Protein AF-A0A6J4X7X4-F1 (afdb_monomer)

Structure (mmCIF, N/CA/C/O backbone):
data_AF-A0A6J4X7X4-F1
#
_entry.id   AF-A0A6J4X7X4-F1
#
loop_
_atom_site.group_PDB
_atom_site.id
_atom_site.type_symbol
_atom_site.label_atom_id
_atom_site.label_alt_id
_atom_site.label_comp_id
_atom_site.label_asym_id
_atom_site.label_entity_id
_atom_site.label_seq_id
_atom_site.pdbx_PDB_ins_code
_atom_site.Cartn_x
_atom_site.Cartn_y
_atom_site.Cartn_z
_atom_site.occupancy
_atom_site.B_iso_or_equiv
_atom_site.auth_seq_id
_atom_site.auth_comp_id
_atom_site.auth_asym_id
_atom_site.auth_atom_id
_atom_site.pdbx_PDB_model_num
ATOM 1 N N . MET A 1 1 ? 47.423 2.226 48.218 1.00 84.88 1 MET A N 1
ATOM 2 C CA . MET A 1 1 ? 46.343 2.597 49.160 1.00 84.88 1 MET A CA 1
ATOM 3 C C . MET A 1 1 ? 45.635 1.370 49.747 1.00 84.88 1 MET A C 1
ATOM 5 O O . MET A 1 1 ? 45.469 0.377 49.042 1.00 84.88 1 MET A O 1
ATOM 9 N N . LYS A 1 2 ? 45.209 1.424 51.018 1.00 88.62 2 LYS A N 1
ATOM 10 C CA . LYS A 1 2 ? 44.280 0.444 51.616 1.00 88.62 2 LYS A CA 1
ATOM 11 C C . LYS A 1 2 ? 42.876 1.058 51.609 1.00 88.62 2 LYS A C 1
ATOM 13 O O . LYS A 1 2 ? 42.724 2.160 52.120 1.00 88.62 2 LYS A O 1
ATOM 18 N N . ILE A 1 3 ? 41.886 0.381 51.034 1.00 89.88 3 ILE A N 1
ATOM 19 C CA . ILE A 1 3 ? 40.489 0.843 50.996 1.00 89.88 3 ILE A CA 1
ATOM 20 C C . ILE A 1 3 ? 39.566 -0.200 51.608 1.00 89.88 3 ILE A C 1
ATOM 22 O O . ILE A 1 3 ? 39.780 -1.399 51.439 1.00 89.88 3 ILE A O 1
ATOM 26 N N . THR A 1 4 ? 38.517 0.249 52.281 1.00 88.94 4 THR A N 1
ATOM 27 C CA . THR A 1 4 ? 37.476 -0.624 52.828 1.00 88.94 4 THR A CA 1
ATOM 28 C C . THR A 1 4 ? 36.183 -0.334 52.085 1.00 88.94 4 THR A C 1
ATOM 30 O O . THR A 1 4 ? 35.815 0.826 51.924 1.00 88.94 4 THR A O 1
ATOM 33 N N . CYS A 1 5 ? 35.494 -1.368 51.599 1.00 89.50 5 CYS A N 1
ATOM 34 C CA . CYS A 1 5 ? 34.181 -1.170 50.994 1.00 89.50 5 CYS A CA 1
ATOM 35 C C . CYS A 1 5 ? 33.188 -0.704 52.071 1.00 89.50 5 CYS A C 1
ATOM 37 O O . CYS A 1 5 ? 33.003 -1.443 53.037 1.00 89.50 5 CYS A O 1
ATOM 39 N N . PRO A 1 6 ? 32.509 0.446 51.910 1.00 85.38 6 PRO A N 1
ATOM 40 C CA . PRO A 1 6 ? 31.590 0.948 52.931 1.00 85.38 6 PRO A CA 1
ATOM 41 C C . PRO A 1 6 ? 30.368 0.040 53.118 1.00 85.38 6 PRO A C 1
ATOM 43 O O . PRO A 1 6 ? 29.809 -0.014 54.206 1.00 85.38 6 PRO A O 1
ATOM 46 N N . ASN A 1 7 ? 29.987 -0.717 52.083 1.00 91.81 7 ASN A N 1
ATOM 47 C CA . ASN A 1 7 ? 28.819 -1.591 52.132 1.00 91.81 7 ASN A CA 1
ATOM 48 C C . ASN A 1 7 ? 29.113 -2.936 52.821 1.00 91.81 7 ASN A C 1
ATOM 50 O O . ASN A 1 7 ? 28.420 -3.328 53.748 1.00 91.81 7 ASN A O 1
ATOM 54 N N . CYS A 1 8 ? 30.159 -3.656 52.397 1.00 91.25 8 CYS A N 1
ATOM 55 C CA . CYS A 1 8 ? 30.435 -5.009 52.908 1.00 91.25 8 CYS A CA 1
ATOM 56 C C . CYS A 1 8 ? 31.666 -5.101 53.825 1.00 91.25 8 CYS A C 1
ATOM 58 O O . CYS A 1 8 ? 32.117 -6.201 54.132 1.00 91.25 8 CYS A O 1
ATOM 60 N N . GLN A 1 9 ? 32.276 -3.965 54.179 1.00 93.12 9 GLN A N 1
ATOM 61 C CA . GLN A 1 9 ? 33.431 -3.838 55.083 1.00 93.12 9 GLN A CA 1
ATOM 62 C C . GLN A 1 9 ? 34.698 -4.620 54.673 1.00 93.12 9 GLN A C 1
ATOM 64 O O . GLN A 1 9 ? 35.666 -4.717 55.430 1.00 93.12 9 GLN A O 1
ATOM 69 N N . LYS A 1 10 ? 34.750 -5.153 53.444 1.00 90.81 10 LYS A N 1
ATOM 70 C CA . LYS A 1 10 ? 35.908 -5.904 52.940 1.00 90.81 10 LYS A CA 1
ATOM 71 C C . LYS A 1 10 ? 37.048 -4.947 52.587 1.00 90.81 10 LYS A C 1
ATOM 73 O O . LYS A 1 10 ? 36.835 -3.962 51.877 1.00 90.81 10 LYS A O 1
ATOM 78 N N . LYS A 1 11 ? 38.250 -5.248 53.085 1.00 92.06 11 LYS A N 1
ATOM 79 C CA . LYS A 1 11 ? 39.464 -4.440 52.902 1.00 92.06 11 LYS A CA 1
ATOM 80 C C . LYS A 1 11 ? 40.230 -4.890 51.656 1.00 92.06 11 LYS A C 1
ATOM 82 O O . LYS A 1 11 ? 40.435 -6.083 51.452 1.00 92.06 11 LYS A O 1
ATOM 87 N N . TYR A 1 12 ? 40.687 -3.938 50.853 1.00 89.94 12 TYR A N 1
ATOM 88 C CA . TYR A 1 12 ? 41.487 -4.151 49.650 1.00 89.94 12 TYR A CA 1
ATOM 89 C C . TYR A 1 12 ? 42.774 -3.330 49.723 1.00 89.94 12 TYR A C 1
ATOM 91 O O . TYR A 1 12 ? 42.782 -2.209 50.231 1.00 89.94 12 TYR A O 1
ATOM 99 N N . VAL A 1 13 ? 43.861 -3.872 49.176 1.00 91.06 13 VAL A N 1
ATOM 100 C CA . VAL A 1 13 ? 45.126 -3.153 48.993 1.00 91.06 13 VAL A CA 1
ATOM 101 C C . VAL A 1 13 ? 45.317 -2.930 47.499 1.0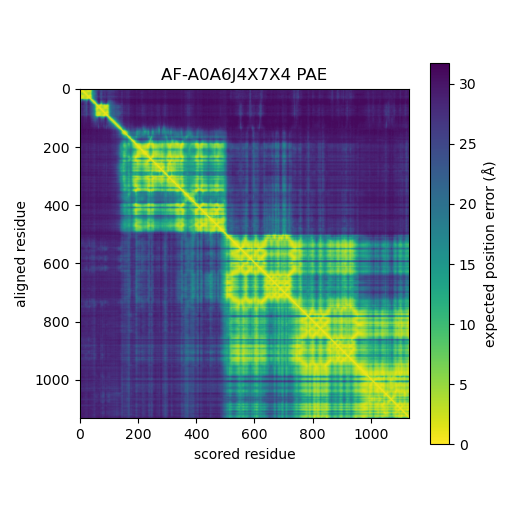0 91.06 13 VAL A C 1
ATOM 103 O O . VAL A 1 13 ? 45.441 -3.888 46.742 1.00 91.06 13 VAL A O 1
ATOM 106 N N . ILE A 1 14 ? 45.309 -1.672 47.066 1.00 85.81 14 ILE A N 1
ATOM 107 C CA . ILE A 1 14 ? 45.478 -1.292 45.660 1.00 85.81 14 ILE A CA 1
ATOM 108 C C . ILE A 1 14 ? 46.841 -0.626 45.484 1.00 85.81 14 ILE A C 1
ATOM 110 O O . ILE A 1 14 ? 47.207 0.277 46.245 1.00 85.81 14 ILE A O 1
ATOM 114 N N . ASN A 1 15 ? 47.586 -1.060 44.466 1.00 84.12 15 ASN A N 1
ATOM 115 C CA . ASN A 1 15 ? 48.818 -0.403 44.047 1.00 84.12 15 ASN A CA 1
ATOM 116 C C . ASN A 1 15 ? 48.474 0.853 43.236 1.00 84.12 15 ASN A C 1
ATOM 118 O O . ASN A 1 15 ? 47.986 0.770 42.111 1.00 84.12 15 ASN A O 1
ATOM 122 N N . GLU A 1 16 ? 48.727 2.012 43.831 1.00 78.94 16 GLU A N 1
ATOM 123 C CA . GLU A 1 16 ? 48.300 3.308 43.307 1.00 78.94 16 GLU A CA 1
ATOM 124 C C . GLU A 1 16 ? 49.036 3.693 42.017 1.00 78.94 16 GLU A C 1
ATOM 126 O O . GLU A 1 16 ? 48.449 4.317 41.139 1.00 78.94 16 GLU A O 1
ATOM 131 N N . ALA A 1 17 ? 50.275 3.220 41.839 1.00 75.38 17 ALA A N 1
ATOM 132 C CA . ALA A 1 17 ? 51.075 3.468 40.639 1.00 75.38 17 ALA A CA 1
ATOM 133 C C . ALA A 1 17 ? 50.533 2.759 39.383 1.00 75.38 17 ALA A C 1
ATOM 135 O O . ALA A 1 17 ? 50.908 3.110 38.268 1.00 75.38 17 ALA A O 1
ATOM 136 N N . LYS A 1 18 ? 49.652 1.761 39.547 1.00 81.31 18 LYS A N 1
ATOM 137 C CA . LYS A 1 18 ? 49.035 1.019 38.434 1.00 81.31 18 LYS A CA 1
ATOM 138 C C . LYS A 1 18 ? 47.647 1.542 38.047 1.00 81.31 18 LYS A C 1
ATOM 140 O O . LYS A 1 18 ? 47.036 0.996 37.131 1.00 81.31 18 LYS A O 1
ATOM 145 N N . LEU A 1 19 ? 47.127 2.564 38.731 1.00 77.94 19 LEU A N 1
ATOM 146 C CA . LEU A 1 19 ? 45.815 3.128 38.418 1.00 77.94 19 LEU A CA 1
ATOM 147 C C . LEU A 1 19 ? 45.911 4.113 37.237 1.00 77.94 19 LEU A C 1
ATOM 149 O O . LEU A 1 19 ? 46.693 5.063 37.301 1.00 77.94 19 LEU A O 1
ATOM 153 N N . PRO A 1 20 ? 45.102 3.950 36.170 1.00 77.81 20 PRO A N 1
ATOM 154 C CA . PRO A 1 20 ? 45.038 4.927 35.088 1.00 77.81 20 PRO A CA 1
ATOM 155 C C . PRO A 1 20 ? 44.542 6.283 35.600 1.00 77.81 20 PRO A C 1
ATOM 157 O O . PRO A 1 20 ? 43.594 6.357 36.384 1.00 77.81 20 PRO A O 1
ATOM 160 N N . SER A 1 21 ? 45.120 7.372 35.093 1.00 70.00 21 SER A N 1
ATOM 161 C CA . SER A 1 21 ? 44.943 8.747 35.597 1.00 70.00 21 SER A CA 1
ATOM 162 C C . SER A 1 21 ? 43.509 9.306 35.573 1.00 70.00 21 SER A C 1
ATOM 164 O O . SER A 1 21 ? 43.267 10.390 36.102 1.00 70.00 21 SER A O 1
ATOM 166 N N . ARG A 1 22 ? 42.538 8.588 34.991 1.00 72.31 22 ARG A N 1
ATOM 167 C CA . ARG A 1 22 ? 41.121 8.992 34.899 1.00 72.31 22 ARG A CA 1
ATOM 168 C C . ARG A 1 22 ? 40.160 8.156 35.755 1.00 72.31 22 ARG A C 1
ATOM 170 O O . ARG A 1 22 ? 38.971 8.470 35.783 1.00 72.31 22 ARG A O 1
ATOM 177 N N . VAL A 1 23 ? 40.631 7.121 36.453 1.00 79.31 23 VAL A N 1
ATOM 178 C CA . VAL A 1 23 ? 39.759 6.239 37.250 1.00 79.31 23 VAL A CA 1
ATOM 179 C C . VAL A 1 23 ? 39.497 6.864 38.621 1.00 79.31 23 VAL A C 1
ATOM 181 O O . VAL A 1 23 ? 40.396 6.951 39.452 1.00 79.31 23 VAL A O 1
ATOM 184 N N . LYS A 1 24 ? 38.257 7.315 38.851 1.00 83.06 24 LYS A N 1
ATOM 185 C CA . LYS A 1 24 ? 37.837 7.958 40.112 1.00 83.06 24 LYS A CA 1
ATOM 186 C C . LYS A 1 24 ? 37.150 7.004 41.094 1.00 83.06 24 LYS A C 1
ATOM 188 O O . LYS A 1 24 ? 37.163 7.270 42.289 1.00 83.06 24 LYS A O 1
ATOM 193 N N . ASN A 1 25 ? 36.609 5.887 40.603 1.00 88.81 25 ASN A N 1
ATOM 194 C CA . ASN A 1 25 ? 35.890 4.890 41.396 1.00 88.81 25 ASN A CA 1
ATOM 195 C C . ASN A 1 25 ? 36.327 3.468 41.003 1.00 88.81 25 ASN A C 1
ATOM 197 O O . ASN A 1 25 ? 36.694 3.238 39.851 1.00 88.81 25 ASN A O 1
ATOM 201 N N . ALA A 1 26 ? 36.236 2.514 41.929 1.00 87.69 26 ALA A N 1
ATOM 202 C CA . ALA A 1 26 ? 36.417 1.082 41.680 1.00 87.69 26 ALA A CA 1
ATOM 203 C C . ALA A 1 26 ? 35.235 0.276 42.228 1.00 87.69 26 ALA A C 1
ATOM 205 O O . ALA A 1 26 ? 34.721 0.593 43.292 1.00 87.69 26 ALA A O 1
ATOM 206 N N . ASN A 1 27 ? 34.837 -0.805 41.557 1.00 91.62 27 ASN A N 1
ATOM 207 C CA . ASN A 1 27 ? 33.786 -1.689 42.069 1.00 91.62 27 ASN A CA 1
ATOM 208 C C . ASN A 1 27 ? 34.353 -2.687 43.085 1.00 91.62 27 ASN A C 1
ATOM 210 O O . ASN A 1 27 ? 35.356 -3.357 42.834 1.00 91.62 27 ASN A O 1
ATOM 214 N N . CYS A 1 28 ? 33.680 -2.827 44.225 1.00 90.25 28 CYS A N 1
ATOM 215 C CA . CYS A 1 28 ? 33.975 -3.847 45.220 1.00 90.25 28 CYS A CA 1
ATOM 216 C C . CYS A 1 28 ? 33.764 -5.239 44.616 1.00 90.25 28 CYS A C 1
ATOM 218 O O . CYS A 1 28 ? 32.645 -5.591 44.253 1.00 90.25 28 CYS A O 1
ATOM 220 N N . ARG A 1 29 ? 34.805 -6.077 44.565 1.00 88.44 29 ARG A N 1
ATOM 221 C CA . ARG A 1 29 ? 34.688 -7.428 43.986 1.00 88.44 29 ARG A CA 1
ATOM 222 C C . ARG A 1 29 ? 33.690 -8.323 44.732 1.00 88.44 29 ARG A C 1
ATOM 224 O O . ARG A 1 29 ? 33.143 -9.237 44.133 1.00 88.44 29 ARG A O 1
ATOM 231 N N . ALA A 1 30 ? 33.469 -8.083 46.024 1.00 85.56 30 ALA A N 1
ATOM 232 C CA . ALA A 1 30 ? 32.577 -8.908 46.837 1.00 85.56 30 ALA A CA 1
ATOM 233 C C . ALA A 1 30 ? 31.087 -8.558 46.693 1.00 85.56 30 ALA A C 1
ATOM 235 O O . ALA A 1 30 ? 30.264 -9.454 46.810 1.00 85.56 30 ALA A O 1
ATOM 236 N N . CYS A 1 31 ? 30.731 -7.290 46.463 1.00 87.00 31 CYS A N 1
ATOM 237 C CA . CYS A 1 31 ? 29.323 -6.863 46.456 1.00 87.00 31 CYS A CA 1
ATOM 238 C C . CYS A 1 31 ? 28.948 -5.904 45.315 1.00 87.00 31 CYS A C 1
ATOM 240 O O . CYS A 1 31 ? 27.839 -5.385 45.293 1.00 87.00 31 CYS A O 1
ATOM 242 N N . GLY A 1 32 ? 29.869 -5.604 44.397 1.00 85.50 32 GLY A N 1
ATOM 243 C CA . GLY A 1 32 ? 29.643 -4.711 43.257 1.00 85.50 32 GLY A CA 1
ATOM 244 C C . GLY A 1 32 ? 29.583 -3.215 43.589 1.00 85.50 32 GLY A C 1
ATOM 245 O O . GLY A 1 32 ? 29.584 -2.402 42.672 1.00 85.50 32 GLY A O 1
ATOM 246 N N . HIS A 1 33 ? 29.575 -2.830 44.869 1.00 91.50 33 HIS A N 1
ATOM 247 C CA . HIS A 1 33 ? 29.433 -1.432 45.284 1.00 91.50 33 HIS A CA 1
ATOM 248 C C . HIS A 1 33 ? 30.616 -0.555 44.833 1.00 91.50 33 HIS A C 1
ATOM 250 O O . HIS A 1 33 ? 31.774 -0.938 45.015 1.00 91.50 33 HIS A O 1
ATOM 256 N N . LEU A 1 34 ? 30.327 0.628 44.283 1.00 90.44 34 LEU A N 1
ATOM 257 C CA . LEU A 1 34 ? 31.320 1.619 43.849 1.00 90.44 34 LEU A CA 1
ATOM 258 C C . LEU A 1 34 ? 32.039 2.237 45.059 1.00 90.44 34 LEU A C 1
ATOM 260 O O . LEU A 1 34 ? 31.414 2.835 45.926 1.00 90.44 34 LEU A O 1
ATOM 264 N N . ILE A 1 35 ? 33.363 2.113 45.100 1.00 90.50 35 ILE A N 1
ATOM 265 C CA . ILE A 1 35 ? 34.248 2.701 46.105 1.00 90.50 35 ILE A CA 1
ATOM 266 C C . ILE A 1 35 ? 35.016 3.856 45.443 1.00 90.50 35 ILE A C 1
ATOM 268 O O . ILE A 1 35 ? 35.795 3.605 44.515 1.00 90.50 35 ILE A O 1
ATOM 272 N N . PRO A 1 36 ? 34.828 5.112 45.872 1.00 85.75 36 PRO A N 1
ATOM 273 C CA . PRO A 1 36 ? 35.630 6.227 45.381 1.00 85.75 36 PRO A CA 1
ATOM 274 C C . PRO A 1 36 ? 37.098 6.058 45.800 1.00 85.75 36 PRO A C 1
ATOM 276 O O . PRO A 1 36 ? 37.395 5.716 46.942 1.00 85.75 36 PRO A O 1
ATOM 279 N N . LEU A 1 37 ? 38.031 6.265 44.864 1.00 83.50 37 LEU A N 1
ATOM 280 C CA . LEU A 1 37 ? 39.466 6.017 45.074 1.00 83.50 37 LEU A CA 1
ATOM 281 C C . LEU A 1 37 ? 40.246 7.251 45.572 1.00 83.50 37 LEU A C 1
ATOM 283 O O . LEU A 1 37 ? 41.416 7.111 45.915 1.00 83.50 37 LEU A O 1
ATOM 287 N N . LYS A 1 38 ? 39.633 8.445 45.632 1.00 72.12 38 LYS A N 1
ATOM 288 C CA . LYS A 1 38 ? 40.216 9.664 46.233 1.00 72.12 38 LYS A CA 1
ATOM 289 C C . LYS A 1 38 ? 39.138 10.543 46.878 1.00 72.12 38 LYS A C 1
ATOM 291 O O . LYS A 1 38 ? 38.123 10.817 46.242 1.00 72.12 38 LYS A O 1
ATOM 296 N N . GLU A 1 39 ? 39.385 11.016 48.099 1.00 44.59 39 GLU A N 1
ATOM 297 C CA . GLU A 1 39 ? 38.576 12.049 48.764 1.00 44.59 39 GLU A CA 1
ATOM 298 C C . GLU A 1 39 ? 38.834 13.431 48.139 1.00 44.59 39 GLU A C 1
ATOM 300 O O . GLU A 1 39 ? 39.959 13.758 47.757 1.00 44.59 39 GLU A O 1
ATOM 305 N N . ALA A 1 40 ? 37.783 14.243 48.002 1.00 31.83 40 ALA A N 1
ATOM 306 C CA . ALA A 1 40 ? 37.866 15.600 47.466 1.00 31.83 40 ALA A CA 1
ATOM 307 C C . ALA A 1 40 ? 38.075 16.623 48.601 1.00 31.83 40 ALA A C 1
ATOM 309 O O . ALA A 1 40 ? 37.251 16.653 49.515 1.00 31.83 40 ALA A O 1
ATOM 310 N N . PRO A 1 41 ? 39.095 17.502 48.550 1.00 37.72 41 PRO A N 1
ATOM 311 C CA . PRO A 1 41 ? 39.176 18.646 49.448 1.00 37.72 41 PRO A CA 1
ATOM 312 C C . PRO A 1 41 ? 38.401 19.865 48.909 1.00 37.72 41 PRO A C 1
ATOM 314 O O . PRO A 1 41 ? 38.145 20.000 47.710 1.00 37.72 41 PRO A O 1
ATOM 317 N N . ALA A 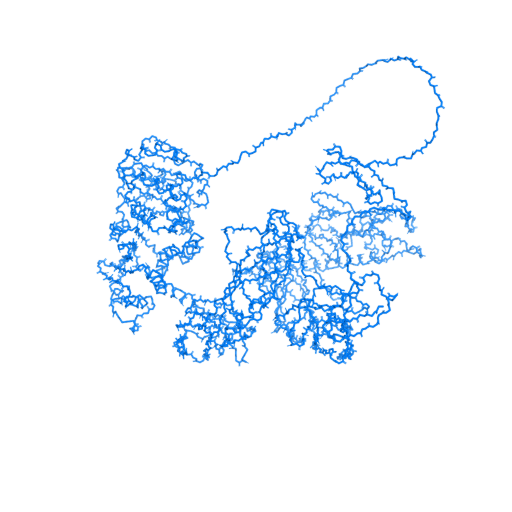1 42 ? 38.015 20.738 49.844 1.00 35.91 42 ALA A N 1
ATOM 318 C CA . ALA A 1 42 ? 37.155 21.909 49.673 1.00 35.91 42 ALA A CA 1
ATOM 319 C C . ALA A 1 42 ? 37.812 23.115 48.950 1.00 35.91 42 ALA A C 1
ATOM 321 O O . ALA A 1 42 ? 39.013 23.163 48.711 1.00 35.91 42 ALA A O 1
ATOM 322 N N . LYS A 1 43 ? 36.948 24.077 48.588 1.00 38.47 43 LYS A N 1
ATOM 323 C CA . LYS A 1 43 ? 37.093 25.221 47.657 1.00 38.47 43 LYS A CA 1
ATOM 324 C C . LYS A 1 43 ? 38.301 26.174 47.852 1.00 38.47 43 LYS A C 1
ATOM 326 O O . LYS A 1 43 ? 38.596 26.557 48.973 1.00 38.47 43 LYS A O 1
ATOM 331 N N . ALA A 1 44 ? 38.756 26.729 46.710 1.00 29.20 44 ALA A N 1
ATOM 332 C CA . ALA A 1 44 ? 39.008 28.160 46.386 1.00 29.20 44 ALA A CA 1
ATOM 333 C C . ALA A 1 44 ? 40.414 28.567 45.854 1.00 29.20 44 ALA A C 1
ATOM 335 O O . ALA A 1 44 ? 41.442 28.300 46.456 1.00 29.20 44 ALA A O 1
ATOM 336 N N . SER A 1 45 ? 40.366 29.330 44.745 1.00 30.19 45 SER A N 1
ATOM 337 C CA . SER A 1 45 ? 41.266 30.395 44.228 1.00 30.19 45 SER A CA 1
ATOM 338 C C . SER A 1 45 ? 42.750 30.176 43.833 1.00 30.19 45 SER A C 1
ATOM 340 O O . SER A 1 45 ? 43.602 29.893 44.660 1.00 30.19 45 SER A O 1
ATOM 342 N N . ALA A 1 46 ? 43.014 30.604 42.580 1.00 27.59 46 ALA A N 1
ATOM 343 C CA . ALA A 1 46 ? 44.155 31.378 42.035 1.00 27.59 46 ALA A CA 1
ATOM 344 C C . ALA A 1 46 ? 45.259 30.700 41.165 1.00 27.59 46 ALA A C 1
ATOM 346 O O . ALA A 1 46 ? 45.863 29.705 41.533 1.00 27.59 46 ALA A O 1
ATOM 347 N N . LYS A 1 47 ? 45.460 31.343 39.987 1.00 28.30 47 LYS A N 1
ATOM 348 C CA . LYS A 1 47 ? 46.604 31.491 39.028 1.00 28.30 47 LYS A CA 1
ATOM 349 C C . LYS A 1 47 ? 47.986 30.940 39.471 1.00 28.30 47 LYS A C 1
ATOM 351 O O . LYS A 1 47 ? 48.278 31.004 40.648 1.00 28.30 47 LYS A O 1
ATOM 356 N N . LEU A 1 48 ? 48.968 30.540 38.640 1.00 29.77 48 LEU A N 1
ATOM 357 C CA . LEU A 1 48 ? 49.417 30.818 37.249 1.00 29.77 48 LEU A CA 1
ATOM 358 C C . LEU A 1 48 ? 50.575 29.818 36.903 1.00 29.77 48 LEU A C 1
ATOM 360 O O . LEU A 1 48 ? 51.206 29.350 37.843 1.00 29.77 48 LEU A O 1
ATOM 364 N N . ALA A 1 49 ? 50.896 29.601 35.604 1.00 26.83 49 ALA A N 1
ATOM 365 C CA . ALA A 1 49 ? 52.227 29.276 34.986 1.00 26.83 49 ALA A CA 1
ATOM 366 C C . ALA A 1 49 ? 52.310 28.058 33.999 1.00 26.83 49 ALA A C 1
ATOM 368 O O . ALA A 1 49 ? 52.360 26.908 34.410 1.00 26.83 49 ALA A O 1
ATOM 369 N N . VAL A 1 50 ? 52.249 28.349 32.680 1.00 31.23 50 VAL A N 1
ATOM 370 C CA . VAL A 1 50 ? 53.238 28.160 31.557 1.00 31.23 50 VAL A CA 1
ATOM 371 C C . VAL A 1 50 ? 54.375 27.097 31.696 1.00 31.23 50 VAL A C 1
ATOM 373 O O . VAL A 1 50 ? 54.922 27.046 32.793 1.00 31.23 50 VAL A O 1
ATOM 376 N N . PRO A 1 51 ? 54.938 26.426 30.630 1.00 47.16 51 PRO A N 1
ATOM 377 C CA . PRO A 1 51 ? 54.537 26.049 29.233 1.00 47.16 51 PRO A CA 1
ATOM 378 C C . PRO A 1 51 ? 54.812 24.514 28.932 1.00 47.16 51 PRO A C 1
ATOM 380 O O . PRO A 1 51 ? 54.816 23.793 29.926 1.00 47.16 51 PRO A O 1
ATOM 383 N N . PRO A 1 52 ? 54.995 23.922 27.695 1.00 41.72 52 PRO A N 1
ATOM 384 C CA . PRO A 1 52 ? 55.751 24.346 26.485 1.00 41.72 52 PRO A CA 1
ATOM 385 C C . PRO A 1 52 ? 54.984 24.367 25.130 1.00 41.72 52 PRO A C 1
ATOM 387 O O . PRO A 1 52 ? 54.196 23.492 24.787 1.00 41.72 52 PRO A O 1
ATOM 390 N N . THR A 1 53 ? 55.289 25.414 24.358 1.00 36.97 53 THR A N 1
ATOM 391 C CA . THR A 1 53 ? 55.552 25.496 22.901 1.00 36.97 53 THR A CA 1
ATOM 392 C C . THR A 1 53 ? 54.926 24.505 21.903 1.00 36.97 53 THR A C 1
ATOM 394 O O . THR A 1 53 ? 55.448 23.423 21.653 1.00 36.97 53 THR A O 1
ATOM 397 N N . GLY A 1 54 ? 53.957 25.024 21.142 1.00 34.25 54 GLY A N 1
ATOM 398 C CA . GLY A 1 54 ? 53.759 24.740 19.717 1.00 34.25 54 GLY A CA 1
ATOM 399 C C . GLY A 1 54 ? 53.263 26.026 19.047 1.00 34.25 54 GLY A C 1
ATOM 400 O O . GLY A 1 54 ? 52.251 26.577 19.482 1.00 34.25 54 GLY A O 1
ATOM 401 N N . LYS A 1 55 ? 54.012 26.574 18.079 1.00 45.78 55 LYS A N 1
ATOM 402 C CA . LYS A 1 55 ? 53.674 27.831 17.384 1.00 45.78 55 LYS A CA 1
ATOM 403 C C . LYS A 1 55 ? 52.295 27.699 16.723 1.00 45.78 55 LYS A C 1
ATOM 405 O O . LYS A 1 55 ? 52.138 26.952 15.766 1.00 45.78 55 LYS A O 1
ATOM 410 N N . ASN A 1 56 ? 51.308 28.411 17.260 1.00 43.91 56 ASN A N 1
ATOM 411 C CA . ASN A 1 56 ? 49.989 28.583 16.661 1.00 43.91 56 ASN A CA 1
ATOM 412 C C . ASN A 1 56 ? 49.866 30.041 16.219 1.00 43.91 56 ASN A C 1
ATOM 414 O O . ASN A 1 56 ? 49.766 30.928 17.072 1.00 43.91 56 ASN A O 1
ATOM 418 N N . ASP A 1 57 ? 49.826 30.271 14.910 1.00 58.91 57 ASP A N 1
ATOM 419 C CA . ASP A 1 57 ? 49.529 31.578 14.332 1.00 58.91 57 ASP A CA 1
ATOM 420 C C . ASP A 1 57 ? 48.047 31.906 14.581 1.00 58.91 57 ASP A C 1
ATOM 422 O O . ASP A 1 57 ? 47.111 31.384 13.961 1.00 58.91 57 ASP A O 1
ATOM 426 N N . LEU A 1 58 ? 47.829 32.702 15.630 1.00 69.31 58 LEU A N 1
ATOM 427 C CA . LEU A 1 58 ? 46.526 33.181 16.078 1.00 69.31 58 LEU A CA 1
ATOM 428 C C . LEU A 1 58 ? 46.342 34.626 15.617 1.00 69.31 58 LEU A C 1
ATOM 430 O O . LEU A 1 58 ? 46.948 35.543 16.175 1.00 69.31 58 LEU A O 1
ATOM 434 N N . ILE A 1 59 ? 45.434 34.846 14.670 1.00 81.19 59 ILE A N 1
ATOM 435 C CA . ILE A 1 59 ? 45.065 36.184 14.206 1.00 81.19 59 ILE A CA 1
ATOM 436 C C . ILE A 1 59 ? 44.072 36.792 15.206 1.00 81.19 59 ILE A C 1
ATOM 438 O O . ILE A 1 59 ? 43.092 36.156 15.615 1.00 81.19 59 ILE A O 1
ATOM 442 N N . ARG A 1 60 ? 44.321 38.038 15.627 1.00 85.44 60 ARG A N 1
ATOM 443 C CA . ARG A 1 60 ? 43.397 38.826 16.459 1.00 85.44 60 ARG A CA 1
ATOM 444 C C . ARG A 1 60 ? 42.559 39.729 15.568 1.00 85.44 60 ARG A C 1
ATOM 446 O O . ARG A 1 60 ? 43.116 40.562 14.866 1.00 85.44 60 ARG A O 1
ATOM 453 N N . ILE A 1 61 ? 41.235 39.606 15.636 1.00 86.44 61 ILE A N 1
ATOM 454 C CA . ILE A 1 61 ? 40.328 40.373 14.773 1.00 86.44 61 ILE A CA 1
ATOM 455 C C . ILE A 1 61 ? 39.223 41.007 15.611 1.00 86.44 61 ILE A C 1
ATOM 457 O O . ILE A 1 61 ? 38.562 40.333 16.401 1.00 86.44 61 ILE A O 1
ATOM 461 N N . GLY A 1 62 ? 39.047 42.319 15.474 1.00 81.06 62 GLY A N 1
ATOM 462 C CA . GLY A 1 62 ? 37.968 43.068 16.114 1.00 81.06 62 GLY A CA 1
ATOM 463 C C . GLY A 1 62 ? 36.721 43.104 15.237 1.00 81.06 62 GLY A C 1
ATOM 464 O O . GLY A 1 62 ? 36.808 43.342 14.036 1.00 81.06 62 GLY A O 1
ATOM 465 N N . CYS A 1 63 ? 35.547 42.898 15.829 1.00 86.50 63 CYS A N 1
ATOM 466 C CA . CYS A 1 63 ? 34.284 43.138 15.147 1.00 86.50 63 CYS A CA 1
ATOM 467 C C . CYS A 1 63 ? 33.975 44.639 15.117 1.00 86.50 63 CYS A C 1
ATOM 469 O O . CYS A 1 63 ? 33.638 45.200 16.158 1.00 86.50 63 CYS A O 1
ATOM 471 N N . ALA A 1 64 ? 33.973 45.262 13.937 1.00 81.44 64 ALA A N 1
ATOM 472 C CA . ALA A 1 64 ? 33.599 46.674 13.790 1.00 81.44 64 ALA A CA 1
ATOM 473 C C . ALA A 1 64 ? 32.179 46.983 14.312 1.00 81.44 64 ALA A C 1
ATOM 475 O O . ALA A 1 64 ? 31.953 48.049 14.865 1.00 81.44 64 ALA A O 1
ATOM 476 N N . GLY A 1 65 ? 31.240 46.029 14.219 1.00 82.44 65 GLY A N 1
ATOM 477 C CA . GLY A 1 65 ? 29.860 46.234 14.677 1.00 82.44 65 GLY A CA 1
ATOM 478 C C . GLY A 1 65 ? 29.624 46.223 16.197 1.00 82.44 65 GLY A C 1
ATOM 479 O O . GLY A 1 65 ? 28.625 46.768 16.640 1.00 82.44 65 GLY A O 1
ATOM 480 N N . CYS A 1 66 ? 30.477 45.593 17.019 1.00 86.50 66 CYS A N 1
ATOM 481 C CA . CYS A 1 66 ? 30.258 45.540 18.483 1.00 86.50 66 CYS A CA 1
ATOM 482 C C . CYS A 1 66 ? 31.534 45.666 19.329 1.00 86.50 66 CYS A C 1
ATOM 484 O O . CYS A 1 66 ? 31.498 45.460 20.539 1.00 86.50 66 CYS A O 1
ATOM 486 N N . GLY A 1 67 ? 32.688 45.918 18.707 1.00 83.12 67 GLY A N 1
ATOM 487 C CA . GLY A 1 67 ? 33.979 46.086 19.380 1.00 83.12 67 GLY A CA 1
ATOM 488 C C . GLY A 1 67 ? 34.598 44.810 19.967 1.00 83.12 67 GLY A C 1
ATOM 489 O O . GLY A 1 67 ? 35.769 44.829 20.354 1.00 83.12 67 GLY A O 1
ATOM 490 N N . LYS A 1 68 ? 33.874 43.679 20.021 1.00 86.25 68 LYS A N 1
ATOM 491 C CA . LYS A 1 68 ? 34.415 42.417 20.556 1.00 86.25 68 LYS A CA 1
ATOM 492 C C . LYS A 1 68 ? 35.583 41.910 19.709 1.00 86.25 68 LYS A C 1
ATOM 494 O O . LYS A 1 68 ? 35.495 41.827 18.485 1.00 86.25 68 LYS A O 1
ATOM 499 N N . LYS A 1 69 ? 36.674 41.548 20.388 1.00 87.00 69 LYS A N 1
ATOM 500 C CA . LYS A 1 69 ? 37.903 41.014 19.787 1.00 87.00 69 LYS A CA 1
ATOM 501 C C . LYS A 1 69 ? 37.902 39.488 19.860 1.00 87.00 69 LYS A C 1
ATOM 503 O O . LYS A 1 69 ? 37.667 38.916 20.922 1.00 87.00 69 LYS A O 1
ATOM 508 N N . TYR A 1 70 ? 38.205 38.841 18.743 1.00 83.88 70 TYR A N 1
ATOM 509 C CA . TYR A 1 70 ? 38.291 37.392 18.592 1.00 83.88 70 TYR A CA 1
ATOM 510 C C . TYR A 1 70 ? 39.746 36.970 18.355 1.00 83.88 70 TYR A C 1
ATOM 512 O O . TYR A 1 70 ? 40.507 37.696 17.719 1.00 83.88 70 TYR A O 1
ATOM 520 N N . LYS A 1 71 ? 40.134 35.797 18.869 1.00 87.44 71 LYS A N 1
ATOM 521 C CA . LYS A 1 71 ? 41.393 35.110 18.534 1.00 87.44 71 LYS A CA 1
ATOM 522 C C . LYS A 1 71 ? 41.038 33.878 17.712 1.00 87.44 71 LYS A C 1
ATOM 524 O O . LYS A 1 71 ? 40.346 33.003 18.229 1.00 87.44 71 LYS A O 1
ATOM 529 N N . ILE A 1 72 ? 41.472 33.820 16.458 1.00 81.38 72 ILE A N 1
ATOM 530 C CA . ILE A 1 72 ? 41.154 32.719 15.541 1.00 81.38 72 ILE A CA 1
ATOM 531 C C . ILE A 1 72 ? 42.464 32.079 15.084 1.00 81.38 72 ILE A C 1
ATOM 533 O O . ILE A 1 72 ? 43.412 32.782 14.749 1.00 81.38 72 ILE A O 1
ATOM 537 N N . SER A 1 73 ? 42.526 30.747 15.105 1.00 80.25 73 SER A N 1
ATOM 538 C CA . SER A 1 73 ? 43.670 30.000 14.573 1.00 80.25 73 SER A CA 1
ATOM 539 C C . SER A 1 73 ? 43.552 29.936 13.055 1.00 80.25 73 SER A C 1
ATOM 541 O O . SER A 1 73 ? 42.542 29.442 12.550 1.00 80.25 73 SER A O 1
ATOM 543 N N . GLN A 1 74 ? 44.563 30.438 12.345 1.00 74.38 74 GLN A N 1
ATOM 544 C CA . GLN A 1 74 ? 44.564 30.541 10.881 1.00 74.38 74 GLN A CA 1
ATOM 545 C C . GLN A 1 74 ? 44.374 29.167 10.214 1.00 74.38 74 GLN A C 1
ATOM 547 O O . GLN A 1 74 ? 43.623 29.031 9.255 1.00 74.38 74 GLN A O 1
ATOM 552 N N . ASN A 1 75 ? 44.923 28.119 10.829 1.00 74.56 75 ASN A N 1
ATOM 553 C CA . ASN A 1 75 ? 44.906 26.732 10.353 1.00 74.56 75 ASN A CA 1
ATOM 554 C C . ASN A 1 75 ? 43.512 26.077 10.418 1.00 74.56 75 ASN A C 1
ATOM 556 O O . ASN A 1 75 ? 43.309 25.000 9.866 1.00 74.56 75 ASN A O 1
ATOM 560 N N . LYS A 1 76 ? 42.559 26.689 11.137 1.00 73.75 76 LYS A N 1
ATOM 561 C CA . LYS A 1 76 ? 41.175 26.202 11.264 1.00 73.75 76 LYS A CA 1
ATOM 562 C C . LYS A 1 76 ? 40.199 26.918 10.332 1.00 73.75 76 LYS A C 1
ATOM 564 O O . LYS A 1 76 ? 39.003 26.647 10.401 1.00 73.75 76 LYS A O 1
ATOM 569 N N . ILE A 1 77 ? 40.683 27.837 9.500 1.00 75.06 77 ILE A N 1
ATOM 570 C CA . ILE A 1 77 ? 39.873 28.540 8.509 1.00 75.06 77 ILE A CA 1
ATOM 571 C C . ILE A 1 77 ? 40.045 27.805 7.171 1.00 75.06 77 ILE A C 1
ATOM 573 O O . ILE A 1 77 ? 41.157 27.787 6.641 1.00 75.06 77 ILE A O 1
ATOM 577 N N . PRO A 1 78 ? 38.985 27.187 6.619 1.00 74.31 78 PRO A N 1
ATOM 578 C CA . PRO A 1 78 ? 39.030 26.616 5.278 1.00 74.31 78 PRO A CA 1
ATOM 579 C C . PRO A 1 78 ? 39.440 27.678 4.239 1.00 74.31 78 PRO A C 1
ATOM 581 O O . PRO A 1 78 ? 39.007 28.829 4.349 1.00 74.31 78 PRO A O 1
ATOM 584 N N . PRO A 1 79 ? 40.267 27.330 3.237 1.00 70.62 79 PRO A N 1
ATOM 585 C CA . PRO A 1 79 ? 40.892 28.296 2.323 1.00 70.62 79 PRO A CA 1
ATOM 586 C C . PRO A 1 79 ? 39.903 29.093 1.449 1.00 70.62 79 PRO A C 1
ATOM 588 O O . PRO A 1 79 ? 40.279 30.097 0.844 1.00 70.62 79 PRO A O 1
ATOM 591 N N . ASP A 1 80 ? 38.642 28.673 1.378 1.00 78.25 80 ASP A N 1
ATOM 592 C CA . ASP A 1 80 ? 37.542 29.306 0.650 1.00 78.25 80 ASP A CA 1
ATOM 593 C C . ASP A 1 80 ? 36.733 30.321 1.487 1.00 78.25 80 ASP A C 1
ATOM 595 O O . ASP A 1 80 ? 35.977 31.123 0.927 1.00 78.25 80 ASP A O 1
ATOM 599 N N . ILE A 1 81 ? 36.922 30.371 2.813 1.00 78.75 81 ILE A N 1
ATOM 600 C CA . ILE A 1 81 ? 36.198 31.303 3.689 1.00 78.75 81 ILE A CA 1
ATOM 601 C C . ILE A 1 81 ? 36.895 32.668 3.737 1.00 78.75 81 ILE A C 1
ATOM 603 O O . ILE A 1 81 ? 37.931 32.849 4.370 1.00 78.75 81 ILE A O 1
ATOM 607 N N . ARG A 1 82 ? 36.271 33.674 3.107 1.00 79.69 82 ARG A N 1
ATOM 608 C CA . ARG A 1 82 ? 36.791 35.059 3.036 1.00 79.69 82 ARG A CA 1
ATOM 609 C C . ARG A 1 82 ? 36.328 35.975 4.174 1.00 79.69 82 ARG A C 1
ATOM 611 O O . ARG A 1 82 ? 36.916 37.026 4.405 1.00 79.69 82 ARG A O 1
ATOM 618 N N . ALA A 1 83 ? 35.268 35.598 4.883 1.00 87.62 83 ALA A N 1
ATOM 619 C CA . ALA A 1 83 ? 34.713 36.392 5.972 1.00 87.62 83 ALA A CA 1
ATOM 620 C C . ALA A 1 83 ? 33.950 35.519 6.971 1.00 87.62 83 ALA A C 1
ATOM 622 O O . ALA A 1 83 ? 33.316 34.538 6.588 1.00 87.62 83 ALA A O 1
ATOM 623 N N . VAL A 1 84 ? 33.945 35.924 8.239 1.00 86.81 84 VAL A N 1
ATOM 624 C CA . VAL A 1 84 ? 33.247 35.234 9.337 1.00 86.81 84 VAL A CA 1
ATOM 625 C C . VAL A 1 84 ? 32.212 36.154 9.982 1.00 86.81 84 VAL A C 1
ATOM 627 O O . VAL A 1 84 ? 32.400 37.368 10.025 1.00 86.81 84 VAL A O 1
ATOM 630 N N . ARG A 1 85 ? 31.093 35.614 10.481 1.00 89.56 85 ARG A N 1
ATOM 631 C CA . ARG A 1 85 ? 30.099 36.412 11.222 1.00 89.56 85 ARG A CA 1
ATOM 632 C C . ARG A 1 85 ? 30.465 36.484 12.703 1.00 89.56 85 ARG A C 1
ATOM 634 O O . ARG A 1 85 ? 30.782 35.477 13.330 1.00 89.56 85 ARG A O 1
ATOM 641 N N . CYS A 1 86 ? 30.388 37.682 13.269 1.00 86.81 86 CYS A N 1
ATOM 642 C CA . CYS A 1 86 ? 30.567 37.935 14.689 1.00 86.81 86 CYS A CA 1
ATOM 643 C C . CYS A 1 86 ? 29.520 37.162 15.498 1.00 86.81 86 CYS A C 1
ATOM 645 O O . CYS A 1 86 ? 28.325 37.416 15.366 1.00 86.81 86 CYS A O 1
ATOM 647 N N . LYS A 1 87 ? 29.950 36.259 16.385 1.00 81.69 87 LYS A N 1
ATOM 648 C CA . LYS A 1 87 ? 29.025 35.442 17.192 1.00 81.69 87 LYS A CA 1
ATOM 649 C C . LYS A 1 87 ? 28.154 36.274 18.146 1.00 81.69 87 LYS A C 1
ATOM 651 O O . LYS A 1 87 ? 27.123 35.797 18.593 1.00 81.69 87 LYS A O 1
ATOM 656 N N . ALA A 1 88 ? 28.569 37.500 18.472 1.00 80.12 88 ALA A N 1
ATOM 657 C CA . ALA A 1 88 ? 27.835 38.361 19.396 1.00 80.12 88 ALA A CA 1
ATOM 658 C C . ALA A 1 88 ? 26.771 39.245 18.726 1.00 80.12 88 ALA A C 1
ATOM 660 O O . ALA A 1 88 ? 25.780 39.552 19.373 1.00 80.12 88 ALA A O 1
ATOM 661 N N . CYS A 1 89 ? 26.969 39.676 17.476 1.00 83.25 89 CYS A N 1
ATOM 662 C CA . CYS A 1 89 ? 26.045 40.613 16.815 1.00 83.25 89 CYS A CA 1
ATOM 663 C C . CYS A 1 89 ? 25.736 40.291 15.344 1.00 83.25 89 CYS A C 1
ATOM 665 O O . CYS A 1 89 ? 25.039 41.049 14.683 1.00 83.25 89 CYS A O 1
ATOM 667 N N . GLY A 1 90 ? 26.284 39.207 14.791 1.00 82.94 90 GLY A N 1
ATOM 668 C CA . GLY A 1 90 ? 26.069 38.791 13.402 1.00 82.94 90 GLY A CA 1
ATOM 669 C C . GLY A 1 90 ? 26.852 39.578 12.342 1.00 82.94 90 GLY A C 1
ATOM 670 O O . GLY A 1 90 ? 26.870 39.160 11.184 1.00 82.94 90 GLY A O 1
ATOM 671 N N . TYR A 1 91 ? 27.540 40.667 12.712 1.00 86.94 91 TYR A N 1
ATOM 672 C CA . TYR A 1 91 ? 28.295 41.512 11.777 1.00 86.94 91 TYR A CA 1
ATOM 673 C C . TYR A 1 91 ? 29.406 40.736 11.051 1.00 86.94 91 TYR A C 1
ATOM 675 O O . TYR A 1 91 ? 30.141 39.963 11.669 1.00 86.94 91 TYR A O 1
ATOM 683 N N . LYS A 1 92 ? 29.542 40.935 9.735 1.00 89.50 92 LYS A N 1
ATOM 684 C CA . LYS A 1 92 ? 30.492 40.205 8.881 1.00 89.50 92 LYS A CA 1
ATOM 685 C C . LYS A 1 92 ? 31.896 40.821 8.982 1.00 89.50 92 LYS A C 1
ATOM 687 O O . LYS A 1 92 ? 32.077 41.999 8.702 1.00 89.50 92 LYS A O 1
ATOM 692 N N . ILE A 1 93 ? 32.883 40.020 9.377 1.00 89.44 93 ILE A N 1
ATOM 693 C CA . ILE A 1 93 ? 34.286 40.400 9.588 1.00 89.44 93 ILE A CA 1
ATOM 694 C C . ILE A 1 93 ? 35.128 39.804 8.452 1.00 89.44 93 ILE A C 1
ATOM 696 O O . ILE A 1 93 ? 35.122 38.587 8.264 1.00 89.44 93 ILE A O 1
ATOM 700 N N . GLN A 1 94 ? 35.834 40.646 7.695 1.00 86.00 94 GLN A N 1
ATOM 701 C CA . GLN A 1 94 ? 36.768 40.208 6.647 1.00 86.00 94 GLN A CA 1
ATOM 702 C C . GLN A 1 94 ? 38.075 39.704 7.285 1.00 86.00 94 GLN A C 1
ATOM 704 O O . GLN A 1 94 ? 38.550 40.287 8.261 1.00 86.00 94 GLN A O 1
ATOM 709 N N . LEU A 1 95 ? 38.644 38.621 6.754 1.00 84.62 95 LEU A N 1
ATOM 710 C CA . LEU A 1 95 ? 39.902 38.040 7.238 1.00 84.62 95 LEU A CA 1
ATOM 711 C C . LEU A 1 95 ? 41.095 38.603 6.431 1.00 84.62 95 LEU A C 1
ATOM 713 O O . LEU A 1 95 ? 41.008 38.625 5.202 1.00 84.62 95 LEU A O 1
ATOM 717 N N . PRO A 1 96 ? 42.193 39.058 7.067 1.00 64.31 96 PRO A N 1
ATOM 718 C CA . PRO A 1 96 ? 43.367 39.571 6.354 1.00 64.31 96 PRO A CA 1
ATOM 719 C C . PRO A 1 96 ? 44.162 38.440 5.677 1.00 64.31 96 PRO A C 1
ATOM 721 O O . PRO A 1 96 ? 44.254 37.336 6.215 1.00 64.31 96 PRO A O 1
ATOM 724 N N . ARG A 1 97 ? 44.739 38.717 4.500 1.00 62.16 97 ARG A N 1
ATOM 725 C CA . ARG A 1 97 ? 45.595 37.788 3.745 1.00 62.16 97 ARG A CA 1
ATOM 726 C C . ARG A 1 97 ? 47.064 38.139 3.973 1.00 62.16 97 ARG A C 1
ATOM 728 O O . ARG A 1 97 ? 47.412 39.313 4.019 1.00 62.16 97 ARG A O 1
ATOM 735 N N . GLU A 1 98 ? 47.910 37.125 4.085 1.00 43.19 98 GLU A N 1
ATOM 736 C CA . GLU A 1 98 ? 49.363 37.281 4.091 1.00 43.19 98 GLU A CA 1
ATOM 737 C C . GLU A 1 98 ? 49.833 37.354 2.628 1.00 43.19 98 GLU A C 1
ATOM 739 O O . GLU A 1 98 ? 49.870 36.347 1.920 1.00 43.19 98 GLU A O 1
ATOM 744 N N . GLU A 1 99 ? 50.073 38.567 2.131 1.00 40.91 99 GLU A N 1
ATOM 745 C CA . GLU A 1 99 ? 50.797 38.795 0.878 1.00 40.91 99 GLU A CA 1
ATOM 746 C C . GLU A 1 99 ? 52.295 38.886 1.185 1.00 40.91 99 GLU A C 1
ATOM 748 O O . GLU A 1 99 ? 52.712 39.494 2.171 1.00 40.91 99 GLU A O 1
ATOM 753 N N . ALA A 1 100 ? 53.104 38.226 0.357 1.00 33.44 100 ALA A N 1
ATOM 754 C CA . ALA A 1 100 ? 54.542 38.114 0.534 1.00 33.44 100 ALA A CA 1
ATOM 755 C C . ALA A 1 100 ? 55.232 39.488 0.502 1.00 33.44 100 ALA A C 1
ATOM 757 O O . ALA A 1 100 ? 55.237 40.174 -0.519 1.00 33.44 100 ALA A O 1
ATOM 758 N N . ILE A 1 101 ? 55.882 39.836 1.611 1.00 33.34 101 ILE A N 1
ATOM 759 C CA . ILE A 1 101 ? 56.884 40.899 1.690 1.00 33.34 101 ILE A CA 1
ATOM 760 C C . ILE A 1 101 ? 58.098 40.463 0.855 1.00 33.34 101 ILE A C 1
ATOM 762 O O . ILE A 1 101 ? 58.752 39.470 1.176 1.00 33.34 101 ILE A O 1
ATOM 766 N N . LYS A 1 102 ? 58.428 41.223 -0.194 1.00 30.67 102 LYS A N 1
ATOM 767 C CA . LYS A 1 102 ? 59.804 41.350 -0.688 1.00 30.67 102 LYS A CA 1
ATOM 768 C C . LYS A 1 102 ? 60.286 42.772 -0.410 1.00 30.67 102 LYS A C 1
ATOM 770 O O . LYS A 1 102 ? 59.629 43.750 -0.745 1.00 30.67 102 LYS A O 1
ATOM 775 N N . THR A 1 103 ? 61.416 42.802 0.275 1.00 32.38 103 THR A N 1
ATOM 776 C CA . THR A 1 103 ? 62.257 43.900 0.755 1.00 32.38 103 THR A CA 1
ATOM 777 C C . THR A 1 103 ? 62.779 44.831 -0.341 1.00 32.38 103 THR A C 1
ATOM 779 O O . THR A 1 103 ? 63.205 44.338 -1.382 1.00 32.38 103 THR A O 1
ATOM 782 N N . ALA A 1 104 ? 62.859 46.131 -0.036 1.00 30.84 104 ALA A N 1
ATOM 783 C CA . ALA A 1 104 ? 64.106 46.888 0.203 1.00 30.84 104 ALA A CA 1
ATOM 784 C C . ALA A 1 104 ? 64.011 48.343 -0.303 1.00 30.84 104 ALA A C 1
ATOM 786 O O . ALA A 1 104 ? 63.756 48.573 -1.479 1.00 30.84 104 ALA A O 1
ATOM 787 N N . ASP A 1 105 ? 64.197 49.262 0.649 1.00 31.19 105 ASP A N 1
ATOM 788 C CA . ASP A 1 105 ? 64.860 50.577 0.636 1.00 31.19 105 ASP A CA 1
ATOM 789 C C . ASP A 1 105 ? 64.825 51.496 -0.603 1.00 31.19 105 ASP A C 1
ATOM 791 O O . ASP A 1 105 ? 65.131 51.116 -1.730 1.00 31.19 105 ASP A O 1
ATOM 795 N N . GLY A 1 106 ? 64.497 52.769 -0.327 1.00 25.33 106 GLY A N 1
ATOM 796 C CA . GLY A 1 106 ? 64.539 53.912 -1.254 1.00 25.33 106 GLY A CA 1
ATOM 797 C C . GLY A 1 106 ? 65.963 54.329 -1.673 1.00 25.33 106 GLY A C 1
ATOM 798 O O . GLY A 1 106 ? 66.892 53.555 -1.447 1.00 25.33 106 GLY A O 1
ATOM 799 N N . PRO A 1 107 ? 66.195 55.539 -2.244 1.00 47.22 107 PRO A N 1
ATOM 800 C CA . PRO A 1 107 ? 65.603 56.817 -1.821 1.00 47.22 107 PRO A CA 1
ATOM 801 C C . PRO A 1 107 ? 65.115 57.777 -2.943 1.00 47.22 107 PRO A C 1
ATOM 803 O O . PRO A 1 107 ? 65.547 57.724 -4.087 1.00 47.22 107 PRO A O 1
ATOM 806 N N . THR A 1 108 ? 64.234 58.688 -2.511 1.00 29.02 108 THR A N 1
ATOM 807 C CA . THR A 1 108 ? 64.127 60.140 -2.799 1.00 29.02 108 THR A CA 1
ATOM 808 C C . THR A 1 108 ? 64.004 60.683 -4.243 1.00 29.02 108 THR A C 1
ATOM 810 O O . THR A 1 108 ? 64.966 60.718 -4.998 1.00 29.02 108 THR A O 1
ATOM 813 N N . GLN A 1 109 ? 62.781 61.179 -4.526 1.00 30.86 109 GLN A N 1
ATOM 814 C CA . GLN A 1 109 ? 62.324 62.436 -5.189 1.00 30.86 109 GLN A CA 1
ATOM 815 C C . GLN A 1 109 ? 63.360 63.398 -5.836 1.00 30.86 109 GLN A C 1
ATOM 817 O O . GLN A 1 109 ? 64.473 63.470 -5.321 1.00 30.86 109 GLN A O 1
ATOM 822 N N . PRO A 1 110 ? 62.991 64.259 -6.830 1.00 44.53 110 PRO A N 1
ATOM 823 C CA . PRO A 1 110 ? 61.693 64.963 -6.925 1.00 44.53 110 PRO A CA 1
ATOM 824 C C . PRO A 1 110 ? 61.125 65.261 -8.348 1.00 44.53 110 PRO A C 1
ATOM 826 O O . PRO A 1 110 ? 61.713 64.942 -9.372 1.00 44.53 110 PRO A O 1
ATOM 829 N N . ASP A 1 111 ? 59.954 65.910 -8.328 1.00 27.38 111 ASP A N 1
ATOM 830 C CA . ASP A 1 111 ? 59.395 66.923 -9.246 1.00 27.38 111 ASP A CA 1
ATOM 831 C C . ASP A 1 111 ? 58.913 66.652 -10.694 1.00 27.38 111 ASP A C 1
ATOM 833 O O . ASP A 1 111 ? 59.667 66.445 -11.634 1.00 27.38 111 ASP A O 1
ATOM 837 N N . VAL A 1 112 ? 57.574 66.724 -10.816 1.00 29.88 112 VAL A N 1
ATOM 838 C CA . VAL A 1 112 ? 56.707 67.680 -11.557 1.00 29.88 112 VAL A CA 1
ATOM 839 C C . VAL A 1 112 ? 57.102 68.216 -12.960 1.00 29.88 112 VAL A C 1
ATOM 841 O O . VAL A 1 112 ? 58.195 68.715 -13.182 1.00 29.88 112 VAL A O 1
ATOM 844 N N . HIS A 1 113 ? 56.049 68.298 -13.801 1.00 30.09 113 HIS A N 1
ATOM 845 C CA . HIS A 1 113 ? 55.805 69.105 -15.022 1.00 30.09 113 HIS A CA 1
ATOM 846 C C . HIS A 1 113 ? 56.095 68.390 -16.362 1.00 30.09 113 HIS A C 1
ATOM 848 O O . HIS A 1 113 ? 57.112 67.741 -16.518 1.00 30.09 113 HIS A O 1
ATOM 854 N N . GLN A 1 114 ? 55.235 68.432 -17.390 1.00 27.58 114 GLN A N 1
ATOM 855 C CA . GLN A 1 114 ? 54.093 69.310 -17.673 1.00 27.58 114 GLN A CA 1
ATOM 856 C C . GLN A 1 114 ? 53.231 68.743 -18.828 1.00 27.58 114 GLN A C 1
ATOM 858 O O . GLN A 1 114 ? 53.755 68.088 -19.718 1.00 27.58 114 GLN A O 1
ATOM 863 N N . GLU A 1 115 ? 51.937 69.098 -18.799 1.00 26.42 115 GLU A N 1
ATOM 864 C CA . GLU A 1 115 ? 51.087 69.515 -19.942 1.00 26.42 115 GLU A CA 1
ATOM 865 C C . GLU A 1 115 ? 50.729 68.523 -21.069 1.00 26.42 115 GLU A C 1
ATOM 867 O O . GLU A 1 115 ? 51.581 67.969 -21.743 1.00 26.42 115 GLU A O 1
ATOM 872 N N . LYS A 1 116 ? 49.447 68.148 -21.245 1.00 26.80 116 LYS A N 1
ATOM 873 C CA . LYS A 1 116 ? 48.219 68.862 -21.731 1.00 26.80 116 LYS A CA 1
ATOM 874 C C . LYS A 1 116 ? 47.929 68.428 -23.180 1.00 26.80 116 LYS A C 1
ATOM 876 O O . LYS A 1 116 ? 48.705 68.735 -24.067 1.00 26.80 116 LYS A O 1
ATOM 881 N N . GLN A 1 117 ? 46.879 67.613 -23.385 1.00 31.06 117 GLN A N 1
ATOM 882 C CA . GLN A 1 117 ? 45.568 67.977 -23.997 1.00 31.06 117 GLN A CA 1
ATOM 883 C C . GLN A 1 117 ? 45.599 68.061 -25.549 1.00 31.06 117 GLN A C 1
ATOM 885 O O . GLN A 1 117 ? 46.693 68.200 -26.076 1.00 31.06 117 GLN A O 1
ATOM 890 N N . PRO A 1 118 ? 44.468 68.028 -26.315 1.00 45.75 118 PRO A N 1
ATOM 891 C CA . PRO A 1 118 ? 43.037 68.030 -25.926 1.00 45.75 118 PRO A CA 1
ATOM 892 C C . PRO A 1 118 ? 42.042 67.106 -26.728 1.00 45.75 118 PRO A C 1
ATOM 894 O O . PRO A 1 118 ? 42.273 66.748 -27.873 1.00 45.75 118 PRO A O 1
ATOM 897 N N . VAL A 1 119 ? 40.885 66.811 -26.090 1.00 32.19 119 VAL A N 1
ATOM 898 C CA . VAL A 1 119 ? 39.444 67.040 -26.469 1.00 32.19 119 VAL A CA 1
ATOM 899 C C . VAL A 1 119 ? 38.710 66.345 -27.667 1.00 32.19 119 VAL A C 1
ATOM 901 O O . VAL A 1 119 ? 39.070 66.526 -28.821 1.00 32.19 119 VAL A O 1
ATOM 904 N N . SER A 1 120 ? 37.501 65.796 -27.339 1.00 33.53 120 SER A N 1
ATOM 905 C CA . SER A 1 120 ? 36.199 65.687 -28.102 1.00 33.53 120 SER A CA 1
ATOM 906 C C . SER A 1 120 ? 36.032 64.578 -29.182 1.00 33.53 120 SER A C 1
ATOM 908 O O . SER A 1 120 ? 36.912 64.446 -30.011 1.00 33.53 120 SER A O 1
ATOM 910 N N . LYS A 1 121 ? 34.931 63.798 -29.365 1.00 33.31 121 LYS A N 1
ATOM 911 C CA . LYS A 1 121 ? 33.486 63.849 -28.977 1.00 33.31 121 LYS A CA 1
ATOM 912 C C . LYS A 1 121 ? 32.720 62.519 -29.304 1.00 33.31 121 LYS A C 1
ATOM 914 O O . LYS A 1 121 ? 33.053 61.876 -30.290 1.00 33.31 121 LYS A O 1
ATOM 919 N N . ARG A 1 122 ? 31.581 62.317 -28.596 1.00 33.31 122 ARG A N 1
ATOM 920 C CA . ARG A 1 122 ? 30.203 61.849 -28.997 1.00 33.31 122 ARG A CA 1
ATOM 921 C C . ARG A 1 122 ? 29.673 60.379 -28.935 1.00 33.31 122 ARG A C 1
ATOM 923 O O . ARG A 1 122 ? 30.084 59.528 -29.706 1.00 33.31 122 ARG A O 1
ATOM 930 N N . ASP A 1 123 ? 28.601 60.262 -28.112 1.00 32.56 123 ASP A N 1
ATOM 931 C CA . ASP A 1 123 ? 27.234 59.648 -28.232 1.00 32.56 123 ASP A CA 1
ATOM 932 C C . ASP A 1 123 ? 26.979 58.106 -28.261 1.00 32.56 123 ASP A C 1
ATOM 934 O O . ASP A 1 123 ? 27.417 57.427 -29.176 1.00 32.56 123 ASP A O 1
ATOM 938 N N . LYS A 1 124 ? 26.342 57.526 -27.201 1.00 35.16 124 LYS A N 1
ATOM 939 C CA . LYS A 1 124 ? 24.916 57.044 -26.977 1.00 35.16 124 LYS A CA 1
ATOM 940 C C . LYS A 1 124 ? 24.654 55.566 -27.415 1.00 35.16 124 LYS A C 1
ATOM 942 O O . LYS A 1 124 ? 25.239 55.150 -28.396 1.00 35.16 124 LYS A O 1
ATOM 947 N N . MET A 1 125 ? 23.848 54.681 -26.774 1.00 27.70 125 MET A N 1
ATOM 948 C CA . MET A 1 125 ? 22.468 54.795 -26.227 1.00 27.70 125 MET A CA 1
ATOM 949 C C . MET A 1 125 ? 21.990 53.555 -25.373 1.00 27.70 125 MET A C 1
ATOM 951 O O . MET A 1 125 ? 22.230 52.429 -25.791 1.00 27.70 125 MET A O 1
ATOM 955 N N . SER A 1 126 ? 21.290 53.824 -24.242 1.00 33.81 126 SER A N 1
ATOM 956 C CA . SER A 1 126 ? 20.132 53.201 -23.495 1.00 33.81 126 SER A CA 1
ATOM 957 C C . SER A 1 126 ? 19.969 51.672 -23.221 1.00 33.81 126 SER A C 1
ATOM 959 O O . SER A 1 126 ? 20.333 50.860 -24.054 1.00 33.81 126 SER A O 1
ATOM 961 N N . GLN A 1 127 ? 19.378 51.173 -22.105 1.00 30.33 127 GLN A N 1
ATOM 962 C CA . GLN A 1 127 ? 18.160 51.594 -21.357 1.00 30.33 127 GLN A CA 1
ATOM 963 C C . GLN A 1 127 ? 18.089 51.053 -19.884 1.00 30.33 127 GLN A C 1
ATOM 965 O O . GLN A 1 127 ? 18.768 50.091 -19.538 1.00 30.33 127 GLN A O 1
ATOM 970 N N . GLU A 1 128 ? 17.260 51.689 -19.036 1.00 32.66 128 GLU A N 1
ATOM 971 C CA . GLU A 1 128 ? 17.194 51.673 -17.548 1.00 32.66 128 GLU A CA 1
ATOM 972 C C . GLU A 1 128 ? 16.419 50.519 -16.855 1.00 32.66 128 GLU A C 1
ATOM 974 O O . GLU A 1 128 ? 15.521 49.903 -17.423 1.00 32.66 128 GLU A O 1
ATOM 979 N N . THR A 1 129 ? 16.677 50.310 -15.549 1.00 26.09 129 THR A N 1
ATOM 980 C CA . THR A 1 129 ? 15.783 49.625 -14.580 1.00 26.09 129 THR A CA 1
ATOM 981 C C . THR A 1 129 ? 15.783 50.387 -13.230 1.00 26.09 129 THR A C 1
ATOM 983 O O . THR A 1 129 ? 16.865 50.775 -12.787 1.00 26.09 129 THR A O 1
ATOM 986 N N . PRO A 1 130 ? 14.627 50.618 -12.561 1.00 37.25 130 PRO A N 1
ATOM 987 C CA . PRO A 1 130 ? 14.527 51.401 -11.314 1.00 37.25 130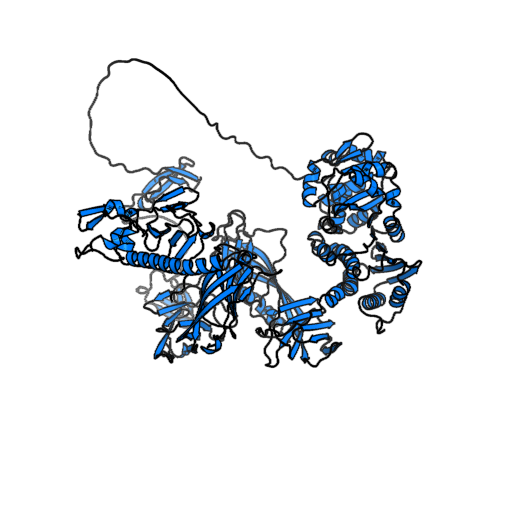 PRO A CA 1
ATOM 988 C C . PRO A 1 130 ? 14.653 50.566 -10.005 1.00 37.25 130 PRO A C 1
ATOM 990 O O . PRO A 1 130 ? 14.576 49.337 -10.054 1.00 37.25 130 PRO A O 1
ATOM 993 N N . PRO A 1 131 ? 14.851 51.215 -8.827 1.00 36.19 131 PRO A N 1
ATOM 994 C CA . PRO A 1 131 ? 15.187 50.576 -7.538 1.00 36.19 131 PRO A CA 1
ATOM 995 C C . PRO A 1 131 ? 13.979 50.021 -6.735 1.00 36.19 131 PRO A C 1
ATOM 997 O O . PRO A 1 131 ? 12.833 50.344 -7.047 1.00 36.19 131 PRO A O 1
ATOM 1000 N N . PRO A 1 132 ? 14.212 49.195 -5.683 1.00 35.34 132 PRO A N 1
ATOM 1001 C CA . PRO A 1 132 ? 13.159 48.482 -4.952 1.00 35.34 132 PRO A CA 1
ATOM 1002 C C . PRO A 1 132 ? 12.455 49.341 -3.884 1.00 35.34 132 PRO A C 1
ATOM 1004 O O . PRO A 1 132 ? 13.097 49.959 -3.036 1.00 35.34 132 PRO A O 1
ATOM 1007 N N . ASP A 1 133 ? 11.119 49.310 -3.907 1.00 31.38 133 ASP A N 1
ATOM 1008 C CA . ASP A 1 133 ? 10.198 49.991 -2.987 1.00 31.38 133 ASP A CA 1
ATOM 1009 C C . ASP A 1 133 ? 9.960 49.149 -1.713 1.00 31.38 133 ASP A C 1
ATOM 1011 O O . ASP A 1 133 ? 9.546 47.986 -1.772 1.00 31.38 133 ASP A O 1
ATOM 1015 N N . THR A 1 134 ? 10.209 49.735 -0.541 1.00 37.91 134 THR A N 1
ATOM 1016 C CA . THR A 1 134 ? 9.858 49.191 0.775 1.00 37.91 134 THR A CA 1
ATOM 1017 C C . THR A 1 134 ? 8.539 49.804 1.246 1.00 37.91 134 THR A C 1
ATOM 1019 O O . THR A 1 134 ? 8.487 50.947 1.692 1.00 37.91 134 THR A O 1
ATOM 1022 N N . ARG A 1 135 ? 7.450 49.020 1.241 1.00 28.88 135 ARG A N 1
ATOM 1023 C CA . ARG A 1 135 ? 6.219 49.362 1.979 1.00 28.88 135 ARG A CA 1
ATOM 1024 C C . ARG A 1 135 ? 5.740 48.215 2.875 1.00 28.88 135 ARG A C 1
ATOM 1026 O O . ARG A 1 135 ? 5.671 47.071 2.422 1.00 28.88 135 ARG A O 1
ATOM 1033 N N . PRO A 1 136 ? 5.345 48.499 4.131 1.00 30.19 136 PRO A N 1
ATOM 1034 C CA . PRO A 1 136 ? 4.825 47.499 5.053 1.00 30.19 136 PRO A CA 1
ATOM 1035 C C . PRO A 1 136 ? 3.396 47.093 4.659 1.00 30.19 136 PRO A C 1
ATOM 1037 O O . PRO A 1 136 ? 2.485 47.921 4.584 1.00 30.19 136 PRO A O 1
ATOM 1040 N N . ARG A 1 137 ? 3.176 45.794 4.422 1.00 27.92 137 ARG A N 1
ATOM 1041 C CA . ARG A 1 137 ? 1.840 45.222 4.195 1.00 27.92 137 ARG A CA 1
ATOM 1042 C C . ARG A 1 137 ? 1.012 45.301 5.483 1.00 27.92 137 ARG A C 1
ATOM 1044 O O . ARG A 1 137 ? 1.219 44.526 6.414 1.00 27.92 137 ARG A O 1
ATOM 1051 N N . LYS A 1 138 ? 0.033 46.213 5.513 1.00 26.94 138 LYS A N 1
ATOM 1052 C CA . LYS A 1 138 ? -1.061 46.220 6.498 1.00 26.94 138 LYS A CA 1
ATOM 1053 C C . LYS A 1 138 ? -1.807 44.879 6.445 1.00 26.94 138 LYS A C 1
ATOM 1055 O O . LYS A 1 138 ? -2.348 44.506 5.403 1.00 26.94 138 LYS A O 1
ATOM 1060 N N . LYS A 1 139 ? -1.828 44.168 7.578 1.00 28.16 139 LYS A N 1
ATOM 1061 C CA . LYS A 1 139 ? -2.640 42.966 7.819 1.00 28.16 139 LYS A CA 1
ATOM 1062 C C . LYS A 1 139 ? -4.115 43.297 7.576 1.00 28.16 139 LYS A C 1
ATOM 1064 O O . LYS A 1 139 ? -4.684 44.124 8.283 1.00 28.16 139 LYS A O 1
ATOM 1069 N N . LYS A 1 140 ? -4.729 42.655 6.580 1.00 29.19 140 LYS A N 1
ATOM 1070 C CA . LYS A 1 140 ? -6.177 42.708 6.355 1.00 29.19 140 LYS A CA 1
ATOM 1071 C C . LYS A 1 140 ? -6.863 41.807 7.386 1.00 29.19 140 LYS A C 1
ATOM 1073 O O . LYS A 1 140 ? -6.602 40.609 7.430 1.00 29.19 140 LYS A O 1
ATOM 1078 N N . TRP A 1 141 ? -7.689 42.413 8.233 1.00 29.06 141 TRP A N 1
ATOM 1079 C CA . TRP A 1 141 ? -8.615 41.744 9.148 1.00 29.06 141 TRP A CA 1
ATOM 1080 C C . TRP A 1 141 ? -9.771 41.096 8.360 1.00 29.06 141 TRP A C 1
ATOM 1082 O O . TRP A 1 141 ? -10.289 41.745 7.449 1.00 29.06 141 TRP A O 1
ATOM 1092 N N . PRO A 1 142 ? -10.224 39.872 8.689 1.00 36.75 142 PRO A N 1
ATOM 1093 C CA . PRO A 1 142 ? -11.376 39.266 8.036 1.00 36.75 142 PRO A CA 1
ATOM 1094 C C . PRO A 1 142 ? -12.661 39.580 8.822 1.00 36.75 142 PRO A C 1
ATOM 1096 O O . PRO A 1 142 ? -13.040 38.854 9.734 1.00 36.75 142 PRO A O 1
ATOM 1099 N N . PHE A 1 143 ? -13.352 40.659 8.451 1.00 36.62 143 PHE A N 1
ATOM 1100 C CA . PHE A 1 143 ? -14.749 40.917 8.832 1.00 36.62 143 PHE A CA 1
ATOM 1101 C C . PHE A 1 143 ? -15.618 40.934 7.566 1.00 36.62 143 PHE A C 1
ATOM 1103 O O . PHE A 1 143 ? -16.128 41.967 7.145 1.00 36.62 143 PHE A O 1
ATOM 1110 N N . ALA A 1 144 ? -15.753 39.763 6.940 1.00 33.38 144 ALA A N 1
ATOM 1111 C CA . ALA A 1 144 ? -16.717 39.484 5.880 1.00 33.38 144 ALA A CA 1
ATOM 1112 C C . ALA A 1 144 ? -17.793 38.565 6.468 1.00 33.38 144 ALA A C 1
ATOM 1114 O O . ALA A 1 144 ? -17.622 37.352 6.540 1.00 33.38 144 ALA A O 1
ATOM 1115 N N . ALA A 1 145 ? -18.861 39.138 7.014 1.00 36.56 145 ALA A N 1
ATOM 1116 C CA . ALA A 1 145 ? -19.965 38.347 7.521 1.00 36.56 145 ALA A CA 1
ATOM 1117 C C . ALA A 1 145 ? -21.335 39.040 7.444 1.00 36.56 145 ALA A C 1
ATOM 1119 O O . ALA A 1 145 ? -22.268 38.345 7.131 1.00 36.56 145 ALA A O 1
ATOM 1120 N N . ALA A 1 146 ? -21.554 40.338 7.659 1.00 35.06 146 ALA A N 1
ATOM 1121 C CA . ALA A 1 146 ? -22.869 40.819 8.142 1.00 35.06 146 ALA A CA 1
ATOM 1122 C C . ALA A 1 146 ? -24.131 40.831 7.233 1.00 35.06 146 ALA A C 1
ATOM 1124 O O . ALA A 1 146 ? -25.228 40.830 7.780 1.00 35.06 146 ALA A O 1
ATOM 1125 N N . ALA A 1 147 ? -24.061 40.681 5.908 1.00 34.72 147 ALA A N 1
ATOM 1126 C CA . ALA A 1 147 ? -25.268 40.351 5.118 1.00 34.72 147 ALA A CA 1
ATOM 1127 C C . ALA A 1 147 ? -25.228 39.000 4.424 1.00 34.72 147 ALA A C 1
ATOM 1129 O O . ALA A 1 147 ? -26.280 38.383 4.245 1.00 34.72 147 ALA A O 1
ATOM 1130 N N . CYS A 1 148 ? -24.023 38.487 4.156 1.00 37.09 148 CYS A N 1
ATOM 1131 C CA . CYS A 1 148 ? -23.851 37.046 4.098 1.00 37.09 148 CYS A CA 1
ATOM 1132 C C . CYS A 1 148 ? -24.436 36.415 5.354 1.00 37.09 148 CYS A C 1
ATOM 1134 O O . CYS A 1 148 ? -24.922 35.326 5.219 1.00 37.09 148 CYS A O 1
ATOM 1136 N N . LEU A 1 149 ? -24.484 37.108 6.501 1.00 39.34 149 LEU A N 1
ATOM 1137 C CA . LEU A 1 149 ? -25.066 36.756 7.793 1.00 39.34 149 LEU A CA 1
ATOM 1138 C C . LEU A 1 149 ? -26.587 36.831 7.819 1.00 39.34 149 LEU A C 1
ATOM 1140 O O . LEU A 1 149 ? -27.123 36.271 8.732 1.00 39.34 149 LEU A O 1
ATOM 1144 N N . LEU A 1 150 ? -27.358 37.409 6.901 1.00 37.59 150 LEU A N 1
ATOM 1145 C CA . LEU A 1 150 ? -28.807 37.110 6.945 1.00 37.59 150 LEU A CA 1
ATOM 1146 C C . LEU A 1 150 ? -29.020 35.708 6.357 1.00 37.59 150 LEU A C 1
ATOM 1148 O O . LEU A 1 150 ? -29.540 34.821 7.023 1.00 37.59 150 LEU A O 1
ATOM 1152 N N . LEU A 1 151 ? -28.398 35.450 5.203 1.00 39.44 151 LEU A N 1
ATOM 1153 C CA . LEU A 1 151 ? -28.256 34.119 4.606 1.00 39.44 151 LEU A CA 1
ATOM 1154 C C . LEU A 1 151 ? -27.447 33.141 5.474 1.00 39.44 151 LEU A C 1
ATOM 1156 O O . LEU A 1 151 ? -27.774 31.977 5.471 1.00 39.44 151 LEU A O 1
ATOM 1160 N N . ALA A 1 152 ? -26.457 33.575 6.252 1.00 38.06 152 ALA A N 1
ATOM 1161 C CA . ALA A 1 152 ? -25.516 32.792 7.070 1.00 38.06 152 ALA A CA 1
ATOM 1162 C C . ALA A 1 152 ? -25.761 32.966 8.564 1.00 38.06 152 ALA A C 1
ATOM 1164 O O . ALA A 1 152 ? -25.001 32.456 9.368 1.00 38.06 152 ALA A O 1
ATOM 1165 N N . VAL A 1 153 ? -26.827 33.649 8.955 1.00 40.66 153 VAL A N 1
ATOM 1166 C CA . VAL A 1 153 ? -27.530 33.426 10.213 1.00 40.66 153 VAL A CA 1
ATOM 1167 C C . VAL A 1 153 ? -28.665 32.481 9.928 1.00 40.66 153 VAL A C 1
ATOM 1169 O O . VAL A 1 153 ? -28.857 31.582 10.708 1.00 40.66 153 VAL A O 1
ATOM 1172 N N . ILE A 1 154 ? -29.337 32.517 8.786 1.00 46.28 154 ILE A N 1
ATOM 1173 C CA . ILE A 1 154 ? -30.261 31.432 8.439 1.00 46.28 154 ILE A CA 1
ATOM 1174 C C . ILE A 1 154 ? -29.468 30.144 8.221 1.00 46.28 154 ILE A C 1
ATOM 1176 O O . ILE A 1 154 ? -29.626 29.204 8.981 1.00 46.28 154 ILE A O 1
ATOM 1180 N N . LEU A 1 155 ? -28.501 30.138 7.303 1.00 40.16 155 LEU A N 1
ATOM 1181 C CA . LEU A 1 155 ? -27.586 29.021 7.052 1.00 40.16 155 LEU A CA 1
ATOM 1182 C C . LEU A 1 155 ? -26.576 28.816 8.176 1.00 40.16 155 LEU A C 1
ATOM 1184 O O . LEU A 1 155 ? -26.024 27.737 8.247 1.00 40.16 155 LEU A O 1
ATOM 1188 N N . GLY A 1 156 ? -26.301 29.797 9.041 1.00 35.41 156 GLY A N 1
ATOM 1189 C CA . GLY A 1 156 ? -25.376 29.634 10.173 1.00 35.41 156 GLY A CA 1
ATOM 1190 C C . GLY A 1 156 ? -26.051 29.306 11.491 1.00 35.41 156 GLY A C 1
ATOM 1191 O O . GLY A 1 156 ? -25.401 28.718 12.332 1.00 35.41 156 GLY A O 1
ATOM 1192 N N . THR A 1 157 ? -27.340 29.590 11.659 1.00 37.41 157 THR A N 1
ATOM 1193 C CA . THR A 1 157 ? -28.188 29.017 12.715 1.00 37.41 157 THR A CA 1
ATOM 1194 C C . THR A 1 157 ? -28.618 27.624 12.282 1.00 37.41 157 THR A C 1
ATOM 1196 O O . THR A 1 157 ? -28.568 26.718 13.097 1.00 37.41 157 THR A O 1
ATOM 1199 N N . LEU A 1 158 ? -28.879 27.408 10.986 1.00 37.59 158 LEU A N 1
ATOM 1200 C CA . LEU A 1 158 ? -28.956 26.081 10.376 1.00 37.59 158 LEU A CA 1
ATOM 1201 C C . LEU A 1 158 ? -27.593 25.403 10.248 1.00 37.59 158 LEU A C 1
ATOM 1203 O O . LEU A 1 158 ? -27.610 24.206 10.096 1.00 37.59 158 LEU A O 1
ATOM 1207 N N . ALA A 1 159 ? -26.433 26.067 10.329 1.00 33.69 159 ALA A N 1
ATOM 1208 C CA . ALA A 1 159 ? -25.123 25.398 10.435 1.00 33.69 159 ALA A CA 1
ATOM 1209 C C . ALA A 1 159 ? -24.725 25.182 11.899 1.00 33.69 159 ALA A C 1
ATOM 1211 O O . ALA A 1 159 ? -24.178 24.149 12.235 1.00 33.69 159 ALA A O 1
ATOM 1212 N N . HIS A 1 160 ? -25.060 26.074 12.831 1.00 33.31 160 HIS A N 1
ATOM 1213 C CA . HIS A 1 160 ? -24.863 25.797 14.257 1.00 33.31 160 HIS A CA 1
ATOM 1214 C C . HIS A 1 160 ? -25.809 24.697 14.745 1.00 33.31 160 HIS A C 1
ATOM 1216 O O . HIS A 1 160 ? -25.404 23.869 15.556 1.00 33.31 160 HIS A O 1
ATOM 1222 N N . LEU A 1 161 ? -27.019 24.652 14.182 1.00 33.12 161 LEU A N 1
ATOM 1223 C CA . LEU A 1 161 ? -27.945 23.528 14.208 1.00 33.12 161 LEU A CA 1
ATOM 1224 C C . LEU A 1 161 ? -27.783 22.633 12.958 1.00 33.12 161 LEU A C 1
ATOM 1226 O O . LEU A 1 161 ? -28.793 22.031 12.654 1.00 33.12 161 LEU A O 1
ATOM 1230 N N . ASN A 1 162 ? -26.614 22.555 12.245 1.00 42.66 162 ASN A N 1
ATOM 1231 C CA . ASN A 1 162 ? -26.248 21.872 10.927 1.00 42.66 162 ASN A CA 1
ATOM 1232 C C . ASN A 1 162 ? -27.355 21.278 9.965 1.00 42.66 162 ASN A C 1
ATOM 1234 O O . ASN A 1 162 ? -27.096 20.277 9.300 1.00 42.66 162 ASN A O 1
ATOM 1238 N N . VAL A 1 163 ? -28.597 21.765 9.933 1.00 35.78 163 VAL A N 1
ATOM 1239 C CA . VAL A 1 163 ? -29.713 21.163 9.189 1.00 35.78 163 VAL A CA 1
ATOM 1240 C C . VAL A 1 163 ? -29.527 21.238 7.662 1.00 35.78 163 VAL A C 1
ATOM 1242 O O . VAL A 1 163 ? -30.016 20.343 6.986 1.00 35.78 163 VAL A O 1
ATOM 1245 N N . VAL A 1 164 ? -28.807 22.207 7.065 1.00 33.94 164 VAL A N 1
ATOM 1246 C CA . VAL A 1 164 ? -28.600 22.239 5.590 1.00 33.94 164 VAL A CA 1
ATOM 1247 C C . VAL A 1 164 ? -27.291 22.946 5.179 1.00 33.94 164 VAL A C 1
ATOM 1249 O O . VAL A 1 164 ? -27.115 24.132 5.447 1.00 33.94 164 VAL A O 1
ATOM 1252 N N . LYS A 1 165 ? -26.396 22.260 4.445 1.00 38.53 165 LYS A N 1
ATOM 1253 C CA . LYS A 1 165 ? -25.473 22.895 3.468 1.00 38.53 165 LYS A CA 1
ATOM 1254 C C . LYS A 1 165 ? -26.077 22.752 2.068 1.00 38.53 165 LYS A C 1
ATOM 1256 O O . LYS A 1 165 ? -26.757 21.772 1.842 1.00 38.53 165 LYS A O 1
ATOM 1261 N N . MET A 1 166 ? -25.852 23.681 1.137 1.00 38.09 166 MET A N 1
ATOM 1262 C CA . MET A 1 166 ? -26.537 23.690 -0.177 1.00 38.09 166 MET A CA 1
ATOM 1263 C C . MET A 1 166 ? -25.832 22.888 -1.294 1.00 38.09 166 MET A C 1
ATOM 1265 O O . MET A 1 166 ? -26.450 22.641 -2.325 1.00 38.09 166 MET A O 1
ATOM 1269 N N . ASP A 1 167 ? -24.594 22.411 -1.091 1.00 38.19 167 ASP A N 1
ATOM 1270 C CA . ASP A 1 167 ? -23.815 21.694 -2.127 1.00 38.19 167 ASP A CA 1
ATOM 1271 C C . ASP A 1 167 ? -24.467 20.385 -2.625 1.00 38.19 167 ASP A C 1
ATOM 1273 O O . ASP A 1 167 ? -24.186 19.937 -3.735 1.00 38.19 167 ASP A O 1
ATOM 1277 N N . TRP A 1 168 ? -25.339 19.748 -1.835 1.00 41.00 168 TRP A N 1
ATOM 1278 C CA . TRP A 1 168 ? -25.958 18.466 -2.209 1.00 41.00 168 TRP A CA 1
ATOM 1279 C C . TRP A 1 168 ? -27.150 18.608 -3.165 1.00 41.00 168 TRP A C 1
ATOM 1281 O O . TRP A 1 168 ? -27.489 17.638 -3.837 1.00 41.00 168 TRP A O 1
ATOM 1291 N N . LEU A 1 169 ? -27.771 19.788 -3.260 1.00 39.34 169 LEU A N 1
ATOM 1292 C CA . LEU A 1 169 ? -28.996 19.996 -4.043 1.00 39.34 169 LEU A CA 1
ATOM 1293 C C . LEU A 1 169 ? -28.739 20.194 -5.547 1.00 39.34 169 LEU A C 1
ATOM 1295 O O . LEU A 1 169 ? -29.604 19.881 -6.357 1.00 39.34 169 LEU A O 1
ATOM 1299 N N . ASN A 1 170 ? -27.533 20.624 -5.931 1.00 38.97 170 ASN A N 1
ATOM 1300 C CA . ASN A 1 170 ? -27.142 20.856 -7.329 1.00 38.97 170 ASN A CA 1
ATOM 1301 C C . ASN A 1 170 ? -26.862 19.570 -8.141 1.00 38.97 170 ASN A C 1
ATOM 1303 O O . ASN A 1 170 ? -26.540 19.655 -9.322 1.00 38.97 170 ASN A O 1
ATOM 1307 N N . GLN A 1 171 ? -26.921 18.378 -7.529 1.00 38.69 171 GLN A N 1
ATOM 1308 C CA . GLN A 1 171 ? -26.498 17.114 -8.160 1.00 38.69 171 GLN A CA 1
ATOM 1309 C C . GLN A 1 171 ? -27.651 16.210 -8.649 1.00 38.69 171 GLN A C 1
ATOM 1311 O O . GLN A 1 171 ? -27.373 15.088 -9.067 1.00 38.69 171 GLN A O 1
ATOM 1316 N N . TYR A 1 172 ? -28.920 16.643 -8.583 1.00 43.03 172 TYR A N 1
ATOM 1317 C CA . TYR A 1 172 ? -30.079 15.725 -8.642 1.00 43.03 172 TYR A CA 1
ATOM 1318 C C . TYR A 1 172 ? -31.074 15.887 -9.791 1.00 43.03 172 TYR A C 1
ATOM 1320 O O . TYR A 1 172 ? -32.123 15.249 -9.765 1.00 43.03 172 TYR A O 1
ATOM 1328 N N . LEU A 1 173 ? -30.780 16.665 -10.826 1.00 34.34 173 LEU A N 1
ATOM 1329 C CA . LEU A 1 173 ? -31.657 16.735 -11.998 1.00 34.34 173 LEU A CA 1
ATOM 1330 C C . LEU A 1 173 ? -30.793 16.729 -13.284 1.00 34.34 173 LEU A C 1
ATOM 1332 O O . LEU A 1 173 ? -29.598 17.032 -13.213 1.00 34.34 173 LEU A O 1
ATOM 1336 N N . PRO A 1 174 ? -31.330 16.299 -14.441 1.00 28.62 174 PRO A N 1
ATOM 1337 C CA . PRO A 1 174 ? -30.622 16.327 -15.718 1.00 28.62 174 PRO A CA 1
ATOM 1338 C C . PRO A 1 174 ? -30.834 17.672 -16.433 1.00 28.62 174 PRO A C 1
ATOM 1340 O O . PRO A 1 174 ? -31.933 18.223 -16.436 1.00 28.62 174 PRO A O 1
ATOM 1343 N N . GLY A 1 175 ? -29.772 18.208 -17.038 1.00 30.42 175 GLY A N 1
ATOM 1344 C CA . GLY A 1 175 ? -29.766 19.558 -17.604 1.00 30.42 175 GLY A CA 1
ATOM 1345 C C . GLY A 1 175 ? -30.168 19.667 -19.078 1.00 30.42 175 GLY A C 1
ATOM 1346 O O . GLY A 1 175 ? -29.987 18.743 -19.862 1.00 30.42 175 GLY A O 1
ATOM 1347 N N . SER A 1 176 ? -30.589 20.870 -19.469 1.00 32.72 176 SER A N 1
ATOM 1348 C CA . SER A 1 176 ? -30.025 21.610 -20.609 1.00 32.72 176 SER A CA 1
ATOM 1349 C C . SER A 1 176 ? -30.295 23.109 -20.409 1.00 32.72 176 SER A C 1
ATOM 1351 O O . SER A 1 176 ? -31.186 23.491 -19.651 1.00 32.72 176 SER A O 1
ATOM 1353 N N . ALA A 1 177 ? -29.443 23.962 -20.976 1.00 38.56 177 ALA A N 1
ATOM 1354 C CA . ALA A 1 177 ? -29.441 25.396 -20.722 1.00 38.56 177 ALA A CA 1
ATOM 1355 C C . ALA A 1 177 ? -30.180 26.151 -21.830 1.00 38.56 177 ALA A C 1
ATOM 1357 O O . ALA A 1 177 ? -29.631 26.278 -22.919 1.00 38.56 177 ALA A O 1
ATOM 1358 N N . GLU A 1 178 ? -31.339 26.742 -21.526 1.00 36.56 178 GLU A N 1
ATOM 1359 C CA . GLU A 1 178 ? -31.857 27.886 -22.280 1.00 36.56 178 GLU A CA 1
ATOM 1360 C C . GLU A 1 178 ? -32.680 28.866 -21.413 1.00 36.56 178 GLU A C 1
ATOM 1362 O O . GLU A 1 178 ? -33.528 28.486 -20.622 1.00 36.56 178 GLU A O 1
ATOM 1367 N N . LYS A 1 179 ? -32.353 30.154 -21.602 1.00 44.62 179 LYS A N 1
ATOM 1368 C CA . LYS A 1 179 ? -33.090 31.420 -21.378 1.00 44.62 179 LYS A CA 1
ATOM 1369 C C . LYS A 1 179 ? -33.757 31.725 -20.017 1.00 44.62 179 LYS A C 1
ATOM 1371 O O . LYS A 1 179 ? -34.779 31.184 -19.624 1.00 44.62 179 LYS A O 1
ATOM 1376 N N . ALA A 1 180 ? -33.289 32.831 -19.424 1.00 44.66 180 ALA A N 1
ATOM 1377 C CA . ALA A 1 180 ? -33.810 33.522 -18.234 1.00 44.66 180 ALA A CA 1
ATOM 1378 C C . ALA A 1 180 ? -35.290 33.986 -18.291 1.00 44.66 180 ALA A C 1
ATOM 1380 O O . ALA A 1 180 ? -35.792 34.521 -17.305 1.00 44.66 180 ALA A O 1
ATOM 1381 N N . ALA A 1 181 ? -35.990 33.796 -19.415 1.00 46.69 181 ALA A N 1
ATOM 1382 C CA . ALA A 1 181 ? -37.408 34.129 -19.566 1.00 46.69 181 ALA A CA 1
ATOM 1383 C C . ALA A 1 181 ? -38.349 33.048 -18.989 1.00 46.69 181 ALA A C 1
ATOM 1385 O O . ALA A 1 181 ? -39.481 33.368 -18.645 1.00 46.69 181 ALA A O 1
ATOM 1386 N N . GLU A 1 182 ? -37.887 31.801 -18.816 1.00 51.47 182 GLU A N 1
ATOM 1387 C CA . GLU A 1 182 ? -38.676 30.720 -18.192 1.00 51.47 182 GLU A CA 1
ATOM 1388 C C . GLU A 1 182 ? -38.709 30.793 -16.652 1.00 51.47 182 GLU A C 1
ATOM 1390 O O . GLU A 1 182 ? -39.544 30.156 -16.012 1.00 51.47 182 GLU A O 1
ATOM 1395 N N . LEU A 1 183 ? -37.830 31.585 -16.020 1.00 52.03 183 LEU A N 1
ATOM 1396 C CA . LEU A 1 183 ? -37.730 31.640 -14.555 1.00 52.03 183 LEU A CA 1
ATOM 1397 C C . LEU A 1 183 ? -38.917 32.339 -13.872 1.00 52.03 183 LEU A C 1
ATOM 1399 O O . LEU A 1 183 ? -39.194 32.039 -12.714 1.00 52.03 183 LEU A O 1
ATOM 1403 N N . SER A 1 184 ? -39.645 33.226 -14.555 1.00 52.16 184 SER A N 1
ATOM 1404 C CA . SER A 1 184 ? -40.873 33.831 -14.013 1.00 52.16 184 SER A CA 1
ATOM 1405 C C . SER A 1 184 ? -42.049 32.844 -13.967 1.00 52.16 184 SER A C 1
ATOM 1407 O O . SER A 1 184 ? -42.874 32.945 -13.063 1.00 52.16 184 SER A O 1
ATOM 1409 N N . GLN A 1 185 ? -42.081 31.837 -14.854 1.00 57.19 185 GLN A N 1
ATOM 1410 C CA . GLN A 1 185 ? -43.074 30.745 -14.848 1.00 57.19 185 GLN A CA 1
ATOM 1411 C C . GLN A 1 185 ? -42.839 29.719 -13.719 1.00 57.19 185 GLN A C 1
ATOM 1413 O O . GLN A 1 185 ? -43.653 28.825 -13.500 1.00 57.19 185 GLN A O 1
ATOM 1418 N N . LEU A 1 186 ? -41.729 29.814 -12.974 1.00 59.25 186 LEU A N 1
ATOM 1419 C CA . LEU A 1 186 ? -41.442 28.912 -11.851 1.00 59.25 186 LEU A CA 1
ATOM 1420 C C . LEU A 1 186 ? -42.277 29.203 -10.598 1.00 59.25 186 LEU A C 1
ATOM 1422 O O . LEU A 1 186 ? -42.374 28.320 -9.754 1.00 59.25 186 LEU A O 1
ATOM 1426 N N . LEU A 1 187 ? -42.888 30.385 -10.464 1.00 56.41 187 LEU A N 1
ATOM 1427 C CA . LEU A 1 187 ? -43.802 30.676 -9.348 1.00 56.41 187 LEU A CA 1
ATOM 1428 C C . LEU A 1 187 ? -45.168 29.998 -9.488 1.00 56.41 187 LEU A C 1
ATOM 1430 O O . LEU A 1 187 ? -45.858 29.833 -8.484 1.00 56.41 187 LEU A O 1
ATOM 1434 N N . ASP A 1 188 ? -45.506 29.533 -10.692 1.00 58.50 188 ASP A N 1
ATOM 1435 C CA . ASP A 1 188 ? -46.642 28.634 -10.913 1.00 58.50 188 ASP A CA 1
ATOM 1436 C C . ASP A 1 188 ? -46.317 27.189 -10.482 1.00 58.50 188 ASP A C 1
ATOM 1438 O O . ASP A 1 188 ? -47.215 26.354 -10.361 1.00 58.50 188 ASP A O 1
ATOM 1442 N N . LYS A 1 189 ? -45.037 26.870 -10.217 1.00 69.12 189 LYS A N 1
ATOM 1443 C CA . LYS A 1 189 ? -44.605 25.576 -9.671 1.00 69.12 189 LYS A CA 1
ATOM 1444 C C . LYS A 1 189 ? -44.492 25.656 -8.151 1.00 69.12 189 LYS A C 1
ATOM 1446 O O . LYS A 1 189 ? -43.954 26.609 -7.597 1.00 69.12 189 LYS A O 1
ATOM 1451 N N . GLU A 1 190 ? -44.963 24.626 -7.456 1.00 76.88 190 GLU A N 1
ATOM 1452 C CA . GLU A 1 190 ? -44.876 24.577 -5.995 1.00 76.88 190 GLU A CA 1
ATOM 1453 C C . GLU A 1 190 ? -43.434 24.345 -5.496 1.00 76.88 190 GLU A C 1
ATOM 1455 O O . GLU A 1 190 ? -42.672 23.601 -6.124 1.00 76.88 190 GLU A O 1
ATOM 1460 N N . PRO A 1 191 ? -43.051 24.918 -4.336 1.00 83.31 191 PRO A N 1
ATOM 1461 C CA . PRO A 1 191 ? -41.807 24.560 -3.664 1.00 83.31 191 PRO A CA 1
ATOM 1462 C C . PRO A 1 191 ? -41.847 23.087 -3.246 1.00 83.31 191 PRO A C 1
ATOM 1464 O O . PRO A 1 191 ? -42.868 22.604 -2.757 1.00 83.31 191 PRO A O 1
ATOM 1467 N N . PHE A 1 192 ? -40.726 22.377 -3.381 1.00 78.38 192 PHE A N 1
ATOM 1468 C CA . PHE A 1 192 ? -40.639 20.975 -2.954 1.00 78.38 192 PHE A CA 1
ATOM 1469 C C . PHE A 1 192 ? -40.217 20.837 -1.485 1.00 78.38 192 PHE A C 1
ATOM 1471 O O . PHE A 1 192 ? -40.415 19.781 -0.893 1.00 78.38 192 PHE A O 1
ATOM 1478 N N . LEU A 1 193 ? -39.652 21.885 -0.877 1.00 83.69 193 LEU A N 1
ATOM 1479 C CA . LEU A 1 193 ? -39.298 21.905 0.542 1.00 83.69 193 LEU A CA 1
ATOM 1480 C C . LEU A 1 193 ? -39.649 23.251 1.166 1.00 83.69 193 LEU A C 1
ATOM 1482 O O . LEU A 1 193 ? -39.374 24.307 0.590 1.00 83.69 193 LEU A O 1
ATOM 1486 N N . VAL A 1 194 ? -40.209 23.189 2.372 1.00 83.56 194 VAL A N 1
ATOM 1487 C CA . VAL A 1 194 ? -40.450 24.341 3.240 1.00 83.56 194 VAL A CA 1
ATOM 1488 C C . VAL A 1 194 ? -39.851 24.062 4.608 1.00 83.56 194 VAL A C 1
ATOM 1490 O O . VAL A 1 194 ? -40.165 23.053 5.233 1.00 83.56 194 VAL A O 1
ATOM 1493 N N . LEU A 1 195 ? -39.014 24.972 5.090 1.00 78.38 195 LEU A N 1
ATOM 1494 C CA . LEU A 1 195 ? -38.501 24.976 6.452 1.00 78.38 195 LEU A CA 1
ATOM 1495 C C . LEU A 1 195 ? -38.999 26.229 7.162 1.00 78.38 195 LEU A C 1
ATOM 1497 O O . LEU A 1 195 ? -38.700 27.342 6.752 1.00 78.38 195 LEU A O 1
ATOM 1501 N N . ASN A 1 196 ? -39.731 26.033 8.245 1.00 81.81 196 ASN A N 1
ATOM 1502 C CA . ASN A 1 196 ? -40.325 27.069 9.064 1.00 81.81 196 ASN A CA 1
ATOM 1503 C C . ASN A 1 196 ? -39.634 27.113 10.432 1.00 81.81 196 ASN A C 1
ATOM 1505 O O . ASN A 1 196 ? -39.558 26.093 11.110 1.00 81.81 196 ASN A O 1
ATOM 1509 N N . LEU A 1 197 ? -39.139 28.280 10.834 1.00 79.25 197 LEU A N 1
ATOM 1510 C CA . LEU A 1 197 ? -38.382 28.507 12.059 1.00 79.25 197 LEU A CA 1
ATOM 1511 C C . LEU A 1 197 ? -39.077 29.555 12.937 1.00 79.25 197 LEU A C 1
ATOM 1513 O O . LEU A 1 197 ? -39.330 30.680 12.498 1.00 79.25 197 LEU A O 1
ATOM 1517 N N . ASN A 1 198 ? -39.317 29.216 14.204 1.00 82.50 198 ASN A N 1
ATOM 1518 C CA . ASN A 1 198 ? -39.847 30.145 15.200 1.00 82.50 198 ASN A CA 1
ATOM 1519 C C . ASN A 1 198 ? -38.692 30.912 15.858 1.00 82.50 198 ASN A C 1
ATOM 1521 O O . ASN A 1 198 ? -38.020 30.415 16.768 1.00 82.50 198 ASN A O 1
ATOM 1525 N N . VAL A 1 199 ? -38.436 32.125 15.367 1.00 81.56 199 VAL A N 1
ATOM 1526 C CA . VAL A 1 199 ? -37.249 32.906 15.741 1.00 81.56 199 VAL A CA 1
ATOM 1527 C C . VAL A 1 199 ? -37.202 33.229 17.244 1.00 81.56 199 VAL A C 1
ATOM 1529 O O . VAL A 1 199 ? -36.150 32.990 17.844 1.00 81.56 199 VAL A O 1
ATOM 1532 N N . PRO A 1 200 ? -38.290 33.683 17.902 1.00 83.25 200 PRO A N 1
ATOM 1533 C CA . PRO A 1 200 ? -38.285 33.915 19.347 1.00 83.25 200 PRO A CA 1
ATOM 1534 C C . PRO A 1 200 ? -37.897 32.681 20.169 1.00 83.25 200 PRO A C 1
ATOM 1536 O O . PRO A 1 200 ? -37.050 32.780 21.059 1.00 83.25 200 PRO A O 1
ATOM 1539 N N . LEU A 1 201 ? -38.464 31.511 19.854 1.00 78.31 201 LEU A N 1
ATOM 1540 C CA . LEU A 1 201 ? -38.169 30.276 20.588 1.00 78.31 201 LEU A CA 1
ATOM 1541 C C . LEU A 1 201 ? -36.736 29.790 20.352 1.00 78.31 201 LEU A C 1
ATOM 1543 O O . LEU A 1 201 ? -36.088 29.295 21.275 1.00 78.31 201 LEU A O 1
ATOM 1547 N N . ILE A 1 202 ? -36.216 29.963 19.136 1.00 72.00 202 ILE A N 1
ATOM 1548 C CA . ILE A 1 202 ? -34.826 29.641 18.806 1.00 72.00 202 ILE A CA 1
ATOM 1549 C C . ILE A 1 202 ? -33.864 30.553 19.579 1.00 72.00 202 ILE A C 1
ATOM 1551 O O . ILE A 1 202 ? -32.908 30.066 20.188 1.00 72.00 202 ILE A O 1
ATOM 1555 N N . LEU A 1 203 ? -34.117 31.866 19.604 1.00 75.44 203 LEU A N 1
ATOM 1556 C CA . LEU A 1 203 ? -33.295 32.818 20.357 1.00 75.44 203 LEU A CA 1
ATOM 1557 C C . LEU A 1 203 ? -33.320 32.525 21.863 1.00 75.44 203 LEU A C 1
ATOM 1559 O O . LEU A 1 203 ? -32.274 32.607 22.513 1.00 75.44 203 LEU A O 1
ATOM 1563 N N . ASP A 1 204 ? -34.476 32.141 22.409 1.00 77.56 204 ASP A N 1
ATOM 1564 C CA . ASP A 1 204 ? -34.601 31.709 23.803 1.00 77.56 204 ASP A CA 1
ATOM 1565 C C . ASP A 1 204 ? -33.789 30.435 24.082 1.00 77.56 204 ASP A C 1
ATOM 1567 O O . ASP A 1 204 ? -33.015 30.379 25.042 1.00 77.56 204 ASP A O 1
ATOM 1571 N N . ALA A 1 205 ? -33.880 29.442 23.190 1.00 68.06 205 ALA A N 1
ATOM 1572 C CA . ALA A 1 205 ? -33.106 28.211 23.284 1.00 68.06 205 ALA A CA 1
ATOM 1573 C C . ALA A 1 205 ? -31.594 28.487 23.295 1.00 68.06 205 ALA A C 1
ATOM 1575 O O . ALA A 1 205 ? -30.887 27.970 24.161 1.00 68.06 205 ALA A O 1
ATOM 1576 N N . PHE A 1 206 ? -31.089 29.351 22.410 1.00 66.81 206 PHE A N 1
ATOM 1577 C CA . PHE A 1 206 ? -29.670 29.719 22.404 1.00 66.81 206 PHE A CA 1
ATOM 1578 C C . PHE A 1 206 ? -29.248 30.483 23.657 1.00 66.81 206 PHE A C 1
ATOM 1580 O O . PHE A 1 206 ? -28.186 30.216 24.225 1.00 66.81 206 PHE A O 1
ATOM 1587 N N . LYS A 1 207 ? -30.074 31.430 24.112 1.00 72.88 207 LYS A N 1
ATOM 1588 C CA . LYS A 1 207 ? -29.757 32.248 25.284 1.00 72.88 207 LYS A CA 1
ATOM 1589 C C . LYS A 1 207 ? -29.682 31.392 26.547 1.00 72.88 207 LYS A C 1
ATOM 1591 O O . LYS A 1 207 ? -28.717 31.511 27.305 1.00 72.88 207 LYS A O 1
ATOM 1596 N N . ASN A 1 208 ? -30.661 30.514 26.743 1.00 70.56 208 ASN A N 1
ATOM 1597 C CA . ASN A 1 208 ? -30.869 29.838 28.020 1.00 70.56 208 ASN A CA 1
ATOM 1598 C C . ASN A 1 208 ? -30.309 28.412 28.069 1.00 70.56 208 ASN A C 1
ATOM 1600 O O . ASN A 1 208 ? -30.147 27.877 29.161 1.00 70.56 208 ASN A O 1
ATOM 1604 N N . ARG A 1 209 ? -30.039 27.772 26.921 1.00 64.50 209 ARG A N 1
ATOM 1605 C CA . ARG A 1 209 ? -29.716 26.331 26.873 1.00 64.50 209 ARG A CA 1
ATOM 1606 C C . ARG A 1 209 ? -28.363 25.998 26.244 1.00 64.50 209 ARG A C 1
ATOM 1608 O O . ARG A 1 209 ? -27.935 24.856 26.373 1.00 64.50 209 ARG A O 1
ATOM 1615 N N . LEU A 1 210 ? -27.694 26.953 25.593 1.00 59.06 210 LEU A N 1
ATOM 1616 C CA . LEU A 1 210 ? -26.343 26.749 25.065 1.00 59.06 210 LEU A CA 1
ATOM 1617 C C . LEU A 1 210 ? -25.295 26.927 26.177 1.00 59.06 210 LEU A C 1
ATOM 1619 O O . LEU A 1 210 ? -25.368 27.894 26.944 1.00 59.06 210 LEU A O 1
ATOM 1623 N N . GLU A 1 211 ? -24.324 26.016 26.249 1.00 64.25 211 GLU A N 1
ATOM 1624 C CA . GLU A 1 211 ? -23.216 26.092 27.210 1.00 64.25 211 GLU A CA 1
ATOM 1625 C C . GLU A 1 211 ? -22.362 27.359 26.978 1.00 64.25 211 GLU A C 1
ATOM 1627 O O . GLU A 1 211 ? -22.267 27.832 25.838 1.00 64.25 211 GLU A O 1
ATOM 1632 N N . PRO A 1 212 ? -21.785 27.969 28.033 1.00 66.31 212 PRO A N 1
ATOM 1633 C CA . PRO A 1 212 ? -21.092 29.256 27.927 1.00 66.31 212 PRO A CA 1
ATOM 1634 C C . PRO A 1 212 ? -19.924 29.275 26.932 1.00 66.31 212 PRO A C 1
ATOM 1636 O O . PRO A 1 212 ? -19.769 30.245 26.194 1.00 66.31 212 PRO A O 1
ATOM 1639 N N . ASP A 1 213 ? -19.145 28.199 26.871 1.00 56.41 213 ASP A N 1
ATOM 1640 C CA . ASP A 1 213 ? -18.010 27.994 25.962 1.00 56.41 213 ASP A CA 1
ATOM 1641 C C . ASP A 1 213 ? -18.435 27.908 24.485 1.00 56.41 213 ASP A C 1
ATOM 1643 O O . ASP A 1 213 ? -17.687 28.297 23.587 1.00 56.41 213 ASP A O 1
ATOM 1647 N N . LYS A 1 214 ? -19.680 27.497 24.221 1.00 53.78 214 LYS A N 1
ATOM 1648 C CA . LYS A 1 214 ? -20.268 27.430 22.873 1.00 53.78 214 LYS A CA 1
ATOM 1649 C C . LYS A 1 214 ? -20.874 28.760 22.406 1.00 53.78 214 LYS A C 1
ATOM 1651 O O . LYS A 1 214 ? -21.197 28.910 21.225 1.00 53.78 214 LYS A O 1
ATOM 1656 N N . LYS A 1 215 ? -20.995 29.768 23.282 1.00 68.00 215 LYS A N 1
ATOM 1657 C CA . LYS A 1 215 ? -21.520 31.112 22.962 1.00 68.00 215 LYS A CA 1
ATOM 1658 C C . LYS A 1 215 ? -20.433 32.037 22.409 1.00 68.00 215 LYS A C 1
ATOM 1660 O O . LYS A 1 215 ? -20.100 33.052 23.019 1.00 68.00 215 LYS A O 1
ATOM 1665 N N . THR A 1 216 ? -19.901 31.709 21.233 1.00 63.06 216 THR A N 1
ATOM 1666 C CA . THR A 1 216 ? -18.852 32.514 20.580 1.00 63.06 216 THR A CA 1
ATOM 1667 C C . THR A 1 216 ? -19.270 33.981 20.396 1.00 63.06 216 THR A C 1
ATOM 1669 O O . THR A 1 216 ? -20.445 34.281 20.170 1.00 63.06 216 THR A O 1
ATOM 1672 N N . ALA A 1 217 ? -18.308 34.911 20.412 1.00 59.88 217 ALA A N 1
ATOM 1673 C CA . ALA A 1 217 ? -18.573 36.338 20.175 1.00 59.88 217 ALA A CA 1
ATOM 1674 C C . ALA A 1 217 ? -19.313 36.585 18.843 1.00 59.88 217 ALA A C 1
ATOM 1676 O O . ALA A 1 217 ? -20.187 37.446 18.747 1.00 59.88 217 ALA A O 1
ATOM 1677 N N . ARG A 1 218 ? -19.023 35.759 17.827 1.00 54.69 218 ARG A N 1
ATOM 1678 C CA . ARG A 1 218 ? -19.725 35.766 16.539 1.00 54.69 218 ARG A CA 1
ATOM 1679 C C . ARG A 1 218 ? -21.204 35.402 16.693 1.00 54.69 218 ARG A C 1
ATOM 1681 O O . ARG A 1 218 ? -22.048 36.108 16.152 1.00 54.69 218 ARG A O 1
ATOM 1688 N N . LEU A 1 219 ? -21.522 34.336 17.429 1.00 55.59 219 LEU A N 1
ATOM 1689 C CA . LEU A 1 219 ? -22.902 33.910 17.683 1.00 55.59 219 LEU A CA 1
ATOM 1690 C C . LEU A 1 219 ? -23.681 34.946 18.507 1.00 55.59 219 LEU A C 1
ATOM 1692 O O . LEU A 1 219 ? -24.852 35.199 18.239 1.00 55.59 219 LEU A O 1
ATOM 1696 N N . GLN A 1 220 ? -23.036 35.605 19.467 1.00 63.53 220 GLN A N 1
ATOM 1697 C CA . GLN A 1 220 ? -23.684 36.654 20.258 1.00 63.53 220 GLN A CA 1
ATOM 1698 C C . GLN A 1 220 ? -24.016 37.896 19.416 1.00 63.53 220 GLN A C 1
ATOM 1700 O O . GLN A 1 220 ? -25.130 38.415 19.501 1.00 63.53 220 GLN A O 1
ATOM 1705 N N . MET A 1 221 ? -23.095 38.328 18.547 1.00 63.69 221 MET A N 1
ATOM 1706 C CA . MET A 1 221 ? -23.336 39.419 17.593 1.00 63.69 221 MET A CA 1
ATOM 1707 C C . MET A 1 221 ? -24.504 39.090 16.651 1.00 63.69 221 MET A C 1
ATOM 1709 O O . MET A 1 221 ? -25.380 39.919 16.416 1.00 63.69 221 MET A O 1
ATOM 1713 N N . ILE A 1 222 ? -24.543 37.848 16.162 1.00 59.28 222 ILE A N 1
ATOM 1714 C CA . ILE A 1 222 ? -25.631 37.297 15.348 1.00 59.28 222 ILE A CA 1
ATOM 1715 C C . ILE A 1 222 ? -26.977 37.404 16.058 1.00 59.28 222 ILE A C 1
ATOM 1717 O O . ILE A 1 222 ? -27.937 37.931 15.498 1.00 59.28 222 ILE A O 1
ATOM 1721 N N . MET A 1 223 ? -27.048 36.913 17.294 1.00 65.50 223 ME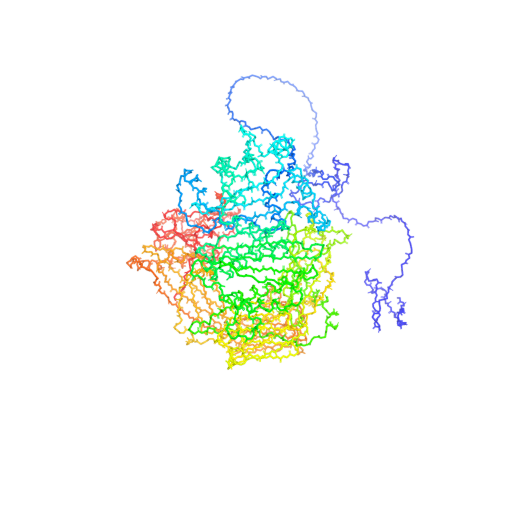T A N 1
ATOM 1722 C CA . MET A 1 223 ? -28.287 36.902 18.063 1.00 65.50 223 MET A CA 1
ATOM 1723 C C . MET A 1 223 ? -28.793 38.321 18.324 1.00 65.50 223 MET A C 1
ATOM 1725 O O . MET A 1 223 ? -29.993 38.562 18.233 1.00 65.50 223 MET A O 1
ATOM 1729 N N . ALA A 1 224 ? -27.892 39.269 18.598 1.00 67.38 224 ALA A N 1
ATOM 1730 C CA . ALA A 1 224 ? -28.245 40.676 18.764 1.00 67.38 224 ALA A CA 1
ATOM 1731 C C . ALA A 1 224 ? -28.812 41.287 17.470 1.00 67.38 224 ALA A C 1
ATOM 1733 O O . ALA A 1 224 ? -29.803 42.014 17.513 1.00 67.38 224 ALA A O 1
ATOM 1734 N N . MET A 1 225 ? -28.236 40.939 16.318 1.00 65.38 225 MET A N 1
ATOM 1735 C CA . MET A 1 225 ? -28.677 41.412 15.006 1.00 65.38 225 MET A CA 1
ATOM 1736 C C . MET A 1 225 ? -30.063 40.869 14.630 1.00 65.38 225 MET A C 1
ATOM 1738 O O . MET A 1 225 ? -30.938 41.650 14.264 1.00 65.38 225 MET A O 1
ATOM 1742 N N . VAL A 1 226 ? -30.309 39.564 14.798 1.00 70.25 226 VAL A N 1
ATOM 1743 C CA . VAL A 1 226 ? -31.644 38.965 14.582 1.00 70.25 226 VAL A CA 1
ATOM 1744 C C . VAL A 1 226 ? -32.669 39.557 15.538 1.00 70.25 226 VAL A C 1
ATOM 1746 O O . VAL A 1 226 ? -33.771 39.906 15.125 1.00 70.25 226 VAL A O 1
ATOM 1749 N N . LYS A 1 227 ? -32.297 39.722 16.812 1.00 76.44 227 LYS A N 1
ATOM 1750 C CA . LYS A 1 227 ? -33.167 40.337 17.813 1.00 76.44 227 LYS A CA 1
ATOM 1751 C C . LYS A 1 227 ? -33.540 41.774 17.433 1.00 76.44 227 LYS A C 1
ATOM 1753 O O . LYS A 1 227 ? -34.678 42.162 17.649 1.00 76.44 227 LYS A O 1
ATOM 1758 N N . SER A 1 228 ? -32.621 42.533 16.828 1.00 73.50 228 SER A N 1
ATOM 1759 C CA . SER A 1 228 ? -32.886 43.909 16.374 1.00 73.50 228 SER A CA 1
ATOM 1760 C C . SER A 1 228 ? -33.875 44.014 15.205 1.00 73.50 228 SER A C 1
ATOM 1762 O O . SER A 1 228 ? -34.444 45.079 14.994 1.00 73.50 228 SER A O 1
ATOM 1764 N N . MET A 1 229 ? -34.096 42.923 14.464 1.00 75.38 229 MET A N 1
ATOM 1765 C CA . MET A 1 229 ? -35.103 42.847 13.397 1.00 75.38 229 MET A CA 1
ATOM 1766 C C . MET A 1 229 ? -36.492 42.431 13.902 1.00 75.38 229 MET A C 1
ATOM 1768 O O . MET A 1 229 ? -37.423 42.397 13.103 1.00 75.38 229 MET A O 1
ATOM 1772 N N . GLU A 1 230 ? -36.601 42.033 15.177 1.00 83.12 230 GLU A N 1
ATOM 1773 C CA . GLU A 1 230 ? -37.815 41.504 15.823 1.00 83.12 230 GLU A CA 1
ATOM 1774 C C . GLU A 1 230 ? -38.579 40.491 14.952 1.00 83.12 230 GLU A C 1
ATOM 1776 O O . GLU A 1 230 ? -39.806 40.515 14.841 1.00 83.12 230 GLU A O 1
ATOM 1781 N N . LEU A 1 231 ? -37.839 39.586 14.306 1.00 82.75 231 LEU A N 1
ATOM 1782 C CA . LEU A 1 231 ? -38.448 38.557 13.472 1.00 82.75 231 LEU A CA 1
ATOM 1783 C C . LEU A 1 231 ? -39.301 37.627 14.341 1.00 82.75 231 LEU A C 1
ATOM 1785 O O . LEU A 1 231 ? -38.833 37.104 15.355 1.00 82.75 231 LEU A O 1
ATOM 1789 N N . SER A 1 232 ? -40.543 37.402 13.924 1.00 84.94 232 SER A N 1
ATOM 1790 C CA . SER A 1 232 ? -41.463 36.455 14.553 1.00 84.94 232 SER A CA 1
ATOM 1791 C C . SER A 1 232 ? -41.290 35.051 13.977 1.00 84.94 232 SER A C 1
ATOM 1793 O O . SER A 1 232 ? -41.395 34.061 14.702 1.00 84.94 232 SER A O 1
ATOM 1795 N N . GLN A 1 233 ? -40.977 34.955 12.684 1.00 84.12 233 GLN A N 1
ATOM 1796 C CA . GLN A 1 233 ? -40.891 33.689 11.970 1.00 84.12 233 GLN A CA 1
ATOM 1797 C C . GLN A 1 233 ? -39.946 33.809 10.775 1.00 84.12 233 GLN A C 1
ATOM 1799 O O . GLN A 1 233 ? -39.811 34.873 10.170 1.00 84.12 233 GLN A O 1
ATOM 1804 N N . LEU A 1 234 ? -39.301 32.706 10.411 1.00 82.69 234 LEU A N 1
ATOM 1805 C CA . LEU A 1 234 ? -38.487 32.630 9.209 1.00 82.69 234 LEU A CA 1
ATOM 1806 C C . LEU A 1 234 ? -38.830 31.379 8.408 1.00 82.69 234 LEU A C 1
ATOM 1808 O O . LEU A 1 234 ? -38.788 30.273 8.935 1.00 82.69 234 LEU A O 1
ATOM 1812 N N . GLU A 1 235 ? -39.152 31.555 7.134 1.00 84.62 235 GLU A N 1
ATOM 1813 C CA . GLU A 1 235 ? -39.532 30.480 6.226 1.00 84.62 235 GLU A CA 1
ATOM 1814 C C . GLU A 1 235 ? -38.531 30.407 5.064 1.00 84.62 235 GLU A C 1
ATOM 1816 O O . GLU A 1 235 ? -38.277 31.396 4.379 1.00 84.62 235 GLU A O 1
ATOM 1821 N N . LEU A 1 236 ? -37.948 29.232 4.841 1.00 82.56 236 LEU A N 1
ATOM 1822 C CA . LEU A 1 236 ? -37.100 28.919 3.695 1.00 82.56 236 LEU A CA 1
ATOM 1823 C C . LEU A 1 236 ? -37.868 27.996 2.751 1.00 82.56 236 LEU A C 1
ATOM 1825 O O . LEU A 1 236 ? -38.299 26.913 3.141 1.00 82.56 236 LEU A O 1
ATOM 1829 N N . TYR A 1 237 ? -37.971 28.415 1.500 1.00 82.12 237 TYR A N 1
ATOM 1830 C CA . TYR A 1 237 ? -38.607 27.703 0.405 1.00 82.12 237 TYR A CA 1
ATOM 1831 C C . TYR A 1 237 ? -37.555 27.286 -0.606 1.00 82.12 237 TYR A C 1
ATOM 1833 O O . TYR A 1 237 ? -36.718 28.102 -0.995 1.00 82.12 237 TYR A O 1
ATOM 1841 N N . LEU A 1 238 ? -37.612 26.035 -1.054 1.00 79.81 238 LEU A N 1
ATOM 1842 C CA . LEU A 1 238 ? -36.741 25.531 -2.110 1.00 79.81 238 LEU A CA 1
ATOM 1843 C C . LEU A 1 238 ? -37.570 25.160 -3.340 1.00 79.81 238 LEU A C 1
ATOM 1845 O O . LEU A 1 238 ? -38.471 24.320 -3.263 1.00 79.81 238 LEU A O 1
ATOM 1849 N N . TYR A 1 239 ? -37.234 25.776 -4.472 1.00 78.44 239 TYR A N 1
ATOM 1850 C CA . TYR A 1 239 ? -37.814 25.478 -5.782 1.00 78.44 239 TYR A CA 1
ATOM 1851 C C . TYR A 1 239 ? -36.802 24.730 -6.650 1.00 78.44 239 TYR A C 1
ATOM 1853 O O . TYR A 1 239 ? -35.599 24.995 -6.584 1.00 78.44 239 TYR A O 1
ATOM 1861 N N . ALA A 1 240 ? -37.289 23.803 -7.474 1.00 69.50 240 ALA A N 1
ATOM 1862 C CA . ALA A 1 240 ? -36.472 23.119 -8.470 1.00 69.50 240 ALA A CA 1
ATOM 1863 C C . ALA A 1 240 ? -36.324 24.002 -9.721 1.00 69.50 240 ALA A C 1
ATOM 1865 O O . ALA A 1 240 ? -37.327 24.423 -10.299 1.00 69.50 240 ALA A O 1
ATOM 1866 N N . ALA A 1 241 ? -35.090 24.283 -10.143 1.00 63.66 241 ALA A N 1
ATOM 1867 C CA . ALA A 1 241 ? -34.802 25.015 -11.375 1.00 63.66 241 ALA A CA 1
ATOM 1868 C C . ALA A 1 241 ? -34.618 24.059 -12.576 1.00 63.66 241 ALA A C 1
ATOM 1870 O O . ALA A 1 241 ? -34.155 22.930 -12.388 1.00 63.66 241 ALA A O 1
ATOM 1871 N N . PRO A 1 242 ? -34.896 24.503 -13.821 1.00 54.78 242 PRO A N 1
ATOM 1872 C CA . PRO A 1 242 ? -34.768 23.677 -15.032 1.00 54.78 242 PRO A CA 1
ATOM 1873 C C . PRO A 1 242 ? -33.356 23.120 -15.276 1.00 54.78 242 PRO A C 1
ATOM 1875 O O . PRO A 1 242 ? -33.185 22.041 -15.830 1.00 54.78 242 PRO A O 1
ATOM 1878 N N . ASN A 1 243 ? -32.325 23.828 -14.819 1.00 56.66 243 ASN A N 1
ATOM 1879 C CA . ASN A 1 243 ? -30.918 23.458 -14.973 1.00 56.66 243 ASN A CA 1
ATOM 1880 C C . ASN A 1 243 ? -30.372 22.648 -13.792 1.00 56.66 243 ASN A C 1
ATOM 1882 O O . ASN A 1 243 ? -29.164 22.635 -13.558 1.00 56.66 243 ASN A O 1
ATOM 1886 N N . SER A 1 244 ? -31.254 21.987 -13.043 1.00 51.16 244 SER A N 1
ATOM 1887 C CA . SER A 1 244 ? -30.857 21.099 -11.950 1.00 51.16 244 SER A CA 1
ATOM 1888 C C . SER A 1 244 ? -30.269 21.778 -10.722 1.00 51.16 244 SER A C 1
ATOM 1890 O O . SER A 1 244 ? -29.627 21.144 -9.887 1.00 51.16 244 SER A O 1
ATOM 1892 N N . GLN A 1 245 ? -30.523 23.075 -10.604 1.00 57.59 245 GLN A N 1
ATOM 1893 C CA . GLN A 1 245 ? -30.166 23.872 -9.444 1.00 57.59 245 GLN A CA 1
ATOM 1894 C C . GLN A 1 245 ? -31.381 24.064 -8.542 1.00 57.59 245 GLN A C 1
ATOM 1896 O O . GLN A 1 245 ? -32.530 23.889 -8.954 1.00 57.59 245 GLN A O 1
ATOM 1901 N N . VAL A 1 246 ? -31.123 24.447 -7.296 1.00 62.72 246 VAL A N 1
ATOM 1902 C CA . VAL A 1 246 ? -32.176 24.810 -6.350 1.00 62.72 246 VAL A CA 1
ATOM 1903 C C . VAL A 1 246 ? -32.190 26.308 -6.134 1.00 62.72 246 VAL A C 1
ATOM 1905 O O . VAL A 1 246 ? -31.151 26.939 -5.941 1.00 62.72 246 VAL A O 1
ATOM 1908 N N . LEU A 1 247 ? -33.394 26.867 -6.163 1.00 69.94 247 LEU A N 1
ATOM 1909 C CA . LEU A 1 247 ? -33.647 28.286 -5.978 1.00 69.94 247 LEU A CA 1
ATOM 1910 C C . LEU A 1 247 ? -34.178 28.503 -4.558 1.00 69.94 247 LEU A C 1
ATOM 1912 O O . LEU A 1 247 ? -35.351 28.216 -4.297 1.00 69.94 247 LEU A O 1
ATOM 1916 N N . PRO A 1 248 ? -33.328 28.957 -3.618 1.00 75.56 248 PRO A N 1
ATOM 1917 C CA . PRO A 1 248 ? -33.776 29.319 -2.289 1.00 75.56 248 PRO A CA 1
ATOM 1918 C C . PRO A 1 248 ? -34.512 30.654 -2.312 1.00 75.56 248 PRO A C 1
ATOM 1920 O O . PRO A 1 248 ? -34.026 31.657 -2.839 1.00 75.56 248 PRO A O 1
ATOM 1923 N N . LEU A 1 249 ? -35.658 30.671 -1.648 1.00 80.75 249 LEU A N 1
ATOM 1924 C CA . LEU A 1 249 ? -36.402 31.869 -1.314 1.00 80.75 249 LEU A CA 1
ATOM 1925 C C . LEU A 1 249 ? -36.580 31.902 0.200 1.00 80.75 249 LEU A C 1
ATOM 1927 O O . LEU A 1 249 ? -37.034 30.934 0.801 1.00 80.75 249 LEU A O 1
ATOM 1931 N N . VAL A 1 250 ? -36.228 33.020 0.824 1.00 82.88 250 VAL A N 1
ATOM 1932 C CA . VAL A 1 250 ? -36.401 33.224 2.264 1.00 82.88 250 VAL A CA 1
ATOM 1933 C C . VAL A 1 250 ? -37.459 34.290 2.491 1.00 82.88 250 VAL A C 1
ATOM 1935 O O . VAL A 1 250 ? -37.324 35.403 1.985 1.00 82.88 250 VAL A O 1
ATOM 1938 N N . LEU A 1 251 ? -38.456 33.975 3.312 1.00 84.44 251 LEU A N 1
ATOM 1939 C CA . LEU A 1 251 ? -39.379 34.941 3.895 1.00 84.44 251 LEU A CA 1
ATOM 1940 C C . LEU A 1 251 ? -39.040 35.125 5.372 1.00 84.44 251 LEU A C 1
ATOM 1942 O O . LEU A 1 251 ? -39.067 34.181 6.158 1.00 84.44 251 LEU A O 1
ATOM 1946 N N . ALA A 1 252 ? -38.712 36.352 5.752 1.00 84.00 252 ALA A N 1
ATOM 1947 C CA . ALA A 1 252 ? -38.542 36.752 7.136 1.00 84.00 252 ALA A CA 1
ATOM 1948 C C . ALA A 1 252 ? -39.775 37.556 7.554 1.00 84.00 252 ALA A C 1
ATOM 1950 O O . ALA A 1 252 ? -39.988 38.664 7.060 1.00 84.00 252 ALA A O 1
ATOM 1951 N N . HIS A 1 253 ? -40.577 36.989 8.452 1.00 84.19 253 HIS A N 1
ATOM 1952 C CA . HIS A 1 253 ? -41.734 37.648 9.050 1.00 84.19 253 HIS A CA 1
ATOM 1953 C C . HIS A 1 253 ? -41.277 38.403 10.293 1.00 84.19 253 HIS A C 1
ATOM 1955 O O . HIS A 1 253 ? -40.557 37.846 11.125 1.00 84.19 253 HIS A O 1
ATOM 1961 N N . GLY A 1 254 ? -41.669 39.664 10.439 1.00 78.38 254 GLY A N 1
ATOM 1962 C CA . GLY A 1 254 ? -41.190 40.503 11.538 1.00 78.38 254 GLY A CA 1
ATOM 1963 C C . GLY A 1 254 ? -41.919 41.832 11.634 1.00 78.38 254 GLY A C 1
ATOM 1964 O O . GLY A 1 254 ? -43.078 41.935 11.233 1.00 78.38 254 GLY A O 1
ATOM 1965 N N . SER A 1 255 ? -41.235 42.839 12.180 1.00 65.75 255 SER A N 1
ATOM 1966 C CA . SER A 1 255 ? -41.754 44.201 12.306 1.00 65.75 255 SER A CA 1
ATOM 1967 C C . SER A 1 255 ? -42.261 44.770 10.978 1.00 65.75 255 SER A C 1
ATOM 1969 O O . SER A 1 255 ? -41.886 44.314 9.896 1.00 65.75 255 SER A O 1
ATOM 1971 N N . ASN A 1 256 ? -43.071 45.830 11.055 1.00 77.19 256 ASN A N 1
ATOM 1972 C CA . ASN A 1 256 ? -43.567 46.508 9.861 1.00 77.19 256 ASN A CA 1
ATOM 1973 C C . ASN A 1 256 ? -42.419 46.966 8.934 1.00 77.19 256 ASN A C 1
ATOM 1975 O O . ASN A 1 256 ? -41.280 47.204 9.352 1.00 77.19 256 ASN A O 1
ATOM 1979 N N . ARG A 1 257 ? -42.748 47.114 7.649 1.00 80.75 257 ARG A N 1
ATOM 1980 C CA . ARG A 1 257 ? -41.825 47.488 6.569 1.00 80.75 257 ARG A CA 1
ATOM 1981 C C . ARG A 1 257 ? -40.882 48.646 6.917 1.00 80.75 257 ARG A C 1
ATOM 1983 O O . ARG A 1 257 ? -39.707 48.601 6.557 1.00 80.75 257 ARG A O 1
ATOM 1990 N N . GLN A 1 258 ? -41.377 49.666 7.616 1.00 80.44 258 GLN A N 1
ATOM 1991 C CA . GLN A 1 258 ? -40.613 50.873 7.929 1.00 80.44 258 GLN A CA 1
ATOM 1992 C C . GLN A 1 258 ? -39.527 50.623 8.981 1.00 80.44 258 GLN A C 1
ATOM 1994 O O . GLN A 1 258 ? -38.428 51.165 8.881 1.00 80.44 258 GLN A O 1
ATOM 1999 N N . GLN A 1 259 ? -39.788 49.749 9.952 1.00 80.56 259 GLN A N 1
ATOM 2000 C CA . GLN A 1 259 ? -38.792 49.350 10.941 1.00 80.56 259 GLN A CA 1
ATOM 2001 C C . GLN A 1 259 ? -37.665 48.521 10.312 1.00 80.56 259 GLN A C 1
ATOM 2003 O O . GLN A 1 259 ? -36.494 48.794 10.574 1.00 80.56 259 GLN A O 1
ATOM 2008 N N . LEU A 1 260 ? -37.986 47.573 9.425 1.00 79.19 260 LEU A N 1
ATOM 2009 C CA . LEU A 1 260 ? -36.963 46.827 8.684 1.00 79.19 260 LEU A CA 1
ATOM 2010 C C . LEU A 1 260 ? -36.143 47.750 7.776 1.00 79.19 260 LEU A C 1
ATOM 2012 O O . LEU A 1 260 ? -34.915 47.661 7.763 1.00 79.19 260 LEU A O 1
ATOM 2016 N N . GLU A 1 261 ? -36.792 48.684 7.076 1.00 81.81 261 GLU A N 1
ATOM 2017 C CA . GLU A 1 261 ? -36.105 49.707 6.281 1.00 81.81 261 GLU A CA 1
ATOM 2018 C C . GLU A 1 261 ? -35.132 50.531 7.139 1.00 81.81 261 GLU A C 1
ATOM 2020 O O . GLU A 1 261 ? -33.978 50.733 6.749 1.00 81.81 261 GLU A O 1
ATOM 2025 N N . ASN A 1 262 ? -35.548 50.936 8.341 1.00 82.25 262 ASN A N 1
ATOM 2026 C CA . ASN A 1 262 ? -34.686 51.636 9.290 1.00 82.25 262 ASN A CA 1
ATOM 2027 C C . ASN A 1 262 ? -33.496 50.774 9.727 1.00 82.25 262 ASN A C 1
ATOM 2029 O O . ASN A 1 262 ? -32.372 51.274 9.759 1.00 82.25 262 ASN A O 1
ATOM 2033 N N . VAL A 1 263 ? -33.692 49.483 10.011 1.00 78.50 263 VAL A N 1
ATOM 2034 C CA . VAL A 1 263 ? -32.606 48.557 10.382 1.00 78.50 263 VAL A CA 1
ATOM 2035 C C . VAL A 1 263 ? -31.595 48.400 9.237 1.00 78.50 263 VAL A C 1
ATOM 2037 O O . VAL A 1 263 ? -30.394 48.582 9.456 1.00 78.50 263 VAL A O 1
ATOM 2040 N N . PHE A 1 264 ? -32.059 48.161 8.003 1.00 75.94 264 PHE A N 1
ATOM 2041 C CA . PHE A 1 264 ? -31.189 48.042 6.823 1.00 75.94 264 PHE A CA 1
ATOM 2042 C C . PHE A 1 264 ? -30.432 49.341 6.503 1.00 75.94 264 PHE A C 1
ATOM 2044 O O . PHE A 1 264 ? -29.303 49.295 6.008 1.00 75.94 264 PHE A O 1
ATOM 2051 N N . ASN A 1 265 ? -31.029 50.501 6.790 1.00 80.12 265 ASN A N 1
ATOM 2052 C CA . ASN A 1 265 ? -30.429 51.807 6.513 1.00 80.12 265 ASN A CA 1
ATOM 2053 C C . ASN A 1 265 ? -29.542 52.340 7.654 1.00 80.12 265 ASN A C 1
ATOM 2055 O O . ASN A 1 265 ? -28.681 53.186 7.397 1.00 80.12 265 ASN A O 1
ATOM 2059 N N . SER A 1 266 ? -29.731 51.889 8.895 1.00 74.62 266 SER A N 1
ATOM 2060 C CA . SER A 1 266 ? -29.008 52.405 10.068 1.00 74.62 266 SER A CA 1
ATOM 2061 C C . SER A 1 266 ? -27.748 51.611 10.401 1.00 74.62 266 SER A C 1
ATOM 2063 O O . SER A 1 266 ? -26.741 52.220 10.756 1.00 74.62 266 SER A O 1
ATOM 2065 N N . GLN A 1 267 ? -27.740 50.283 10.237 1.00 74.50 267 GLN A N 1
ATOM 2066 C CA . GLN A 1 267 ? -26.568 49.489 10.612 1.00 74.50 267 GLN A CA 1
ATOM 2067 C C . GLN A 1 267 ? -25.531 49.422 9.480 1.00 74.50 267 GLN A C 1
ATOM 2069 O O . GLN A 1 267 ? -25.803 48.938 8.378 1.00 74.50 267 GLN A O 1
ATOM 2074 N N . GLU A 1 268 ? -24.299 49.868 9.763 1.00 68.31 268 GLU A N 1
ATOM 2075 C CA . GLU A 1 268 ? -23.160 49.807 8.823 1.00 68.31 268 GLU A CA 1
ATOM 2076 C C . GLU A 1 268 ? -22.896 48.389 8.308 1.00 68.31 268 GLU A C 1
ATOM 2078 O O . GLU A 1 268 ? -22.499 48.182 7.158 1.00 68.31 268 GLU A O 1
ATOM 2083 N N . SER A 1 269 ? -23.199 47.411 9.156 1.00 62.06 269 SER A N 1
ATOM 2084 C CA . SER A 1 269 ? -23.109 45.990 8.878 1.00 62.06 269 SER A CA 1
ATOM 2085 C C . SER A 1 269 ? -23.956 45.569 7.665 1.00 62.06 269 SER A C 1
ATOM 2087 O O . SER A 1 269 ? -23.499 44.717 6.912 1.00 62.06 269 SER A O 1
ATOM 2089 N N . PHE A 1 270 ? -25.109 46.195 7.380 1.00 67.06 270 PHE A N 1
ATOM 2090 C CA . PHE A 1 270 ? -25.893 45.937 6.158 1.00 67.06 270 PHE A CA 1
ATOM 2091 C C . PHE A 1 270 ? -25.372 46.697 4.942 1.00 67.06 270 PHE A C 1
ATOM 2093 O O . PHE A 1 270 ? -25.266 46.121 3.855 1.00 67.06 270 PHE A O 1
ATOM 2100 N N . LYS A 1 271 ? -24.995 47.970 5.120 1.00 71.62 271 LYS A N 1
ATOM 2101 C CA . LYS A 1 271 ? -24.456 48.826 4.044 1.00 71.62 271 LYS A CA 1
ATOM 2102 C C . LYS A 1 271 ? -23.190 48.255 3.419 1.00 71.62 271 LYS A C 1
ATOM 2104 O O . LYS A 1 271 ? -22.909 48.512 2.248 1.00 71.62 271 LYS A O 1
ATOM 2109 N N . ALA A 1 272 ? -22.427 47.474 4.179 1.00 64.12 272 ALA A N 1
ATOM 2110 C CA . ALA A 1 272 ? -21.229 46.813 3.691 1.00 64.12 272 ALA A CA 1
ATOM 2111 C C . ALA A 1 272 ? -21.519 45.812 2.555 1.00 64.12 272 ALA A C 1
ATOM 2113 O O . ALA A 1 272 ? -20.701 45.699 1.646 1.00 64.12 272 ALA A O 1
ATOM 2114 N N . TYR A 1 273 ? -22.701 45.189 2.511 1.00 63.44 273 TYR A N 1
ATOM 2115 C CA . TYR A 1 273 ? -22.989 44.069 1.602 1.00 63.44 273 TYR A CA 1
ATOM 2116 C C . TYR A 1 273 ? -24.238 44.243 0.743 1.00 63.44 273 TYR A C 1
ATOM 2118 O O . TYR A 1 273 ? -24.388 43.530 -0.243 1.00 63.44 273 TYR A O 1
ATOM 2126 N N . PHE A 1 274 ? -25.145 45.144 1.106 1.00 73.62 274 PHE A N 1
ATOM 2127 C CA . PHE A 1 274 ? -26.293 45.473 0.280 1.00 73.62 274 PHE A CA 1
ATOM 2128 C C . PHE A 1 274 ? -26.120 46.855 -0.332 1.00 73.62 274 PHE A C 1
ATOM 2130 O O . PHE A 1 274 ? -25.661 47.799 0.309 1.00 73.62 274 PHE A O 1
ATOM 2137 N N . THR A 1 275 ? -26.528 46.975 -1.586 1.00 80.56 275 THR A N 1
ATOM 2138 C CA . THR A 1 275 ? -26.689 48.251 -2.268 1.00 80.56 275 THR A CA 1
ATOM 2139 C C . THR A 1 275 ? -28.176 48.554 -2.329 1.00 80.56 275 THR A C 1
ATOM 2141 O O . THR A 1 275 ? -28.930 47.824 -2.979 1.00 80.56 275 THR A O 1
ATOM 2144 N N . ARG A 1 276 ? -28.600 49.629 -1.653 1.00 83.62 276 ARG A N 1
ATOM 2145 C CA . ARG A 1 276 ? -29.983 50.114 -1.719 1.00 83.62 276 ARG A CA 1
ATOM 2146 C C . ARG A 1 276 ? -30.341 50.437 -3.170 1.00 83.62 276 ARG A C 1
ATOM 2148 O O . ARG A 1 276 ? -29.554 51.043 -3.900 1.00 83.62 276 ARG A O 1
ATOM 2155 N N . LYS A 1 277 ? -31.527 50.011 -3.584 1.00 84.06 277 LYS A N 1
ATOM 2156 C CA . LYS A 1 277 ? -32.140 50.296 -4.878 1.00 84.06 277 LYS A CA 1
ATOM 2157 C C . LYS A 1 277 ? -33.465 51.042 -4.653 1.00 84.06 277 LYS A C 1
ATOM 2159 O O . LYS A 1 277 ? -34.017 50.992 -3.550 1.00 84.06 277 LYS A O 1
ATOM 2164 N N . PRO A 1 278 ? -33.965 51.777 -5.662 1.00 73.31 278 PRO A N 1
ATOM 2165 C CA . PRO A 1 278 ? -35.261 52.442 -5.566 1.00 73.31 278 PRO A CA 1
ATOM 2166 C C . PRO A 1 278 ? -36.390 51.460 -5.203 1.00 73.31 278 PRO A C 1
ATOM 2168 O O . PRO A 1 278 ? -36.333 50.275 -5.533 1.00 73.31 278 PRO A O 1
ATOM 2171 N N . GLY A 1 279 ? -37.426 51.948 -4.517 1.00 72.19 279 GLY A N 1
ATOM 2172 C CA . GLY A 1 279 ? -38.640 51.166 -4.250 1.00 72.19 279 GLY A CA 1
ATOM 2173 C C . GLY A 1 279 ? -38.561 50.156 -3.098 1.00 72.19 279 GLY A C 1
ATOM 2174 O O . GLY A 1 279 ? -39.312 49.180 -3.121 1.00 72.19 279 GLY A O 1
ATOM 2175 N N . GLY A 1 280 ? -37.690 50.378 -2.103 1.00 71.56 280 GLY A N 1
ATOM 2176 C CA . GLY A 1 280 ? -37.600 49.542 -0.892 1.00 71.56 280 GLY A CA 1
ATOM 2177 C C . GLY A 1 280 ? -36.897 48.202 -1.116 1.00 71.56 280 GLY A C 1
ATOM 2178 O O . GLY A 1 280 ? -37.261 47.196 -0.509 1.00 71.56 280 GLY A O 1
ATOM 2179 N N . THR A 1 281 ? -35.929 48.178 -2.033 1.00 81.94 281 THR A N 1
ATOM 2180 C CA . THR A 1 281 ? -35.222 46.965 -2.446 1.00 81.94 281 THR A CA 1
ATOM 2181 C C . THR A 1 281 ? -33.722 47.084 -2.183 1.00 81.94 281 THR A C 1
ATOM 2183 O O . THR A 1 281 ? -33.142 48.170 -2.249 1.00 81.94 281 THR A O 1
ATOM 2186 N N . TYR A 1 282 ? -33.072 45.968 -1.865 1.00 84.06 282 TYR A N 1
ATOM 2187 C CA . TYR A 1 282 ? -31.660 45.924 -1.491 1.00 84.06 282 TYR A CA 1
ATOM 2188 C C . TYR A 1 282 ? -30.967 44.794 -2.244 1.00 84.06 282 TYR A C 1
ATOM 2190 O O . TYR A 1 282 ? -31.259 43.618 -2.034 1.00 84.06 282 TYR A O 1
ATOM 2198 N N . ARG A 1 283 ? -30.042 45.140 -3.142 1.00 81.50 283 ARG A N 1
ATOM 2199 C CA . ARG A 1 283 ? -29.321 44.162 -3.965 1.00 81.50 283 ARG A CA 1
ATOM 2200 C C . ARG A 1 283 ? -28.040 43.726 -3.273 1.00 81.50 283 ARG A C 1
ATOM 2202 O O . ARG A 1 283 ? -27.269 44.578 -2.835 1.00 81.50 283 ARG A O 1
ATOM 2209 N N . LEU A 1 284 ? -27.788 42.422 -3.213 1.00 74.19 284 LEU A N 1
ATOM 2210 C CA . LEU A 1 284 ? -26.541 41.893 -2.669 1.00 74.19 284 LEU A CA 1
ATOM 2211 C C . LEU A 1 284 ? -25.352 42.332 -3.549 1.00 74.19 284 LEU A C 1
ATOM 2213 O O . LEU A 1 284 ? -25.397 42.221 -4.777 1.00 74.19 284 LEU A O 1
ATOM 2217 N N . LYS A 1 285 ? -24.304 42.876 -2.928 1.00 74.19 285 LYS A N 1
ATOM 2218 C CA . LYS A 1 285 ? -23.071 43.317 -3.591 1.00 74.19 285 LYS A CA 1
ATOM 2219 C C . LYS A 1 285 ? -22.264 42.124 -4.095 1.00 74.19 285 LYS A C 1
ATOM 2221 O O . LYS A 1 285 ? -22.266 41.063 -3.479 1.00 74.19 285 LYS A O 1
ATOM 2226 N N . LYS A 1 286 ? -21.528 42.311 -5.192 1.00 66.75 286 LYS A N 1
ATOM 2227 C CA . LYS A 1 286 ? -20.763 41.237 -5.847 1.00 66.75 286 LYS A CA 1
ATOM 2228 C C . LYS A 1 286 ? -19.647 40.692 -4.951 1.00 66.75 286 LYS A C 1
ATOM 2230 O O . LYS A 1 286 ? -19.364 39.502 -4.979 1.00 66.75 286 LYS A O 1
ATOM 2235 N N . GLU A 1 287 ? -19.068 41.537 -4.106 1.00 61.53 287 GLU A N 1
ATOM 2236 C CA . GLU A 1 287 ? -18.004 41.183 -3.162 1.00 61.53 287 GLU A CA 1
ATOM 2237 C C . GLU A 1 287 ? -18.514 40.294 -2.018 1.00 61.53 287 GLU A C 1
ATOM 2239 O O . GLU A 1 287 ? -17.740 39.556 -1.424 1.00 61.53 287 GLU A O 1
ATOM 2244 N N . ALA A 1 288 ? -19.822 40.315 -1.735 1.00 57.78 288 ALA A N 1
ATOM 2245 C CA . ALA A 1 288 ? -20.453 39.383 -0.802 1.00 57.78 288 ALA A CA 1
ATOM 2246 C C . ALA A 1 288 ? -20.651 37.981 -1.423 1.00 57.78 288 ALA A C 1
ATOM 2248 O O . ALA A 1 288 ? -20.842 37.005 -0.704 1.00 57.78 288 ALA A O 1
ATOM 2249 N N . ILE A 1 289 ? -20.594 37.865 -2.757 1.00 52.97 289 ILE A N 1
ATOM 2250 C CA . ILE A 1 289 ? -20.866 36.629 -3.512 1.00 52.97 289 ILE A CA 1
ATOM 2251 C C . ILE A 1 289 ? -19.605 35.753 -3.652 1.00 52.97 289 ILE A C 1
ATOM 2253 O O . ILE A 1 289 ? -19.731 34.553 -3.876 1.00 52.97 289 ILE A O 1
ATOM 2257 N N . SER A 1 290 ? -18.387 36.272 -3.443 1.00 44.94 290 SER A N 1
ATOM 2258 C CA . SER A 1 290 ? -17.161 35.452 -3.541 1.00 44.94 290 SER A CA 1
ATOM 2259 C C . SER A 1 290 ? -17.092 34.323 -2.501 1.00 44.94 290 SER A C 1
ATOM 2261 O O . SER A 1 290 ? -16.494 33.286 -2.761 1.00 44.94 290 SER A O 1
ATOM 2263 N N . ASP A 1 291 ? -17.754 34.474 -1.348 1.00 45.53 291 ASP A N 1
ATOM 2264 C CA . ASP A 1 291 ? -17.915 33.382 -0.374 1.00 45.53 291 ASP A CA 1
ATOM 2265 C C . ASP A 1 291 ? -19.013 32.383 -0.783 1.00 45.53 291 ASP A C 1
ATOM 2267 O O . ASP A 1 291 ? -18.997 31.234 -0.344 1.00 45.53 291 ASP A O 1
ATOM 2271 N N . ALA A 1 292 ? -19.954 32.792 -1.641 1.00 45.25 292 ALA A N 1
ATOM 2272 C CA . ALA A 1 292 ? -21.001 31.934 -2.195 1.00 45.25 292 ALA A CA 1
ATOM 2273 C C . ALA A 1 292 ? -20.479 31.012 -3.313 1.00 45.25 292 ALA A C 1
ATOM 2275 O O . ALA A 1 292 ? -21.026 29.924 -3.492 1.00 45.25 292 ALA A O 1
ATOM 2276 N N . GLU A 1 293 ? -19.383 31.380 -3.999 1.00 44.75 293 GLU A N 1
ATOM 2277 C CA . GLU A 1 293 ? -18.676 30.499 -4.952 1.00 44.75 293 GLU A CA 1
ATOM 2278 C C . GLU A 1 293 ? -18.192 29.201 -4.283 1.00 44.75 293 GLU A C 1
ATOM 2280 O O . GLU A 1 293 ? -18.159 28.150 -4.919 1.00 44.75 293 GLU A O 1
ATOM 2285 N N . LYS A 1 294 ? -17.913 29.244 -2.973 1.00 45.69 294 LYS A N 1
ATOM 2286 C CA . LYS A 1 294 ? -17.566 28.070 -2.159 1.00 45.69 294 LYS A CA 1
ATOM 2287 C C . LYS A 1 294 ? -18.730 27.081 -1.977 1.00 45.69 294 LYS A C 1
ATOM 2289 O O . LYS A 1 294 ? -18.473 25.942 -1.605 1.00 45.69 294 LYS A O 1
ATOM 2294 N N . TYR A 1 295 ? -19.971 27.514 -2.218 1.00 44.66 295 TYR A N 1
ATOM 2295 C CA . TYR A 1 295 ? -21.207 26.747 -1.992 1.00 44.66 295 TYR A CA 1
ATOM 2296 C C . TYR A 1 295 ? -22.062 26.579 -3.260 1.00 44.66 295 TYR A C 1
ATOM 2298 O O . TYR A 1 295 ? -23.252 26.283 -3.164 1.00 44.66 295 TYR A O 1
ATOM 2306 N N . GLN A 1 296 ? -21.486 26.843 -4.442 1.00 47.75 296 GLN A N 1
ATOM 2307 C CA . GLN A 1 296 ? -22.113 26.621 -5.753 1.00 47.75 296 GLN A CA 1
ATOM 2308 C C . GLN A 1 296 ? -23.501 27.273 -5.943 1.00 47.75 296 GLN A C 1
ATOM 2310 O O . GLN A 1 296 ? -24.340 26.759 -6.686 1.00 47.75 296 GLN A O 1
ATOM 2315 N N . LEU A 1 297 ? -23.771 28.407 -5.290 1.00 47.56 297 LEU A N 1
ATOM 2316 C CA . LEU A 1 297 ? -25.016 29.150 -5.506 1.00 47.56 297 LEU A CA 1
ATOM 2317 C C . LEU A 1 297 ? -25.003 29.836 -6.884 1.00 47.56 297 LEU A C 1
ATOM 2319 O O . LEU A 1 297 ? -23.951 30.248 -7.379 1.00 47.56 297 LEU A O 1
ATOM 2323 N N . LEU A 1 298 ? -26.183 29.974 -7.496 1.00 51.28 298 LEU A N 1
ATOM 2324 C CA . LEU A 1 298 ? -26.373 30.683 -8.765 1.00 51.28 298 LEU A CA 1
ATOM 2325 C C . LEU A 1 298 ? -25.697 32.061 -8.754 1.00 51.28 298 LEU A C 1
ATOM 2327 O O . LEU A 1 298 ? -25.847 32.829 -7.806 1.00 51.28 298 LEU A O 1
ATOM 2331 N N . ARG A 1 299 ? -25.024 32.406 -9.861 1.00 52.47 299 ARG A N 1
ATOM 2332 C CA . ARG A 1 299 ? -24.446 33.745 -10.099 1.00 52.47 299 ARG A CA 1
ATOM 2333 C C . ARG A 1 299 ? -25.504 34.846 -10.244 1.00 52.47 299 ARG A C 1
ATOM 2335 O O . ARG A 1 299 ? -25.137 36.011 -10.415 1.00 52.47 299 ARG A O 1
ATOM 2342 N N . GLU A 1 300 ? -26.791 34.499 -10.218 1.00 61.19 300 GLU A N 1
ATOM 2343 C CA . GLU A 1 300 ? -27.852 35.495 -10.248 1.00 61.19 300 GLU A CA 1
ATOM 2344 C C . GLU A 1 300 ? -27.780 36.391 -9.003 1.00 61.19 300 GLU A C 1
ATOM 2346 O O . GLU A 1 300 ? -27.596 35.913 -7.882 1.00 61.19 300 GLU A O 1
ATOM 2351 N N . PRO A 1 301 ? -27.907 37.716 -9.171 1.00 69.88 301 PRO A N 1
ATOM 2352 C CA . PRO A 1 301 ? -27.974 38.622 -8.039 1.00 69.88 301 PRO A CA 1
ATOM 2353 C C . PRO A 1 301 ? -29.211 38.297 -7.192 1.00 69.88 301 PRO A C 1
ATOM 2355 O O . PRO A 1 301 ? -30.320 38.207 -7.714 1.00 69.88 301 PRO A O 1
ATOM 2358 N N . TYR A 1 302 ? -29.024 38.175 -5.880 1.00 76.75 302 TYR A N 1
ATOM 2359 C CA . TYR A 1 302 ? -30.124 38.113 -4.920 1.00 76.75 302 TYR A CA 1
ATOM 2360 C C . TYR A 1 302 ? -30.532 39.521 -4.486 1.00 76.75 302 TYR A C 1
ATOM 2362 O O . TYR A 1 302 ? -29.703 40.439 -4.398 1.00 76.75 302 TYR A O 1
ATOM 2370 N N . GLN A 1 303 ? -31.816 39.679 -4.191 1.00 82.88 303 GLN A N 1
ATOM 2371 C CA . GLN A 1 303 ? -32.402 40.929 -3.741 1.00 82.88 303 GLN A CA 1
ATOM 2372 C C . GLN A 1 303 ? -33.305 40.690 -2.535 1.00 82.88 303 GLN A C 1
ATOM 2374 O O . GLN A 1 303 ? -34.139 39.786 -2.540 1.00 82.88 303 GLN A O 1
ATOM 2379 N N . VAL A 1 304 ? -33.139 41.534 -1.516 1.00 84.75 304 VAL A N 1
ATOM 2380 C CA . VAL A 1 304 ? -34.114 41.684 -0.438 1.00 84.75 304 VAL A CA 1
ATOM 2381 C C . VAL A 1 304 ? -35.165 42.688 -0.891 1.00 84.75 304 VAL A C 1
ATOM 2383 O O . VAL A 1 304 ? -34.832 43.819 -1.257 1.00 84.75 304 VAL A O 1
ATOM 2386 N N . THR A 1 305 ? -36.424 42.285 -0.844 1.00 86.00 305 THR A N 1
ATOM 2387 C CA . THR A 1 305 ? -37.584 43.132 -1.098 1.00 86.00 305 THR A CA 1
ATOM 2388 C C . THR A 1 305 ? -38.411 43.203 0.171 1.00 86.00 305 THR A C 1
ATOM 2390 O O . THR A 1 305 ? -38.807 42.176 0.719 1.00 86.00 305 THR A O 1
ATOM 2393 N N . LEU A 1 306 ? -38.639 44.421 0.662 1.00 85.56 306 LEU A N 1
ATOM 2394 C CA . LEU A 1 306 ? -39.516 44.630 1.806 1.00 85.56 306 LEU A CA 1
ATOM 2395 C C . LEU A 1 306 ? -40.973 44.464 1.362 1.00 85.56 306 LEU A C 1
ATOM 2397 O O . LEU A 1 306 ? -41.401 45.090 0.389 1.00 85.56 306 LEU A O 1
ATOM 2401 N N . ILE A 1 307 ? -41.706 43.620 2.080 1.00 84.75 307 ILE A N 1
ATOM 2402 C CA . ILE A 1 307 ? -43.121 43.298 1.860 1.00 84.75 307 ILE A CA 1
ATOM 2403 C C . ILE A 1 307 ? -43.916 43.661 3.118 1.00 84.75 307 ILE A C 1
ATOM 2405 O O . ILE A 1 307 ? -43.333 43.893 4.175 1.00 84.75 307 ILE A O 1
ATOM 2409 N N . ASP A 1 308 ? -45.243 43.713 3.032 1.00 79.44 308 ASP A N 1
ATOM 2410 C CA . ASP A 1 308 ? -46.077 44.219 4.137 1.00 79.44 308 ASP A CA 1
ATOM 2411 C C . ASP A 1 308 ? -45.934 43.403 5.432 1.00 79.44 308 ASP A C 1
ATOM 2413 O O . ASP A 1 308 ? -46.051 43.945 6.529 1.00 79.44 308 ASP A O 1
ATOM 2417 N N . ILE A 1 309 ? -45.601 42.118 5.299 1.00 77.19 309 ILE A N 1
ATOM 2418 C CA . ILE A 1 309 ? -45.423 41.166 6.404 1.00 77.19 309 ILE A CA 1
ATOM 2419 C C . ILE A 1 309 ? -43.953 40.958 6.823 1.00 77.19 309 ILE A C 1
ATOM 2421 O O . ILE A 1 309 ? -43.677 40.119 7.678 1.00 77.19 309 ILE A O 1
ATOM 2425 N N . GLY A 1 310 ? -43.002 41.696 6.233 1.00 85.75 310 GLY A N 1
ATOM 2426 C CA . GLY A 1 310 ? -41.581 41.606 6.579 1.00 85.75 310 GLY A CA 1
ATOM 2427 C C . GLY A 1 310 ? -40.636 41.806 5.390 1.00 85.75 310 GLY A C 1
ATOM 2428 O O . GLY A 1 310 ? -40.660 42.835 4.714 1.00 85.75 310 GLY A O 1
ATOM 2429 N N . ALA A 1 311 ? -39.762 40.833 5.128 1.00 86.12 311 ALA A N 1
ATOM 2430 C CA . ALA A 1 311 ? -38.795 40.895 4.032 1.00 86.12 311 ALA A CA 1
ATOM 2431 C C . ALA A 1 311 ? -38.665 39.560 3.293 1.00 86.12 311 ALA A C 1
ATOM 2433 O O . ALA A 1 311 ? -38.587 38.498 3.908 1.00 86.12 311 ALA A O 1
ATOM 2434 N N . ALA A 1 312 ? -38.570 39.626 1.968 1.00 84.94 312 ALA A N 1
ATOM 2435 C CA . ALA A 1 312 ? -38.305 38.483 1.108 1.00 84.94 312 ALA A CA 1
ATOM 2436 C C . ALA A 1 312 ? -36.913 38.594 0.485 1.00 84.94 312 ALA A C 1
ATOM 2438 O O . ALA A 1 312 ? -36.614 39.580 -0.185 1.00 84.94 312 ALA A O 1
ATOM 2439 N N . LEU A 1 313 ? -36.072 37.581 0.667 1.00 83.88 313 LEU A N 1
ATOM 2440 C CA . LEU A 1 313 ? -34.800 37.438 -0.034 1.00 83.88 313 LEU A CA 1
ATOM 2441 C C . LEU A 1 313 ? -34.952 36.359 -1.104 1.00 83.88 313 LEU A C 1
ATOM 2443 O O . LEU A 1 313 ? -35.157 35.188 -0.791 1.00 83.88 313 LEU A O 1
ATOM 2447 N N . ALA A 1 314 ? -34.833 36.763 -2.363 1.00 81.75 314 ALA A N 1
ATOM 2448 C CA . ALA A 1 314 ? -35.009 35.882 -3.510 1.00 81.75 314 ALA A CA 1
ATOM 2449 C C . ALA A 1 314 ? -34.055 36.283 -4.649 1.00 81.75 314 ALA A C 1
ATOM 2451 O O . ALA A 1 314 ? -33.528 37.406 -4.638 1.00 81.75 314 ALA A O 1
ATOM 2452 N N . PRO A 1 315 ? -33.830 35.409 -5.645 1.00 80.94 315 PRO A N 1
ATOM 2453 C CA . PRO A 1 315 ? -33.234 35.815 -6.914 1.00 80.94 315 PRO A CA 1
ATOM 2454 C C . PRO A 1 315 ? -33.969 37.036 -7.485 1.00 80.94 315 PRO A C 1
ATOM 2456 O O . PRO A 1 315 ? -35.185 37.164 -7.322 1.00 80.94 315 PRO A O 1
ATOM 2459 N N . VAL A 1 316 ? -33.253 37.954 -8.143 1.00 79.31 316 VAL A N 1
ATOM 2460 C CA . VAL A 1 316 ? -33.862 39.172 -8.721 1.00 79.31 316 VAL A CA 1
ATOM 2461 C C . VAL A 1 316 ? -35.043 38.836 -9.642 1.00 79.31 316 VAL A C 1
ATOM 2463 O O . VAL A 1 316 ? -36.044 39.547 -9.612 1.00 79.31 316 VAL A O 1
ATOM 2466 N N . SER A 1 317 ? -34.953 37.728 -10.380 1.00 72.81 317 SER A N 1
ATOM 2467 C CA . SER A 1 317 ? -36.011 37.169 -11.231 1.00 72.81 317 SER A CA 1
ATOM 2468 C C . SER A 1 317 ? -37.303 36.834 -10.464 1.00 72.81 317 SER A C 1
ATOM 2470 O O . SER A 1 317 ? -38.392 37.087 -10.968 1.00 72.81 317 SER A O 1
ATOM 2472 N N . PHE A 1 318 ? -37.203 36.354 -9.221 1.00 75.75 318 PHE A N 1
ATOM 2473 C CA . PHE A 1 318 ? -38.347 36.044 -8.351 1.00 75.75 318 PHE A CA 1
ATOM 2474 C C . PHE A 1 318 ? -38.868 37.272 -7.599 1.00 75.75 318 PHE A C 1
ATOM 2476 O O . PHE A 1 318 ? -40.060 37.385 -7.328 1.00 75.75 318 PHE A O 1
ATOM 2483 N N . SER A 1 319 ? -37.979 38.201 -7.246 1.00 78.81 319 SER A N 1
ATOM 2484 C CA . SER A 1 319 ? -38.266 39.293 -6.310 1.00 78.81 319 SER A CA 1
ATOM 2485 C C . SER A 1 319 ? -39.439 40.192 -6.731 1.00 78.81 319 SER A C 1
ATOM 2487 O O . SER A 1 319 ? -40.162 40.687 -5.867 1.00 78.81 319 SER A O 1
ATOM 2489 N N . ALA A 1 320 ? -39.650 40.384 -8.039 1.00 75.88 320 ALA A N 1
ATOM 2490 C CA . ALA A 1 320 ? -40.775 41.158 -8.568 1.00 75.88 320 ALA A CA 1
ATOM 2491 C C . ALA A 1 320 ? -42.127 40.493 -8.263 1.00 75.88 320 ALA A C 1
ATOM 2493 O O . ALA A 1 320 ? -43.018 41.127 -7.709 1.00 75.88 320 ALA A O 1
ATOM 2494 N N . ALA A 1 321 ? -42.245 39.195 -8.516 1.00 74.75 321 ALA A N 1
ATOM 2495 C CA . ALA A 1 321 ? -43.493 38.472 -8.315 1.00 74.75 321 ALA A CA 1
ATOM 2496 C C . ALA A 1 321 ? -43.787 38.185 -6.828 1.00 74.75 321 ALA A C 1
ATOM 2498 O O . ALA A 1 321 ? -44.943 38.217 -6.410 1.00 74.75 321 ALA A O 1
ATOM 2499 N N . VAL A 1 322 ? -42.755 38.030 -5.982 1.00 78.12 322 VAL A N 1
ATOM 2500 C CA . VAL A 1 322 ? -42.942 38.004 -4.513 1.00 78.12 322 VAL A CA 1
ATOM 2501 C C . VAL A 1 322 ? -43.503 39.331 -3.991 1.00 78.12 322 VAL A C 1
ATOM 2503 O O . VAL A 1 322 ? -44.272 39.344 -3.032 1.00 78.12 322 VAL A O 1
ATOM 2506 N N . LYS A 1 323 ? -43.123 40.454 -4.613 1.00 79.31 323 LYS A N 1
ATOM 2507 C CA . LYS A 1 323 ? -43.627 41.785 -4.258 1.00 79.31 323 LYS A CA 1
ATOM 2508 C C . LYS A 1 323 ? -45.093 41.965 -4.648 1.00 79.31 323 LYS A C 1
ATOM 2510 O O . LYS A 1 323 ? -45.831 42.600 -3.905 1.00 79.31 323 LYS A O 1
ATOM 2515 N N . GLU A 1 324 ? -45.486 41.440 -5.804 1.00 78.50 324 GLU A N 1
ATOM 2516 C CA . GLU A 1 324 ? -46.853 41.548 -6.321 1.00 78.50 324 GLU A CA 1
ATOM 2517 C C . GLU A 1 324 ? -47.831 40.642 -5.569 1.00 78.50 324 GLU A C 1
ATOM 2519 O O . GLU A 1 324 ? -48.965 41.046 -5.320 1.00 78.50 324 GLU A O 1
ATOM 2524 N N . ASN A 1 325 ? -47.405 39.438 -5.168 1.00 76.38 325 ASN A N 1
ATOM 2525 C CA . ASN A 1 325 ? -48.273 38.505 -4.455 1.00 76.38 325 ASN A CA 1
ATOM 2526 C C . ASN A 1 325 ? -47.507 37.654 -3.419 1.00 76.38 325 ASN A C 1
ATOM 2528 O O . ASN A 1 325 ? -47.233 36.468 -3.640 1.00 76.38 325 ASN A O 1
ATOM 2532 N N . PRO A 1 326 ? -47.184 38.227 -2.243 1.00 71.31 326 PRO A N 1
ATOM 2533 C CA . PRO A 1 326 ? -46.416 37.535 -1.205 1.00 71.31 326 PRO A CA 1
ATOM 2534 C C . PRO A 1 326 ? -47.138 36.304 -0.630 1.00 71.31 326 PRO A C 1
ATOM 2536 O O . PRO A 1 326 ? -46.499 35.404 -0.081 1.00 71.31 326 PRO A O 1
ATOM 2539 N N . HIS A 1 327 ? -48.465 36.218 -0.779 1.00 72.19 327 HIS A N 1
ATOM 2540 C CA . HIS A 1 327 ? -49.263 35.113 -0.251 1.00 72.19 327 HIS A CA 1
ATOM 2541 C C . HIS A 1 327 ? -49.151 33.816 -1.067 1.00 72.19 327 HIS A C 1
ATOM 2543 O O . HIS A 1 327 ? -49.361 32.749 -0.482 1.00 72.19 327 HIS A O 1
ATOM 2549 N N . LEU A 1 328 ? -48.771 33.870 -2.355 1.00 70.56 328 LEU A N 1
ATOM 2550 C CA . LEU A 1 328 ? -48.621 32.684 -3.223 1.00 70.56 328 LEU A CA 1
ATOM 2551 C C . LEU A 1 328 ? -47.706 31.624 -2.605 1.00 70.56 328 LEU A C 1
ATOM 2553 O O . LEU A 1 328 ? -48.044 30.445 -2.540 1.00 70.56 328 LEU A O 1
ATOM 2557 N N . ILE A 1 329 ? -46.584 32.068 -2.053 1.00 75.44 329 ILE A N 1
ATOM 2558 C CA . ILE A 1 329 ? -45.551 31.205 -1.475 1.00 75.44 329 ILE A CA 1
ATOM 2559 C C . ILE A 1 329 ? -46.094 30.468 -0.241 1.00 75.44 329 ILE A C 1
ATOM 2561 O O . ILE A 1 329 ? -45.925 29.257 -0.065 1.00 75.44 329 ILE A O 1
ATOM 2565 N N . SER A 1 330 ? -46.816 31.210 0.599 1.00 72.94 330 SER A N 1
ATOM 2566 C CA . SER A 1 330 ? -47.364 30.738 1.869 1.00 72.94 330 SER A CA 1
ATOM 2567 C C . SER A 1 330 ? -48.576 29.802 1.721 1.00 72.94 330 SER A C 1
ATOM 2569 O O . SER A 1 330 ? -48.965 29.165 2.707 1.00 72.94 330 SER A O 1
ATOM 2571 N N . ASN A 1 331 ? -49.143 29.726 0.507 1.00 78.88 331 ASN A N 1
ATOM 2572 C CA . ASN A 1 331 ? -50.354 28.983 0.150 1.00 78.88 331 ASN A CA 1
ATOM 2573 C C . ASN A 1 331 ? -50.104 27.671 -0.609 1.00 78.88 331 ASN A C 1
ATOM 2575 O O . ASN A 1 331 ? -51.073 26.941 -0.850 1.00 78.88 331 ASN A O 1
ATOM 2579 N N . SER A 1 332 ? -48.850 27.357 -0.948 1.00 83.19 332 SER A N 1
ATOM 2580 C CA . SER A 1 332 ? -48.480 26.073 -1.560 1.00 83.19 332 SER A CA 1
ATOM 2581 C C . SER A 1 332 ? -48.872 24.883 -0.679 1.00 83.19 332 SER A C 1
ATOM 2583 O O . SER A 1 332 ? -48.938 24.999 0.551 1.00 83.19 332 SER A O 1
ATOM 2585 N N . MET A 1 333 ? -49.120 23.722 -1.291 1.00 81.75 333 MET A N 1
ATOM 2586 C CA . MET A 1 333 ? -49.464 22.490 -0.577 1.00 81.75 333 MET A CA 1
ATOM 2587 C C . MET A 1 333 ? -48.426 22.156 0.499 1.00 81.75 333 MET A C 1
ATOM 2589 O O . MET A 1 333 ? -48.794 21.897 1.643 1.00 81.75 333 MET A O 1
ATOM 2593 N N . VAL A 1 334 ? -47.133 22.242 0.173 1.00 81.50 334 VAL A N 1
ATOM 2594 C CA . VAL A 1 334 ? -46.031 21.944 1.105 1.00 81.50 334 VAL A CA 1
ATOM 2595 C C . VAL A 1 334 ? -45.989 22.941 2.264 1.00 81.50 334 VAL A C 1
ATOM 2597 O O . VAL A 1 334 ? -45.811 22.537 3.413 1.00 81.50 334 VAL A O 1
ATOM 2600 N N . ALA A 1 335 ? -46.237 24.230 2.007 1.00 81.38 335 ALA A N 1
ATOM 2601 C CA . ALA A 1 335 ? -46.313 25.245 3.060 1.00 81.38 335 ALA A CA 1
ATOM 2602 C C . ALA A 1 335 ? -47.525 25.043 3.976 1.00 81.38 335 ALA A C 1
ATOM 2604 O O . ALA A 1 335 ? -47.404 25.132 5.200 1.00 81.38 335 ALA A O 1
ATOM 2605 N N . LYS A 1 336 ? -48.695 24.731 3.406 1.00 83.94 336 LYS A N 1
ATOM 2606 C CA . LYS A 1 336 ? -49.896 24.377 4.174 1.00 83.94 336 LYS A CA 1
ATOM 2607 C C . LYS A 1 336 ? -49.651 23.119 5.004 1.00 83.94 336 LYS A C 1
ATOM 2609 O O . LYS A 1 336 ? -49.987 23.095 6.184 1.00 83.94 336 LYS A O 1
ATOM 2614 N N . PHE A 1 337 ? -48.996 22.106 4.441 1.00 82.81 337 PHE A N 1
ATOM 2615 C CA . PHE A 1 337 ? -48.681 20.867 5.146 1.00 82.81 337 PHE A CA 1
ATOM 2616 C C . PHE A 1 337 ? -47.701 21.098 6.309 1.00 82.81 337 PHE A C 1
ATOM 2618 O O . PHE A 1 337 ? -47.967 20.640 7.425 1.00 82.81 337 PHE A O 1
ATOM 2625 N N . ALA A 1 338 ? -46.654 21.909 6.098 1.00 78.25 338 ALA A N 1
ATOM 2626 C CA . ALA A 1 338 ? -45.751 22.372 7.155 1.00 78.25 338 ALA A CA 1
ATOM 2627 C C . ALA A 1 338 ? -46.514 23.083 8.280 1.00 78.25 338 ALA A C 1
ATOM 2629 O O . ALA A 1 338 ? -46.310 22.772 9.448 1.00 78.25 338 ALA A O 1
ATOM 2630 N N . LYS A 1 339 ? -47.440 23.991 7.939 1.00 79.00 339 LYS A N 1
ATOM 2631 C CA . LYS A 1 339 ? -48.257 24.737 8.912 1.00 79.00 339 LYS A CA 1
ATOM 2632 C C . LYS A 1 339 ? -49.244 23.858 9.680 1.00 79.00 339 LYS A C 1
ATOM 2634 O O . LYS A 1 339 ? -49.492 24.122 10.847 1.00 79.00 339 LYS A O 1
ATOM 2639 N N . THR A 1 340 ? -49.811 22.824 9.056 1.00 75.31 340 THR A N 1
ATOM 2640 C CA . THR A 1 340 ? -50.728 21.901 9.757 1.00 75.31 340 THR A CA 1
ATOM 2641 C C . THR A 1 340 ? -50.011 20.957 10.718 1.00 75.31 340 THR A C 1
ATOM 2643 O O . THR A 1 340 ? -50.631 20.471 11.657 1.00 75.31 340 THR A O 1
ATOM 2646 N N . THR A 1 341 ? -48.730 20.671 10.475 1.00 69.25 341 THR A N 1
ATOM 2647 C CA . THR A 1 341 ? -47.912 19.799 11.337 1.00 69.25 341 THR A CA 1
ATOM 2648 C C . THR A 1 341 ? -47.164 20.613 12.392 1.00 69.25 341 THR A C 1
ATOM 2650 O O . THR A 1 341 ? -47.005 20.157 13.519 1.00 69.25 341 THR A O 1
ATOM 2653 N N . GLY A 1 342 ? -46.766 21.839 12.041 1.00 63.38 342 GLY A N 1
ATOM 2654 C CA . GLY A 1 342 ? -46.128 22.798 12.928 1.00 63.38 342 GLY A CA 1
ATOM 2655 C C . GLY A 1 342 ? -47.114 23.372 13.940 1.00 63.38 342 GLY A C 1
ATOM 2656 O O . GLY A 1 342 ? -47.974 24.184 13.597 1.00 63.38 342 GLY A O 1
ATOM 2657 N N . LYS A 1 343 ? -46.986 23.002 15.213 1.00 72.56 343 LYS A N 1
ATOM 2658 C CA . LYS A 1 343 ? -47.698 23.696 16.294 1.00 72.56 343 LYS A CA 1
ATOM 2659 C C . LYS A 1 343 ? -47.029 25.061 16.498 1.00 72.56 343 LYS A C 1
ATOM 2661 O O . LYS A 1 343 ? -45.827 25.210 16.307 1.00 72.56 343 LYS A O 1
ATOM 2666 N N . ARG A 1 344 ? -47.771 26.085 16.947 1.00 67.88 344 ARG A N 1
ATOM 2667 C CA . ARG A 1 344 ? -47.210 27.442 17.195 1.00 67.88 344 ARG A CA 1
ATOM 2668 C C . ARG A 1 344 ? -45.999 27.459 18.150 1.00 67.88 344 ARG A C 1
ATOM 2670 O O . ARG A 1 344 ? -45.266 28.439 18.185 1.00 67.88 344 ARG A O 1
ATOM 2677 N N . GLN A 1 345 ? -45.823 26.398 18.935 1.00 72.81 345 GLN A N 1
ATOM 2678 C CA . GLN A 1 345 ? -44.737 26.215 19.901 1.00 72.81 345 GLN A CA 1
ATOM 2679 C C . GLN A 1 345 ? -43.535 25.440 19.334 1.00 72.81 345 GLN A C 1
ATOM 2681 O O . GLN A 1 345 ? -42.590 25.159 20.072 1.00 72.81 345 GLN A O 1
ATOM 2686 N N . ASP A 1 346 ? -43.569 25.064 18.057 1.00 74.50 346 ASP A N 1
ATOM 2687 C CA . ASP A 1 346 ? -42.477 24.339 17.423 1.00 74.50 346 ASP A CA 1
ATOM 2688 C C . ASP A 1 346 ? -41.315 25.287 17.143 1.00 74.50 346 ASP A C 1
ATOM 2690 O O . ASP A 1 346 ? -41.498 26.415 16.689 1.00 74.50 346 ASP A O 1
ATOM 2694 N N . LEU A 1 347 ? -40.104 24.821 17.442 1.00 73.06 347 LEU A N 1
ATOM 2695 C CA . LEU A 1 347 ? -38.862 25.539 17.156 1.00 73.06 347 LEU A CA 1
ATOM 2696 C C . LEU A 1 347 ? -38.615 25.574 15.655 1.00 73.06 347 LEU A C 1
ATOM 2698 O O . LEU A 1 347 ? -38.247 26.607 15.099 1.00 73.06 347 LEU A O 1
ATOM 2702 N N . ALA A 1 348 ? -38.815 24.420 15.025 1.00 74.50 348 ALA A N 1
ATOM 2703 C CA . ALA A 1 348 ? -38.670 24.225 13.603 1.00 74.50 348 ALA A CA 1
ATOM 2704 C C . ALA A 1 348 ? -39.712 23.216 13.118 1.00 74.50 348 ALA A C 1
ATOM 2706 O O . ALA A 1 348 ? -39.958 22.204 13.778 1.00 74.50 348 ALA A O 1
ATOM 2707 N N . ALA A 1 349 ? -40.276 23.482 11.947 1.00 78.69 349 ALA A N 1
ATOM 2708 C CA . ALA A 1 349 ? -41.071 22.534 11.190 1.00 78.69 349 ALA A CA 1
ATOM 2709 C C . ALA A 1 349 ? -40.531 22.461 9.763 1.00 78.69 349 ALA A C 1
ATOM 2711 O O . ALA A 1 349 ? -40.315 23.487 9.124 1.00 78.69 349 ALA A O 1
ATOM 2712 N N . ILE A 1 350 ? -40.307 21.257 9.256 1.00 79.25 350 ILE A N 1
ATOM 2713 C CA . ILE A 1 350 ? -39.901 21.010 7.876 1.00 79.25 350 ILE A CA 1
ATOM 2714 C C . ILE A 1 350 ? -40.998 20.216 7.181 1.00 79.25 350 ILE A C 1
ATOM 2716 O O . ILE A 1 350 ? -41.533 19.277 7.761 1.00 79.25 350 ILE A O 1
ATOM 2720 N N . ALA A 1 351 ? -41.338 20.582 5.951 1.00 81.38 351 ALA A N 1
ATOM 2721 C CA . ALA A 1 351 ? -42.166 19.772 5.072 1.00 81.38 351 ALA A CA 1
ATOM 2722 C C . ALA A 1 351 ? -41.483 19.591 3.726 1.00 81.38 351 ALA A C 1
ATOM 2724 O O . ALA A 1 351 ? -40.831 20.503 3.216 1.00 81.38 351 ALA A O 1
ATOM 2725 N N . ILE A 1 352 ? -41.639 18.400 3.164 1.00 78.94 352 ILE A N 1
ATOM 2726 C CA . ILE A 1 352 ? -40.994 17.979 1.930 1.00 78.94 352 ILE A CA 1
ATOM 2727 C C . ILE A 1 352 ? -42.047 17.295 1.069 1.00 78.94 352 ILE A C 1
ATOM 2729 O O . ILE A 1 352 ? -42.711 16.362 1.522 1.00 78.94 352 ILE A O 1
ATOM 2733 N N . ARG A 1 353 ? -42.185 17.746 -0.176 1.00 83.12 353 ARG A N 1
ATOM 2734 C CA . ARG A 1 353 ? -42.876 17.001 -1.222 1.00 83.12 353 ARG A CA 1
ATOM 2735 C C . ARG A 1 353 ? -41.911 16.000 -1.815 1.00 83.12 353 ARG A C 1
ATOM 2737 O O . ARG A 1 353 ? -40.837 16.365 -2.295 1.00 83.12 353 ARG A O 1
ATOM 2744 N N . VAL A 1 354 ? -42.288 14.736 -1.754 1.00 72.00 354 VAL A N 1
ATOM 2745 C CA . VAL A 1 354 ? -41.422 13.648 -2.174 1.00 72.00 354 VAL A CA 1
ATOM 2746 C C . VAL A 1 354 ? -41.498 13.514 -3.701 1.00 72.00 354 VAL A C 1
ATOM 2748 O O . VAL A 1 354 ? -42.603 13.400 -4.241 1.00 72.00 354 VAL A O 1
ATOM 2751 N N . PRO A 1 355 ? -40.368 13.524 -4.432 1.00 66.88 355 PRO A N 1
ATOM 2752 C CA . PRO A 1 355 ? -40.372 13.276 -5.872 1.00 66.88 355 PRO A CA 1
ATOM 2753 C C . PRO A 1 355 ? -40.837 11.850 -6.190 1.00 66.88 355 PRO A C 1
ATOM 2755 O O . PRO A 1 355 ? -40.537 10.921 -5.447 1.00 66.88 355 PRO A O 1
ATOM 2758 N N . GLU A 1 356 ? -41.511 11.650 -7.324 1.00 60.53 356 GLU A N 1
ATOM 2759 C CA . GLU A 1 356 ? -41.934 10.306 -7.765 1.00 60.53 356 GLU A CA 1
ATOM 2760 C C . GLU A 1 356 ? -40.754 9.377 -8.088 1.00 60.53 356 GLU A C 1
ATOM 2762 O O . GLU A 1 356 ? -40.867 8.163 -7.932 1.00 60.53 356 GLU A O 1
ATOM 2767 N N . ASN A 1 357 ? -39.610 9.953 -8.474 1.00 56.78 357 ASN A N 1
ATOM 2768 C CA . ASN A 1 357 ? -38.391 9.238 -8.840 1.00 56.78 357 ASN A CA 1
ATOM 2769 C C . ASN A 1 357 ? -37.234 9.678 -7.930 1.00 56.78 357 ASN A C 1
ATOM 2771 O O . ASN A 1 357 ? -36.529 10.641 -8.233 1.00 56.78 357 ASN A O 1
ATOM 2775 N N . ILE A 1 358 ? -37.044 8.996 -6.798 1.00 51.75 358 ILE A N 1
ATOM 2776 C CA . ILE A 1 358 ? -35.913 9.254 -5.896 1.00 51.75 358 ILE A CA 1
ATOM 2777 C C . ILE A 1 358 ? -34.700 8.448 -6.374 1.00 51.75 358 ILE A C 1
ATOM 2779 O O . ILE A 1 358 ? -34.766 7.225 -6.480 1.00 51.75 358 ILE A O 1
ATOM 2783 N N . ILE A 1 359 ? -33.580 9.122 -6.647 1.00 47.72 359 ILE A N 1
ATOM 2784 C CA . ILE A 1 359 ? -32.319 8.465 -7.024 1.00 47.72 359 ILE A CA 1
ATOM 2785 C C . ILE A 1 359 ? -31.675 7.856 -5.763 1.00 47.72 359 ILE A C 1
ATOM 2787 O O . ILE A 1 359 ? -31.461 8.599 -4.804 1.00 47.72 359 ILE A O 1
ATOM 2791 N N . PRO A 1 360 ? -31.327 6.555 -5.729 1.00 43.91 360 PRO A N 1
ATOM 2792 C CA . PRO A 1 360 ? -30.643 5.939 -4.586 1.00 43.91 360 PRO A CA 1
ATOM 2793 C C . PRO A 1 360 ? -29.316 6.638 -4.223 1.00 43.91 360 PRO A C 1
ATOM 2795 O O . PRO A 1 360 ? -28.548 7.003 -5.114 1.00 43.91 360 PRO A O 1
ATOM 2798 N N . GLY A 1 361 ? -29.006 6.792 -2.927 1.00 47.47 361 GLY A N 1
ATOM 2799 C CA . GLY A 1 361 ? -27.700 7.280 -2.447 1.00 47.47 361 GLY A CA 1
ATOM 2800 C C . GLY A 1 361 ? -27.623 8.768 -2.081 1.00 47.47 361 GLY A C 1
ATOM 2801 O O . GLY A 1 361 ? -26.540 9.271 -1.757 1.00 47.47 361 GLY A O 1
ATOM 2802 N N . TRP A 1 362 ? -28.738 9.495 -2.115 1.00 50.53 362 TRP A N 1
ATOM 2803 C CA . TRP A 1 362 ? -28.783 10.922 -1.787 1.00 50.53 362 TRP A CA 1
ATOM 2804 C C . TRP A 1 362 ? -28.593 11.214 -0.297 1.00 50.53 362 TRP A C 1
ATOM 2806 O O . TRP A 1 362 ? -27.974 12.213 0.074 1.00 50.53 362 TRP A O 1
ATOM 2816 N N . GLU A 1 363 ? -29.007 10.284 0.551 1.00 46.41 363 GLU A N 1
ATOM 2817 C CA . GLU A 1 363 ? -28.875 10.326 2.001 1.00 46.41 363 GLU A CA 1
ATOM 2818 C C . GLU A 1 363 ? -27.435 10.288 2.484 1.00 46.41 363 GLU A C 1
ATOM 2820 O O . GLU A 1 363 ? -27.052 11.060 3.364 1.00 46.41 363 GLU A O 1
ATOM 2825 N N . LYS A 1 364 ? -26.599 9.465 1.839 1.00 47.50 364 LYS A N 1
ATOM 2826 C CA . LYS A 1 364 ? -25.177 9.337 2.173 1.00 47.50 364 LYS A CA 1
ATOM 2827 C C . LYS A 1 364 ? -24.452 10.667 1.991 1.00 47.50 364 LYS A C 1
ATOM 2829 O O . LYS A 1 364 ? -23.515 10.964 2.725 1.00 47.50 364 LYS A O 1
ATOM 2834 N N . LYS A 1 365 ? -24.894 11.501 1.043 1.00 49.69 365 LYS A N 1
ATOM 2835 C CA . LYS A 1 365 ? -24.302 12.822 0.787 1.00 49.69 365 LYS A CA 1
ATOM 2836 C C . LYS A 1 365 ? -24.691 13.859 1.843 1.00 49.69 365 LYS A C 1
ATOM 2838 O O . LYS A 1 365 ? -23.903 14.767 2.089 1.00 49.69 365 LYS A O 1
ATOM 2843 N N . ILE A 1 366 ? -25.850 13.710 2.490 1.00 45.31 366 ILE A N 1
ATOM 2844 C CA . ILE A 1 366 ? -26.250 14.537 3.639 1.00 45.31 366 ILE A CA 1
ATOM 2845 C C . ILE A 1 366 ? -25.521 14.063 4.901 1.00 45.31 366 ILE A C 1
ATOM 2847 O O . ILE A 1 366 ? -24.928 14.875 5.605 1.00 45.31 366 ILE A O 1
ATOM 2851 N N . GLN A 1 367 ? -25.491 12.753 5.149 1.00 47.16 367 GLN A N 1
ATOM 2852 C CA . GLN A 1 367 ? -24.867 12.147 6.331 1.00 47.16 367 GLN A CA 1
ATOM 2853 C C . GLN A 1 367 ? -23.342 12.351 6.384 1.00 47.16 367 GLN A C 1
ATOM 2855 O O . GLN A 1 367 ? -22.790 12.668 7.436 1.00 47.16 367 GLN A O 1
ATOM 2860 N N . ASN A 1 368 ? -22.652 12.225 5.247 1.00 46.69 368 ASN A N 1
ATOM 2861 C CA . ASN A 1 368 ? -21.190 12.363 5.167 1.00 46.69 368 ASN A CA 1
ATOM 2862 C C . ASN A 1 368 ? -20.724 13.814 5.024 1.00 46.69 368 ASN A C 1
ATOM 2864 O O . ASN A 1 368 ? -19.539 14.084 4.816 1.00 46.69 368 ASN A O 1
ATOM 2868 N N . HIS A 1 369 ? -21.646 14.769 5.093 1.00 43.88 369 HIS A N 1
ATOM 2869 C CA . HIS A 1 369 ? -21.303 16.156 4.898 1.00 43.88 369 HIS A CA 1
ATOM 2870 C C . HIS A 1 369 ? -20.532 16.691 6.133 1.00 43.88 369 HIS A C 1
ATOM 2872 O O . HIS A 1 369 ? -21.045 16.608 7.251 1.00 43.88 369 HIS A O 1
ATOM 2878 N N . PRO A 1 370 ? -19.346 17.323 5.979 1.00 42.56 370 PRO A N 1
ATOM 2879 C CA . PRO A 1 370 ? -18.481 17.704 7.108 1.00 42.56 370 PRO A CA 1
ATOM 2880 C C . PRO A 1 370 ? -19.134 18.600 8.168 1.00 42.56 370 PRO A C 1
ATOM 2882 O O . PRO A 1 370 ? -18.716 18.606 9.318 1.00 42.56 370 PRO A O 1
ATOM 2885 N N . ALA A 1 371 ? -20.162 19.368 7.789 1.00 38.97 371 ALA A N 1
ATOM 2886 C CA . ALA A 1 371 ? -20.935 20.153 8.751 1.00 38.97 371 ALA A CA 1
ATOM 2887 C C . ALA A 1 371 ? -21.814 19.250 9.631 1.00 38.97 371 ALA A C 1
ATOM 2889 O O . ALA A 1 371 ? -21.808 19.401 10.842 1.00 38.97 371 ALA A O 1
ATOM 2890 N N . VAL A 1 372 ? -22.484 18.249 9.054 1.00 39.41 372 VAL A N 1
ATOM 2891 C CA . VAL A 1 372 ? -23.332 17.292 9.783 1.00 39.41 372 VAL A CA 1
ATOM 2892 C C . VAL A 1 372 ? -22.499 16.521 10.812 1.00 39.41 372 VAL A C 1
ATOM 2894 O O . VAL A 1 372 ? -22.934 16.376 11.945 1.00 39.41 372 VAL A O 1
ATOM 2897 N N . GLN A 1 373 ? -21.251 16.172 10.489 1.00 41.44 373 GLN A N 1
ATOM 2898 C CA . GLN A 1 373 ? -20.331 15.481 11.405 1.00 41.44 373 GLN A CA 1
ATOM 2899 C C . GLN A 1 373 ? -19.734 16.359 12.526 1.00 41.44 373 GLN A C 1
ATOM 2901 O O . GLN A 1 373 ? -19.187 15.828 13.488 1.00 41.44 373 GLN A O 1
ATOM 2906 N N . ALA A 1 374 ? -19.834 17.691 12.440 1.00 36.28 374 ALA A N 1
ATOM 2907 C CA . ALA A 1 374 ? -19.185 18.611 13.382 1.00 36.28 374 ALA A CA 1
ATOM 2908 C C . ALA A 1 374 ? -20.028 18.965 14.628 1.00 36.28 374 ALA A C 1
ATOM 2910 O O . ALA A 1 374 ? -19.494 19.542 15.573 1.00 36.28 374 ALA A O 1
ATOM 2911 N N . ASN A 1 375 ? -21.332 18.652 14.654 1.00 40.34 375 ASN A N 1
ATOM 2912 C CA . ASN A 1 375 ? -22.191 18.833 15.837 1.00 40.34 375 ASN A CA 1
ATOM 2913 C C . ASN A 1 375 ? -23.112 17.610 16.011 1.00 40.34 375 ASN A C 1
ATOM 2915 O O . ASN A 1 375 ? -23.969 17.408 15.149 1.00 40.34 375 ASN A O 1
ATOM 2919 N N . PRO A 1 376 ? -23.015 16.844 17.114 1.00 39.91 376 PRO A N 1
ATOM 2920 C CA . PRO A 1 376 ? -23.792 15.619 17.326 1.00 39.91 376 PRO A CA 1
ATOM 2921 C C . PRO A 1 376 ? -25.308 15.825 17.269 1.00 39.91 376 PRO A C 1
ATOM 2923 O O . PRO A 1 376 ? -26.014 15.036 16.650 1.00 39.91 376 PRO A O 1
ATOM 2926 N N . GLN A 1 377 ? -25.812 16.923 17.844 1.00 42.16 377 GLN A N 1
ATOM 2927 C CA . GLN A 1 377 ? -27.252 17.220 17.865 1.00 42.16 377 GLN A CA 1
ATOM 2928 C C . GLN A 1 377 ? -27.797 17.532 16.480 1.00 42.16 377 GLN A C 1
ATOM 2930 O O . GLN A 1 377 ? -28.992 17.391 16.225 1.00 42.16 377 GLN A O 1
ATOM 2935 N N . THR A 1 378 ? -26.913 17.907 15.563 1.00 43.78 378 THR A N 1
ATOM 2936 C CA . THR A 1 378 ? -27.321 18.066 14.191 1.00 43.78 378 THR A CA 1
ATOM 2937 C C . THR A 1 378 ? -27.027 16.885 13.290 1.00 43.78 378 THR A C 1
ATOM 2939 O O . THR A 1 378 ? -27.839 16.582 12.416 1.00 43.78 378 THR A O 1
ATOM 2942 N N . ALA A 1 379 ? -25.896 16.213 13.487 1.00 42.91 379 ALA A N 1
ATOM 2943 C CA . ALA A 1 379 ? -25.677 14.896 12.907 1.00 42.91 379 ALA A CA 1
ATOM 2944 C C . ALA A 1 379 ? -26.949 14.056 13.059 1.00 42.91 379 ALA A C 1
ATOM 2946 O O . ALA A 1 379 ? -27.434 13.454 12.112 1.00 42.91 379 ALA A O 1
ATOM 2947 N N . MET A 1 380 ? -27.552 14.186 14.237 1.00 42.72 380 MET A N 1
ATOM 2948 C CA . MET A 1 380 ? -28.858 13.706 14.626 1.00 42.72 380 MET A CA 1
ATOM 2949 C C . MET A 1 380 ? -30.047 14.351 13.881 1.00 42.72 380 MET A C 1
ATOM 2951 O O . MET A 1 380 ? -30.784 13.601 13.271 1.00 42.72 380 MET A O 1
ATOM 2955 N N . ILE A 1 381 ? -30.301 15.671 13.866 1.00 46.88 381 ILE A N 1
ATOM 2956 C CA . ILE A 1 381 ? -31.502 16.224 13.172 1.00 46.88 381 ILE A CA 1
ATOM 2957 C C . ILE A 1 381 ? -31.436 16.053 11.643 1.00 46.88 381 ILE A C 1
ATOM 2959 O O . ILE A 1 381 ? -32.414 15.641 11.018 1.00 46.88 381 ILE A O 1
ATOM 2963 N N . ALA A 1 382 ? -30.288 16.352 11.031 1.00 45.72 382 ALA A N 1
ATOM 2964 C CA . ALA A 1 382 ? -30.069 16.183 9.596 1.00 45.72 382 ALA A CA 1
ATOM 2965 C C . ALA A 1 382 ? -29.986 14.696 9.223 1.00 45.72 382 ALA A C 1
ATOM 2967 O O . ALA A 1 382 ? -30.516 14.299 8.186 1.00 45.72 382 ALA A O 1
ATOM 2968 N N . GLY A 1 383 ? -29.390 13.865 10.084 1.00 45.03 383 GLY A N 1
ATOM 2969 C CA . GLY A 1 383 ? -29.389 12.410 9.961 1.00 45.03 383 GLY A CA 1
ATOM 2970 C C . GLY A 1 383 ? -30.789 11.827 10.095 1.00 45.03 383 GLY A C 1
ATOM 2971 O O . GLY A 1 383 ? -31.200 11.090 9.220 1.00 45.03 383 GLY A O 1
ATOM 2972 N N . MET A 1 384 ? -31.585 12.209 11.088 1.00 47.06 384 MET A N 1
ATOM 2973 C CA . MET A 1 384 ? -32.969 11.753 11.246 1.00 47.06 384 MET A CA 1
ATOM 2974 C C . MET A 1 384 ? -33.837 12.201 10.070 1.00 47.06 384 MET A C 1
ATOM 2976 O O . MET A 1 384 ? -34.506 11.372 9.471 1.00 47.06 384 MET A O 1
ATOM 2980 N N . GLY A 1 385 ? -33.785 13.476 9.671 1.00 46.47 385 GLY A N 1
ATOM 2981 C CA . GLY A 1 385 ? -34.561 13.984 8.537 1.00 46.47 385 GLY A CA 1
ATOM 2982 C C . GLY A 1 385 ? -34.182 13.324 7.210 1.00 46.47 385 GLY A C 1
ATOM 2983 O O . GLY A 1 385 ? -35.055 12.850 6.494 1.00 46.47 385 GLY A O 1
ATOM 2984 N N . SER A 1 386 ? -32.889 13.231 6.886 1.00 45.91 386 SER A N 1
ATOM 2985 C CA . SER A 1 386 ? -32.445 12.593 5.637 1.00 45.91 386 SER A CA 1
ATOM 2986 C C . SER A 1 386 ? -32.597 11.076 5.651 1.00 45.91 386 SER A C 1
ATOM 2988 O O . SER A 1 386 ? -32.959 10.511 4.627 1.00 45.91 386 SER A O 1
ATOM 2990 N N . THR A 1 387 ? -32.386 10.418 6.794 1.00 44.84 387 THR A N 1
ATOM 2991 C CA . THR A 1 387 ? -32.460 8.955 6.905 1.00 44.84 387 THR A CA 1
ATOM 2992 C C . THR A 1 387 ? -33.898 8.463 6.980 1.00 44.84 387 THR A C 1
ATOM 2994 O O . THR A 1 387 ? -34.220 7.491 6.314 1.00 44.84 387 THR A O 1
ATOM 2997 N N . ILE A 1 388 ? -34.805 9.162 7.675 1.00 47.88 388 ILE A N 1
ATOM 2998 C CA . ILE A 1 388 ? -36.246 8.862 7.600 1.00 47.88 388 ILE A CA 1
ATOM 2999 C C . ILE A 1 388 ? -36.711 8.980 6.144 1.00 47.88 388 ILE A C 1
ATOM 3001 O O . ILE A 1 388 ? -37.366 8.083 5.626 1.00 47.88 388 ILE A O 1
ATOM 3005 N N . VAL A 1 389 ? -36.320 10.044 5.440 1.00 46.31 389 VAL A N 1
ATOM 3006 C CA . VAL A 1 389 ? -36.741 10.267 4.050 1.00 46.31 389 VAL A CA 1
ATOM 3007 C C . VAL A 1 389 ? -36.067 9.281 3.076 1.00 46.31 389 VAL A C 1
ATOM 3009 O O . VAL A 1 389 ? -36.640 8.964 2.038 1.00 46.31 389 VAL A O 1
ATOM 3012 N N . SER A 1 390 ? -34.882 8.746 3.388 1.00 42.53 390 SER A N 1
ATOM 3013 C CA . SER A 1 390 ? -34.141 7.832 2.504 1.00 42.53 390 SER A CA 1
ATOM 3014 C C . SER A 1 390 ? -34.419 6.355 2.716 1.00 42.53 390 SER A C 1
ATOM 3016 O O . SER A 1 390 ? -34.438 5.595 1.754 1.00 42.53 390 SER A O 1
ATOM 3018 N N . GLN A 1 391 ? -34.719 5.947 3.944 1.00 45.62 391 GLN A N 1
ATOM 3019 C CA . GLN A 1 391 ? -35.311 4.642 4.246 1.00 45.62 391 GLN A CA 1
ATOM 3020 C C . GLN A 1 391 ? -36.655 4.488 3.606 1.00 45.62 391 GLN A C 1
ATOM 3022 O O . GLN A 1 391 ? -37.012 3.444 3.056 1.00 45.62 391 GLN A O 1
ATOM 3027 N N . LEU A 1 392 ? -37.371 5.596 3.648 1.00 41.88 392 LEU A N 1
ATOM 3028 C CA . LEU A 1 392 ? -38.589 5.680 2.947 1.00 41.88 392 LEU A CA 1
ATOM 3029 C C . LEU A 1 392 ? -38.317 5.902 1.434 1.00 41.88 392 LEU A C 1
ATOM 3031 O O . LEU A 1 392 ? -39.220 5.729 0.665 1.00 41.88 392 LEU A O 1
ATOM 3035 N N . ALA A 1 393 ? -37.129 6.143 0.873 1.00 40.28 393 ALA A N 1
ATOM 3036 C CA . ALA A 1 393 ? -37.024 6.410 -0.580 1.00 40.28 393 ALA A CA 1
ATOM 3037 C C . ALA A 1 393 ? -37.547 5.270 -1.495 1.00 40.28 393 ALA A C 1
ATOM 3039 O O . ALA A 1 393 ? -38.108 5.540 -2.556 1.00 40.28 393 ALA A O 1
ATOM 3040 N N . GLY A 1 394 ? -37.453 4.007 -1.058 1.00 44.78 394 GLY A N 1
ATOM 3041 C CA . GLY A 1 394 ? -38.155 2.879 -1.692 1.00 44.78 394 GLY A CA 1
ATOM 3042 C C . GLY A 1 394 ? -39.623 2.710 -1.253 1.00 44.78 394 GLY A C 1
ATOM 3043 O O . GLY A 1 394 ? -40.440 2.210 -2.021 1.00 44.78 394 GLY A O 1
ATOM 3044 N N . SER A 1 395 ? -39.982 3.165 -0.046 1.00 49.97 395 SER A N 1
ATOM 3045 C CA . SER A 1 395 ? -41.309 3.042 0.595 1.00 49.97 395 SER A CA 1
ATOM 3046 C C . SER A 1 395 ? -42.099 4.367 0.778 1.00 49.97 395 SER A C 1
ATOM 3048 O O . SER A 1 395 ? -43.157 4.358 1.397 1.00 49.97 395 SER A O 1
ATOM 3050 N N . LEU A 1 396 ? -41.646 5.478 0.175 1.00 54.66 396 LEU A N 1
ATOM 3051 C CA . LEU A 1 396 ? -42.214 6.837 0.020 1.00 54.66 396 LEU A CA 1
ATOM 3052 C C . LEU A 1 396 ? -42.697 7.026 -1.409 1.00 54.66 396 LEU A C 1
ATOM 3054 O O . LEU A 1 396 ? -43.349 8.024 -1.694 1.00 54.66 396 LEU A O 1
ATOM 3058 N N . LYS A 1 397 ? -42.442 6.078 -2.319 1.00 64.00 397 LYS A N 1
ATOM 3059 C CA . LYS A 1 397 ? -43.250 5.985 -3.537 1.00 64.00 397 LYS A CA 1
ATOM 3060 C C . LYS A 1 397 ? -44.753 6.145 -3.223 1.00 64.00 397 LYS A C 1
ATOM 3062 O O . LYS A 1 397 ? -45.420 6.870 -3.954 1.00 64.00 397 LYS A O 1
ATOM 3067 N N . PRO A 1 398 ? -45.282 5.589 -2.112 1.00 67.94 398 PRO A N 1
ATOM 3068 C CA . PRO A 1 398 ? -46.649 5.805 -1.674 1.00 67.94 398 PRO A CA 1
ATOM 3069 C C . PRO A 1 398 ? -46.921 7.147 -0.962 1.00 67.94 398 PRO A C 1
ATOM 3071 O O . PRO A 1 398 ? -48.063 7.399 -0.604 1.00 67.94 398 PRO A O 1
ATOM 3074 N N . VAL A 1 399 ? -45.928 8.001 -0.709 1.00 74.12 399 VAL A N 1
ATOM 3075 C CA . VAL A 1 399 ? -46.048 9.268 0.039 1.00 74.12 399 VAL A CA 1
ATOM 3076 C C . VAL A 1 399 ? -45.920 10.458 -0.914 1.00 74.12 399 VAL A C 1
ATOM 3078 O O . VAL A 1 399 ? -45.021 10.513 -1.753 1.00 74.12 399 VAL A O 1
ATOM 3081 N N . ASP A 1 400 ? -46.841 11.411 -0.800 1.00 79.81 400 ASP A N 1
ATOM 3082 C CA . ASP A 1 400 ? -46.846 12.658 -1.576 1.00 79.81 400 ASP A CA 1
ATOM 3083 C C . ASP A 1 400 ? -46.075 13.754 -0.830 1.00 79.81 400 ASP A C 1
ATOM 3085 O O . ASP A 1 400 ? -45.107 14.324 -1.336 1.00 79.81 400 ASP A O 1
ATOM 3089 N N . VAL A 1 401 ? -46.443 13.992 0.432 1.00 82.69 401 VAL A N 1
ATOM 3090 C CA . VAL A 1 401 ? -45.842 15.029 1.279 1.00 82.69 401 VAL A CA 1
ATOM 3091 C C . VAL A 1 401 ? -45.594 14.473 2.672 1.00 82.69 401 VAL A C 1
ATOM 3093 O O . VAL A 1 401 ? -46.430 13.760 3.220 1.00 82.69 401 VAL A O 1
ATOM 3096 N N . LEU A 1 402 ? -44.464 14.826 3.275 1.00 82.38 402 LEU A N 1
ATOM 3097 C CA . LEU A 1 402 ? -44.171 14.547 4.679 1.00 82.38 402 LEU A CA 1
ATOM 3098 C C . LEU A 1 402 ? -43.770 15.819 5.415 1.00 82.38 402 LEU A C 1
ATOM 3100 O O . LEU A 1 402 ? -43.279 16.769 4.809 1.00 82.38 402 LEU A O 1
ATOM 3104 N N . ALA A 1 403 ? -43.973 15.832 6.726 1.00 80.75 403 ALA A N 1
ATOM 3105 C CA . ALA A 1 403 ? -43.572 16.914 7.602 1.00 80.75 403 ALA A CA 1
ATOM 3106 C C . ALA A 1 403 ? -43.079 16.405 8.955 1.00 80.75 403 ALA A C 1
ATOM 3108 O O . ALA A 1 403 ? -43.559 15.403 9.481 1.00 80.75 403 ALA A O 1
ATOM 3109 N N . LEU A 1 404 ? -42.131 17.144 9.519 1.00 76.00 404 LEU A N 1
ATOM 3110 C CA . LEU A 1 404 ? -41.560 16.938 10.842 1.00 76.00 404 LEU A CA 1
ATOM 3111 C C . LEU A 1 404 ? -41.601 18.267 11.599 1.00 76.00 404 LEU A C 1
ATOM 3113 O O . LEU A 1 404 ? -41.156 19.285 11.075 1.00 76.00 404 LEU A O 1
ATOM 3117 N N . GLY A 1 405 ? -42.111 18.260 12.825 1.00 78.62 405 GLY A N 1
ATOM 3118 C CA . GLY A 1 405 ? -42.107 19.388 13.753 1.00 78.62 405 GLY A CA 1
ATOM 3119 C C . GLY A 1 405 ? -41.343 19.021 15.019 1.00 78.62 405 GLY A C 1
ATOM 3120 O O . GLY A 1 405 ? -41.506 17.924 15.546 1.00 78.62 405 GLY A O 1
ATOM 3121 N N . PHE A 1 406 ? -40.497 19.917 15.521 1.00 74.62 406 PHE A N 1
ATOM 3122 C CA . PHE A 1 406 ? -39.761 19.696 16.766 1.00 74.62 406 PHE A CA 1
ATOM 3123 C C . PHE A 1 406 ? -40.020 20.817 17.765 1.00 74.62 406 PHE A C 1
ATOM 3125 O O . PHE A 1 406 ? -39.910 22.001 17.432 1.00 74.62 406 PHE A O 1
ATOM 3132 N N . ARG A 1 407 ? -40.305 20.450 19.019 1.00 80.44 407 ARG A N 1
ATOM 3133 C CA . ARG A 1 407 ? -40.590 21.410 20.092 1.00 80.44 407 ARG A CA 1
ATOM 3134 C C . ARG A 1 407 ? -40.032 20.998 21.443 1.00 80.44 407 ARG A C 1
ATOM 3136 O O . ARG A 1 407 ? -39.812 19.823 21.738 1.00 80.44 407 ARG A O 1
ATOM 3143 N N . PHE A 1 408 ? -39.886 21.990 22.314 1.00 74.75 408 PHE A N 1
ATOM 3144 C CA . PHE A 1 408 ? -39.654 21.770 23.737 1.00 74.75 408 PHE A CA 1
ATOM 3145 C C . PHE A 1 408 ? -40.978 21.830 24.499 1.00 74.75 408 PHE A C 1
ATOM 3147 O O . PHE A 1 408 ? -41.680 22.837 24.460 1.00 74.75 408 PHE A O 1
ATOM 3154 N N . THR A 1 409 ? -41.308 20.763 25.223 1.00 70.75 409 THR A N 1
ATOM 3155 C CA . THR A 1 409 ? -42.462 20.711 26.128 1.00 70.75 409 THR A CA 1
ATOM 3156 C C . THR A 1 409 ? -41.995 21.119 27.532 1.00 70.75 409 THR A C 1
ATOM 3158 O O . THR A 1 409 ? -41.574 20.310 28.357 1.00 70.75 409 THR A O 1
ATOM 3161 N N . GLY A 1 410 ? -41.969 22.430 27.788 1.00 65.44 410 GLY A N 1
ATOM 3162 C CA . GLY A 1 410 ? -41.495 23.006 29.054 1.00 65.44 410 GLY A CA 1
ATOM 3163 C C . GLY A 1 410 ? -39.965 22.999 29.233 1.00 65.44 410 GLY A C 1
ATOM 3164 O O . GLY A 1 410 ? -39.190 23.012 28.269 1.00 65.44 410 GLY A O 1
ATOM 3165 N N . GLN A 1 411 ? -39.500 23.021 30.492 1.00 55.78 411 GLN A N 1
ATOM 3166 C CA . GLN A 1 411 ? -38.062 23.091 30.807 1.00 55.78 411 GLN A CA 1
ATOM 3167 C C . GLN A 1 411 ? -37.312 21.771 30.564 1.00 55.78 411 GLN A C 1
ATOM 3169 O O . GLN A 1 411 ? -36.109 21.798 30.301 1.00 55.78 411 GLN A O 1
ATOM 3174 N N . LYS A 1 412 ? -37.998 20.622 30.637 1.00 61.94 412 LYS A N 1
ATOM 3175 C CA . LYS A 1 412 ? -37.360 19.293 30.603 1.00 61.94 412 LYS A CA 1
ATOM 3176 C C . LYS A 1 412 ? -37.924 18.330 29.558 1.00 61.94 412 LYS A C 1
ATOM 3178 O O . LYS A 1 412 ? -37.328 17.277 29.381 1.00 61.94 412 LYS A O 1
ATOM 3183 N N . GLY A 1 413 ? -39.012 18.662 28.868 1.00 79.75 413 GLY A N 1
ATOM 3184 C CA . GLY A 1 413 ? -39.596 17.796 27.848 1.00 79.75 413 GLY A CA 1
ATOM 3185 C C . GLY A 1 413 ? -39.153 18.141 26.423 1.00 79.75 413 GLY A C 1
ATOM 3186 O O . GLY A 1 413 ? -38.782 19.282 26.104 1.00 79.75 413 GLY A O 1
ATOM 3187 N N . ARG A 1 414 ? -39.190 17.130 25.560 1.00 81.62 414 ARG A N 1
ATOM 3188 C CA . ARG A 1 414 ? -39.042 17.203 24.104 1.00 81.62 414 ARG A CA 1
ATOM 3189 C C . ARG A 1 414 ? -40.283 16.614 23.461 1.00 81.62 414 ARG A C 1
ATOM 3191 O O . ARG A 1 414 ? -40.901 15.721 24.036 1.00 81.62 414 ARG A O 1
ATOM 3198 N N . ALA A 1 415 ? -40.627 17.095 22.276 1.00 83.88 415 ALA A N 1
ATOM 3199 C CA . ALA A 1 415 ? -41.587 16.412 21.433 1.00 83.88 415 ALA A CA 1
ATOM 3200 C C . ALA A 1 415 ? -41.205 16.505 19.956 1.00 83.88 415 ALA A C 1
ATOM 3202 O O . ALA A 1 415 ? -40.686 17.528 19.497 1.00 83.88 415 ALA A O 1
ATOM 3203 N N . LEU A 1 416 ? -41.495 15.423 19.241 1.00 80.62 416 LEU A N 1
ATOM 3204 C CA . LEU A 1 416 ? -41.328 15.275 17.804 1.00 80.62 416 LEU A CA 1
ATOM 3205 C C . LEU A 1 416 ? -42.699 14.965 17.207 1.00 80.62 416 LEU A C 1
ATOM 3207 O O . LEU A 1 416 ? -43.317 13.972 17.570 1.00 80.62 416 LEU A O 1
ATOM 3211 N N . SER A 1 417 ? -43.160 15.818 16.307 1.00 82.94 417 SER A N 1
ATOM 3212 C CA . SER A 1 417 ? -44.358 15.609 15.504 1.00 82.94 417 SER A CA 1
ATOM 3213 C C . SER A 1 417 ? -43.939 15.150 14.113 1.00 82.94 417 SER A C 1
ATOM 3215 O O . SER A 1 417 ? -43.067 15.749 13.493 1.00 82.94 417 SER A O 1
ATOM 3217 N N . TYR A 1 418 ? -44.562 14.100 13.609 1.00 82.69 418 TYR A N 1
ATOM 3218 C CA . TYR A 1 418 ? -44.383 13.572 12.267 1.00 82.69 418 TYR A CA 1
ATOM 3219 C C . TYR A 1 418 ? -45.743 13.472 11.593 1.00 82.69 418 TYR A C 1
ATOM 3221 O O . TYR A 1 418 ? -46.731 13.080 12.210 1.00 82.69 418 TYR A O 1
ATOM 3229 N N . ALA A 1 419 ? -45.805 13.822 10.317 1.00 83.31 419 ALA A N 1
ATOM 3230 C CA . ALA A 1 419 ? -46.975 13.568 9.501 1.00 83.31 419 ALA A CA 1
ATOM 3231 C C . ALA A 1 419 ? -46.566 13.195 8.081 1.00 83.31 419 ALA A C 1
ATOM 3233 O O . ALA A 1 419 ? -45.638 13.777 7.527 1.00 83.31 419 ALA A O 1
ATOM 3234 N N . GLN A 1 420 ? -47.309 12.284 7.465 1.00 82.69 420 GLN A N 1
ATOM 3235 C CA . GLN A 1 420 ? -47.176 11.953 6.051 1.00 82.69 420 GLN A CA 1
ATOM 3236 C C . GLN A 1 420 ? -48.550 11.877 5.392 1.00 82.69 420 GLN A C 1
ATOM 3238 O O . GLN A 1 420 ? -49.498 11.338 5.960 1.00 82.69 420 GLN A O 1
ATOM 3243 N N . GLN A 1 421 ? -48.650 12.430 4.190 1.00 86.31 421 GLN A N 1
ATOM 3244 C CA . GLN A 1 421 ? -49.780 12.297 3.286 1.00 86.31 421 GLN A CA 1
ATOM 3245 C C . GLN A 1 421 ? -49.435 11.227 2.259 1.00 86.31 421 GLN A C 1
ATOM 3247 O O . GLN A 1 421 ? -48.464 11.371 1.514 1.00 86.31 421 GLN A O 1
ATOM 3252 N N . PHE A 1 422 ? -50.228 10.165 2.203 1.00 81.94 422 PHE A N 1
ATOM 3253 C CA . PHE A 1 422 ? -50.072 9.154 1.168 1.00 81.94 422 PHE A CA 1
ATOM 3254 C C . PHE A 1 422 ? -50.636 9.654 -0.172 1.00 81.94 422 PHE A C 1
ATOM 3256 O O . PHE A 1 422 ? -51.598 10.431 -0.204 1.00 81.94 422 PHE A O 1
ATOM 3263 N N . ARG A 1 423 ? -50.035 9.206 -1.279 1.00 83.19 423 ARG A N 1
ATOM 3264 C CA . ARG A 1 423 ? -50.496 9.473 -2.645 1.00 83.19 423 ARG A CA 1
ATOM 3265 C C . ARG A 1 423 ? -51.878 8.854 -2.883 1.00 83.19 423 ARG A C 1
ATOM 3267 O O . ARG A 1 423 ? -52.222 7.847 -2.255 1.00 83.19 423 ARG A O 1
ATOM 3274 N N . PRO A 1 424 ? -52.660 9.398 -3.829 1.00 82.50 424 PRO A N 1
ATOM 3275 C CA . PRO A 1 424 ? -53.868 8.736 -4.307 1.00 82.50 424 PRO A CA 1
ATOM 3276 C C . PRO A 1 424 ? -53.579 7.288 -4.747 1.00 82.50 424 PRO A C 1
ATOM 3278 O O . PRO A 1 424 ? -52.605 7.041 -5.454 1.00 82.50 424 PRO A O 1
ATOM 3281 N N . GLY A 1 425 ? -54.413 6.335 -4.317 1.00 79.44 425 GLY A N 1
ATOM 3282 C CA . GLY A 1 425 ? -54.279 4.905 -4.649 1.00 79.44 425 GLY A CA 1
ATOM 3283 C C . GLY A 1 425 ? -53.457 4.066 -3.662 1.00 79.44 425 GLY A C 1
ATOM 3284 O O . GLY A 1 425 ? -53.363 2.853 -3.825 1.00 79.44 425 GLY A O 1
ATOM 3285 N N . VAL A 1 426 ? -52.887 4.682 -2.626 1.00 78.88 426 VAL A N 1
ATOM 3286 C CA . VAL A 1 426 ? -52.156 3.984 -1.562 1.00 78.88 426 VAL A CA 1
ATOM 3287 C C . VAL A 1 426 ? -53.071 3.748 -0.370 1.00 78.88 426 VAL A C 1
ATOM 3289 O O . VAL A 1 426 ? -53.650 4.701 0.154 1.00 78.88 426 VAL A O 1
ATOM 3292 N N . ASP A 1 427 ? -53.137 2.501 0.096 1.00 80.50 427 ASP A N 1
ATOM 3293 C CA . ASP A 1 427 ? -53.841 2.124 1.323 1.00 80.50 427 ASP A CA 1
ATOM 3294 C C . ASP A 1 427 ? -53.007 2.480 2.567 1.00 80.50 427 ASP A C 1
ATOM 3296 O O . ASP A 1 427 ? -52.293 1.655 3.145 1.00 80.50 427 ASP A O 1
ATOM 3300 N N . GLY A 1 428 ? -53.066 3.753 2.962 1.00 77.38 428 GLY A N 1
ATOM 3301 C CA . GLY A 1 428 ? -52.432 4.235 4.187 1.00 77.38 428 GLY A CA 1
ATOM 3302 C C . GLY A 1 428 ? -53.068 3.682 5.465 1.00 77.38 428 GLY A C 1
ATOM 3303 O O . GLY A 1 428 ? -52.417 3.655 6.512 1.00 77.38 428 GLY A O 1
ATOM 3304 N N . GLU A 1 429 ? -54.316 3.211 5.391 1.00 82.44 429 GLU A N 1
ATOM 3305 C CA . GLU A 1 429 ? -55.041 2.675 6.541 1.00 82.44 429 GLU A CA 1
ATOM 3306 C C . GLU A 1 429 ? -54.448 1.337 6.979 1.00 82.44 429 GLU A C 1
ATOM 3308 O O . GLU A 1 429 ? -54.281 1.096 8.176 1.00 82.44 429 GLU A O 1
ATOM 3313 N N . LYS A 1 430 ? -54.028 0.500 6.023 1.00 79.94 430 LYS A N 1
ATOM 3314 C CA . LYS A 1 430 ? -53.285 -0.730 6.315 1.00 79.94 430 LYS A CA 1
ATOM 3315 C C . LYS A 1 430 ? -52.027 -0.463 7.150 1.00 79.94 430 LYS A C 1
ATOM 3317 O O . LYS A 1 430 ? -51.803 -1.146 8.146 1.00 79.94 430 LYS A O 1
ATOM 3322 N N . VAL A 1 431 ? -51.233 0.547 6.783 1.00 74.62 431 VAL A N 1
ATOM 3323 C CA . VAL A 1 431 ? -50.004 0.917 7.514 1.00 74.62 431 VAL A CA 1
ATOM 3324 C C . VAL A 1 431 ? -50.332 1.414 8.924 1.00 74.62 431 VAL A C 1
ATOM 3326 O O . VAL A 1 431 ? -49.671 1.030 9.889 1.00 74.62 431 VAL A O 1
ATOM 3329 N N . TYR A 1 432 ? -51.382 2.227 9.062 1.00 82.62 432 TYR A N 1
ATOM 3330 C CA . TYR A 1 432 ? -51.872 2.676 10.365 1.00 82.62 432 TYR A CA 1
ATOM 3331 C C . TYR A 1 432 ? -52.293 1.501 11.259 1.00 82.62 432 TYR A C 1
ATOM 3333 O O . TYR A 1 432 ? -51.855 1.427 12.406 1.00 82.62 432 TYR A O 1
ATOM 3341 N N . ARG A 1 433 ? -53.085 0.555 10.735 1.00 80.62 433 ARG A N 1
ATOM 3342 C CA . ARG A 1 433 ? -53.534 -0.629 11.487 1.00 80.62 433 ARG A CA 1
ATOM 3343 C C . ARG A 1 433 ? -52.356 -1.475 11.965 1.00 80.62 433 ARG A C 1
ATOM 3345 O O . ARG A 1 433 ? -52.364 -1.905 13.111 1.00 80.62 433 ARG A O 1
ATOM 3352 N N . GLN A 1 434 ? -51.331 -1.658 11.132 1.00 77.94 434 GLN A N 1
ATOM 3353 C CA . GLN A 1 434 ? -50.118 -2.388 11.517 1.00 77.94 434 GLN A CA 1
ATOM 3354 C C . GLN A 1 434 ? -49.374 -1.702 12.669 1.00 77.94 434 GLN A C 1
ATOM 3356 O O . GLN A 1 434 ? -49.005 -2.363 13.632 1.00 77.94 434 GLN A O 1
ATOM 3361 N N . LEU A 1 435 ? -49.208 -0.378 12.614 1.00 76.88 435 LEU A N 1
ATOM 3362 C CA . LEU A 1 435 ? -48.592 0.394 13.699 1.00 76.88 435 LEU A CA 1
ATOM 3363 C C . LEU A 1 435 ? -49.441 0.403 14.984 1.00 76.88 435 LEU A C 1
ATOM 3365 O O . LEU A 1 435 ? -48.889 0.473 16.079 1.00 76.88 435 LEU A O 1
ATOM 3369 N N . ALA A 1 436 ? -50.767 0.314 14.860 1.00 80.25 436 ALA A N 1
ATOM 3370 C CA . ALA A 1 436 ? -51.699 0.282 15.985 1.00 80.25 436 ALA A CA 1
ATOM 3371 C C . ALA A 1 436 ? -51.867 -1.113 16.622 1.00 80.25 436 ALA A C 1
ATOM 3373 O O . ALA A 1 436 ? -52.306 -1.198 17.767 1.00 80.25 436 ALA A O 1
ATOM 3374 N N . ALA A 1 437 ? -51.520 -2.199 15.918 1.00 72.00 437 ALA A N 1
ATOM 3375 C CA . ALA A 1 437 ? -51.808 -3.583 16.319 1.00 72.00 437 ALA A CA 1
ATOM 3376 C C . ALA A 1 437 ? -51.083 -4.066 17.596 1.00 72.00 437 ALA A C 1
ATOM 3378 O O . ALA A 1 437 ? -51.382 -5.149 18.089 1.00 72.00 437 ALA A O 1
ATOM 3379 N N . ALA A 1 438 ? -50.164 -3.272 18.157 1.00 59.56 438 ALA A N 1
ATOM 3380 C CA . ALA A 1 438 ? -49.527 -3.440 19.471 1.00 59.56 438 ALA A CA 1
ATOM 3381 C C . ALA A 1 438 ? -48.815 -4.781 19.763 1.00 59.56 438 ALA A C 1
ATOM 3383 O O . ALA A 1 438 ? -48.276 -4.917 20.857 1.00 59.56 438 ALA A O 1
ATOM 3384 N N . ASN A 1 439 ? -48.750 -5.748 18.841 1.00 69.94 439 ASN A N 1
ATOM 3385 C CA . ASN A 1 439 ? -48.041 -7.013 19.045 1.00 69.94 439 ASN A CA 1
ATOM 3386 C C . ASN A 1 439 ? -46.882 -7.192 18.039 1.00 69.94 439 ASN A C 1
ATOM 3388 O O . ASN A 1 439 ? -47.130 -7.550 16.889 1.00 69.94 439 ASN A O 1
ATOM 3392 N N . PRO A 1 440 ? -45.612 -7.005 18.451 1.00 61.59 440 PRO A N 1
ATOM 3393 C CA . PRO A 1 440 ? -44.448 -7.175 17.575 1.00 61.59 440 PRO A CA 1
ATOM 3394 C C . PRO A 1 440 ? -44.173 -8.639 17.180 1.00 61.59 440 PRO A C 1
ATOM 3396 O O . PRO A 1 440 ? -43.292 -8.884 16.357 1.00 61.59 440 PRO A O 1
ATOM 3399 N N . ALA A 1 441 ? -44.895 -9.611 17.758 1.00 57.84 441 ALA A N 1
ATOM 3400 C CA . ALA A 1 441 ? -44.781 -11.034 17.433 1.00 57.84 441 ALA A CA 1
ATOM 3401 C C . ALA A 1 441 ? -45.645 -11.474 16.234 1.00 57.84 441 ALA A C 1
ATOM 3403 O O . ALA A 1 441 ? -45.577 -12.638 15.839 1.00 57.84 441 ALA A O 1
ATOM 3404 N N . ASP A 1 442 ? -46.450 -10.578 15.654 1.00 67.25 442 ASP A N 1
ATOM 3405 C CA . ASP A 1 442 ? -47.216 -10.887 14.446 1.00 67.25 442 ASP A CA 1
ATOM 3406 C C . ASP A 1 442 ? -46.271 -11.116 13.252 1.00 67.25 442 ASP A C 1
ATOM 3408 O O . ASP A 1 442 ? -45.451 -10.267 12.900 1.00 67.25 442 ASP A O 1
ATOM 3412 N N . SER A 1 443 ? -46.394 -12.282 12.616 1.00 54.88 443 SER A N 1
ATOM 3413 C CA . SER A 1 443 ? -45.573 -12.697 11.475 1.00 54.88 443 SER A CA 1
ATOM 3414 C C . SER A 1 443 ? -45.684 -11.782 10.244 1.00 54.88 443 SER A C 1
ATOM 3416 O O . SER A 1 443 ? -44.765 -11.767 9.415 1.00 54.88 443 SER A O 1
ATOM 3418 N N . GLU A 1 444 ? -46.766 -10.999 10.128 1.00 57.69 444 GLU A N 1
ATOM 3419 C CA . GLU A 1 444 ? -46.936 -9.992 9.074 1.00 57.69 444 GLU A CA 1
ATOM 3420 C C . GLU A 1 444 ? -46.179 -8.681 9.362 1.00 57.69 444 GLU A C 1
ATOM 3422 O O . GLU A 1 444 ? -45.950 -7.881 8.448 1.00 57.69 444 GLU A O 1
ATOM 3427 N N . ILE A 1 445 ? -45.734 -8.466 10.605 1.00 60.88 445 ILE A N 1
ATOM 3428 C CA . ILE A 1 445 ? -45.026 -7.263 11.050 1.00 60.88 445 ILE A CA 1
ATOM 3429 C C . ILE A 1 445 ? -43.515 -7.513 11.000 1.00 60.88 445 ILE A C 1
ATOM 3431 O O . ILE A 1 445 ? -42.899 -8.092 11.895 1.00 60.88 445 ILE A O 1
ATOM 3435 N N . LYS A 1 446 ? -42.884 -7.043 9.922 1.00 57.31 446 LYS A N 1
ATOM 3436 C CA . LYS A 1 446 ? -41.435 -7.150 9.701 1.00 57.31 446 LYS A CA 1
ATOM 3437 C C . LYS A 1 446 ? -40.795 -5.772 9.607 1.00 57.31 446 LYS A C 1
ATOM 3439 O O . LYS A 1 446 ? -41.451 -4.767 9.338 1.00 57.31 446 LYS A O 1
ATOM 3444 N N . GLY A 1 447 ? -39.480 -5.734 9.772 1.00 63.81 447 GLY A N 1
ATOM 3445 C CA . GLY A 1 447 ? -38.712 -4.546 9.442 1.00 63.81 447 GLY A CA 1
ATOM 3446 C C . GLY A 1 447 ? -38.989 -3.356 10.377 1.00 63.81 447 GLY A C 1
ATOM 3447 O O . GLY A 1 447 ? -39.030 -3.515 11.599 1.00 63.81 447 GLY A O 1
ATOM 3448 N N . ILE A 1 448 ? -39.126 -2.162 9.790 1.00 60.25 448 ILE A N 1
ATOM 3449 C CA . ILE A 1 448 ? -39.163 -0.873 10.502 1.00 60.25 448 ILE A CA 1
ATOM 3450 C C . ILE A 1 448 ? -40.425 -0.761 11.366 1.00 60.25 448 ILE A C 1
ATOM 3452 O O . ILE A 1 448 ? -40.378 -0.200 12.458 1.00 60.25 448 ILE A O 1
ATOM 3456 N N . ILE A 1 449 ? -41.544 -1.338 10.911 1.00 65.88 449 ILE A N 1
ATOM 3457 C CA . ILE A 1 449 ? -42.825 -1.308 11.633 1.00 65.88 449 ILE A CA 1
ATOM 3458 C C . ILE A 1 449 ? -42.692 -2.011 12.988 1.00 65.88 449 ILE A C 1
ATOM 3460 O O . ILE A 1 449 ? -43.154 -1.475 13.991 1.00 65.88 449 ILE A O 1
ATOM 3464 N N . ARG A 1 450 ? -41.991 -3.153 13.046 1.00 70.75 450 ARG A N 1
ATOM 3465 C CA . ARG A 1 450 ? -41.745 -3.868 14.306 1.00 70.75 450 ARG A CA 1
ATOM 3466 C C . ARG A 1 450 ? -40.962 -3.010 15.297 1.00 70.75 450 ARG A C 1
ATOM 3468 O O . ARG A 1 450 ? -41.388 -2.858 16.435 1.00 70.75 450 ARG A O 1
ATOM 3475 N N . ASN A 1 451 ? -39.860 -2.410 14.856 1.00 67.81 451 ASN A N 1
ATOM 3476 C CA . ASN A 1 451 ? -39.025 -1.597 15.738 1.00 67.81 451 ASN A CA 1
ATOM 3477 C C . ASN A 1 451 ? -39.745 -0.321 16.212 1.00 67.81 451 ASN A C 1
ATOM 3479 O O . ASN A 1 451 ? -39.516 0.140 17.326 1.00 67.81 451 ASN A O 1
ATOM 3483 N N . LEU A 1 452 ? -40.613 0.265 15.376 1.00 69.44 452 LEU A N 1
ATOM 3484 C CA . LEU A 1 452 ? -41.457 1.393 15.779 1.00 69.44 452 LEU A CA 1
ATOM 3485 C C . LEU A 1 452 ? -42.510 0.975 16.811 1.00 69.44 452 LEU A C 1
ATOM 3487 O O . LEU A 1 452 ? -42.753 1.736 17.740 1.00 69.44 452 LEU A O 1
ATOM 3491 N N . ILE A 1 453 ? -43.085 -0.228 16.701 1.00 76.81 453 ILE A N 1
ATOM 3492 C CA . ILE A 1 453 ? -43.982 -0.787 17.727 1.00 76.81 453 ILE A CA 1
ATOM 3493 C C . ILE A 1 453 ? -43.223 -1.026 19.036 1.00 76.81 453 ILE A C 1
ATOM 3495 O O . ILE A 1 453 ? -43.714 -0.649 20.094 1.00 76.81 453 ILE A O 1
ATOM 3499 N N . GLU A 1 454 ? -42.012 -1.585 18.980 1.00 77.50 454 GLU A N 1
ATOM 3500 C CA . GLU A 1 454 ? -41.155 -1.754 20.163 1.00 77.50 454 GLU A CA 1
ATOM 3501 C C . GLU A 1 454 ? -40.821 -0.391 20.805 1.00 77.50 454 GLU A C 1
ATOM 3503 O O . GLU A 1 454 ? -40.898 -0.244 22.024 1.00 77.50 454 GLU A O 1
ATOM 3508 N N . LEU A 1 455 ? -40.566 0.646 19.996 1.00 80.25 455 LEU A N 1
ATOM 3509 C CA . LEU A 1 455 ? -40.385 2.020 20.478 1.00 80.25 455 LEU A CA 1
ATOM 3510 C C . LEU A 1 455 ? -41.672 2.614 21.081 1.00 80.25 455 LEU A C 1
ATOM 3512 O O . LEU A 1 455 ? -41.596 3.355 22.058 1.00 80.25 455 LEU A O 1
ATOM 3516 N N . PHE A 1 456 ? -42.850 2.306 20.525 1.00 82.81 456 PHE A N 1
ATOM 3517 C CA . PHE A 1 456 ? -44.149 2.725 21.071 1.00 82.81 456 PHE A CA 1
ATOM 3518 C C . PHE A 1 456 ? -44.457 2.068 22.421 1.00 82.81 456 PHE A C 1
ATOM 3520 O O . PHE A 1 456 ? -45.145 2.665 23.248 1.00 82.81 456 PHE A O 1
ATOM 3527 N N . GLN A 1 457 ? -43.951 0.858 22.653 1.00 82.75 457 GLN A N 1
ATOM 3528 C CA . GLN A 1 457 ? -44.137 0.120 23.903 1.00 82.75 457 GLN A CA 1
ATOM 3529 C C . GLN A 1 457 ? -43.170 0.545 25.016 1.00 82.75 457 GLN A C 1
ATOM 3531 O O . GLN A 1 457 ? -43.410 0.227 26.184 1.00 82.75 457 GLN A O 1
ATOM 3536 N N . ASP A 1 458 ? -42.095 1.267 24.691 1.00 80.69 458 ASP A N 1
ATOM 3537 C CA . ASP A 1 458 ? -41.151 1.764 25.688 1.00 80.69 458 ASP A CA 1
ATOM 3538 C C . ASP A 1 458 ? -41.807 2.846 26.561 1.00 80.69 458 ASP A C 1
ATOM 3540 O O . ASP A 1 458 ? -42.112 3.956 26.120 1.00 80.69 458 ASP A O 1
ATOM 3544 N N . GLN A 1 459 ? -41.996 2.522 27.843 1.00 84.50 459 GLN A N 1
ATOM 3545 C CA . GLN A 1 459 ? -42.693 3.370 28.815 1.00 84.50 459 GLN A CA 1
ATOM 3546 C C . GLN A 1 459 ? -42.010 4.724 29.059 1.00 84.50 459 GLN A C 1
ATOM 3548 O O . GLN A 1 459 ? -42.623 5.630 29.630 1.00 84.50 459 GLN A O 1
ATOM 3553 N N . ARG A 1 460 ? -40.751 4.895 28.634 1.00 84.62 460 ARG A N 1
ATOM 3554 C CA . ARG A 1 460 ? -40.037 6.177 28.718 1.00 84.62 460 ARG A CA 1
ATOM 3555 C C . ARG A 1 460 ? -40.584 7.216 27.741 1.00 84.62 460 ARG A C 1
ATOM 3557 O O . ARG A 1 460 ? -40.331 8.412 27.930 1.00 84.62 460 ARG A O 1
ATOM 3564 N N . TYR A 1 461 ? -41.315 6.788 26.711 1.00 87.38 461 TYR A N 1
ATOM 3565 C CA . TYR A 1 461 ? -41.780 7.640 25.623 1.00 87.38 461 TYR A CA 1
ATOM 3566 C C . TYR A 1 461 ? -43.306 7.652 25.561 1.00 87.38 461 TYR A C 1
ATOM 3568 O O . TYR A 1 461 ? -43.969 6.623 25.501 1.00 87.38 461 TYR A O 1
ATOM 3576 N N . GLN A 1 462 ? -43.888 8.847 25.537 1.00 87.50 462 GLN A N 1
ATOM 3577 C CA . GLN A 1 462 ? -45.308 9.003 25.241 1.00 87.50 462 GLN A CA 1
ATOM 3578 C C . GLN A 1 462 ? -45.477 9.178 23.739 1.00 87.50 462 GLN A C 1
ATOM 3580 O O . GLN A 1 462 ? -44.737 9.956 23.131 1.00 87.50 462 GLN A O 1
ATOM 3585 N N . HIS A 1 463 ? -46.460 8.501 23.154 1.00 87.75 463 HIS A N 1
ATOM 3586 C CA . HIS A 1 463 ? -46.756 8.619 21.735 1.00 87.75 463 HIS A CA 1
ATOM 3587 C C . HIS A 1 463 ? -48.258 8.789 21.475 1.00 87.75 463 HIS A C 1
ATOM 3589 O O . HIS A 1 463 ? -49.099 8.405 22.287 1.00 87.75 463 HIS A O 1
ATOM 3595 N N . ARG A 1 464 ? -48.600 9.379 20.330 1.00 87.94 464 ARG A N 1
ATOM 3596 C CA . ARG A 1 464 ? -49.965 9.438 19.801 1.00 87.94 464 ARG A CA 1
ATOM 3597 C C . ARG A 1 464 ? -49.925 9.180 18.304 1.00 87.94 464 ARG A C 1
ATOM 3599 O O . ARG A 1 464 ? -49.229 9.893 17.590 1.00 87.94 464 ARG A O 1
ATOM 3606 N N . LEU A 1 465 ? -50.708 8.208 17.853 1.00 85.81 465 LEU A N 1
ATOM 3607 C CA . LEU A 1 465 ? -50.871 7.843 16.448 1.00 85.81 465 LEU A CA 1
ATOM 3608 C C . LEU A 1 465 ? -52.280 8.236 15.978 1.00 85.81 465 LEU A C 1
ATOM 3610 O O . LEU A 1 465 ? -53.255 7.960 16.675 1.00 85.81 465 LEU A O 1
ATOM 3614 N N . ASP A 1 466 ? -52.397 8.882 14.821 1.00 88.12 466 ASP A N 1
ATOM 3615 C CA . ASP A 1 466 ? -53.670 9.328 14.239 1.00 88.12 466 ASP A CA 1
ATOM 3616 C C . ASP A 1 466 ? -53.673 9.107 12.717 1.00 88.12 466 ASP A C 1
ATOM 3618 O O . ASP A 1 466 ? -52.626 9.197 12.069 1.00 88.12 466 ASP A O 1
ATOM 3622 N N . PHE A 1 467 ? -54.842 8.824 12.143 1.00 87.94 467 PHE A N 1
ATOM 3623 C CA . PHE A 1 467 ? -55.014 8.623 10.708 1.00 87.94 467 PHE A CA 1
ATOM 3624 C C . PHE A 1 467 ? -56.335 9.215 10.206 1.00 87.94 467 PHE A C 1
ATOM 3626 O O . PHE A 1 467 ? -57.418 8.810 10.625 1.00 87.94 467 PHE A O 1
ATOM 3633 N N . LYS A 1 468 ? -56.261 10.176 9.276 1.00 90.69 468 LYS A N 1
ATOM 3634 C CA . LYS A 1 468 ? -57.438 10.829 8.674 1.00 90.69 468 LYS A CA 1
ATOM 3635 C C . LYS A 1 468 ? -57.125 11.334 7.269 1.00 90.69 468 LYS A C 1
ATOM 3637 O O . LYS A 1 468 ? -56.055 11.879 7.053 1.00 90.69 468 LYS A O 1
ATOM 3642 N N . ASN A 1 469 ? -58.054 11.224 6.316 1.00 87.75 469 ASN A N 1
ATOM 3643 C CA . ASN A 1 469 ? -57.880 11.719 4.934 1.00 87.75 469 ASN A CA 1
ATOM 3644 C C . ASN A 1 469 ? -56.606 11.186 4.238 1.00 87.75 469 ASN A C 1
ATOM 3646 O O . ASN A 1 469 ? -55.889 11.931 3.569 1.00 87.75 469 ASN A O 1
ATOM 3650 N N . ASN A 1 470 ? -56.299 9.899 4.428 1.00 85.00 470 ASN A N 1
ATOM 3651 C CA . ASN A 1 470 ? -55.069 9.261 3.945 1.00 85.00 470 ASN A CA 1
ATOM 3652 C C . ASN A 1 470 ? -53.772 9.929 4.447 1.00 85.00 470 ASN A C 1
ATOM 3654 O O . ASN A 1 470 ? -52.736 9.920 3.779 1.00 85.00 470 ASN A O 1
ATOM 3658 N N . ARG A 1 471 ? -53.843 10.541 5.631 1.00 86.06 471 ARG A N 1
ATOM 3659 C CA . ARG A 1 471 ? -52.721 11.156 6.330 1.00 86.06 471 ARG A CA 1
ATOM 3660 C C . ARG A 1 471 ? -52.471 10.411 7.626 1.00 86.06 471 ARG A C 1
ATOM 3662 O O . ARG A 1 471 ? -53.369 10.331 8.458 1.00 86.06 471 ARG A O 1
ATOM 3669 N N . LEU A 1 472 ? -51.243 9.942 7.806 1.00 82.50 472 LEU A N 1
ATOM 3670 C CA . LEU A 1 472 ? -50.747 9.384 9.059 1.00 82.50 472 LEU A CA 1
ATOM 3671 C C . LEU A 1 472 ? -50.047 10.488 9.851 1.00 82.50 472 LEU A C 1
ATOM 3673 O O . LEU A 1 472 ? -49.231 11.223 9.292 1.00 82.50 472 LEU A O 1
ATOM 3677 N N . ALA A 1 473 ? -50.354 10.607 11.137 1.00 84.19 473 ALA A N 1
ATOM 3678 C CA . ALA A 1 473 ? -49.700 11.531 12.051 1.00 84.19 473 ALA A CA 1
ATOM 3679 C C . ALA A 1 473 ? -49.227 10.799 13.310 1.00 84.19 473 ALA A C 1
ATOM 3681 O O . ALA A 1 473 ? -49.924 9.941 13.848 1.00 84.19 473 ALA A O 1
ATOM 3682 N N . LEU A 1 474 ? -48.034 11.156 13.771 1.00 83.56 474 LEU A N 1
ATOM 3683 C CA . LEU A 1 474 ? -47.370 10.564 14.919 1.00 83.56 474 LEU A CA 1
ATOM 3684 C C . LEU A 1 474 ? -46.747 11.667 15.771 1.00 83.56 474 LEU A C 1
ATOM 3686 O O . LEU A 1 474 ? -45.919 12.433 15.291 1.00 83.56 474 LEU A O 1
ATOM 3690 N N . ASP A 1 475 ? -47.121 11.738 17.039 1.00 84.94 475 ASP A N 1
ATOM 3691 C CA . ASP A 1 475 ? -46.485 12.610 18.022 1.00 84.94 475 ASP A CA 1
ATOM 3692 C C . ASP A 1 475 ? -45.713 11.743 19.018 1.00 84.94 475 ASP A C 1
ATOM 3694 O O . ASP A 1 475 ? -46.283 10.815 19.577 1.00 84.94 475 ASP A O 1
ATOM 3698 N N . PHE A 1 476 ? -44.455 12.079 19.286 1.00 85.25 476 PHE A N 1
ATOM 3699 C CA . PHE A 1 476 ? -43.654 11.547 20.387 1.00 85.25 476 PHE A CA 1
ATOM 3700 C C . PHE A 1 476 ? -43.345 12.636 21.402 1.00 85.25 476 PHE A C 1
ATOM 3702 O O . PHE A 1 476 ? -43.111 13.789 21.031 1.00 85.25 476 PHE A O 1
ATOM 3709 N N . SER A 1 477 ? -43.240 12.266 22.675 1.00 86.69 477 SER A N 1
ATOM 3710 C CA . SER A 1 477 ? -42.660 13.115 23.710 1.00 86.69 477 SER A CA 1
ATOM 3711 C C . SER A 1 477 ? -41.864 12.327 24.743 1.00 86.69 477 SER A C 1
ATOM 3713 O O . SER A 1 477 ? -42.286 11.259 25.181 1.00 86.69 477 SER A O 1
ATOM 3715 N N . TRP A 1 478 ? -40.721 12.885 25.141 1.00 88.75 478 TRP A N 1
ATOM 3716 C CA . TRP A 1 478 ? -39.772 12.276 26.076 1.00 88.75 478 TRP A CA 1
ATOM 3717 C C . TRP A 1 478 ? -39.098 13.336 26.959 1.00 88.75 478 TRP A C 1
ATOM 3719 O O . TRP A 1 478 ? -39.238 14.546 26.739 1.00 88.75 478 TRP A O 1
ATOM 3729 N N . SER A 1 479 ? -38.377 12.892 27.992 1.00 83.44 479 SER A N 1
ATOM 3730 C CA . SER A 1 479 ? -37.638 13.780 28.901 1.00 83.44 479 SER A CA 1
ATOM 3731 C C . SER A 1 479 ? -36.200 14.022 28.427 1.00 83.44 479 SER A C 1
ATOM 3733 O O . SER A 1 479 ? -35.589 13.140 27.840 1.00 83.44 479 SER A O 1
ATOM 3735 N N . LYS A 1 480 ? -35.606 15.175 28.766 1.00 75.12 480 LYS A N 1
ATOM 3736 C CA . LYS A 1 480 ? -34.216 15.536 28.419 1.00 75.12 480 LYS A CA 1
ATOM 3737 C C . LYS A 1 480 ? -33.185 14.469 28.822 1.00 75.12 480 LYS A C 1
ATOM 3739 O O . LYS A 1 480 ? -32.171 14.330 28.150 1.00 75.12 480 LYS A O 1
ATOM 3744 N N . LYS A 1 481 ? -33.402 13.749 29.931 1.00 76.69 481 LYS A N 1
ATOM 3745 C CA . LYS A 1 481 ? -32.470 12.699 30.388 1.00 76.69 481 LYS A CA 1
ATOM 3746 C C . LYS A 1 481 ? -32.403 11.524 29.414 1.00 76.69 481 LYS A C 1
ATOM 3748 O O . LYS A 1 481 ? -31.372 10.878 29.320 1.00 76.69 481 LYS A O 1
ATOM 3753 N N . GLU A 1 482 ? -33.480 11.319 28.669 1.00 80.12 482 GLU A N 1
ATOM 3754 C CA . GLU A 1 482 ? -33.598 10.267 27.672 1.00 80.12 482 GLU A CA 1
ATOM 3755 C C . GLU A 1 482 ? -33.201 10.754 26.276 1.00 80.12 482 GLU A C 1
ATOM 3757 O O . GLU A 1 482 ? -33.473 10.040 25.322 1.00 80.12 482 GLU A O 1
ATOM 3762 N N . ASP A 1 483 ? -32.603 11.949 26.118 1.00 65.69 483 ASP A N 1
ATOM 3763 C CA . ASP A 1 483 ? -32.226 12.467 24.794 1.00 65.69 483 ASP A CA 1
ATOM 3764 C C . ASP A 1 483 ? -31.345 11.431 24.066 1.00 65.69 483 ASP A C 1
ATOM 3766 O O . ASP A 1 483 ? -31.721 10.955 23.004 1.00 65.69 483 ASP A O 1
ATOM 3770 N N . GLU A 1 484 ? -30.239 10.976 24.657 1.00 54.66 484 GLU A N 1
ATOM 3771 C CA . GLU A 1 484 ? -29.350 9.992 24.017 1.00 54.66 484 GLU A CA 1
ATOM 3772 C C . GLU A 1 484 ? -30.017 8.626 23.792 1.00 54.66 484 GLU A C 1
ATOM 3774 O O . GLU A 1 484 ? -29.896 8.047 22.712 1.00 54.66 484 GLU A O 1
ATOM 3779 N N . ALA A 1 485 ? -30.779 8.135 24.773 1.00 66.44 485 ALA A N 1
ATOM 3780 C CA . ALA A 1 485 ? -31.442 6.837 24.690 1.00 66.44 485 ALA A CA 1
ATOM 3781 C C . ALA A 1 485 ? -32.570 6.818 23.647 1.00 66.44 485 ALA A C 1
ATOM 3783 O O . ALA A 1 485 ? -32.625 5.901 22.833 1.00 66.44 485 ALA A O 1
ATOM 3784 N N . PHE A 1 486 ? -33.433 7.841 23.626 1.00 72.12 486 PHE A N 1
ATOM 3785 C CA . PHE A 1 486 ? -34.508 7.977 22.640 1.00 72.12 486 PHE A CA 1
ATOM 3786 C C . PHE A 1 486 ? -33.937 8.085 21.236 1.00 72.12 486 PHE A C 1
ATOM 3788 O O . PHE A 1 486 ? -34.435 7.453 20.310 1.00 72.12 486 PHE A O 1
ATOM 3795 N N . LEU A 1 487 ? -32.863 8.854 21.072 1.00 58.28 487 LEU A N 1
ATOM 3796 C CA . LEU A 1 487 ? -32.233 9.019 19.772 1.00 58.28 487 LEU A CA 1
ATOM 3797 C C . LEU A 1 487 ? -31.538 7.757 19.314 1.00 58.28 487 LEU A C 1
ATOM 3799 O O . LEU A 1 487 ? -31.653 7.426 18.142 1.00 58.28 487 LEU A O 1
ATOM 3803 N N . THR A 1 488 ? -30.884 7.033 20.217 1.00 55.72 488 THR A N 1
ATOM 3804 C CA . THR A 1 488 ? -30.288 5.730 19.917 1.00 55.72 488 THR A CA 1
ATOM 3805 C C . THR A 1 488 ? -31.365 4.717 19.552 1.00 55.72 488 THR A C 1
ATOM 3807 O O . THR A 1 488 ? -31.214 4.025 18.554 1.00 55.72 488 THR A O 1
ATOM 3810 N N . ALA A 1 489 ? -32.482 4.674 20.281 1.00 64.50 489 ALA A N 1
ATOM 3811 C CA . ALA A 1 489 ? -33.592 3.762 20.015 1.00 64.50 489 ALA A CA 1
ATOM 3812 C C . ALA A 1 489 ? -34.308 4.094 18.699 1.00 64.50 489 ALA A C 1
ATOM 3814 O O . ALA A 1 489 ? -34.497 3.215 17.865 1.00 64.50 489 ALA A O 1
ATOM 3815 N N . LEU A 1 490 ? -34.630 5.366 18.453 1.00 63.59 490 LEU A N 1
ATOM 3816 C CA . LEU A 1 490 ? -35.223 5.827 17.198 1.00 63.59 490 LEU A CA 1
ATOM 3817 C C . LEU A 1 490 ? -34.263 5.614 16.019 1.00 63.59 490 LEU A C 1
ATOM 3819 O O . LEU A 1 490 ? -34.698 5.220 14.939 1.00 63.59 490 LEU A O 1
ATOM 3823 N N . THR A 1 491 ? -32.958 5.807 16.232 1.00 52.53 491 THR A N 1
ATOM 3824 C CA . THR A 1 491 ? -31.896 5.525 15.255 1.00 52.53 491 THR A CA 1
ATOM 3825 C C . THR A 1 491 ? -31.751 4.029 14.996 1.00 52.53 491 THR A C 1
ATOM 3827 O O . THR A 1 491 ? -31.662 3.629 13.848 1.00 52.53 491 THR A O 1
ATOM 3830 N N . ALA A 1 492 ? -31.771 3.170 16.010 1.00 54.72 492 ALA A N 1
ATOM 3831 C CA . ALA A 1 492 ? -31.725 1.721 15.831 1.00 54.72 492 ALA A CA 1
ATOM 3832 C C . ALA A 1 492 ? -32.988 1.212 15.121 1.00 54.72 492 ALA A C 1
ATOM 3834 O O . ALA A 1 492 ? -32.894 0.398 14.202 1.00 54.72 492 ALA A O 1
ATOM 3835 N N . ALA A 1 493 ? -34.151 1.759 15.489 1.00 58.00 493 ALA A N 1
ATOM 3836 C CA . ALA A 1 493 ? -35.441 1.405 14.915 1.00 58.00 493 ALA A CA 1
ATOM 3837 C C . ALA A 1 493 ? -35.562 1.786 13.438 1.00 58.00 493 ALA A C 1
ATOM 3839 O O . ALA A 1 493 ? -36.181 1.057 12.664 1.00 58.00 493 ALA A O 1
ATOM 3840 N N . THR A 1 494 ? -34.931 2.896 13.057 1.00 51.72 494 THR A N 1
ATOM 3841 C CA . THR A 1 494 ? -34.840 3.370 11.677 1.00 51.72 494 THR A CA 1
ATOM 3842 C C . THR A 1 494 ? -33.554 2.841 11.029 1.00 51.72 494 THR A C 1
ATOM 3844 O O . THR A 1 494 ? -33.581 1.825 10.338 1.00 51.72 494 THR A O 1
ATOM 3847 N N . ILE A 1 495 ? -32.394 3.445 11.286 1.00 40.53 495 ILE A N 1
ATOM 3848 C CA . ILE A 1 495 ? -31.069 3.209 10.669 1.00 40.53 495 ILE A CA 1
ATOM 3849 C C . ILE A 1 495 ? -30.551 1.760 10.759 1.00 40.53 495 ILE A C 1
ATOM 3851 O O . ILE A 1 495 ? -29.966 1.276 9.785 1.00 40.53 495 ILE A O 1
ATOM 3855 N N . GLY A 1 496 ? -30.778 1.044 11.867 1.00 39.34 496 GLY A N 1
ATOM 3856 C CA . GLY A 1 496 ? -30.258 -0.319 12.077 1.00 39.34 496 GLY A CA 1
ATOM 3857 C C . GLY A 1 496 ? -30.658 -1.313 10.977 1.00 39.34 496 GLY A C 1
ATOM 3858 O O . GLY A 1 496 ? -29.876 -2.190 10.608 1.00 39.34 496 GLY A O 1
ATOM 3859 N N . GLN A 1 497 ? -31.829 -1.118 10.368 1.00 41.28 497 GLN A N 1
ATOM 3860 C CA . GLN A 1 497 ? -32.311 -1.963 9.277 1.00 41.28 497 GLN A CA 1
ATOM 3861 C C . GLN A 1 497 ? -31.941 -1.490 7.872 1.00 41.28 497 GLN A C 1
ATOM 3863 O O . GLN A 1 497 ? -31.939 -2.311 6.958 1.00 41.28 497 GLN A O 1
ATOM 3868 N N . LEU A 1 498 ? -31.562 -0.220 7.677 1.00 33.84 498 LEU A N 1
ATOM 3869 C CA . LEU A 1 498 ? -30.930 0.179 6.412 1.00 33.84 498 LEU A CA 1
ATOM 3870 C C . LEU A 1 498 ? -29.620 -0.549 6.235 1.00 33.84 498 LEU A C 1
ATOM 3872 O O . LEU A 1 498 ? -29.335 -1.016 5.141 1.00 33.84 498 LEU A O 1
ATOM 3876 N N . PHE A 1 499 ? -28.834 -0.642 7.307 1.00 33.69 499 PHE A N 1
ATOM 3877 C CA . PHE A 1 499 ? -27.636 -1.451 7.275 1.00 33.69 499 PHE A CA 1
ATOM 3878 C C . PHE A 1 499 ? -28.027 -2.917 7.171 1.00 33.69 499 PHE A C 1
ATOM 3880 O O . PHE A 1 499 ? -27.637 -3.497 6.184 1.00 33.69 499 PHE A O 1
ATOM 3887 N N . ALA A 1 500 ? -28.914 -3.494 7.986 1.00 37.12 500 ALA A N 1
ATOM 3888 C CA . ALA A 1 500 ? -29.275 -4.912 7.811 1.00 37.12 500 ALA A CA 1
ATOM 3889 C C . ALA A 1 500 ? -29.783 -5.296 6.393 1.00 37.12 500 ALA A C 1
ATOM 3891 O O . ALA A 1 500 ? -29.455 -6.379 5.920 1.00 37.12 500 ALA A O 1
ATOM 3892 N N . GLY A 1 501 ? -30.519 -4.412 5.698 1.00 36.97 501 GLY A N 1
ATOM 3893 C CA . GLY A 1 501 ? -30.989 -4.607 4.316 1.00 36.97 501 GLY A CA 1
ATOM 3894 C C . GLY A 1 501 ? -30.009 -4.181 3.207 1.00 36.97 501 GLY A C 1
ATOM 3895 O O . GLY A 1 501 ? -30.138 -4.647 2.081 1.00 36.97 501 GLY A O 1
ATOM 3896 N N . SER A 1 502 ? -29.018 -3.325 3.493 1.00 35.44 502 SER A N 1
ATOM 3897 C CA . SER A 1 502 ? -27.904 -2.987 2.575 1.00 35.44 502 SER A CA 1
ATOM 3898 C C . SER A 1 502 ? -26.600 -3.742 2.878 1.00 35.44 502 SER A C 1
ATOM 3900 O O . SER A 1 502 ? -25.656 -3.672 2.099 1.00 35.44 502 SER A O 1
ATOM 3902 N N . MET A 1 503 ? -26.566 -4.482 3.987 1.00 45.75 503 MET A N 1
ATOM 3903 C CA . MET A 1 503 ? -25.553 -5.451 4.423 1.00 45.75 503 MET A CA 1
ATOM 3904 C C . MET A 1 503 ? -25.783 -6.828 3.802 1.00 45.75 503 MET A C 1
ATOM 3906 O O . MET A 1 503 ? -25.118 -7.796 4.181 1.00 45.75 503 MET A O 1
ATOM 3910 N N . ASP A 1 504 ? -26.730 -6.931 2.873 1.00 58.66 504 ASP A N 1
ATOM 3911 C CA . ASP A 1 504 ? -27.060 -8.168 2.192 1.00 58.66 504 ASP A CA 1
ATOM 3912 C C . ASP A 1 504 ? -25.982 -8.463 1.136 1.00 58.66 504 ASP A C 1
ATOM 3914 O O . ASP A 1 504 ? -26.133 -8.229 -0.064 1.00 58.66 504 ASP A O 1
ATOM 3918 N N . LEU A 1 505 ? -24.819 -8.909 1.615 1.00 72.00 505 LEU A N 1
ATOM 3919 C CA . LEU A 1 505 ? -23.737 -9.367 0.762 1.00 72.00 505 LEU A CA 1
ATOM 3920 C C . LEU A 1 505 ? -24.224 -10.630 0.057 1.00 72.00 505 LEU A C 1
ATOM 3922 O O . LEU A 1 505 ? -24.504 -11.651 0.685 1.00 72.00 505 LEU A O 1
ATOM 3926 N N . SER A 1 506 ? -24.367 -10.557 -1.262 1.00 77.94 506 SER A N 1
ATOM 3927 C CA . SER A 1 506 ? -24.684 -11.748 -2.045 1.00 77.94 506 SER A CA 1
ATOM 3928 C C . SER A 1 506 ? -23.459 -12.669 -2.091 1.00 77.94 506 SER A C 1
ATOM 3930 O O . SER A 1 506 ? -22.338 -12.158 -2.225 1.00 77.94 506 SER A O 1
ATOM 3932 N N . PRO A 1 507 ? -23.637 -13.998 -2.002 1.00 86.00 507 PRO A N 1
ATOM 3933 C CA . PRO A 1 507 ? -22.551 -14.946 -2.219 1.00 86.00 507 PRO A CA 1
ATOM 3934 C C . PRO A 1 507 ? -21.860 -14.721 -3.564 1.00 86.00 507 PRO A C 1
ATOM 3936 O O . PRO A 1 507 ? -22.502 -14.334 -4.547 1.00 86.00 507 PRO A O 1
ATOM 3939 N N . THR A 1 508 ? -20.556 -14.980 -3.633 1.00 83.31 508 THR A N 1
ATOM 3940 C CA . THR A 1 508 ? -19.814 -14.853 -4.890 1.00 83.31 508 THR A CA 1
ATOM 3941 C C . THR A 1 508 ? -20.373 -15.846 -5.926 1.00 83.31 508 THR A C 1
ATOM 3943 O O . THR A 1 508 ? -20.506 -17.045 -5.639 1.00 83.31 508 THR A O 1
ATOM 3946 N N . PRO A 1 509 ? -20.727 -15.389 -7.144 1.00 75.12 509 PRO A N 1
ATOM 3947 C CA . PRO A 1 509 ? -21.165 -16.285 -8.206 1.00 75.12 509 PRO A CA 1
ATOM 3948 C C . PRO A 1 509 ? -19.989 -17.128 -8.721 1.00 75.12 509 PRO A C 1
ATOM 3950 O O . PRO A 1 509 ? -18.887 -16.622 -8.916 1.00 75.12 509 PRO A O 1
ATOM 3953 N N . GLY A 1 510 ? -20.234 -18.413 -8.996 1.00 78.94 510 GLY A N 1
ATOM 3954 C CA . GLY A 1 510 ? -19.214 -19.336 -9.512 1.00 78.94 510 GLY A CA 1
ATOM 3955 C C . GLY A 1 510 ? -18.266 -19.895 -8.441 1.00 78.94 510 GLY A C 1
ATOM 3956 O O . GLY A 1 510 ? -18.680 -20.136 -7.305 1.00 78.94 510 GLY A O 1
ATOM 3957 N N . GLN A 1 511 ? -17.016 -20.169 -8.837 1.00 78.94 511 GLN A N 1
ATOM 3958 C CA . GLN A 1 511 ? -15.956 -20.640 -7.937 1.00 78.94 511 GLN A CA 1
ATOM 3959 C C . GLN A 1 511 ? -15.456 -19.500 -7.042 1.00 78.94 511 GLN A C 1
ATOM 3961 O O . GLN A 1 511 ? -15.194 -18.396 -7.516 1.00 78.94 511 GLN A O 1
ATOM 3966 N N . VAL A 1 512 ? -15.281 -19.794 -5.753 1.00 79.94 512 VAL A N 1
ATOM 3967 C CA . VAL A 1 512 ? -14.718 -18.863 -4.769 1.00 79.94 512 VAL A CA 1
ATOM 3968 C C . VAL A 1 512 ? -13.223 -19.136 -4.636 1.00 79.94 512 VAL A C 1
ATOM 3970 O O . VAL A 1 512 ? -12.822 -20.265 -4.361 1.00 79.94 512 VAL A O 1
ATOM 3973 N N . GLU A 1 513 ? -12.393 -18.111 -4.835 1.00 78.31 513 GLU A N 1
ATOM 3974 C CA . GLU A 1 513 ? -10.953 -18.211 -4.596 1.00 78.31 513 GLU A CA 1
ATOM 3975 C C . GLU A 1 513 ? -10.675 -18.230 -3.086 1.00 78.31 513 GLU A C 1
ATOM 3977 O O . GLU A 1 513 ? -11.099 -17.328 -2.361 1.00 78.31 513 GLU A O 1
ATOM 3982 N N . THR A 1 514 ? -9.955 -19.252 -2.614 1.00 81.81 514 THR A N 1
ATOM 3983 C CA . THR A 1 514 ? -9.609 -19.382 -1.195 1.00 81.81 514 THR A CA 1
ATOM 3984 C C . THR A 1 514 ? -8.309 -18.650 -0.867 1.00 81.81 514 THR A C 1
ATOM 3986 O O . THR A 1 514 ? -7.246 -18.946 -1.433 1.00 81.81 514 THR A O 1
ATOM 3989 N N . ARG A 1 515 ? -8.368 -17.748 0.115 1.00 76.31 515 ARG A N 1
ATOM 3990 C CA . ARG A 1 515 ? -7.215 -17.114 0.752 1.00 76.31 515 ARG A CA 1
ATOM 3991 C C . ARG A 1 515 ? -7.342 -17.224 2.265 1.00 76.31 515 ARG A C 1
ATOM 3993 O O . ARG A 1 515 ? -8.372 -16.909 2.851 1.00 76.31 515 ARG A O 1
ATOM 4000 N N . TYR A 1 516 ? -6.255 -17.641 2.896 1.00 80.75 516 TYR A N 1
ATOM 4001 C CA . TYR A 1 516 ? -6.209 -17.816 4.340 1.00 80.75 516 TYR A CA 1
ATOM 4002 C C . TYR A 1 516 ? -5.741 -16.546 5.045 1.00 80.75 516 TYR A C 1
ATOM 4004 O O . TYR A 1 516 ? -4.896 -15.807 4.529 1.00 80.75 516 TYR A O 1
ATOM 4012 N N . ALA A 1 517 ? -6.271 -16.329 6.243 1.00 77.00 517 ALA A N 1
ATOM 4013 C CA . ALA A 1 517 ? -5.761 -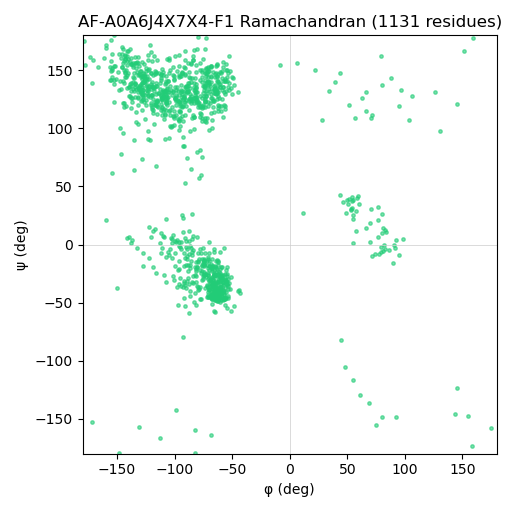15.358 7.197 1.00 77.00 517 ALA A CA 1
ATOM 4014 C C . ALA A 1 517 ? -5.043 -16.073 8.344 1.00 77.00 517 ALA A C 1
ATOM 4016 O O . ALA A 1 517 ? -5.260 -17.256 8.604 1.00 77.00 517 ALA A O 1
ATOM 4017 N N . THR A 1 518 ? -4.188 -15.336 9.048 1.00 70.31 518 THR A N 1
ATOM 4018 C CA . THR A 1 518 ? -3.681 -15.792 10.342 1.00 70.31 518 THR A CA 1
ATOM 4019 C C . THR A 1 518 ? -4.836 -15.797 11.333 1.00 70.31 518 THR A C 1
ATOM 4021 O O . THR A 1 518 ? -5.507 -14.776 11.497 1.00 70.31 518 THR A O 1
ATOM 4024 N N . GLU A 1 519 ? -5.063 -16.930 11.991 1.00 76.69 519 GLU A N 1
ATOM 4025 C CA . GLU A 1 519 ? -6.049 -17.016 13.063 1.00 76.69 519 GLU A CA 1
ATOM 4026 C C . GLU A 1 519 ? -5.623 -16.094 14.219 1.00 76.69 519 GLU A C 1
ATOM 4028 O O . GLU A 1 519 ? -4.476 -16.180 14.671 1.00 76.69 519 GLU A O 1
ATOM 4033 N N . PRO A 1 520 ? -6.486 -15.164 14.665 1.00 73.69 520 PRO A N 1
ATOM 4034 C CA . PRO A 1 520 ? -6.167 -14.330 15.811 1.00 73.69 520 PRO A CA 1
ATOM 4035 C C . PRO A 1 520 ? -6.134 -15.187 17.077 1.00 73.69 520 PRO A C 1
ATOM 4037 O O . PRO A 1 520 ? -7.001 -16.035 17.279 1.00 73.69 520 PRO A O 1
ATOM 4040 N N . ASP A 1 521 ? -5.165 -14.923 17.950 1.00 76.56 521 ASP A N 1
ATOM 4041 C CA . ASP A 1 521 ? -5.154 -15.502 19.291 1.00 76.56 521 ASP A CA 1
ATOM 4042 C C . ASP A 1 521 ? -6.232 -14.804 20.135 1.00 76.56 521 ASP A C 1
ATOM 4044 O O . ASP A 1 521 ? -6.134 -13.605 20.424 1.00 76.56 521 ASP A O 1
ATOM 4048 N N . ILE A 1 522 ? -7.312 -15.530 20.434 1.00 84.69 522 ILE A N 1
ATOM 4049 C CA . ILE A 1 522 ? -8.473 -15.018 21.166 1.00 84.69 522 ILE A CA 1
ATOM 4050 C C . ILE A 1 522 ? -8.379 -15.482 22.614 1.00 84.69 522 ILE A C 1
ATOM 4052 O O . ILE A 1 522 ? -8.514 -16.667 22.917 1.00 84.69 522 ILE A O 1
ATOM 4056 N N . VAL A 1 523 ? -8.223 -14.521 23.520 1.00 89.81 523 VAL A N 1
ATOM 4057 C CA . VAL A 1 523 ? -8.227 -14.761 24.962 1.00 89.81 523 VAL A CA 1
ATOM 4058 C C . VAL A 1 523 ? -9.603 -14.383 25.502 1.00 89.81 523 VAL A C 1
ATOM 4060 O O . VAL A 1 523 ? -9.970 -13.207 25.509 1.00 89.81 523 VAL A O 1
ATOM 4063 N N . THR A 1 524 ? -10.382 -15.378 25.929 1.00 88.81 524 THR A N 1
ATOM 4064 C CA . THR A 1 524 ? -11.789 -15.197 26.335 1.00 88.81 524 THR A CA 1
ATOM 4065 C C . THR A 1 524 ? -11.958 -14.420 27.635 1.00 88.81 524 THR A C 1
ATOM 4067 O O . THR A 1 524 ? -12.942 -13.703 27.787 1.00 88.81 524 THR A O 1
ATOM 4070 N N . ALA A 1 525 ? -10.996 -14.519 28.552 1.00 91.00 525 ALA A N 1
ATOM 4071 C CA . ALA A 1 525 ? -10.975 -13.764 29.798 1.00 91.00 525 ALA A CA 1
ATOM 4072 C C . ALA A 1 525 ? -9.553 -13.292 30.107 1.00 91.00 525 ALA A C 1
ATOM 4074 O O . ALA A 1 525 ? -8.609 -14.084 30.125 1.00 91.00 525 ALA A O 1
ATOM 4075 N N . VAL A 1 526 ? -9.406 -11.996 30.361 1.00 91.88 526 VAL A N 1
ATOM 4076 C CA . VAL A 1 526 ? -8.128 -11.347 30.652 1.00 91.88 526 VAL A CA 1
ATOM 4077 C C . VAL A 1 526 ? -8.172 -10.752 32.055 1.00 91.88 526 VAL A C 1
ATOM 4079 O O . VAL A 1 526 ? -9.108 -10.035 32.399 1.00 91.88 526 VAL A O 1
ATOM 4082 N N . ASP A 1 527 ? -7.136 -11.007 32.855 1.00 92.94 527 ASP A N 1
ATOM 4083 C CA . ASP A 1 527 ? -6.943 -10.341 34.147 1.00 92.94 527 ASP A CA 1
ATOM 4084 C C . ASP A 1 527 ? -6.643 -8.851 33.913 1.00 92.94 527 ASP A C 1
ATOM 4086 O O . ASP A 1 527 ? -5.533 -8.460 33.528 1.00 92.94 527 ASP A O 1
ATOM 4090 N N . THR A 1 528 ? -7.668 -8.016 34.091 1.00 92.75 528 THR A N 1
ATOM 4091 C CA . THR A 1 528 ? -7.601 -6.580 33.803 1.00 92.75 528 THR A CA 1
ATOM 4092 C C . THR A 1 528 ? -6.657 -5.847 34.747 1.00 92.75 528 THR A C 1
ATOM 4094 O O . THR A 1 528 ? -5.971 -4.921 34.310 1.00 92.75 528 THR A O 1
ATOM 4097 N N . ASP A 1 529 ? -6.567 -6.262 36.009 1.00 92.56 529 ASP A N 1
ATOM 4098 C CA . ASP A 1 529 ? -5.706 -5.623 37.000 1.00 92.56 529 ASP A CA 1
ATOM 4099 C C . ASP A 1 529 ? -4.240 -5.909 36.694 1.00 92.56 529 ASP A C 1
ATOM 4101 O O . ASP A 1 529 ? -3.424 -4.984 36.627 1.00 92.56 529 ASP A O 1
ATOM 4105 N N . GLN A 1 530 ? -3.904 -7.162 36.380 1.00 92.25 530 GLN A N 1
ATOM 4106 C CA . GLN A 1 530 ? -2.557 -7.495 35.937 1.00 92.25 530 GLN A CA 1
ATOM 4107 C C . GLN A 1 530 ? -2.211 -6.792 34.614 1.00 92.25 530 GLN A C 1
ATOM 4109 O O . GLN A 1 530 ? -1.092 -6.291 34.459 1.00 92.25 530 GLN A O 1
ATOM 4114 N N . LEU A 1 531 ? -3.150 -6.717 33.666 1.00 93.00 531 LEU A N 1
ATOM 4115 C CA . LEU A 1 531 ? -2.924 -6.078 32.370 1.00 93.00 531 LEU A CA 1
ATOM 4116 C C . LEU A 1 531 ? -2.662 -4.568 32.504 1.00 93.00 531 LEU A C 1
ATOM 4118 O O . LEU A 1 531 ? -1.690 -4.073 31.925 1.00 93.00 531 LEU A O 1
ATOM 4122 N N . LYS A 1 532 ? -3.452 -3.843 33.311 1.00 93.75 532 LYS A N 1
ATOM 4123 C CA . LYS A 1 532 ? -3.269 -2.399 33.573 1.00 93.75 532 LYS A CA 1
ATOM 4124 C C . LYS A 1 532 ? -1.854 -2.072 34.049 1.00 93.75 532 LYS A C 1
ATOM 4126 O O . LYS A 1 532 ? -1.281 -1.080 33.607 1.00 93.75 532 LYS A O 1
ATOM 4131 N N . THR A 1 533 ? -1.251 -2.927 34.883 1.00 93.69 533 THR A N 1
ATOM 4132 C CA . THR A 1 533 ? 0.127 -2.709 35.370 1.00 93.69 533 THR A CA 1
ATOM 4133 C C . THR A 1 533 ? 1.197 -2.827 34.279 1.00 93.69 533 THR A C 1
ATOM 4135 O O . THR A 1 533 ? 2.282 -2.267 34.427 1.00 93.69 533 THR A O 1
ATOM 4138 N N . LYS A 1 534 ? 0.909 -3.534 33.178 1.00 94.75 534 LYS A N 1
ATOM 4139 C CA . LYS A 1 534 ? 1.869 -3.818 32.098 1.00 94.75 534 LYS A CA 1
ATOM 4140 C C . LYS A 1 534 ? 1.694 -2.906 30.881 1.00 94.75 534 LYS A C 1
ATOM 4142 O O . LYS A 1 534 ? 2.694 -2.601 30.230 1.00 94.75 534 LYS A O 1
ATOM 4147 N N . ILE A 1 535 ? 0.469 -2.443 30.592 1.00 95.31 535 ILE A N 1
ATOM 4148 C CA . ILE A 1 535 ? 0.134 -1.650 29.390 1.00 95.31 535 ILE A CA 1
ATOM 4149 C C . ILE A 1 535 ? 1.106 -0.478 29.149 1.00 95.31 535 ILE A C 1
ATOM 4151 O O . ILE A 1 535 ? 1.674 -0.422 28.054 1.00 95.31 535 ILE A O 1
ATOM 4155 N N . PRO A 1 536 ? 1.368 0.430 30.118 1.00 95.31 536 PRO A N 1
ATOM 4156 C CA . PRO A 1 536 ? 2.221 1.591 29.859 1.00 95.31 536 PRO A CA 1
ATOM 4157 C C . PRO A 1 536 ? 3.637 1.198 29.429 1.00 95.31 536 PRO A C 1
ATOM 4159 O O . PRO A 1 536 ? 4.195 1.788 28.503 1.00 95.31 536 PRO A O 1
ATOM 4162 N N . GLN A 1 537 ? 4.203 0.164 30.058 1.00 93.44 537 GLN A N 1
ATOM 4163 C CA . GLN A 1 537 ? 5.542 -0.314 29.728 1.00 93.44 537 GLN A CA 1
ATOM 4164 C C . GLN A 1 537 ? 5.569 -1.007 28.360 1.00 93.44 537 GLN A C 1
ATOM 4166 O O . GLN A 1 537 ? 6.470 -0.741 27.575 1.00 93.44 537 GLN A O 1
ATOM 4171 N N . MET A 1 538 ? 4.562 -1.820 28.030 1.00 92.38 538 MET A N 1
ATOM 4172 C CA . MET A 1 538 ? 4.467 -2.491 26.725 1.00 92.38 538 MET A CA 1
ATOM 4173 C C . MET A 1 538 ? 4.371 -1.496 25.563 1.00 92.38 538 MET A C 1
ATOM 4175 O O . MET A 1 538 ? 5.024 -1.673 24.534 1.00 92.38 538 MET A O 1
ATOM 4179 N N . VAL A 1 539 ? 3.583 -0.430 25.733 1.00 93.50 539 VAL A N 1
ATOM 4180 C CA . VAL A 1 539 ? 3.447 0.642 24.735 1.00 93.50 539 VAL A CA 1
ATOM 4181 C C . VAL A 1 539 ? 4.759 1.411 24.611 1.00 93.50 539 VAL A C 1
ATOM 4183 O O . VAL A 1 539 ? 5.235 1.637 23.501 1.00 93.50 539 VAL A O 1
ATOM 4186 N N . LYS A 1 540 ? 5.392 1.754 25.739 1.00 92.56 540 LYS A N 1
ATOM 4187 C CA . LYS A 1 540 ? 6.691 2.434 25.758 1.00 92.56 540 LYS A CA 1
ATOM 4188 C C . LYS A 1 540 ? 7.794 1.615 25.083 1.00 92.56 540 LYS A C 1
ATOM 4190 O O . LYS A 1 540 ? 8.571 2.176 24.316 1.00 92.56 540 LYS A O 1
ATOM 4195 N N . ASP A 1 541 ? 7.839 0.309 25.331 1.00 89.44 541 ASP A N 1
ATOM 4196 C CA . ASP A 1 541 ? 8.816 -0.610 24.735 1.00 89.44 541 ASP A CA 1
ATOM 4197 C C . ASP A 1 541 ? 8.593 -0.824 23.235 1.00 89.44 541 ASP A C 1
ATOM 4199 O O . ASP A 1 541 ? 9.513 -1.248 22.543 1.00 89.44 541 ASP A O 1
ATOM 4203 N N . SER A 1 542 ? 7.397 -0.512 22.728 1.00 91.25 542 SER A N 1
ATOM 4204 C CA . SER A 1 542 ? 7.046 -0.625 21.307 1.00 91.25 542 SER A CA 1
ATOM 4205 C C . SER A 1 542 ? 7.213 0.694 20.540 1.00 91.25 542 SER A C 1
ATOM 4207 O O . SER A 1 542 ? 6.999 0.715 19.329 1.00 91.25 542 SER A O 1
ATOM 4209 N N . LEU A 1 543 ? 7.595 1.788 21.216 1.00 92.50 543 LEU A N 1
ATOM 4210 C CA . LEU A 1 543 ? 7.768 3.117 20.625 1.00 92.50 543 LEU A CA 1
ATOM 4211 C C . LEU A 1 543 ? 9.243 3.495 20.466 1.00 92.50 543 LEU A C 1
ATOM 4213 O O . LEU A 1 543 ? 10.028 3.513 21.421 1.00 92.50 543 LEU A O 1
ATOM 4217 N N . PHE A 1 544 ? 9.606 3.889 19.247 1.00 92.12 544 PHE A N 1
ATOM 4218 C CA . PHE A 1 544 ? 10.982 4.205 18.877 1.00 92.12 544 PHE A CA 1
ATOM 4219 C C . PHE A 1 544 ? 11.069 5.565 18.175 1.00 92.12 544 PHE A C 1
ATOM 4221 O O . PHE A 1 544 ? 10.235 5.857 17.321 1.00 92.12 544 PHE A O 1
ATOM 4228 N N . PRO A 1 545 ? 12.067 6.408 18.495 1.00 92.88 545 PRO A N 1
ATOM 4229 C CA . PRO A 1 545 ? 12.337 7.630 17.740 1.00 92.88 545 PRO A CA 1
ATOM 4230 C C . PRO A 1 545 ? 12.565 7.329 16.256 1.00 92.88 545 PRO A C 1
ATOM 4232 O O . PRO A 1 545 ? 13.477 6.578 15.913 1.00 92.88 545 PRO A O 1
ATOM 4235 N N . GLY A 1 546 ? 11.719 7.899 15.399 1.00 91.25 546 GLY A N 1
ATOM 4236 C CA . GLY A 1 546 ? 11.811 7.811 13.944 1.00 91.25 546 GLY A CA 1
ATOM 4237 C C . GLY A 1 546 ? 12.458 9.060 13.346 1.00 91.25 546 GLY A C 1
ATOM 4238 O O . GLY A 1 546 ? 13.378 9.638 13.919 1.00 91.25 546 GLY A O 1
ATOM 4239 N N . HIS A 1 547 ? 11.967 9.499 12.187 1.00 91.50 547 HIS A N 1
ATOM 4240 C CA . HIS A 1 547 ? 12.559 10.620 11.459 1.00 91.50 547 HIS A CA 1
ATOM 4241 C C . HIS A 1 547 ? 12.068 12.003 11.927 1.00 91.50 547 HIS A C 1
ATOM 4243 O O . HIS A 1 547 ? 10.879 12.205 12.207 1.00 91.50 547 HIS A O 1
ATOM 4249 N N . TYR A 1 548 ? 12.978 12.981 11.925 1.00 92.50 548 TYR A N 1
ATOM 4250 C CA . TYR A 1 548 ? 12.661 14.399 12.075 1.00 92.50 548 TYR A CA 1
ATOM 4251 C C . TYR A 1 548 ? 12.479 15.057 10.704 1.00 92.50 548 TYR A C 1
ATOM 4253 O O . TYR A 1 548 ? 13.397 15.106 9.888 1.00 92.50 548 TYR A O 1
ATOM 4261 N N . TRP A 1 549 ? 11.291 15.599 10.456 1.00 90.75 549 TRP A N 1
ATOM 4262 C CA . TRP A 1 549 ? 10.929 16.235 9.195 1.00 90.75 549 TRP A CA 1
ATOM 4263 C C . TRP A 1 549 ? 11.013 17.753 9.327 1.00 90.75 549 TRP A C 1
ATOM 4265 O O . TRP A 1 549 ? 10.095 18.385 9.856 1.00 90.75 549 TRP A O 1
ATOM 4275 N N . ASP A 1 550 ? 12.081 18.343 8.795 1.00 84.81 550 ASP A N 1
ATOM 4276 C CA . ASP A 1 550 ? 12.254 19.797 8.748 1.00 84.81 550 ASP A CA 1
ATOM 4277 C C . ASP A 1 550 ? 11.469 20.409 7.578 1.00 84.81 550 ASP A C 1
ATOM 4279 O O . ASP A 1 550 ? 11.990 20.661 6.492 1.00 84.81 550 ASP A O 1
ATOM 4283 N N . ARG A 1 551 ? 10.159 20.590 7.775 1.00 80.25 551 ARG A N 1
ATOM 4284 C CA . ARG A 1 551 ? 9.272 21.240 6.798 1.00 80.25 551 ARG A CA 1
ATOM 4285 C C . ARG A 1 551 ? 9.178 22.743 7.046 1.00 80.25 551 ARG A C 1
ATOM 4287 O O . ARG A 1 551 ? 8.068 23.230 7.202 1.00 80.25 551 ARG A O 1
ATOM 4294 N N . GLU A 1 552 ? 10.312 23.439 7.132 1.00 76.44 552 GLU A N 1
ATOM 4295 C CA . GLU A 1 552 ? 10.451 24.898 7.318 1.00 76.44 552 GLU A CA 1
ATOM 4296 C C . GLU A 1 552 ? 9.514 25.517 8.384 1.00 76.44 552 GLU A C 1
ATOM 4298 O O . GLU A 1 552 ? 9.916 25.755 9.524 1.00 76.44 552 GLU A O 1
ATOM 4303 N N . ASP A 1 553 ? 8.255 25.799 8.031 1.00 82.69 553 ASP A N 1
ATOM 4304 C CA . ASP A 1 553 ? 7.238 26.376 8.911 1.00 82.69 553 ASP A CA 1
ATOM 4305 C C . ASP A 1 553 ? 6.562 25.351 9.840 1.00 82.69 553 ASP A C 1
ATOM 4307 O O . ASP A 1 553 ? 5.975 25.734 10.858 1.00 82.69 553 ASP A O 1
ATOM 4311 N N . LYS A 1 554 ? 6.631 24.052 9.519 1.00 88.00 554 LYS A N 1
ATOM 4312 C CA . LYS A 1 554 ? 5.918 22.982 10.235 1.00 88.00 554 LYS A CA 1
ATOM 4313 C C . LYS A 1 554 ? 6.783 21.753 10.512 1.00 88.00 554 LYS A C 1
ATOM 4315 O O . LYS A 1 554 ? 6.443 20.660 10.048 1.00 88.00 554 LYS A O 1
ATOM 4320 N N . PRO A 1 555 ? 7.848 21.884 11.318 1.00 91.94 555 PRO A N 1
ATOM 4321 C CA . PRO A 1 555 ? 8.614 20.721 11.722 1.00 91.94 555 PRO A CA 1
ATOM 4322 C C . PRO A 1 555 ? 7.754 19.713 12.495 1.00 91.94 555 PRO A C 1
ATOM 4324 O O . PRO A 1 555 ? 6.804 20.084 13.202 1.00 91.94 555 PRO A O 1
ATOM 4327 N N . GLN A 1 556 ? 8.091 18.434 12.344 1.00 93.31 556 GLN A N 1
ATOM 4328 C CA . GLN A 1 556 ? 7.471 17.328 13.071 1.00 93.31 556 GLN A CA 1
ATOM 4329 C C . GLN A 1 556 ? 8.468 16.183 13.283 1.00 93.31 556 GLN A C 1
ATOM 4331 O O . GLN A 1 556 ? 9.312 15.926 12.428 1.00 93.31 556 GLN A O 1
ATOM 4336 N N . MET A 1 557 ? 8.325 15.465 14.391 1.00 94.00 557 MET A N 1
ATOM 4337 C CA . MET A 1 557 ? 9.048 14.224 14.676 1.00 94.00 557 MET A CA 1
ATOM 4338 C C . MET A 1 557 ? 8.075 13.052 14.580 1.00 94.00 557 MET A C 1
ATOM 4340 O O . MET A 1 557 ? 6.946 13.153 15.058 1.00 94.00 557 MET A O 1
ATOM 4344 N N . THR A 1 558 ? 8.492 11.942 13.983 1.00 94.38 558 THR A N 1
ATOM 4345 C CA . THR A 1 558 ? 7.715 10.695 14.014 1.00 94.38 558 THR A CA 1
ATOM 4346 C C . THR A 1 558 ? 8.276 9.735 15.056 1.00 94.38 558 THR A C 1
ATOM 4348 O O . THR A 1 558 ? 9.492 9.638 15.201 1.00 94.38 558 THR A O 1
ATOM 4351 N N . LEU A 1 559 ? 7.407 9.006 15.752 1.00 94.50 559 LEU A N 1
ATOM 4352 C CA . LEU A 1 559 ? 7.766 7.808 16.504 1.00 94.50 559 LEU A CA 1
ATOM 4353 C C . LEU A 1 559 ? 7.256 6.585 15.748 1.00 94.50 559 LEU A C 1
ATOM 4355 O O . LEU A 1 559 ? 6.067 6.502 15.435 1.00 94.50 559 LEU A O 1
ATOM 4359 N N . ASP A 1 560 ? 8.146 5.643 15.479 1.00 91.06 560 ASP A N 1
ATOM 4360 C CA . ASP A 1 560 ? 7.777 4.338 14.956 1.00 91.06 560 ASP A CA 1
ATOM 4361 C C . ASP A 1 560 ? 7.112 3.526 16.060 1.00 91.06 560 ASP A C 1
ATOM 4363 O O . ASP A 1 560 ? 7.641 3.425 17.171 1.00 91.06 560 ASP A O 1
ATOM 4367 N N . LEU A 1 561 ? 5.976 2.917 15.735 1.00 90.50 561 LEU A N 1
ATOM 4368 C CA . LEU A 1 561 ? 5.302 1.969 16.604 1.00 90.50 561 LEU A CA 1
ATOM 4369 C C . LEU A 1 561 ? 5.484 0.567 16.018 1.00 90.50 561 LEU A C 1
ATOM 4371 O O . LEU A 1 561 ? 5.114 0.315 14.874 1.00 90.50 561 LEU A O 1
ATOM 4375 N N . ASP A 1 562 ? 6.075 -0.344 16.785 1.00 89.00 562 ASP A N 1
ATOM 4376 C CA . ASP A 1 562 ? 6.001 -1.773 16.480 1.00 89.00 562 ASP A CA 1
ATOM 4377 C C . ASP A 1 562 ? 4.679 -2.345 17.045 1.00 89.00 562 ASP A C 1
ATOM 4379 O O . ASP A 1 562 ? 4.054 -1.751 17.927 1.00 89.00 562 ASP A O 1
ATOM 4383 N N . THR A 1 563 ? 4.214 -3.483 16.517 1.00 87.19 563 THR A N 1
ATOM 4384 C CA . THR A 1 563 ? 2.978 -4.139 16.984 1.00 87.19 563 THR A CA 1
ATOM 4385 C C . THR A 1 563 ? 3.063 -4.452 18.480 1.00 87.19 563 THR A C 1
ATOM 4387 O O . THR A 1 563 ? 4.044 -5.042 18.938 1.00 87.19 563 THR A O 1
ATOM 4390 N N . ILE A 1 564 ? 2.026 -4.083 19.235 1.00 88.94 564 ILE A N 1
ATOM 4391 C CA . ILE A 1 564 ? 1.998 -4.241 20.690 1.00 88.94 564 ILE A CA 1
ATOM 4392 C C . ILE A 1 564 ? 1.390 -5.601 21.040 1.00 88.94 564 ILE A C 1
ATOM 4394 O O . ILE A 1 564 ? 0.254 -5.902 20.677 1.00 88.94 564 ILE A O 1
ATOM 4398 N N . ASP A 1 565 ? 2.148 -6.404 21.780 1.00 85.19 565 ASP A N 1
ATOM 4399 C CA . ASP A 1 565 ? 1.814 -7.779 22.173 1.00 85.19 565 ASP A CA 1
ATOM 4400 C C . ASP A 1 565 ? 0.793 -7.838 23.330 1.00 85.19 565 ASP A C 1
ATOM 4402 O O . ASP A 1 565 ? 1.104 -8.305 24.424 1.00 85.19 565 ASP A O 1
ATOM 4406 N N . LEU A 1 566 ? -0.402 -7.273 23.127 1.00 88.19 566 LEU A N 1
ATOM 4407 C CA . LEU A 1 566 ? -1.509 -7.269 24.095 1.00 88.19 566 LEU A CA 1
ATOM 4408 C C . LEU A 1 566 ? -2.465 -8.454 23.839 1.00 88.19 566 LEU A C 1
ATOM 4410 O O . LEU A 1 566 ? -2.703 -8.802 22.679 1.00 88.19 566 LEU A O 1
ATOM 4414 N N . PRO A 1 567 ? -3.104 -9.028 24.876 1.00 89.62 567 PRO A N 1
ATOM 4415 C CA . PRO A 1 567 ? -4.238 -9.929 24.677 1.00 89.62 567 PRO A CA 1
ATOM 4416 C C . PRO A 1 567 ? -5.306 -9.255 23.814 1.00 89.62 567 PRO A C 1
ATOM 4418 O O . PRO A 1 567 ? -5.616 -8.079 24.017 1.00 89.62 567 PRO A O 1
ATOM 4421 N N . ASN A 1 568 ? -5.849 -9.983 22.836 1.00 89.38 568 ASN A N 1
ATOM 4422 C CA . ASN A 1 568 ? -6.861 -9.470 21.910 1.00 89.38 568 ASN A CA 1
ATOM 4423 C C . ASN A 1 568 ? -6.438 -8.181 21.164 1.00 89.38 568 ASN A C 1
ATOM 4425 O O . ASN A 1 568 ? -7.297 -7.419 20.718 1.00 89.38 568 ASN A O 1
ATOM 4429 N N . ALA A 1 569 ? -5.131 -7.922 20.976 1.00 86.00 569 ALA A N 1
ATOM 4430 C CA . ALA A 1 569 ? -4.624 -6.688 20.355 1.00 86.00 569 ALA A CA 1
ATOM 4431 C C . ALA A 1 569 ? -5.219 -6.404 18.966 1.00 86.00 569 ALA A C 1
ATOM 4433 O O . ALA A 1 569 ? -5.390 -5.244 18.590 1.00 86.00 569 ALA A O 1
ATOM 4434 N N . ALA A 1 570 ? -5.544 -7.450 18.198 1.00 80.69 570 ALA A N 1
ATOM 4435 C CA . ALA A 1 570 ? -6.172 -7.332 16.882 1.00 80.69 570 ALA A CA 1
ATOM 4436 C C . ALA A 1 570 ? -7.593 -6.734 16.937 1.00 80.69 570 ALA A C 1
ATOM 4438 O O . ALA A 1 570 ? -8.106 -6.288 15.906 1.00 80.69 570 ALA A O 1
ATOM 4439 N N . LEU A 1 571 ? -8.229 -6.751 18.114 1.00 82.69 571 LEU A N 1
ATOM 4440 C CA . LEU A 1 571 ? -9.537 -6.161 18.412 1.00 82.69 571 LEU A CA 1
ATOM 4441 C C . LEU A 1 571 ? -9.430 -4.827 19.167 1.00 82.69 571 LEU A C 1
ATOM 4443 O O . LEU A 1 571 ? -10.431 -4.132 19.315 1.00 82.69 571 LEU A O 1
ATOM 4447 N N . ALA A 1 572 ? -8.244 -4.488 19.667 1.00 88.81 572 ALA A N 1
ATOM 4448 C CA . ALA A 1 572 ? -8.028 -3.301 20.470 1.00 88.81 572 ALA A CA 1
ATOM 4449 C C . ALA A 1 572 ? -7.875 -2.047 19.607 1.00 88.81 572 ALA A C 1
ATOM 4451 O O . ALA A 1 572 ? -7.433 -2.096 18.456 1.00 88.81 572 ALA A O 1
ATOM 4452 N N . GLU A 1 573 ? -8.199 -0.904 20.200 1.00 90.38 573 GLU A N 1
ATOM 4453 C CA . GLU A 1 573 ? -8.128 0.404 19.559 1.00 90.38 573 GLU A CA 1
ATOM 4454 C C . GLU A 1 573 ? -7.475 1.405 20.506 1.00 90.38 573 GLU A C 1
ATOM 4456 O O . GLU A 1 573 ? -7.745 1.405 21.704 1.00 90.38 573 GLU A O 1
ATOM 4461 N N . MET A 1 574 ? -6.600 2.259 19.983 1.00 93.19 574 MET A N 1
ATOM 4462 C CA . MET A 1 574 ? -5.849 3.215 20.790 1.00 93.19 574 MET A CA 1
ATOM 4463 C C . MET A 1 574 ? -5.865 4.591 20.134 1.00 93.19 574 MET A C 1
ATOM 4465 O O . MET A 1 574 ? -5.653 4.716 18.932 1.00 93.19 574 MET A O 1
ATOM 4469 N N . THR A 1 575 ? -6.093 5.642 20.913 1.00 93.31 575 THR A N 1
ATOM 4470 C CA . THR A 1 575 ? -5.871 7.027 20.467 1.00 93.31 575 THR A CA 1
ATOM 4471 C C . THR A 1 575 ? -4.767 7.666 21.287 1.00 93.31 575 THR A C 1
ATOM 4473 O O . THR A 1 575 ? -4.463 7.195 22.385 1.00 93.31 575 THR A O 1
ATOM 4476 N N . TYR A 1 576 ? -4.150 8.719 20.756 1.00 93.19 576 TYR A N 1
ATOM 4477 C CA . TYR A 1 576 ? -3.073 9.412 21.451 1.00 93.19 576 TYR A CA 1
ATOM 4478 C C . TYR A 1 576 ? -3.164 10.932 21.316 1.00 93.19 576 TYR A C 1
ATOM 4480 O O . TYR A 1 576 ? -3.739 11.471 20.368 1.00 93.19 576 TYR A O 1
ATOM 4488 N N . GLU A 1 577 ? -2.549 11.621 22.270 1.00 92.44 577 GLU A N 1
ATOM 4489 C CA . GLU A 1 577 ? -2.388 13.067 22.297 1.00 92.44 577 GLU A CA 1
ATOM 4490 C C . GLU A 1 577 ? -1.026 13.413 22.912 1.00 92.44 577 GLU A C 1
ATOM 4492 O O . GLU A 1 577 ? -0.737 13.048 24.052 1.00 92.44 577 GLU A O 1
ATOM 4497 N N . ALA A 1 578 ? -0.177 14.124 22.169 1.00 93.06 578 ALA A N 1
ATOM 4498 C CA . ALA A 1 578 ? 1.060 14.663 22.725 1.00 93.06 578 ALA A CA 1
ATOM 4499 C C . ALA A 1 578 ? 0.722 15.816 23.682 1.00 93.06 578 ALA A C 1
ATOM 4501 O O . ALA A 1 578 ? 0.123 16.805 23.261 1.00 93.06 578 ALA A O 1
ATOM 4502 N N . LYS A 1 579 ? 1.091 15.681 24.958 1.00 94.19 579 LYS A N 1
ATOM 4503 C CA . LYS A 1 579 ? 0.824 16.673 26.010 1.00 94.19 579 LYS A CA 1
ATOM 4504 C C . LYS A 1 579 ? 1.943 17.694 26.140 1.00 94.19 579 LYS A C 1
ATOM 4506 O O . LYS A 1 579 ? 1.668 18.874 26.338 1.00 94.19 579 LYS A O 1
ATOM 4511 N N . SER A 1 580 ? 3.184 17.254 25.977 1.00 94.50 580 SER A N 1
ATOM 4512 C CA . SER A 1 580 ? 4.365 18.116 26.008 1.00 94.50 580 SER A CA 1
ATOM 4513 C C . SER A 1 580 ? 5.492 17.530 25.171 1.00 94.50 580 SER A C 1
ATOM 4515 O O . SER A 1 580 ? 5.587 16.313 24.986 1.00 94.50 580 SER A O 1
ATOM 4517 N N . ILE A 1 581 ? 6.359 18.404 24.671 1.00 96.31 581 ILE A N 1
ATOM 4518 C CA . ILE A 1 581 ? 7.656 18.046 24.106 1.00 96.31 581 ILE A CA 1
ATOM 4519 C C . ILE A 1 581 ? 8.673 18.984 24.734 1.00 96.31 581 ILE A C 1
ATOM 4521 O O . ILE A 1 581 ? 8.583 20.198 24.584 1.00 96.31 581 ILE A O 1
ATOM 4525 N N . THR A 1 582 ? 9.656 18.430 25.429 1.00 96.19 582 THR A N 1
ATOM 4526 C CA . THR A 1 582 ? 10.663 19.213 26.144 1.00 96.19 582 THR A CA 1
ATOM 4527 C C . THR A 1 582 ? 12.028 19.070 25.500 1.00 96.19 582 THR A C 1
ATOM 4529 O O . THR A 1 582 ? 12.418 17.991 25.042 1.00 96.19 582 THR A O 1
ATOM 4532 N N . SER A 1 583 ? 12.763 20.174 25.477 1.00 94.06 583 SER A N 1
ATOM 4533 C CA . SER A 1 583 ? 14.173 20.211 25.108 1.00 94.06 583 SER A CA 1
ATOM 4534 C C . SER A 1 583 ? 15.083 19.790 26.265 1.00 94.06 583 SER A C 1
ATOM 4536 O O . SER A 1 583 ? 14.625 19.707 27.409 1.00 94.06 583 SER A O 1
ATOM 4538 N N . PRO A 1 584 ? 16.386 19.537 26.020 1.00 92.56 584 PRO A N 1
ATOM 4539 C CA . PRO A 1 584 ? 17.325 19.154 27.079 1.00 92.56 584 PRO A CA 1
ATOM 4540 C C . PRO A 1 584 ? 17.439 20.175 28.223 1.00 92.56 584 PRO A C 1
ATOM 4542 O O . PRO A 1 584 ? 17.761 19.804 29.349 1.00 92.56 584 PRO A O 1
ATOM 4545 N N . ASP A 1 585 ? 17.168 21.454 27.948 1.00 91.94 585 ASP A N 1
ATOM 4546 C CA . ASP A 1 585 ? 17.120 22.545 28.931 1.00 91.94 585 ASP A CA 1
ATOM 4547 C C . ASP A 1 585 ? 15.720 22.779 29.535 1.00 91.94 585 ASP A C 1
ATOM 4549 O O . ASP A 1 585 ? 15.531 23.721 30.303 1.00 91.94 585 ASP A O 1
ATOM 4553 N N . GLY A 1 586 ? 14.741 21.925 29.219 1.00 90.75 586 GLY A N 1
ATOM 4554 C CA . GLY A 1 586 ? 13.394 21.948 29.792 1.00 90.75 586 GLY A CA 1
ATOM 4555 C C . GLY A 1 586 ? 12.421 22.933 29.136 1.00 90.75 586 GLY A C 1
ATOM 4556 O O . GLY A 1 586 ? 11.341 23.163 29.678 1.00 90.75 586 GLY A O 1
ATOM 4557 N N . ARG A 1 587 ? 12.760 23.528 27.983 1.00 94.06 587 ARG A N 1
ATOM 4558 C CA . ARG A 1 587 ? 11.832 24.396 27.241 1.00 94.06 587 ARG A CA 1
ATOM 4559 C C . ARG A 1 587 ? 10.757 23.556 26.555 1.00 94.06 587 ARG A C 1
ATOM 4561 O O . ARG A 1 587 ? 11.050 22.545 25.926 1.00 94.06 587 ARG A O 1
ATOM 4568 N N . GLU A 1 588 ? 9.514 24.024 26.626 1.00 95.44 588 GLU A N 1
ATOM 4569 C CA . GLU A 1 588 ? 8.380 23.425 25.918 1.00 95.44 588 GLU A CA 1
ATOM 4570 C C . GLU A 1 588 ? 8.418 23.788 24.425 1.00 95.44 588 GLU A C 1
ATOM 4572 O O . GLU A 1 588 ? 8.318 24.966 24.049 1.00 95.44 588 GLU A O 1
ATOM 4577 N N . VAL A 1 589 ? 8.510 22.775 23.568 1.00 95.19 589 VAL A N 1
ATOM 4578 C CA . VAL A 1 589 ? 8.636 22.893 22.110 1.00 95.19 589 VAL A CA 1
ATOM 4579 C C . VAL A 1 589 ? 7.496 22.214 21.341 1.00 95.19 589 VAL A C 1
ATOM 4581 O O . VAL A 1 589 ? 7.515 22.227 20.108 1.00 95.19 589 VAL A O 1
ATOM 4584 N N . LEU A 1 590 ? 6.457 21.706 22.019 1.00 94.31 590 LEU A N 1
ATOM 4585 C CA . LEU A 1 590 ? 5.236 21.225 21.366 1.00 94.31 590 LEU A CA 1
ATOM 4586 C C . LEU A 1 590 ? 4.500 22.371 20.663 1.00 94.31 590 LEU A C 1
ATOM 4588 O O . LEU A 1 590 ? 4.243 23.435 21.237 1.00 94.31 590 LEU A O 1
ATOM 4592 N N . ARG A 1 591 ? 4.100 22.139 19.412 1.00 92.44 591 ARG A N 1
ATOM 4593 C CA . ARG A 1 591 ? 3.156 23.004 18.702 1.00 92.44 591 ARG A CA 1
ATOM 4594 C C . ARG A 1 591 ? 1.739 22.475 18.910 1.00 92.44 591 ARG A C 1
ATOM 4596 O O . ARG A 1 591 ? 1.359 21.473 18.309 1.00 92.44 591 ARG A O 1
ATOM 4603 N N . VAL A 1 592 ? 0.963 23.170 19.739 1.00 84.00 592 VAL A N 1
ATOM 4604 C CA . VAL A 1 592 ? -0.458 22.867 19.957 1.00 84.00 592 VAL A CA 1
ATOM 4605 C C . VAL A 1 592 ? -1.255 23.267 18.717 1.00 84.00 592 VAL A C 1
ATOM 4607 O O . VAL A 1 592 ? -1.108 24.376 18.204 1.00 84.00 592 VAL A O 1
ATOM 4610 N N . GLU A 1 593 ? -2.095 22.363 18.227 1.00 79.06 593 GLU A N 1
ATOM 4611 C CA . GLU A 1 593 ? -2.994 22.613 17.103 1.00 79.06 593 GLU A CA 1
ATOM 4612 C C . GLU A 1 593 ? -4.436 22.433 17.591 1.00 79.06 593 GLU A C 1
ATOM 4614 O O . GLU A 1 593 ? -4.842 21.332 17.947 1.00 79.06 593 GLU A O 1
ATOM 4619 N N . GLU A 1 594 ? -5.214 23.519 17.622 1.00 54.38 594 GLU A N 1
ATOM 4620 C CA . GLU A 1 594 ? -6.539 23.595 18.273 1.00 54.38 594 GLU A CA 1
ATOM 4621 C C . GLU A 1 594 ? -7.653 22.793 17.568 1.00 54.38 594 GLU A C 1
ATOM 4623 O O . GLU A 1 594 ? -8.819 22.864 17.951 1.00 54.38 594 GLU A O 1
ATOM 4628 N N . SER A 1 595 ? -7.361 22.063 16.488 1.00 47.06 595 SER A N 1
ATOM 4629 C CA . SER A 1 595 ? -8.404 21.472 15.635 1.00 47.06 595 SER A CA 1
ATOM 4630 C C . SER A 1 595 ? -7.933 20.235 14.875 1.00 47.06 595 SER A C 1
ATOM 4632 O O . SER A 1 595 ? -7.934 20.216 13.642 1.00 47.06 595 SER A O 1
ATOM 4634 N N . LYS A 1 596 ? -7.534 19.179 15.589 1.00 57.16 596 LYS A N 1
ATOM 4635 C CA . LYS A 1 596 ? -7.297 17.874 14.963 1.00 57.16 596 LYS A CA 1
ATOM 4636 C C . LYS A 1 596 ? -8.101 16.769 15.632 1.00 57.16 596 LYS A C 1
ATOM 4638 O O . LYS A 1 596 ? -8.179 16.684 16.852 1.00 57.16 596 LYS A O 1
ATOM 4643 N N . PHE A 1 597 ? -8.683 15.919 14.787 1.00 60.28 597 PHE A N 1
ATOM 4644 C CA . PHE A 1 597 ? -9.176 14.604 15.177 1.00 60.28 597 PHE A CA 1
ATOM 4645 C C . PHE A 1 597 ? -8.068 13.856 15.927 1.00 60.28 597 PHE A C 1
ATOM 4647 O O . PHE A 1 597 ? -6.919 13.867 15.477 1.00 60.28 597 PHE A O 1
ATOM 4654 N N . LYS A 1 598 ? -8.408 13.214 17.052 1.00 74.44 598 LYS A N 1
ATOM 4655 C CA . LYS A 1 598 ? -7.475 12.342 17.774 1.00 74.44 598 LYS A CA 1
ATOM 4656 C C . LYS A 1 598 ? -7.093 11.181 16.849 1.00 74.44 598 LYS A C 1
ATOM 4658 O O . LYS A 1 598 ? -7.994 10.444 16.440 1.00 74.44 598 LYS A O 1
ATOM 4663 N N . PRO A 1 599 ? -5.813 11.024 16.471 1.00 82.44 599 PRO A N 1
ATOM 4664 C CA . PRO A 1 599 ? -5.417 9.939 15.587 1.00 82.44 599 PRO A CA 1
ATOM 4665 C C . PRO A 1 599 ? -5.711 8.589 16.245 1.00 82.44 599 PRO A C 1
ATOM 4667 O O . PRO A 1 599 ? -5.484 8.418 17.446 1.00 82.44 599 PRO A O 1
ATOM 4670 N N . ARG A 1 600 ? -6.224 7.644 15.456 1.00 85.38 600 ARG A N 1
ATOM 4671 C CA . ARG A 1 600 ? -6.550 6.286 15.896 1.00 85.38 600 ARG A CA 1
ATOM 4672 C C . ARG A 1 600 ? -5.497 5.310 15.390 1.00 85.38 600 ARG A C 1
ATOM 4674 O O . ARG A 1 600 ? -5.091 5.384 14.234 1.00 85.38 600 ARG A O 1
ATOM 4681 N N . ILE A 1 601 ? -5.086 4.403 16.260 1.00 88.12 601 ILE A N 1
ATOM 4682 C CA . ILE A 1 601 ? -4.088 3.364 16.037 1.00 88.12 601 ILE A CA 1
ATOM 4683 C C . ILE A 1 601 ? -4.719 2.020 16.396 1.00 88.12 601 ILE A C 1
ATOM 4685 O O . ILE A 1 601 ? -5.463 1.914 17.372 1.00 88.12 601 ILE A O 1
ATOM 4689 N N . GLN A 1 602 ? -4.385 0.985 15.630 1.00 87.19 602 GLN A N 1
ATOM 4690 C CA . GLN A 1 602 ? -4.699 -0.400 15.970 1.00 87.19 602 GLN A CA 1
ATOM 4691 C C . GLN A 1 602 ? -3.435 -1.077 16.516 1.00 87.19 602 GLN A C 1
ATOM 4693 O O . GLN A 1 602 ? -2.556 -1.427 15.725 1.00 87.19 602 GLN A O 1
ATOM 4698 N N . PRO A 1 603 ? -3.296 -1.243 17.843 1.00 86.62 603 PRO A N 1
ATOM 4699 C CA . PRO A 1 603 ? -2.065 -1.735 18.461 1.00 86.62 603 PRO A CA 1
ATOM 4700 C C . PRO A 1 603 ? -1.679 -3.154 18.015 1.00 86.62 603 PRO A C 1
ATOM 4702 O O . PRO A 1 603 ? -0.489 -3.443 17.928 1.00 86.62 603 PRO A O 1
ATOM 4705 N N . GLY A 1 604 ? -2.650 -4.012 17.677 1.00 84.19 604 GLY A N 1
ATOM 4706 C CA . GLY A 1 604 ? -2.397 -5.351 17.129 1.00 84.19 604 GLY A CA 1
ATOM 4707 C C . GLY A 1 604 ? -2.236 -5.422 15.611 1.00 84.19 604 GLY A C 1
ATOM 4708 O O . GLY A 1 604 ? -2.112 -6.519 15.073 1.00 84.19 604 GLY A O 1
ATOM 4709 N N . SER A 1 605 ? -2.262 -4.291 14.897 1.00 82.69 605 SER A N 1
ATOM 4710 C CA . SER A 1 605 ? -2.000 -4.281 13.454 1.00 82.69 605 SER A CA 1
ATOM 4711 C C . SER A 1 605 ? -0.555 -4.697 13.169 1.00 82.69 605 SER A C 1
ATOM 4713 O O . SER A 1 605 ? 0.364 -4.310 13.892 1.00 82.69 605 SER A O 1
ATOM 4715 N N . LEU A 1 606 ? -0.333 -5.431 12.073 1.00 74.81 606 LEU A N 1
ATOM 4716 C CA . LEU A 1 606 ? 1.016 -5.705 11.549 1.00 74.81 606 LEU A CA 1
ATOM 4717 C C . LEU A 1 606 ? 1.729 -4.423 11.088 1.00 74.81 606 LEU A C 1
ATOM 4719 O O . LEU A 1 606 ? 2.956 -4.355 11.075 1.00 74.81 606 LEU A O 1
ATOM 4723 N N . PHE A 1 607 ? 0.947 -3.393 10.756 1.00 78.69 607 PHE A N 1
ATOM 4724 C CA . PHE A 1 607 ? 1.413 -2.067 10.369 1.00 78.69 607 PHE A CA 1
ATOM 4725 C C . PHE A 1 607 ? 0.686 -1.022 11.223 1.00 78.69 607 PHE A C 1
ATOM 4727 O O . PHE A 1 607 ? -0.227 -0.352 10.736 1.00 78.69 607 PHE A O 1
ATOM 4734 N N . PRO A 1 608 ? 1.029 -0.891 12.516 1.00 75.69 608 PRO A N 1
ATOM 4735 C CA . PRO A 1 608 ? 0.332 0.033 13.410 1.00 75.69 608 PRO A CA 1
ATOM 4736 C C . PRO A 1 608 ? 0.649 1.506 13.077 1.00 75.69 608 PRO A C 1
ATOM 4738 O O . PRO A 1 608 ? -0.049 2.404 13.541 1.00 75.69 608 PRO A O 1
ATOM 4741 N N . GLY A 1 609 ? 1.644 1.756 12.216 1.00 81.62 609 GLY A N 1
ATOM 4742 C CA . GLY A 1 609 ? 1.955 3.064 11.647 1.00 81.62 609 GLY A CA 1
ATOM 4743 C C . GLY A 1 609 ? 2.982 3.842 12.466 1.00 81.62 609 GLY A C 1
ATOM 4744 O O . GLY A 1 609 ? 3.887 3.264 13.065 1.00 81.62 609 GLY A O 1
ATOM 4745 N N . ASN A 1 610 ? 2.857 5.168 12.458 1.00 88.81 610 ASN A N 1
ATOM 4746 C CA . ASN A 1 610 ? 3.708 6.067 13.228 1.00 88.81 610 ASN A CA 1
ATOM 4747 C C . ASN A 1 610 ? 2.879 7.089 14.015 1.00 88.81 610 ASN A C 1
ATOM 4749 O O . ASN A 1 610 ? 1.763 7.453 13.643 1.00 88.81 610 ASN A O 1
ATOM 4753 N N . ILE A 1 611 ? 3.451 7.560 15.119 1.00 91.81 611 ILE A N 1
ATOM 4754 C CA . ILE A 1 611 ? 2.922 8.662 15.918 1.00 91.81 611 ILE A CA 1
ATOM 4755 C C . ILE A 1 611 ? 3.616 9.941 15.470 1.00 91.81 611 ILE A C 1
ATOM 4757 O O . ILE A 1 611 ? 4.835 10.058 15.546 1.00 91.81 611 ILE A O 1
ATOM 4761 N N . SER A 1 612 ? 2.843 10.920 15.014 1.00 91.75 612 SER A N 1
ATOM 4762 C CA . SER A 1 612 ? 3.372 12.237 14.648 1.00 91.75 612 SER A CA 1
ATOM 4763 C C . SER A 1 612 ? 3.320 13.205 15.830 1.00 91.75 612 SER A C 1
ATOM 4765 O O . SER A 1 612 ? 2.257 13.410 16.420 1.00 91.75 612 SER A O 1
ATOM 4767 N N . LEU A 1 613 ? 4.458 13.829 16.129 1.00 93.50 613 LEU A N 1
ATOM 4768 C CA . LEU A 1 613 ? 4.648 14.846 17.160 1.00 93.50 613 LEU A CA 1
ATOM 4769 C C . LEU A 1 613 ? 4.932 16.203 16.500 1.00 93.50 613 LEU A C 1
ATOM 4771 O O . LEU A 1 613 ? 5.929 16.369 15.795 1.00 93.50 613 LEU A O 1
ATOM 4775 N N . ASN A 1 614 ? 4.056 17.185 16.715 1.00 92.75 614 ASN A N 1
ATOM 4776 C CA . ASN A 1 614 ? 4.178 18.508 16.096 1.00 92.75 614 ASN A CA 1
ATOM 4777 C C . ASN A 1 614 ? 5.133 19.404 16.891 1.00 92.75 614 ASN A C 1
ATOM 4779 O O . ASN A 1 614 ? 4.916 19.648 18.076 1.00 92.75 614 ASN A O 1
ATOM 4783 N N . VAL A 1 615 ? 6.142 19.968 16.232 1.00 93.69 615 VAL A N 1
ATOM 4784 C CA . VAL A 1 615 ? 7.181 20.773 16.891 1.00 93.69 615 VAL A CA 1
ATOM 4785 C C . VAL A 1 615 ? 7.037 22.255 16.511 1.00 93.69 615 VAL A C 1
ATOM 4787 O O . VAL A 1 615 ? 6.555 22.596 15.425 1.00 93.69 615 VAL A O 1
ATOM 4790 N N . LYS A 1 616 ? 7.402 23.179 17.408 1.00 93.75 616 LYS A N 1
ATOM 4791 C CA . LYS A 1 616 ? 7.439 24.623 17.113 1.00 93.75 616 LYS A CA 1
ATOM 4792 C C . LYS A 1 616 ? 8.459 24.929 16.009 1.00 93.75 616 LYS A C 1
ATOM 4794 O O . LYS A 1 616 ? 9.556 24.375 15.999 1.00 93.75 616 LYS A O 1
ATOM 4799 N N . ALA A 1 617 ? 8.108 25.842 15.103 1.00 91.50 617 ALA A N 1
ATOM 4800 C CA . ALA A 1 617 ? 8.999 26.300 14.035 1.00 91.50 617 ALA A CA 1
ATOM 4801 C C . ALA A 1 617 ? 10.342 26.816 14.587 1.00 91.50 617 ALA A C 1
ATOM 4803 O O . ALA A 1 617 ? 10.374 27.492 15.617 1.00 91.50 617 ALA A O 1
ATOM 4804 N N . GLY A 1 618 ? 11.439 26.505 13.892 1.00 89.44 618 GLY A N 1
ATOM 4805 C CA . GLY A 1 618 ? 12.798 26.890 14.292 1.00 89.44 618 GLY A CA 1
ATOM 4806 C C . GLY A 1 618 ? 13.409 26.066 15.434 1.00 89.44 618 GLY A C 1
ATOM 4807 O O . GLY A 1 618 ? 14.500 26.401 15.887 1.00 89.44 618 GLY A O 1
ATOM 4808 N N . THR A 1 619 ? 12.740 25.004 15.892 1.00 91.56 619 THR A N 1
ATOM 4809 C CA . THR A 1 619 ? 13.318 24.043 16.844 1.00 91.56 619 THR A CA 1
ATOM 4810 C C . THR A 1 619 ? 14.219 23.071 16.076 1.00 91.56 619 THR A C 1
ATOM 4812 O O . THR A 1 619 ? 13.732 22.436 15.146 1.00 91.56 619 THR A O 1
ATOM 4815 N N . PRO A 1 620 ? 15.519 22.950 16.382 1.00 91.38 620 PRO A N 1
ATOM 4816 C CA . PRO A 1 620 ? 16.371 21.934 15.766 1.00 91.38 620 PRO A CA 1
ATOM 4817 C C . PRO A 1 620 ? 16.100 20.536 16.361 1.00 91.38 620 PRO A C 1
ATOM 4819 O O . PRO A 1 620 ? 15.594 20.448 17.479 1.00 91.38 620 PRO A O 1
ATOM 4822 N N . PRO A 1 621 ? 16.468 19.441 15.668 1.00 91.94 621 PRO A N 1
ATOM 4823 C CA . PRO A 1 621 ? 16.317 18.082 16.198 1.00 91.94 621 PRO A CA 1
ATOM 4824 C C . PRO A 1 621 ? 17.011 17.902 17.557 1.00 91.94 621 PRO A C 1
ATOM 4826 O O . PRO A 1 621 ? 16.395 17.364 18.473 1.00 91.94 621 PRO A O 1
ATOM 4829 N N . ASP A 1 622 ? 18.216 18.459 17.737 1.00 93.50 622 ASP A N 1
ATOM 4830 C CA . ASP A 1 622 ? 18.988 18.363 18.989 1.00 93.50 622 ASP A CA 1
ATOM 4831 C C . ASP A 1 622 ? 18.255 18.942 20.224 1.00 93.50 622 ASP A C 1
ATOM 4833 O O . ASP A 1 622 ? 18.569 18.591 21.363 1.00 93.50 622 ASP A O 1
ATOM 4837 N N . ASP A 1 623 ? 17.242 19.791 20.006 1.00 93.38 623 ASP A N 1
ATOM 4838 C CA . ASP A 1 623 ? 16.380 20.363 21.045 1.00 93.38 623 ASP A CA 1
ATOM 4839 C C . ASP A 1 623 ? 15.168 19.460 21.380 1.00 93.38 623 ASP A C 1
ATOM 4841 O O . ASP A 1 623 ? 14.260 19.896 22.082 1.00 93.38 623 ASP A O 1
ATOM 4845 N N . LEU A 1 624 ? 15.116 18.207 20.916 1.00 94.12 624 LEU A N 1
ATOM 4846 C CA . LEU A 1 624 ? 14.043 17.250 21.226 1.00 94.12 624 LEU A CA 1
ATOM 4847 C C . LEU A 1 624 ? 14.509 16.194 22.237 1.00 94.12 624 LEU A C 1
ATOM 4849 O O . LEU A 1 624 ? 15.021 15.144 21.858 1.00 94.12 624 LEU A O 1
ATOM 4853 N N . ALA A 1 625 ? 14.315 16.430 23.535 1.00 94.56 625 ALA A N 1
ATOM 4854 C CA . ALA A 1 625 ? 14.720 15.469 24.564 1.00 94.56 625 ALA A CA 1
ATOM 4855 C C . ALA A 1 625 ? 13.635 14.428 24.849 1.00 94.56 625 ALA A C 1
ATOM 4857 O O . ALA A 1 625 ? 13.876 13.231 24.723 1.00 94.56 625 ALA A O 1
ATOM 4858 N N . LYS A 1 626 ? 12.442 14.867 25.258 1.00 96.62 626 LYS A N 1
ATOM 4859 C CA . LYS A 1 626 ? 11.381 13.973 25.742 1.00 96.62 626 LYS A CA 1
ATOM 4860 C C . LYS A 1 626 ? 10.009 14.435 25.280 1.00 96.62 626 LYS A C 1
ATOM 4862 O O . LYS A 1 626 ? 9.777 15.635 25.160 1.00 96.62 626 LYS A O 1
ATOM 4867 N N . ALA A 1 627 ? 9.090 13.497 25.095 1.00 96.50 627 ALA A N 1
ATOM 4868 C CA . ALA A 1 627 ? 7.671 13.775 24.916 1.00 96.50 627 ALA A CA 1
ATOM 4869 C C . ALA A 1 627 ? 6.849 13.087 26.002 1.00 96.50 627 ALA A C 1
ATOM 4871 O O . ALA A 1 627 ? 7.084 11.914 26.297 1.00 96.50 627 ALA A O 1
ATOM 4872 N N . SER A 1 628 ? 5.859 13.800 26.535 1.00 96.69 628 SER A N 1
ATOM 4873 C CA . SER A 1 628 ? 4.791 13.199 27.330 1.00 96.69 628 SER A CA 1
ATOM 4874 C C . SER A 1 628 ? 3.584 12.975 26.434 1.00 96.69 628 SER A C 1
ATOM 4876 O O . SER A 1 628 ? 3.114 13.905 25.769 1.00 96.69 628 SER A O 1
ATOM 4878 N N . ILE A 1 629 ? 3.115 11.733 26.356 1.00 96.12 629 ILE A N 1
ATOM 4879 C CA . ILE A 1 629 ? 2.043 11.332 25.444 1.00 96.12 629 ILE A CA 1
ATOM 4880 C C . ILE A 1 629 ? 0.959 10.631 26.247 1.00 96.12 629 ILE A C 1
ATOM 4882 O O . ILE A 1 629 ? 1.200 9.615 26.899 1.00 96.12 629 ILE A O 1
ATOM 4886 N N . TYR A 1 630 ? -0.246 11.179 26.156 1.00 95.50 630 TYR A N 1
ATOM 4887 C CA . TYR A 1 630 ? -1.450 10.591 26.707 1.00 95.50 630 TYR A CA 1
ATOM 4888 C C . TYR A 1 630 ? -2.051 9.620 25.696 1.00 95.50 630 TYR A C 1
ATOM 4890 O O . TYR A 1 630 ? -2.263 9.979 24.537 1.00 95.50 630 TYR A O 1
ATOM 4898 N N . PHE A 1 631 ? -2.353 8.412 26.144 1.00 95.50 631 PHE A N 1
ATOM 4899 C CA . PHE A 1 631 ? -3.008 7.370 25.374 1.00 95.50 631 PHE A CA 1
ATOM 4900 C C . PHE A 1 631 ? -4.362 7.032 25.988 1.00 95.50 631 PHE A C 1
ATOM 4902 O O . PHE A 1 631 ? -4.548 7.065 27.203 1.00 95.50 631 PHE A O 1
ATOM 4909 N N . HIS A 1 632 ? -5.299 6.666 25.123 1.00 95.31 632 HIS A N 1
ATOM 4910 C CA . HIS A 1 632 ? -6.590 6.113 25.503 1.00 95.31 632 HIS A CA 1
ATOM 4911 C C . HIS A 1 632 ? -6.768 4.792 24.768 1.00 95.31 632 HIS A C 1
ATOM 4913 O O . HIS A 1 632 ? -6.907 4.791 23.540 1.00 95.31 632 HIS A O 1
ATOM 4919 N N . LEU A 1 633 ? -6.685 3.687 25.506 1.00 94.75 633 LEU A N 1
ATOM 4920 C CA . LEU A 1 633 ? -6.706 2.330 24.975 1.00 94.75 633 LEU A CA 1
ATOM 4921 C C . LEU A 1 633 ? -8.019 1.645 25.345 1.00 94.75 633 LEU A C 1
ATOM 4923 O O . LEU A 1 633 ? -8.358 1.548 26.517 1.00 94.75 633 LEU A O 1
ATOM 4927 N N . THR A 1 634 ? -8.696 1.105 24.339 1.00 92.94 634 THR A N 1
ATOM 4928 C CA . THR A 1 634 ? -9.856 0.225 24.492 1.00 92.94 634 THR A CA 1
ATOM 4929 C C . THR A 1 634 ? -9.470 -1.180 24.046 1.00 92.94 634 THR A C 1
ATOM 4931 O O . THR A 1 634 ? -9.091 -1.369 22.888 1.00 92.94 634 THR A O 1
ATOM 4934 N N . VAL A 1 635 ? -9.532 -2.157 24.950 1.00 92.69 635 VAL A N 1
ATOM 4935 C CA . VAL A 1 635 ? -9.174 -3.564 24.686 1.00 92.69 635 VAL A CA 1
ATOM 4936 C C . VAL A 1 635 ? -10.321 -4.463 25.141 1.00 92.69 635 VAL A C 1
ATOM 4938 O O . VAL A 1 635 ? -10.754 -4.340 26.286 1.00 92.69 635 VAL A O 1
ATOM 4941 N N . PRO A 1 636 ? -10.800 -5.396 24.306 1.00 92.56 636 PRO A N 1
ATOM 4942 C CA . PRO A 1 636 ? -11.717 -6.437 24.762 1.00 92.56 636 PRO A CA 1
ATOM 4943 C C . PRO A 1 636 ? -11.041 -7.386 25.756 1.00 92.56 636 PRO A C 1
ATOM 4945 O O . PRO A 1 636 ? -10.013 -7.992 25.442 1.00 92.56 636 PRO A O 1
ATOM 4948 N N . VAL A 1 637 ? -11.618 -7.521 26.949 1.00 92.88 637 VAL A N 1
ATOM 4949 C CA . VAL A 1 637 ? -11.043 -8.304 28.063 1.00 92.88 637 VAL A CA 1
ATOM 4950 C C . VAL A 1 637 ? -11.923 -9.465 28.506 1.00 92.88 637 VAL A C 1
ATOM 4952 O O . VAL A 1 637 ? -11.410 -10.415 29.092 1.00 92.88 637 VAL A O 1
ATOM 4955 N N . ALA A 1 638 ? -13.211 -9.430 28.165 1.00 92.88 638 ALA A N 1
ATOM 4956 C CA . ALA A 1 638 ? -14.094 -10.584 28.237 1.00 92.88 638 ALA A CA 1
ATOM 4957 C C . ALA A 1 638 ? -14.797 -10.766 26.889 1.00 92.88 638 ALA A C 1
ATOM 4959 O O . ALA A 1 638 ? -15.448 -9.845 26.384 1.00 92.88 638 ALA A O 1
ATOM 4960 N N . LEU A 1 639 ? -14.658 -11.952 26.309 1.00 93.00 639 LEU A N 1
ATOM 4961 C CA . LEU A 1 639 ? -15.215 -12.321 25.014 1.00 93.00 639 LEU A CA 1
ATOM 4962 C C . LEU A 1 639 ? -16.045 -13.593 25.157 1.00 93.00 639 LEU A C 1
ATOM 4964 O O . LEU A 1 639 ? -15.637 -14.513 25.861 1.00 93.00 639 LEU A O 1
ATOM 4968 N N . GLU A 1 640 ? -17.153 -13.668 24.426 1.00 93.75 640 GLU A N 1
ATOM 4969 C CA . GLU A 1 640 ? -17.817 -14.941 24.143 1.00 93.75 640 GLU A CA 1
ATOM 4970 C C . GLU A 1 640 ? -17.584 -15.367 22.713 1.00 93.75 640 GLU A C 1
ATOM 4972 O O . GLU A 1 640 ? -17.628 -14.553 21.790 1.00 93.75 640 GLU A O 1
ATOM 4977 N N . VAL A 1 641 ? -17.370 -16.665 22.539 1.00 93.38 641 VAL A N 1
ATOM 4978 C CA . VAL A 1 641 ? -17.196 -17.281 21.231 1.00 93.38 641 VAL A CA 1
ATOM 4979 C C . VAL A 1 641 ? -18.356 -18.237 21.009 1.00 93.38 641 VAL A C 1
ATOM 4981 O O . VAL A 1 641 ? -18.563 -19.173 21.775 1.00 93.38 641 VAL A O 1
ATOM 4984 N N . LEU A 1 642 ? -19.136 -17.971 19.967 1.00 94.38 642 LEU A N 1
ATOM 4985 C CA . LEU A 1 642 ? -20.307 -18.757 19.597 1.00 94.38 642 LEU A CA 1
ATOM 4986 C C . LEU A 1 642 ? -20.093 -19.334 18.199 1.00 94.38 642 LEU A C 1
ATOM 4988 O O . LEU A 1 642 ? -19.990 -18.590 17.224 1.00 94.38 642 LEU A O 1
ATOM 4992 N N . ASP A 1 643 ? -20.030 -20.657 18.101 1.00 94.69 643 ASP A N 1
ATOM 4993 C CA . ASP A 1 643 ? -19.753 -21.345 16.838 1.00 94.69 643 ASP A CA 1
ATOM 4994 C C . ASP A 1 643 ? -21.037 -21.596 16.042 1.00 94.69 643 ASP A C 1
ATOM 4996 O O . ASP A 1 643 ? -22.052 -21.950 16.620 1.00 94.69 643 ASP A O 1
ATOM 5000 N N . PHE A 1 644 ? -21.013 -21.512 14.722 1.00 95.00 644 PHE A N 1
ATOM 5001 C CA . PHE A 1 644 ? -22.073 -21.966 13.824 1.00 95.00 644 PHE A CA 1
ATOM 5002 C C . PHE A 1 644 ? -21.453 -22.894 12.777 1.00 95.00 644 PHE A C 1
ATOM 5004 O O . PHE A 1 644 ? -20.408 -22.591 12.203 1.00 95.00 644 PHE A O 1
ATOM 5011 N N . ALA A 1 645 ? -22.085 -24.037 12.538 1.00 90.56 645 ALA A N 1
ATOM 5012 C CA . ALA A 1 645 ? -21.738 -24.940 11.449 1.00 90.56 645 ALA A CA 1
ATOM 5013 C C . ALA A 1 645 ? -22.454 -24.502 10.165 1.00 90.56 645 ALA A C 1
ATOM 5015 O O . ALA A 1 645 ? -23.525 -23.899 10.236 1.00 90.56 645 ALA A O 1
ATOM 5016 N N . ALA A 1 646 ? -21.909 -24.855 8.997 1.00 84.19 646 ALA A N 1
ATOM 5017 C CA . ALA A 1 646 ? -22.533 -24.571 7.697 1.00 84.19 646 ALA A CA 1
ATOM 5018 C C . ALA A 1 646 ? -23.977 -25.106 7.564 1.00 84.19 646 ALA A C 1
ATOM 5020 O O . ALA A 1 646 ? -24.753 -24.606 6.758 1.00 84.19 646 ALA A O 1
ATOM 5021 N N . GLU A 1 647 ? -24.348 -26.100 8.373 1.00 84.62 647 GLU A N 1
ATOM 5022 C CA . GLU A 1 647 ? -25.681 -26.713 8.414 1.00 84.62 647 GLU A CA 1
ATOM 5023 C C . GLU A 1 647 ? -26.734 -25.844 9.130 1.00 84.62 647 GLU A C 1
ATOM 5025 O O . GLU A 1 647 ? -27.940 -26.062 8.979 1.00 84.62 647 GLU A O 1
ATOM 5030 N N . ASN A 1 648 ? -26.301 -24.872 9.943 1.00 88.94 648 ASN A N 1
ATOM 5031 C CA . ASN A 1 648 ? -27.208 -24.015 10.697 1.00 88.94 648 ASN A CA 1
ATOM 5032 C C . ASN A 1 648 ? -27.990 -23.084 9.759 1.00 88.94 648 ASN A C 1
ATOM 5034 O O . ASN A 1 648 ? -27.418 -22.319 8.987 1.00 88.94 648 ASN A O 1
ATOM 5038 N N . GLN A 1 649 ? -29.319 -23.116 9.870 1.00 83.38 649 GLN A N 1
ATOM 5039 C CA . GLN A 1 649 ? -30.216 -22.342 9.011 1.00 83.38 649 GLN A CA 1
ATOM 5040 C C . GLN A 1 649 ? -30.291 -20.865 9.436 1.00 83.38 649 GLN A C 1
ATOM 5042 O O . GLN A 1 649 ? -30.201 -20.574 10.638 1.00 83.38 649 GLN A O 1
ATOM 5047 N N . PRO A 1 650 ? -30.532 -19.931 8.495 1.00 82.38 650 PRO A N 1
ATOM 5048 C CA . PRO A 1 650 ? -30.982 -18.577 8.813 1.00 82.38 650 PRO A CA 1
ATOM 5049 C C . PRO A 1 650 ? -32.101 -18.577 9.865 1.00 82.38 650 PRO A C 1
ATOM 5051 O O . PRO A 1 650 ? -33.065 -19.332 9.769 1.00 82.38 650 PRO A O 1
ATOM 5054 N N . GLY A 1 651 ? -31.957 -17.742 10.889 1.00 74.62 651 GLY A N 1
ATOM 5055 C CA . GLY A 1 651 ? -32.814 -17.691 12.072 1.00 74.62 651 GLY A CA 1
ATOM 5056 C C . GLY A 1 651 ? -32.310 -18.506 13.267 1.00 74.62 651 GLY A C 1
ATOM 5057 O O . GLY A 1 651 ? -32.856 -18.348 14.356 1.00 74.62 651 GLY A O 1
ATOM 5058 N N . SER A 1 652 ? -31.266 -19.334 13.115 1.00 85.00 652 SER A N 1
ATOM 5059 C CA . SER A 1 652 ? -30.659 -20.069 14.238 1.00 85.00 652 SER A CA 1
ATOM 5060 C C . SER A 1 652 ? -30.154 -19.107 15.314 1.00 85.00 652 SER A C 1
ATOM 5062 O O . SER A 1 652 ? -29.452 -18.145 15.006 1.00 85.00 652 SER A O 1
ATOM 5064 N N . VAL A 1 653 ? -30.465 -19.386 16.579 1.00 88.31 653 VAL A N 1
ATOM 5065 C CA . VAL A 1 653 ? -30.077 -18.546 17.721 1.00 88.31 653 VAL A CA 1
ATOM 5066 C C . VAL A 1 653 ? -29.125 -19.314 18.631 1.00 88.31 653 VAL A C 1
ATOM 5068 O O . VAL A 1 653 ? -29.367 -20.480 18.938 1.00 88.31 653 VAL A O 1
ATOM 5071 N N . LYS A 1 654 ? -28.064 -18.650 19.092 1.00 91.50 654 LYS A N 1
ATOM 5072 C CA . LYS A 1 654 ? -27.202 -19.121 20.178 1.00 91.50 654 LYS A CA 1
ATOM 5073 C C . LYS A 1 654 ? -27.145 -18.083 21.285 1.00 91.50 654 LYS A C 1
ATOM 5075 O O . LYS A 1 654 ? -27.002 -16.894 21.009 1.00 91.50 654 LYS A O 1
ATOM 5080 N N . GLU A 1 655 ? -27.256 -18.541 22.525 1.00 90.12 655 GLU A N 1
ATOM 5081 C CA . GLU A 1 655 ? -27.249 -17.684 23.707 1.00 90.12 655 GLU A CA 1
ATOM 5082 C C . GLU A 1 655 ? -26.200 -18.171 24.707 1.00 90.12 655 GLU A C 1
ATOM 5084 O O . GLU A 1 655 ? -26.121 -19.364 24.997 1.00 90.12 655 GLU A O 1
ATOM 5089 N N . ALA A 1 656 ? -25.391 -17.250 25.227 1.00 89.00 656 ALA A N 1
ATOM 5090 C CA . ALA A 1 656 ? -24.436 -17.508 26.299 1.00 89.00 656 ALA A CA 1
ATOM 5091 C C . ALA A 1 656 ? -24.184 -16.217 27.085 1.00 89.00 656 ALA A C 1
ATOM 5093 O O . ALA A 1 656 ? -24.061 -15.147 26.497 1.00 89.00 656 ALA A O 1
ATOM 5094 N N . ALA A 1 657 ? -24.118 -16.309 28.416 1.00 83.69 657 ALA A N 1
ATOM 5095 C CA . ALA A 1 657 ? -23.772 -15.191 29.300 1.00 83.69 657 ALA A CA 1
ATOM 5096 C C . ALA A 1 657 ? -24.552 -13.874 29.047 1.00 83.69 657 ALA A C 1
ATOM 5098 O O . ALA A 1 657 ? -23.989 -12.786 29.137 1.00 83.69 657 ALA A O 1
ATOM 5099 N N . GLY A 1 658 ? -25.848 -13.968 28.719 1.00 78.06 658 GLY A N 1
ATOM 5100 C CA . GLY A 1 658 ? -26.707 -12.808 28.430 1.00 78.06 658 GLY A CA 1
ATOM 5101 C C . GLY A 1 658 ? -26.551 -12.222 27.020 1.00 78.06 658 GLY A C 1
ATOM 5102 O O . GLY A 1 658 ? -27.289 -11.310 26.655 1.00 78.06 658 GLY A O 1
ATOM 5103 N N . ILE A 1 659 ? -25.641 -12.769 26.211 1.00 86.75 659 ILE A N 1
ATOM 5104 C CA . ILE A 1 659 ? -25.523 -12.473 24.786 1.00 86.75 659 ILE A CA 1
ATOM 5105 C C . ILE A 1 659 ? -26.408 -13.435 24.012 1.00 86.75 659 ILE A C 1
ATOM 5107 O O . ILE A 1 659 ? -26.326 -14.649 24.188 1.00 86.75 659 ILE A O 1
ATOM 5111 N N . ARG A 1 660 ? -27.189 -12.885 23.087 1.00 85.88 660 ARG A N 1
ATOM 5112 C CA . ARG A 1 660 ? -27.954 -13.639 22.097 1.00 85.88 660 ARG A CA 1
ATOM 5113 C C . ARG A 1 660 ? -27.451 -13.293 20.710 1.00 85.88 660 ARG A C 1
ATOM 5115 O O . ARG A 1 660 ? -27.522 -12.133 20.320 1.00 85.88 660 ARG A O 1
ATOM 5122 N N . VAL A 1 661 ? -26.983 -14.284 19.956 1.00 88.50 661 VAL A N 1
ATOM 5123 C CA . VAL A 1 661 ? -26.590 -14.152 18.548 1.00 88.50 661 VAL A CA 1
ATOM 5124 C C . VAL A 1 661 ? -27.576 -14.914 17.678 1.00 88.50 661 VAL A C 1
ATOM 5126 O O . VAL A 1 661 ? -27.823 -16.095 17.893 1.00 88.50 661 VAL A O 1
ATOM 5129 N N . THR A 1 662 ? -28.126 -14.240 16.675 1.00 85.62 662 THR A N 1
ATOM 5130 C CA . THR A 1 662 ? -29.002 -14.823 15.657 1.00 85.62 662 THR A CA 1
ATOM 5131 C C . THR A 1 662 ? -28.271 -14.841 14.322 1.00 85.62 662 THR A C 1
ATOM 5133 O O . THR A 1 662 ? -27.756 -13.815 13.875 1.00 85.62 662 THR A O 1
ATOM 5136 N N . LEU A 1 663 ? -28.225 -16.004 13.680 1.00 86.69 663 LEU A N 1
ATOM 5137 C CA . LEU A 1 663 ? -27.675 -16.178 12.345 1.00 86.69 663 LEU A CA 1
ATOM 5138 C C . LEU A 1 663 ? -28.663 -15.627 11.315 1.00 86.69 663 LEU A C 1
ATOM 5140 O O . LEU A 1 663 ? -29.781 -16.116 11.213 1.00 86.69 663 LEU A O 1
ATOM 5144 N N . GLY A 1 664 ? -28.268 -14.615 10.550 1.00 79.88 664 GLY A N 1
ATOM 5145 C CA . GLY A 1 664 ? -29.061 -14.074 9.443 1.00 79.88 664 GLY A CA 1
ATOM 5146 C C . GLY A 1 664 ? -28.817 -14.817 8.128 1.00 79.88 664 GLY A C 1
ATOM 5147 O O . GLY A 1 664 ? -29.761 -15.100 7.398 1.00 79.88 664 GLY A O 1
ATOM 5148 N N . ARG A 1 665 ? -27.558 -15.174 7.845 1.00 86.00 665 ARG A N 1
ATOM 5149 C CA . ARG A 1 665 ? -27.141 -15.933 6.656 1.00 86.00 665 ARG A CA 1
ATOM 5150 C C . ARG A 1 665 ? -25.850 -16.693 6.945 1.00 86.00 665 ARG A C 1
ATOM 5152 O O . ARG A 1 665 ? -24.962 -16.165 7.608 1.00 86.00 665 ARG A O 1
ATOM 5159 N N . LEU A 1 666 ? -25.726 -17.892 6.390 1.00 91.06 666 LEU A N 1
ATOM 5160 C CA . LEU A 1 666 ? -24.462 -18.609 6.249 1.00 91.06 666 LEU A CA 1
ATOM 5161 C C . LEU A 1 666 ? -24.513 -19.378 4.932 1.00 91.06 666 LEU A C 1
ATOM 5163 O O . LEU A 1 666 ? -25.130 -20.432 4.850 1.00 91.06 666 LEU A O 1
ATOM 5167 N N . GLU A 1 667 ? -23.954 -18.799 3.875 1.00 89.62 667 GLU A N 1
ATOM 5168 C CA . GLU A 1 667 ? -24.076 -19.345 2.525 1.00 89.62 667 GLU A CA 1
ATOM 5169 C C . GLU A 1 667 ? -22.787 -19.114 1.735 1.00 89.62 667 GLU A C 1
ATOM 5171 O O . GLU A 1 667 ? -22.371 -17.972 1.532 1.00 89.62 667 GLU A O 1
ATOM 5176 N N . LYS A 1 668 ? -22.172 -20.207 1.261 1.00 91.50 668 LYS A N 1
ATOM 5177 C CA . LYS A 1 668 ? -20.885 -20.212 0.547 1.00 91.50 668 LYS A CA 1
ATOM 5178 C C . LYS A 1 668 ? -19.820 -19.387 1.270 1.00 91.50 668 LYS A C 1
ATOM 5180 O O . LYS A 1 668 ? -19.268 -19.860 2.249 1.00 91.50 668 LYS A O 1
ATOM 5185 N N . ASP A 1 669 ? -19.507 -18.200 0.763 1.00 93.00 669 ASP A N 1
ATOM 5186 C CA . ASP A 1 669 ? -18.460 -17.300 1.225 1.00 93.00 669 ASP A CA 1
ATOM 5187 C C . ASP A 1 669 ? -18.998 -16.127 2.052 1.00 93.00 669 ASP A C 1
ATOM 5189 O O . ASP A 1 669 ? -18.228 -15.253 2.433 1.00 93.00 669 ASP A O 1
ATOM 5193 N N . VAL A 1 670 ? -20.299 -16.083 2.356 1.00 92.56 670 VAL A N 1
ATOM 5194 C CA . VAL A 1 670 ? -20.921 -14.997 3.122 1.00 92.56 670 VAL A CA 1
ATOM 5195 C C . VAL A 1 670 ? -21.529 -15.504 4.424 1.00 92.56 670 VAL A C 1
ATOM 5197 O O . VAL A 1 670 ? -22.283 -16.477 4.448 1.00 92.56 670 VAL A O 1
ATOM 5200 N N . ALA A 1 671 ? -21.270 -14.768 5.504 1.00 92.56 671 ALA A N 1
ATOM 5201 C CA . ALA A 1 671 ? -21.948 -14.930 6.781 1.00 92.56 671 ALA A CA 1
ATOM 52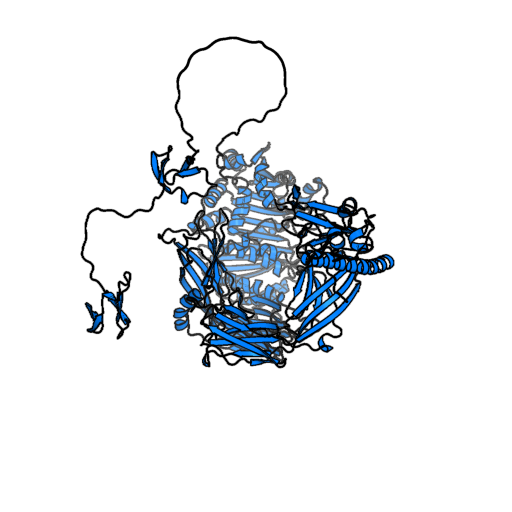02 C C . ALA A 1 671 ? -22.536 -13.602 7.269 1.00 92.56 671 ALA A C 1
ATOM 5204 O O . ALA A 1 671 ? -21.883 -12.562 7.188 1.00 92.56 671 ALA A O 1
ATOM 5205 N N . GLN A 1 672 ? -23.743 -13.656 7.828 1.00 89.00 672 GLN A N 1
ATOM 5206 C CA . GLN A 1 672 ? -24.417 -12.538 8.474 1.00 89.00 672 GLN A CA 1
ATOM 5207 C C . GLN A 1 672 ? -24.956 -12.974 9.829 1.00 89.00 672 GLN A C 1
ATOM 5209 O O . GLN A 1 672 ? -25.661 -13.977 9.930 1.00 89.00 672 GLN A O 1
ATOM 5214 N N . VAL A 1 673 ? -24.688 -12.181 10.859 1.00 88.56 673 VAL A N 1
ATOM 5215 C CA . VAL A 1 673 ? -25.209 -12.382 12.210 1.00 88.56 673 VAL A CA 1
ATOM 5216 C C . VAL A 1 673 ? -25.730 -11.070 12.784 1.00 88.56 673 VAL A C 1
ATOM 5218 O O . VAL A 1 673 ? -25.303 -9.979 12.399 1.00 88.56 673 VAL A O 1
ATOM 5221 N N . SER A 1 674 ? -26.634 -11.176 13.745 1.00 82.88 674 SER A N 1
ATOM 5222 C CA . SER A 1 674 ? -27.031 -10.081 14.627 1.00 82.88 674 SER A CA 1
ATOM 5223 C C . SER A 1 674 ? -26.887 -10.511 16.077 1.00 82.88 674 SER A C 1
ATOM 5225 O O . SER A 1 674 ? -27.123 -11.678 16.381 1.00 82.88 674 SER A O 1
ATOM 5227 N N . SER A 1 675 ? -26.546 -9.600 16.980 1.00 82.75 675 SER A N 1
ATOM 5228 C CA . SER A 1 675 ? -26.492 -9.873 18.412 1.00 82.75 675 SER A CA 1
ATOM 5229 C C . SER A 1 675 ? -27.209 -8.816 19.234 1.00 82.75 675 SER A C 1
ATOM 5231 O O . SER A 1 675 ? -27.362 -7.664 18.829 1.00 82.75 675 SER A O 1
ATOM 5233 N N . SER A 1 676 ? -27.618 -9.236 20.424 1.00 77.62 676 SER A N 1
ATOM 5234 C CA . SER A 1 676 ? -28.049 -8.374 21.516 1.00 77.62 676 SER A CA 1
ATOM 5235 C C . SER A 1 676 ? -27.299 -8.759 22.790 1.00 77.62 676 SER A C 1
ATOM 5237 O O . SER A 1 676 ? -27.051 -9.944 23.016 1.00 77.62 676 SER A O 1
ATOM 5239 N N . GLY A 1 677 ? -26.967 -7.771 23.625 1.00 71.88 677 GLY A N 1
ATOM 5240 C CA . GLY A 1 677 ? -26.307 -7.980 24.922 1.00 71.88 677 GLY A CA 1
ATOM 5241 C C . GLY A 1 677 ? -24.773 -7.919 24.909 1.00 71.88 677 GLY A C 1
ATOM 5242 O O . GLY A 1 677 ? -24.168 -8.146 25.950 1.00 71.88 677 GLY A O 1
ATOM 5243 N N . GLY A 1 678 ? -24.140 -7.612 23.770 1.00 78.75 678 GLY A N 1
ATOM 5244 C CA . GLY A 1 678 ? -22.690 -7.386 23.662 1.00 78.75 678 GLY A CA 1
ATOM 5245 C C . GLY A 1 678 ? -22.352 -6.009 23.080 1.00 78.75 678 GLY A C 1
ATOM 5246 O O . GLY A 1 678 ? -23.179 -5.413 22.395 1.00 78.75 678 GLY A O 1
ATOM 5247 N N . GLU A 1 679 ? -21.135 -5.525 23.339 1.00 79.12 679 GLU A N 1
ATOM 5248 C CA . GLU A 1 679 ? -20.645 -4.197 22.918 1.00 79.12 679 GLU A CA 1
ATOM 5249 C C . GLU A 1 679 ? -20.241 -4.155 21.435 1.00 79.12 679 GLU A C 1
ATOM 5251 O O . GLU A 1 679 ? -20.400 -3.155 20.735 1.00 79.12 679 GLU A O 1
ATOM 5256 N N . SER A 1 680 ? -19.664 -5.252 20.944 1.00 83.00 680 SER A N 1
ATOM 5257 C CA . SER A 1 680 ? -19.206 -5.393 19.559 1.00 83.00 680 SER A CA 1
ATOM 5258 C C . SER A 1 680 ? -19.057 -6.863 19.183 1.00 83.00 680 SER A C 1
ATOM 5260 O O . SER A 1 680 ? -19.095 -7.743 20.043 1.00 83.00 680 SER A O 1
ATOM 5262 N N . MET A 1 681 ? -18.865 -7.143 17.893 1.00 86.69 681 MET A N 1
ATOM 5263 C CA . MET A 1 681 ? -18.690 -8.504 17.392 1.00 86.69 681 MET A CA 1
ATOM 5264 C C . MET A 1 681 ? -17.715 -8.581 16.212 1.00 86.69 681 MET A C 1
ATOM 5266 O O . MET A 1 681 ? -17.580 -7.638 15.429 1.00 86.69 681 MET A O 1
ATOM 5270 N N . ARG A 1 682 ? -17.071 -9.738 16.055 1.00 88.06 682 ARG A N 1
ATOM 5271 C CA . ARG A 1 682 ? -16.303 -10.122 14.866 1.00 88.06 682 ARG A CA 1
ATOM 5272 C C . ARG A 1 682 ? -16.639 -11.535 14.420 1.00 88.06 682 ARG A C 1
ATOM 5274 O O . ARG A 1 682 ? -16.986 -12.393 15.225 1.00 88.06 682 ARG A O 1
ATOM 5281 N N . LEU A 1 683 ? -16.477 -11.760 13.121 1.00 92.25 683 LEU A N 1
ATOM 5282 C CA . LEU A 1 683 ? -16.656 -13.055 12.481 1.00 92.25 683 LEU A CA 1
ATOM 5283 C C . LEU A 1 683 ? -15.304 -13.640 12.080 1.00 92.25 683 LEU A C 1
ATOM 5285 O O . LEU A 1 683 ? -14.504 -12.958 11.440 1.00 92.25 683 LEU A O 1
ATOM 5289 N N . LEU A 1 684 ? -15.082 -14.906 12.422 1.00 92.25 684 LEU A N 1
ATOM 5290 C CA . LEU A 1 684 ? -13.971 -15.718 11.935 1.00 92.25 684 LEU A CA 1
ATOM 5291 C C . LEU A 1 684 ? -14.565 -16.919 11.201 1.00 92.25 684 LEU A C 1
ATOM 5293 O O . LEU A 1 684 ? -15.293 -17.704 11.803 1.00 92.25 684 LEU A O 1
ATOM 5297 N N . ALA A 1 685 ? -14.292 -17.050 9.908 1.00 94.25 685 ALA A N 1
ATOM 5298 C CA . ALA A 1 685 ? -14.765 -18.178 9.115 1.00 94.25 685 ALA A CA 1
ATOM 5299 C C . ALA A 1 685 ? -13.627 -19.157 8.834 1.00 94.25 685 ALA A C 1
ATOM 5301 O O . ALA A 1 685 ? -12.479 -18.744 8.673 1.00 94.25 685 ALA A O 1
ATOM 5302 N N . TYR A 1 686 ? -13.960 -20.438 8.741 1.00 94.44 686 TYR A N 1
ATOM 5303 C CA . TYR A 1 686 ? -13.012 -21.519 8.504 1.00 94.44 686 TYR A CA 1
ATOM 5304 C C . TYR A 1 686 ? -13.505 -22.399 7.364 1.00 94.44 686 TYR A C 1
ATOM 5306 O O . TYR A 1 686 ? -14.712 -22.600 7.203 1.00 94.44 686 TYR A O 1
ATOM 5314 N N . ASP A 1 687 ? -12.573 -22.929 6.581 1.00 92.69 687 ASP A N 1
ATOM 5315 C CA . ASP A 1 687 ? -12.880 -23.915 5.549 1.00 92.69 687 ASP A CA 1
ATOM 5316 C C . ASP A 1 687 ? -13.001 -25.340 6.121 1.00 92.69 687 ASP A C 1
ATOM 5318 O O . ASP A 1 687 ? -12.827 -25.583 7.316 1.00 92.69 687 ASP A O 1
ATOM 5322 N N . GLN A 1 688 ? -13.272 -26.309 5.247 1.00 91.69 688 GLN A N 1
ATOM 5323 C CA . GLN A 1 688 ? -13.373 -27.731 5.604 1.00 91.69 688 GLN A CA 1
ATOM 5324 C C . GLN A 1 688 ? -12.069 -28.338 6.158 1.00 91.69 688 GLN A C 1
ATOM 5326 O O . GLN A 1 688 ? -12.098 -29.406 6.761 1.00 91.69 688 GLN A O 1
ATOM 5331 N N . THR A 1 689 ? -10.920 -27.685 5.943 1.00 86.75 689 THR A N 1
ATOM 5332 C CA . THR A 1 689 ? -9.619 -28.121 6.478 1.00 86.75 689 THR A CA 1
ATOM 5333 C C . THR A 1 689 ? -9.335 -27.538 7.863 1.00 86.75 689 THR A C 1
ATOM 5335 O O . THR A 1 689 ? -8.317 -27.871 8.470 1.00 86.75 689 THR A O 1
ATOM 5338 N N . GLY A 1 690 ? -10.223 -26.673 8.368 1.00 86.88 690 GLY A N 1
ATOM 5339 C CA . GLY A 1 690 ? -10.067 -25.973 9.638 1.00 86.88 690 GLY A CA 1
ATOM 5340 C C . GLY A 1 690 ? -9.160 -24.745 9.561 1.00 86.88 690 GLY A C 1
ATOM 5341 O O . GLY A 1 690 ? -8.742 -24.244 10.601 1.00 86.88 690 GLY A O 1
ATOM 5342 N N . LYS A 1 691 ? -8.833 -24.237 8.364 1.00 83.88 691 LYS A N 1
ATOM 5343 C CA . LYS A 1 691 ? -8.000 -23.035 8.204 1.00 83.88 691 LYS A CA 1
ATOM 5344 C C . LYS A 1 691 ? -8.856 -21.773 8.163 1.00 83.88 691 LYS A C 1
ATOM 5346 O O . LYS A 1 691 ? -9.860 -21.724 7.453 1.00 83.88 691 LYS A O 1
ATOM 5351 N N . ALA A 1 692 ? -8.423 -20.736 8.882 1.00 88.12 692 ALA A N 1
ATOM 5352 C CA . ALA A 1 692 ? -9.104 -19.445 8.921 1.00 88.12 692 ALA A CA 1
ATOM 5353 C C . ALA A 1 692 ? -9.059 -18.736 7.555 1.00 88.12 692 ALA A C 1
ATOM 5355 O O . ALA A 1 692 ? -7.999 -18.590 6.939 1.00 88.12 692 ALA A O 1
ATOM 5356 N N . LEU A 1 693 ? -10.214 -18.270 7.092 1.00 88.81 693 LEU A N 1
ATOM 5357 C CA . LEU A 1 693 ? -10.396 -17.560 5.830 1.00 88.81 693 LEU A CA 1
ATOM 5358 C C . LEU A 1 693 ? -10.155 -16.057 6.009 1.00 88.81 693 LEU A C 1
ATOM 5360 O O . LEU A 1 693 ? -10.539 -15.463 7.018 1.00 88.81 693 LEU A O 1
ATOM 5364 N N . ALA A 1 694 ? -9.549 -15.419 5.008 1.00 84.50 694 ALA A N 1
ATOM 5365 C CA . ALA A 1 694 ? -9.422 -13.967 4.971 1.00 84.50 694 ALA A CA 1
ATOM 5366 C C . ALA A 1 694 ? -10.782 -13.310 4.704 1.00 84.50 694 ALA A C 1
ATOM 5368 O O . ALA A 1 694 ? -11.592 -13.836 3.945 1.00 84.50 694 ALA A O 1
ATOM 5369 N N . SER A 1 695 ? -11.044 -12.150 5.307 1.00 84.19 695 SER A N 1
ATOM 5370 C CA . SER A 1 695 ? -12.217 -11.344 4.966 1.00 84.19 695 SER A CA 1
ATOM 5371 C C . SER A 1 695 ? -11.925 -10.486 3.733 1.00 84.19 695 SER A C 1
ATOM 5373 O O . SER A 1 695 ? -10.884 -9.835 3.640 1.00 84.19 695 SER A O 1
ATOM 5375 N N . ARG A 1 696 ? -12.855 -10.481 2.776 1.00 77.44 696 ARG A N 1
ATOM 5376 C CA . ARG A 1 696 ? -12.782 -9.667 1.555 1.00 77.44 696 ARG A CA 1
ATOM 5377 C C . ARG A 1 696 ? -13.474 -8.325 1.737 1.00 77.44 696 ARG A C 1
ATOM 5379 O O . ARG A 1 696 ? -12.955 -7.282 1.355 1.00 77.44 696 ARG A O 1
ATOM 5386 N N . GLU A 1 697 ? -14.664 -8.371 2.314 1.00 77.75 697 GLU A N 1
ATOM 5387 C CA . GLU A 1 697 ? -15.488 -7.212 2.629 1.00 77.75 697 GLU A CA 1
ATOM 5388 C C . GLU A 1 697 ? -16.274 -7.520 3.897 1.00 77.75 697 GLU A C 1
ATOM 5390 O O . GLU A 1 697 ? -16.730 -8.643 4.113 1.00 77.75 697 GLU A O 1
ATOM 5395 N N . SER A 1 698 ? -16.403 -6.523 4.758 1.00 76.62 698 SER A N 1
ATOM 5396 C CA . SER A 1 698 ? -17.163 -6.641 5.990 1.00 76.62 698 SER A CA 1
ATOM 5397 C C . SER A 1 698 ? -17.931 -5.355 6.204 1.00 76.62 698 SER A C 1
ATOM 5399 O O . SER A 1 698 ? -17.406 -4.256 6.017 1.00 76.62 698 SER A O 1
ATOM 5401 N N . MET A 1 699 ? -19.189 -5.507 6.578 1.00 67.06 699 MET A N 1
ATOM 5402 C CA . MET A 1 699 ? -20.057 -4.433 7.006 1.00 67.06 699 MET A CA 1
ATOM 5403 C C . MET A 1 699 ? -20.471 -4.750 8.434 1.00 67.06 699 MET A C 1
ATOM 5405 O O . MET A 1 699 ? -20.959 -5.845 8.714 1.00 67.06 699 MET A O 1
ATOM 5409 N N . SER A 1 700 ? -20.298 -3.791 9.337 1.00 66.88 700 SER A N 1
ATOM 5410 C CA . SER A 1 700 ? -20.601 -3.972 10.752 1.00 66.88 700 SER A CA 1
ATOM 5411 C C . SER A 1 700 ? -21.364 -2.784 11.334 1.00 66.88 700 SER A C 1
ATOM 5413 O O . SER A 1 700 ? -21.136 -1.627 10.983 1.00 66.88 700 SER A O 1
ATOM 5415 N N . THR A 1 701 ? -22.284 -3.090 12.238 1.00 62.69 701 THR A N 1
ATOM 5416 C CA . THR A 1 701 ? -22.868 -2.196 13.239 1.00 62.69 701 THR A CA 1
ATOM 5417 C C . THR A 1 701 ? -22.590 -2.799 14.624 1.00 62.69 701 THR A C 1
ATOM 5419 O O . THR A 1 701 ? -22.131 -3.943 14.704 1.00 62.69 701 THR A O 1
ATOM 5422 N N . PRO A 1 702 ? -22.869 -2.088 15.733 1.00 63.41 702 PRO A N 1
ATOM 5423 C CA . PRO A 1 702 ? -22.706 -2.662 17.072 1.00 63.41 702 PRO A CA 1
ATOM 5424 C C . PRO A 1 702 ? -23.484 -3.973 17.285 1.00 63.41 702 PRO A C 1
ATOM 5426 O O . PRO A 1 702 ? -23.028 -4.847 18.011 1.00 63.41 702 PRO A O 1
ATOM 5429 N N . SER A 1 703 ? -24.629 -4.135 16.612 1.00 69.25 703 SER A N 1
ATOM 5430 C CA . SER A 1 703 ? -25.544 -5.268 16.791 1.00 69.25 703 SER A CA 1
ATOM 5431 C C . SER A 1 703 ? -25.651 -6.205 15.585 1.00 69.25 703 SER A C 1
ATOM 5433 O O . SER A 1 703 ? -26.420 -7.161 15.637 1.00 69.25 703 SER A O 1
ATOM 5435 N N . SER A 1 704 ? -24.926 -5.978 14.485 1.00 78.69 704 SER A N 1
ATOM 5436 C CA . SER A 1 704 ? -24.950 -6.881 13.327 1.00 78.69 704 SER A CA 1
ATOM 5437 C C . SER A 1 704 ? -23.684 -6.800 12.487 1.00 78.69 704 SER A C 1
ATOM 5439 O O . SER A 1 704 ? -23.145 -5.721 12.253 1.00 78.69 704 SER A O 1
ATOM 5441 N N . VAL A 1 705 ? -23.226 -7.948 11.990 1.00 83.44 705 VAL A N 1
ATOM 5442 C CA . VAL A 1 705 ? -22.094 -8.049 11.066 1.00 83.44 705 VAL A CA 1
ATOM 5443 C C . VAL A 1 705 ? -22.467 -8.937 9.896 1.00 83.44 705 VAL A C 1
ATOM 5445 O O . VAL A 1 705 ? -22.994 -10.029 10.083 1.00 83.44 705 VAL A O 1
ATOM 5448 N N . SER A 1 706 ? -22.128 -8.480 8.695 1.00 85.00 706 SER A N 1
ATOM 5449 C CA . SER A 1 706 ? -22.155 -9.252 7.457 1.00 85.00 706 SER A CA 1
ATOM 5450 C C . SER A 1 706 ? -20.768 -9.220 6.834 1.00 85.00 706 SER A C 1
ATOM 5452 O O . SER A 1 706 ? -20.169 -8.153 6.707 1.00 85.00 706 SER A O 1
ATOM 5454 N N . THR A 1 707 ? -20.201 -10.377 6.513 1.00 88.38 707 THR A N 1
ATOM 5455 C CA . THR A 1 707 ? -18.838 -10.485 5.980 1.00 88.38 707 THR A CA 1
ATOM 5456 C C . THR A 1 707 ? -18.797 -11.493 4.845 1.00 88.38 707 THR A C 1
ATOM 5458 O O . THR A 1 707 ? -19.297 -12.608 4.992 1.00 88.38 707 THR A O 1
ATOM 5461 N N . ARG A 1 708 ? -18.162 -11.103 3.736 1.00 91.31 708 ARG A N 1
ATOM 5462 C CA . ARG A 1 708 ? -17.727 -12.020 2.683 1.00 91.31 708 ARG A CA 1
ATOM 5463 C C . ARG A 1 708 ? -16.278 -12.415 2.941 1.00 91.31 708 ARG A C 1
ATOM 5465 O O . ARG A 1 708 ? -15.419 -11.553 3.149 1.00 91.31 708 ARG A O 1
ATOM 5472 N N . PHE A 1 709 ? -16.008 -13.704 2.886 1.00 92.75 709 PHE A N 1
ATOM 5473 C CA . PHE A 1 709 ? -14.703 -14.309 3.072 1.00 92.75 709 PHE A CA 1
ATOM 5474 C C . PHE A 1 709 ? -14.109 -14.756 1.734 1.00 92.75 709 PHE A C 1
ATOM 5476 O O . PHE A 1 709 ? -14.805 -14.941 0.741 1.00 92.75 709 PHE A O 1
ATOM 5483 N N . GLU A 1 710 ? -12.794 -14.909 1.687 1.00 88.19 710 GLU A N 1
ATOM 5484 C CA . GLU A 1 710 ? -12.072 -15.465 0.546 1.00 88.19 710 GLU A CA 1
ATOM 5485 C C . GLU A 1 710 ? -11.988 -16.988 0.724 1.00 88.19 710 GLU A C 1
ATOM 5487 O O . GLU A 1 710 ? -10.959 -17.519 1.132 1.00 88.19 710 GLU A O 1
ATOM 5492 N N . GLY A 1 711 ? -13.106 -17.686 0.498 1.00 90.38 711 GLY A N 1
ATOM 5493 C CA . GLY A 1 711 ? -13.230 -19.146 0.591 1.00 90.38 711 GLY A CA 1
ATOM 5494 C C . GLY A 1 711 ? -14.643 -19.602 0.970 1.00 90.38 711 GLY A C 1
ATOM 5495 O O . GLY A 1 711 ? -15.464 -18.797 1.401 1.00 90.38 711 GLY A O 1
ATOM 5496 N N . ILE A 1 712 ? -14.935 -20.898 0.811 1.00 93.69 712 ILE A N 1
ATOM 5497 C CA . ILE A 1 712 ? -16.218 -21.484 1.236 1.00 93.69 712 ILE A CA 1
ATOM 5498 C C . ILE A 1 712 ? -16.177 -21.745 2.746 1.00 93.69 712 ILE A C 1
ATOM 5500 O O . ILE A 1 712 ? -15.294 -22.449 3.236 1.00 93.69 712 ILE A O 1
ATOM 5504 N N . ILE A 1 713 ? -17.150 -21.192 3.467 1.00 95.00 713 ILE A N 1
ATOM 5505 C CA . ILE A 1 713 ? -17.286 -21.290 4.917 1.00 95.00 713 ILE A CA 1
ATOM 5506 C C . ILE A 1 713 ? -17.856 -22.665 5.282 1.00 95.00 713 ILE A C 1
ATOM 5508 O O . ILE A 1 713 ? -18.980 -23.002 4.919 1.00 95.00 713 ILE A O 1
ATOM 5512 N N . SER A 1 714 ? -17.085 -23.445 6.035 1.00 94.62 714 SER A N 1
ATOM 5513 C CA . SER A 1 714 ? -17.523 -24.698 6.660 1.00 94.62 714 SER A CA 1
ATOM 5514 C C . SER A 1 714 ? -17.960 -24.488 8.110 1.00 94.62 714 SER A C 1
ATOM 5516 O O . SER A 1 714 ? -18.875 -25.160 8.589 1.00 94.62 714 SER A O 1
ATOM 5518 N N . SER A 1 71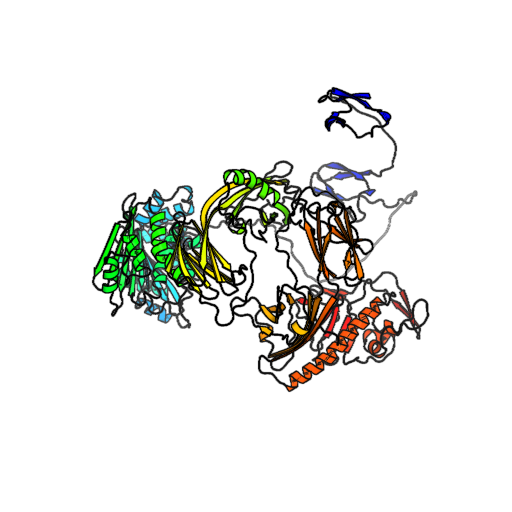5 ? -17.316 -23.561 8.821 1.00 94.94 715 SER A N 1
ATOM 5519 C CA . SER A 1 715 ? -17.705 -23.156 10.171 1.00 94.94 715 SER A CA 1
ATOM 5520 C C . SER A 1 715 ? -17.427 -21.674 10.406 1.00 94.94 715 SER A C 1
ATOM 5522 O O . SER A 1 715 ? -16.556 -21.067 9.781 1.00 94.94 715 SER A O 1
ATOM 5524 N N . LEU A 1 716 ? -18.207 -21.079 11.301 1.00 96.06 716 LEU A N 1
ATOM 5525 C CA . LEU A 1 716 ? -18.178 -19.663 11.631 1.00 96.06 716 LEU A CA 1
ATOM 5526 C C . LEU A 1 716 ? -18.077 -19.504 13.146 1.00 96.06 716 LEU A C 1
ATOM 5528 O O . LEU A 1 716 ? -18.957 -19.958 13.865 1.00 96.06 716 LEU A O 1
ATOM 5532 N N . LYS A 1 717 ? -17.061 -18.800 13.635 1.00 95.12 717 LYS A N 1
ATOM 5533 C CA . LYS A 1 717 ? -16.991 -18.351 15.027 1.00 95.12 717 LYS A CA 1
ATOM 5534 C C . LYS A 1 717 ? -17.418 -16.895 15.112 1.00 95.12 717 LYS A C 1
ATOM 5536 O O . LYS A 1 717 ? -16.863 -16.033 14.425 1.00 95.12 717 LYS A O 1
ATOM 5541 N N . VAL A 1 718 ? -18.387 -16.618 15.974 1.00 93.81 718 VAL A N 1
ATOM 5542 C CA . VAL A 1 718 ? -18.831 -15.263 16.303 1.00 93.81 718 VAL A CA 1
ATOM 5543 C C . VAL A 1 718 ? -18.205 -14.881 17.632 1.00 93.81 718 VAL A C 1
ATOM 5545 O O . VAL A 1 718 ? -18.575 -15.421 18.671 1.00 93.81 718 VAL A O 1
ATOM 5548 N N . VAL A 1 719 ? -17.245 -13.962 17.591 1.00 92.12 719 VAL A N 1
ATOM 5549 C CA . VAL A 1 719 ? -16.571 -13.432 18.779 1.00 92.12 719 VAL A CA 1
ATOM 5550 C C . VAL A 1 719 ? -17.296 -12.162 19.198 1.00 92.12 719 VAL A C 1
ATOM 5552 O O . VAL A 1 719 ? -17.242 -11.166 18.478 1.00 92.12 719 VAL A O 1
ATOM 5555 N N . VAL A 1 720 ? -17.990 -12.190 20.331 1.00 90.75 720 VAL A N 1
ATOM 5556 C CA . VAL A 1 720 ? -18.745 -11.054 20.872 1.00 90.75 720 VAL A CA 1
ATOM 5557 C C . VAL A 1 720 ? -18.031 -10.503 22.097 1.00 90.75 720 VAL A C 1
ATOM 5559 O O . VAL A 1 720 ? -17.695 -11.242 23.019 1.00 90.75 720 VAL A O 1
ATOM 5562 N N . THR A 1 721 ? -17.821 -9.193 22.126 1.00 90.44 721 THR A N 1
ATOM 5563 C CA . THR A 1 721 ? -17.214 -8.511 23.267 1.00 90.44 721 THR A CA 1
ATOM 5564 C C . THR A 1 721 ? -18.248 -8.286 24.362 1.00 90.44 721 THR A C 1
ATOM 5566 O O . THR A 1 721 ? -19.230 -7.574 24.146 1.00 90.44 721 THR A O 1
ATOM 5569 N N . ARG A 1 722 ? -18.011 -8.872 25.540 1.00 90.00 722 ARG A N 1
ATOM 5570 C CA . ARG A 1 722 ? -18.812 -8.655 26.755 1.00 90.00 722 ARG A CA 1
ATOM 5571 C C . ARG A 1 722 ? -18.340 -7.453 27.545 1.00 90.00 722 ARG A C 1
ATOM 5573 O O . ARG A 1 722 ? -19.151 -6.680 28.031 1.00 90.00 722 ARG A O 1
ATOM 5580 N N . GLU A 1 723 ? -17.027 -7.340 27.698 1.00 90.56 723 GLU A N 1
ATOM 5581 C CA . GLU A 1 723 ? -16.410 -6.308 28.517 1.00 90.56 723 GLU A CA 1
ATOM 5582 C C . GLU A 1 723 ? -15.220 -5.706 27.781 1.00 90.56 723 GLU A C 1
ATOM 5584 O O . GLU A 1 723 ? -14.372 -6.415 27.222 1.00 90.56 723 GLU A O 1
ATOM 5589 N N . ILE A 1 724 ? -15.170 -4.378 27.800 1.00 91.06 724 ILE A N 1
ATOM 5590 C CA . ILE A 1 724 ? -14.078 -3.585 27.256 1.00 91.06 724 ILE A CA 1
ATOM 5591 C C . ILE A 1 724 ? -13.356 -2.941 28.430 1.00 91.06 724 ILE A C 1
ATOM 5593 O O . ILE A 1 724 ? -13.953 -2.218 29.225 1.00 91.06 724 ILE A O 1
ATOM 5597 N N . LEU A 1 725 ? -12.048 -3.166 28.506 1.00 93.88 725 LEU A N 1
ATOM 5598 C CA . LEU A 1 725 ? -11.179 -2.346 29.326 1.00 93.88 725 LEU A CA 1
ATOM 5599 C C . LEU A 1 725 ? -10.967 -1.022 28.600 1.00 93.88 725 LEU A C 1
ATOM 5601 O O . LEU A 1 725 ? -10.267 -0.977 27.586 1.00 93.88 725 LEU A O 1
ATOM 5605 N N . ASP A 1 726 ? -11.557 0.037 29.142 1.00 93.19 726 ASP A N 1
ATOM 5606 C CA . ASP A 1 726 ? -11.273 1.412 28.752 1.00 93.19 726 ASP A CA 1
ATOM 5607 C C . ASP A 1 726 ? -10.230 2.011 29.706 1.00 93.19 726 ASP A C 1
ATOM 5609 O O . ASP A 1 726 ? -10.485 2.196 30.901 1.00 93.19 726 ASP A O 1
ATOM 5613 N N . TYR A 1 727 ? -9.009 2.223 29.210 1.00 95.94 727 TYR A N 1
ATOM 5614 C CA . TYR A 1 727 ? -7.854 2.554 30.038 1.00 95.94 727 TYR A CA 1
ATOM 5615 C C . TYR A 1 727 ? -7.072 3.760 29.499 1.00 95.94 727 TYR A C 1
ATOM 5617 O O . TYR A 1 727 ? -6.295 3.634 28.542 1.00 95.94 727 TYR A O 1
ATOM 5625 N N . PRO A 1 728 ? -7.227 4.937 30.130 1.00 95.88 728 PRO A N 1
ATOM 5626 C CA . PRO A 1 728 ? -6.372 6.084 29.879 1.00 95.88 728 PRO A CA 1
ATOM 5627 C C . PRO A 1 728 ? -5.056 5.981 30.655 1.00 95.88 728 PRO A C 1
ATOM 5629 O O . PRO A 1 728 ? -5.043 5.650 31.841 1.00 95.88 728 PRO A O 1
ATOM 5632 N N . PHE A 1 729 ? -3.942 6.328 30.016 1.00 96.69 729 PHE A N 1
ATOM 5633 C CA . PHE A 1 729 ? -2.630 6.373 30.663 1.00 96.69 729 PHE A CA 1
ATOM 5634 C C . PHE A 1 729 ? -1.697 7.356 29.954 1.00 96.69 729 PHE A C 1
ATOM 5636 O O . PHE A 1 729 ? -1.937 7.767 28.822 1.00 96.69 729 PHE A O 1
ATOM 5643 N N . GLU A 1 730 ? -0.614 7.742 30.618 1.00 96.75 730 GLU A N 1
ATOM 5644 C CA . GLU A 1 730 ? 0.395 8.647 30.070 1.00 96.75 730 GLU A CA 1
ATOM 5645 C C . GLU A 1 730 ? 1.773 8.002 30.176 1.00 96.75 730 GLU A C 1
ATOM 5647 O O . GLU A 1 730 ? 2.086 7.332 31.164 1.00 96.75 730 GLU A O 1
ATOM 5652 N N . ILE A 1 731 ? 2.594 8.185 29.145 1.00 96.81 731 ILE A N 1
ATOM 5653 C CA . ILE A 1 731 ? 3.984 7.733 29.143 1.00 96.81 731 ILE A CA 1
ATOM 5654 C C . ILE A 1 731 ? 4.917 8.857 28.717 1.00 96.81 731 ILE A C 1
ATOM 5656 O O . ILE A 1 731 ? 4.588 9.691 27.875 1.00 96.81 731 ILE A O 1
ATOM 5660 N N . GLU A 1 732 ? 6.127 8.811 29.263 1.00 96.31 732 GLU A N 1
ATOM 5661 C CA . GLU A 1 732 ? 7.237 9.644 28.822 1.00 96.31 732 GLU A CA 1
ATOM 5662 C C . GLU A 1 732 ? 8.154 8.839 27.893 1.00 96.31 732 GLU A C 1
ATOM 5664 O O . GLU A 1 732 ? 8.648 7.758 28.259 1.00 96.31 732 GLU A O 1
ATOM 5669 N N . VAL A 1 733 ? 8.394 9.387 26.702 1.00 94.69 733 VAL A N 1
ATOM 5670 C CA . VAL A 1 733 ? 9.238 8.808 25.653 1.00 94.69 733 VAL A CA 1
ATOM 5671 C C . VAL A 1 733 ? 10.455 9.702 25.430 1.00 94.69 733 VAL A C 1
ATOM 5673 O O . VAL A 1 733 ? 10.328 10.910 25.249 1.00 94.69 733 VAL A O 1
ATOM 5676 N N . ASP A 1 734 ? 11.638 9.095 25.423 1.00 93.44 734 ASP A N 1
ATOM 5677 C CA . ASP A 1 734 ? 12.882 9.741 24.996 1.00 93.44 734 ASP A CA 1
ATOM 5678 C C . ASP A 1 734 ? 12.889 9.883 23.468 1.00 93.44 734 ASP A C 1
ATOM 5680 O O . ASP A 1 734 ? 12.733 8.885 22.762 1.00 93.44 734 ASP A O 1
ATOM 5684 N N . LEU A 1 735 ? 13.054 11.115 22.984 1.00 94.00 735 LEU A N 1
ATOM 5685 C CA . LEU A 1 735 ? 13.052 11.484 21.567 1.00 94.00 735 LEU A CA 1
ATOM 5686 C C . LEU A 1 735 ? 14.442 11.428 20.924 1.00 94.00 735 LEU A C 1
ATOM 5688 O O . LEU A 1 735 ? 14.572 11.770 19.749 1.00 94.00 735 LEU A O 1
ATOM 5692 N N . ASN A 1 736 ? 15.468 11.011 21.671 1.00 93.12 736 ASN A N 1
ATOM 5693 C CA . ASN A 1 736 ? 16.827 10.800 21.181 1.00 93.12 736 ASN A CA 1
ATOM 5694 C C . ASN A 1 736 ? 17.418 12.032 20.468 1.00 93.12 736 ASN A C 1
ATOM 5696 O O . ASN A 1 736 ? 18.112 11.910 19.457 1.00 93.12 736 ASN A O 1
ATOM 5700 N N . GLN A 1 737 ? 17.124 13.236 20.975 1.00 92.75 737 GLN A N 1
ATOM 5701 C CA . GLN A 1 737 ? 17.608 14.494 20.386 1.00 92.75 737 GLN A CA 1
ATOM 5702 C C . GLN A 1 737 ? 17.221 14.605 18.902 1.00 92.75 737 GLN A C 1
ATOM 5704 O O . GLN A 1 737 ? 18.019 15.013 18.065 1.00 92.75 737 GLN A O 1
ATOM 5709 N N . GLY A 1 738 ? 16.010 14.143 18.563 1.00 87.81 738 GLY A N 1
ATOM 5710 C CA . GLY A 1 738 ? 15.463 14.161 17.205 1.00 87.81 738 GLY A CA 1
ATOM 5711 C C . GLY A 1 738 ? 16.145 13.200 16.230 1.00 87.81 738 GLY A C 1
ATOM 5712 O O . GLY A 1 738 ? 15.781 13.172 15.055 1.00 87.81 738 GLY A O 1
ATOM 5713 N N . ASN A 1 739 ? 17.117 12.412 16.696 1.00 90.75 739 ASN A N 1
ATOM 5714 C CA . ASN A 1 739 ? 17.788 11.413 15.883 1.00 90.75 739 ASN A CA 1
ATOM 5715 C C . ASN A 1 739 ? 16.967 10.128 15.849 1.00 90.75 739 ASN A C 1
ATOM 5717 O O . ASN A 1 739 ? 16.519 9.619 16.881 1.00 90.75 739 ASN A O 1
ATOM 5721 N N . GLU A 1 740 ? 16.847 9.562 14.654 1.00 89.06 740 GLU A N 1
ATOM 5722 C CA . GLU A 1 740 ? 16.282 8.233 14.475 1.00 89.06 740 GLU A CA 1
ATOM 5723 C C . GLU A 1 740 ? 17.081 7.206 15.283 1.00 89.06 740 GLU A C 1
ATOM 5725 O O . GLU A 1 740 ? 18.313 7.269 15.382 1.00 89.06 740 GLU A O 1
ATOM 5730 N N . LEU A 1 741 ? 16.375 6.250 15.880 1.00 88.06 741 LEU A N 1
ATOM 5731 C CA . LEU A 1 741 ? 17.023 5.140 16.552 1.00 88.06 741 LEU A CA 1
ATOM 5732 C C . LEU A 1 741 ? 17.593 4.175 15.506 1.00 88.06 741 LEU A C 1
ATOM 5734 O O . LEU A 1 741 ? 16.861 3.398 14.896 1.00 88.06 741 LEU A O 1
ATOM 5738 N N . VAL A 1 742 ? 18.915 4.189 15.350 1.00 87.50 742 VAL A N 1
ATOM 5739 C CA . VAL A 1 742 ? 19.651 3.313 14.429 1.00 87.50 742 VAL A CA 1
ATOM 5740 C C . VAL A 1 742 ? 20.508 2.330 15.224 1.00 87.50 742 VAL A C 1
ATOM 5742 O O . VAL A 1 742 ? 21.125 2.697 16.224 1.00 87.50 742 VAL A O 1
ATOM 5745 N N . LEU A 1 743 ? 20.546 1.074 14.782 1.00 88.62 743 LEU A N 1
ATOM 5746 C CA . LEU A 1 743 ? 21.394 0.040 15.372 1.00 88.62 743 LEU A CA 1
ATOM 5747 C C . LEU A 1 743 ? 22.866 0.317 15.033 1.00 88.62 743 LEU A C 1
ATOM 5749 O O . LEU A 1 743 ? 23.178 0.718 13.905 1.00 88.62 743 LEU A O 1
ATOM 5753 N N . SER A 1 744 ? 23.794 0.111 15.973 1.00 85.75 744 SER A N 1
ATOM 5754 C CA . SER A 1 744 ? 25.207 0.314 15.646 1.00 85.75 744 SER A CA 1
ATOM 5755 C C . SER A 1 744 ? 25.681 -0.726 14.619 1.00 85.75 744 SER A C 1
ATOM 5757 O O . SER A 1 744 ? 25.208 -1.862 14.575 1.00 85.75 744 SER A O 1
ATOM 5759 N N . ARG A 1 745 ? 26.634 -0.346 13.756 1.00 88.00 745 ARG A N 1
ATOM 5760 C CA . ARG A 1 745 ? 27.234 -1.252 12.749 1.00 88.00 745 ARG A CA 1
ATOM 5761 C C . ARG A 1 745 ? 28.386 -2.082 13.329 1.00 88.00 745 ARG A C 1
ATOM 5763 O O . ARG A 1 745 ? 29.308 -2.480 12.607 1.00 88.00 745 ARG A O 1
ATOM 5770 N N . GLU A 1 746 ? 28.345 -2.299 14.638 1.00 90.69 746 GLU A N 1
ATOM 5771 C CA . GLU A 1 746 ? 29.303 -3.074 15.410 1.00 90.69 746 GLU A CA 1
ATOM 5772 C C . GLU A 1 746 ? 28.560 -4.100 16.280 1.00 90.69 746 GLU A C 1
ATOM 5774 O O . GLU A 1 746 ? 27.440 -3.846 16.716 1.00 90.69 746 GLU A O 1
ATOM 5779 N N . PRO A 1 747 ? 29.165 -5.266 16.559 1.00 91.31 747 PRO A N 1
ATOM 5780 C CA . PRO A 1 747 ? 28.564 -6.258 17.442 1.00 91.31 747 PRO A CA 1
ATOM 5781 C C . PRO A 1 747 ? 28.318 -5.711 18.855 1.00 91.31 747 PRO A C 1
ATOM 5783 O O . PRO A 1 747 ? 29.255 -5.492 19.639 1.00 91.31 747 PRO A O 1
ATOM 5786 N N . GLU A 1 748 ? 27.053 -5.603 19.244 1.00 92.38 748 GLU A N 1
ATOM 5787 C CA . GLU A 1 748 ? 26.615 -5.091 20.542 1.00 92.38 748 GLU A CA 1
ATOM 5788 C C . GLU A 1 748 ? 25.463 -5.906 21.139 1.00 92.38 748 GLU A C 1
ATOM 5790 O O . GLU A 1 748 ? 24.880 -6.775 20.497 1.00 92.38 748 GLU A O 1
ATOM 5795 N N . ILE A 1 749 ? 25.166 -5.662 22.415 1.00 90.50 749 ILE A N 1
ATOM 5796 C CA . ILE A 1 749 ? 23.895 -6.083 23.010 1.00 90.50 749 ILE A CA 1
ATOM 5797 C C . ILE A 1 749 ? 22.998 -4.848 22.910 1.00 90.50 749 ILE A C 1
ATOM 5799 O O . ILE A 1 749 ? 23.273 -3.881 23.625 1.00 90.50 749 ILE A O 1
ATOM 5803 N N . PRO A 1 750 ? 21.998 -4.831 22.010 1.00 84.50 750 PRO A N 1
ATOM 5804 C CA . PRO A 1 750 ? 21.215 -3.634 21.753 1.00 84.50 750 PRO A CA 1
ATOM 5805 C C . PRO A 1 750 ? 20.505 -3.181 23.021 1.00 84.50 750 PRO A C 1
ATOM 5807 O O . PRO A 1 750 ? 19.917 -3.991 23.737 1.00 84.50 750 PRO A O 1
ATOM 5810 N N . VAL A 1 751 ? 20.550 -1.877 23.286 1.00 80.56 751 VAL A N 1
ATOM 5811 C CA . VAL A 1 751 ? 19.905 -1.286 24.469 1.00 80.56 751 VAL A CA 1
ATOM 5812 C C . VAL A 1 751 ? 18.384 -1.425 24.386 1.00 80.56 751 VAL A C 1
ATOM 5814 O O . VAL A 1 751 ? 17.721 -1.598 25.405 1.00 80.56 751 VAL A O 1
ATOM 5817 N N . ARG A 1 752 ? 17.832 -1.373 23.167 1.00 83.75 752 ARG A N 1
ATOM 5818 C CA . ARG A 1 752 ? 16.411 -1.585 22.891 1.00 83.75 752 ARG A CA 1
ATOM 5819 C C . ARG A 1 752 ? 16.220 -2.776 21.962 1.00 83.75 752 ARG A C 1
ATOM 5821 O O . ARG A 1 752 ? 16.921 -2.898 20.958 1.00 83.75 752 ARG A O 1
ATOM 5828 N N . MET A 1 753 ? 15.255 -3.627 22.295 1.00 89.00 753 MET A N 1
ATOM 5829 C CA . MET A 1 753 ? 14.854 -4.751 21.454 1.00 89.00 753 MET A CA 1
ATOM 5830 C C . MET A 1 753 ? 13.669 -4.358 20.576 1.00 89.00 753 MET A C 1
ATOM 5832 O O . MET A 1 753 ? 12.793 -3.625 21.023 1.00 89.00 753 MET A O 1
ATOM 5836 N N . ARG A 1 754 ? 13.627 -4.877 19.349 1.00 91.75 754 ARG A N 1
ATOM 5837 C CA . ARG A 1 754 ? 12.481 -4.746 18.440 1.00 91.75 754 ARG A CA 1
ATOM 5838 C C . ARG A 1 754 ? 12.093 -6.123 17.940 1.00 91.75 754 ARG A C 1
ATOM 5840 O O . ARG A 1 754 ? 12.961 -6.931 17.598 1.00 91.75 754 ARG A O 1
ATOM 5847 N N . PHE A 1 755 ? 10.796 -6.379 17.861 1.00 88.19 755 PHE A N 1
ATOM 5848 C CA . PHE A 1 755 ? 10.263 -7.661 17.417 1.00 88.19 755 PHE A CA 1
ATOM 5849 C C . PHE A 1 755 ? 9.578 -7.515 16.066 1.00 88.19 755 PHE A C 1
ATOM 5851 O O . PHE A 1 755 ? 9.061 -6.458 15.714 1.00 88.19 755 PHE A O 1
ATOM 5858 N N . ASN A 1 756 ? 9.587 -8.595 15.295 1.00 86.38 756 ASN A N 1
ATOM 5859 C CA . ASN A 1 756 ? 8.834 -8.681 14.059 1.00 86.38 756 ASN A CA 1
ATOM 5860 C C . ASN A 1 756 ? 7.716 -9.709 14.243 1.00 86.38 756 ASN A C 1
ATOM 5862 O O . ASN A 1 756 ? 8.011 -10.898 14.374 1.00 86.38 756 ASN A O 1
ATOM 5866 N N . LEU A 1 757 ? 6.452 -9.282 14.184 1.00 79.69 757 LEU A N 1
ATOM 5867 C CA . LEU A 1 757 ? 5.275 -10.153 14.339 1.00 79.69 757 LEU A CA 1
ATOM 5868 C C . LEU A 1 757 ? 4.611 -10.561 13.011 1.00 79.69 757 LEU A C 1
ATOM 5870 O O . LEU A 1 757 ? 3.625 -11.287 13.018 1.00 79.69 757 LEU A O 1
ATOM 5874 N N . HIS A 1 758 ? 5.162 -10.160 11.859 1.00 78.00 758 HIS A N 1
ATOM 5875 C CA . HIS A 1 758 ? 4.649 -10.589 10.551 1.00 78.00 758 HIS A CA 1
ATOM 5876 C C . HIS A 1 758 ? 4.646 -12.124 10.403 1.00 78.00 758 HIS A C 1
ATOM 5878 O O . HIS A 1 758 ? 5.657 -12.760 10.697 1.00 78.00 758 HIS A O 1
ATOM 5884 N N . PRO A 1 759 ? 3.592 -12.761 9.887 1.00 76.06 759 PRO A N 1
ATOM 5885 C CA . PRO A 1 759 ? 3.648 -14.188 9.583 1.00 76.06 759 PRO A CA 1
ATOM 5886 C C . PRO A 1 759 ? 4.862 -14.521 8.702 1.00 76.06 759 PRO A C 1
ATOM 5888 O O . PRO A 1 759 ? 5.215 -13.752 7.807 1.00 76.06 759 PRO A O 1
ATOM 5891 N N . ILE A 1 760 ? 5.546 -15.631 8.987 1.00 84.12 760 ILE A N 1
ATOM 5892 C CA . ILE A 1 760 ? 6.642 -16.105 8.134 1.00 84.12 760 ILE A CA 1
ATOM 5893 C C . ILE A 1 760 ? 5.999 -16.777 6.920 1.00 84.12 760 ILE A C 1
ATOM 5895 O O . ILE A 1 760 ? 5.272 -17.753 7.114 1.00 84.12 760 ILE A O 1
ATOM 5899 N N . PRO A 1 761 ? 6.234 -16.298 5.687 1.00 83.31 761 PRO A N 1
ATOM 5900 C CA . PRO A 1 761 ? 5.739 -16.993 4.512 1.00 83.31 761 PRO A CA 1
ATOM 5901 C C . PRO A 1 761 ? 6.436 -18.351 4.393 1.00 83.31 761 PRO A C 1
ATOM 5903 O O . PRO A 1 761 ? 7.661 -18.444 4.499 1.00 83.31 761 PRO A O 1
ATOM 5906 N N . THR A 1 762 ? 5.651 -19.400 4.159 1.00 85.94 762 THR A N 1
ATOM 5907 C CA . THR A 1 762 ? 6.163 -20.708 3.739 1.00 85.94 762 THR A CA 1
ATOM 5908 C C . THR A 1 762 ? 6.061 -20.776 2.226 1.00 85.94 762 THR A C 1
ATOM 5910 O O . THR A 1 762 ? 4.959 -20.878 1.689 1.00 85.94 762 THR A O 1
ATOM 5913 N N . TYR A 1 763 ? 7.200 -20.662 1.547 1.00 90.38 763 TYR A N 1
ATOM 5914 C CA . TYR A 1 763 ? 7.250 -20.657 0.090 1.00 90.38 763 TYR A CA 1
ATOM 5915 C C . TYR A 1 763 ? 7.031 -22.056 -0.480 1.00 90.38 763 TYR A C 1
ATOM 5917 O O . TYR A 1 763 ? 7.590 -23.035 0.014 1.00 90.38 763 TYR A O 1
ATOM 5925 N N . VAL A 1 764 ? 6.215 -22.139 -1.524 1.00 89.38 764 VAL A N 1
ATOM 5926 C CA . VAL A 1 764 ? 5.936 -23.394 -2.227 1.00 89.38 764 VAL A CA 1
ATOM 5927 C C . VAL A 1 764 ? 7.041 -23.710 -3.236 1.00 89.38 764 VAL A C 1
ATOM 5929 O O . VAL A 1 764 ? 7.567 -22.812 -3.893 1.00 89.38 764 VAL A O 1
ATOM 5932 N N . ASN A 1 765 ? 7.371 -24.995 -3.375 1.00 90.31 765 ASN A N 1
ATOM 5933 C CA . ASN A 1 765 ? 8.251 -25.485 -4.433 1.00 90.31 765 ASN A CA 1
ATOM 5934 C C . ASN A 1 765 ? 7.417 -25.774 -5.686 1.00 90.31 765 ASN A C 1
ATOM 5936 O O . ASN A 1 765 ? 6.438 -26.514 -5.606 1.00 90.31 765 ASN A O 1
ATOM 5940 N N . PHE A 1 766 ? 7.807 -25.198 -6.823 1.00 91.94 766 PHE A N 1
ATOM 5941 C CA . PHE A 1 766 ? 7.180 -25.472 -8.117 1.00 91.94 766 PHE A CA 1
ATOM 5942 C C . PHE A 1 766 ? 7.921 -26.569 -8.873 1.00 91.94 766 PHE A C 1
ATOM 5944 O O . PHE A 1 766 ? 9.145 -26.683 -8.802 1.00 91.94 766 PHE A O 1
ATOM 5951 N N . THR A 1 767 ? 7.162 -27.339 -9.637 1.00 91.81 767 THR A N 1
ATOM 5952 C CA . THR A 1 767 ? 7.657 -28.269 -10.648 1.00 91.81 767 THR A CA 1
ATOM 5953 C C . THR A 1 767 ? 7.432 -27.688 -12.050 1.00 91.81 767 THR A C 1
ATOM 5955 O O . THR A 1 767 ? 6.583 -26.810 -12.216 1.00 91.81 767 THR A O 1
ATOM 5958 N N . PRO A 1 768 ? 8.142 -28.172 -13.086 1.00 92.44 768 PRO A N 1
ATOM 5959 C CA . PRO A 1 768 ? 7.886 -27.746 -14.464 1.00 92.44 768 PRO A CA 1
ATOM 5960 C C . PRO A 1 768 ? 6.425 -27.934 -14.910 1.00 92.44 768 PRO A C 1
ATOM 5962 O O . PRO A 1 768 ? 5.901 -27.116 -15.658 1.00 92.44 768 PRO A O 1
ATOM 5965 N N . GLU A 1 769 ? 5.739 -28.979 -14.428 1.00 91.38 769 GLU A N 1
ATOM 5966 C CA . GLU A 1 769 ? 4.338 -29.234 -14.793 1.00 91.38 769 GLU A CA 1
ATOM 5967 C C . GLU A 1 769 ? 3.385 -28.188 -14.187 1.00 91.38 769 GLU A C 1
ATOM 5969 O O . GLU A 1 769 ? 2.415 -27.811 -14.838 1.00 91.38 769 GLU A O 1
ATOM 5974 N N . ASP A 1 770 ? 3.695 -27.641 -13.003 1.00 90.31 770 ASP A N 1
ATOM 5975 C CA . ASP A 1 770 ? 2.899 -26.573 -12.374 1.00 90.31 770 ASP A CA 1
ATOM 5976 C C . ASP A 1 770 ? 2.927 -25.263 -13.175 1.00 90.31 770 ASP A C 1
ATOM 5978 O O . ASP A 1 770 ? 2.024 -24.433 -13.055 1.00 90.31 770 ASP A O 1
ATOM 5982 N N . LEU A 1 771 ? 3.984 -25.048 -13.966 1.00 92.88 771 LEU A N 1
ATOM 5983 C CA . LEU A 1 771 ? 4.154 -23.850 -14.793 1.00 92.88 771 LEU A CA 1
ATOM 5984 C C . LEU A 1 771 ? 3.651 -24.042 -16.228 1.00 92.88 771 LEU A C 1
ATOM 5986 O O . LEU A 1 771 ? 3.614 -23.098 -17.021 1.00 92.88 771 LEU A O 1
ATOM 5990 N N . LYS A 1 772 ? 3.212 -25.255 -16.562 1.00 87.81 772 LYS A N 1
ATOM 5991 C CA . LYS A 1 772 ? 2.694 -25.587 -17.881 1.00 87.81 772 LYS A CA 1
ATOM 5992 C C . LYS A 1 772 ? 1.315 -24.966 -18.072 1.00 87.81 772 LYS A C 1
ATOM 5994 O O . LYS A 1 772 ? 0.467 -24.997 -17.185 1.00 87.81 772 LYS A O 1
ATOM 5999 N N . ASN A 1 773 ? 1.065 -24.438 -19.267 1.00 88.12 773 ASN A N 1
ATOM 6000 C CA . ASN A 1 773 ? -0.185 -23.756 -19.635 1.00 88.12 773 ASN A CA 1
ATOM 6001 C C . ASN A 1 773 ? -0.447 -22.429 -18.900 1.00 88.12 773 ASN A C 1
ATOM 6003 O O . ASN A 1 773 ? -1.563 -21.907 -18.968 1.00 88.12 773 ASN A O 1
ATOM 6007 N N . LEU A 1 774 ? 0.554 -21.854 -18.226 1.00 94.62 774 LEU A N 1
ATOM 6008 C CA . LEU A 1 774 ? 0.447 -20.482 -17.743 1.00 94.62 774 LEU A CA 1
ATOM 6009 C C . LEU A 1 774 ? 0.246 -19.526 -18.924 1.00 94.62 774 LEU A C 1
ATOM 6011 O O . LEU A 1 774 ? 0.885 -19.646 -19.968 1.00 94.62 774 LEU A O 1
ATOM 6015 N N . ALA A 1 775 ? -0.648 -18.559 -18.745 1.00 94.75 775 ALA A N 1
ATOM 6016 C CA . ALA A 1 775 ? -0.992 -17.587 -19.770 1.00 94.75 775 ALA A CA 1
ATOM 6017 C C . ALA A 1 775 ? -0.993 -16.173 -19.197 1.00 94.75 775 ALA A C 1
ATOM 6019 O O . ALA A 1 775 ? -1.329 -15.947 -18.031 1.00 94.75 775 ALA A O 1
ATOM 6020 N N . VAL A 1 776 ? -0.646 -15.211 -20.050 1.00 97.12 776 VAL A N 1
ATOM 6021 C CA . VAL A 1 776 ? -0.768 -13.791 -19.726 1.00 97.12 776 VAL A CA 1
ATOM 6022 C C . VAL A 1 776 ? -2.230 -13.369 -19.867 1.00 97.12 776 VAL A C 1
ATOM 6024 O O . VAL A 1 776 ? -2.860 -13.575 -20.903 1.00 97.12 776 VAL A O 1
ATOM 6027 N N . VAL A 1 777 ? -2.765 -12.745 -18.824 1.00 95.38 777 VAL A N 1
ATOM 6028 C CA . VAL A 1 777 ? -4.130 -12.228 -18.748 1.00 95.38 777 VAL A CA 1
ATOM 6029 C C . VAL A 1 777 ? -4.105 -10.711 -18.892 1.00 95.38 777 VAL A C 1
ATOM 6031 O O . VAL A 1 777 ? -3.350 -10.023 -18.208 1.00 95.38 777 VAL A O 1
ATOM 6034 N N . TRP A 1 778 ? -4.956 -10.179 -19.767 1.00 95.62 778 TRP A N 1
ATOM 6035 C CA . TRP A 1 778 ? -5.160 -8.741 -19.940 1.00 95.62 778 TRP A CA 1
ATOM 6036 C C . TRP A 1 778 ? -6.298 -8.250 -19.048 1.00 95.62 778 TRP A C 1
ATOM 6038 O O . TRP A 1 778 ? -7.432 -8.707 -19.191 1.00 95.62 778 TRP A O 1
ATOM 6048 N N . THR A 1 779 ? -6.023 -7.280 -18.176 1.00 92.56 779 THR A N 1
ATOM 6049 C CA . THR A 1 779 ? -7.012 -6.711 -17.251 1.00 92.56 779 THR A CA 1
ATOM 6050 C C . THR A 1 779 ? -7.047 -5.189 -17.359 1.00 92.56 779 THR A C 1
ATOM 6052 O O . THR A 1 779 ? -6.036 -4.514 -17.184 1.00 92.56 779 THR A O 1
ATOM 6055 N N . GLU A 1 780 ? -8.227 -4.621 -17.612 1.00 90.88 780 GLU A N 1
ATOM 6056 C CA . GLU A 1 780 ? -8.444 -3.168 -17.593 1.00 90.88 780 GLU A CA 1
ATOM 6057 C C . GLU A 1 780 ? -9.074 -2.750 -16.267 1.00 90.88 780 GLU A C 1
ATOM 6059 O O . GLU A 1 780 ? -10.005 -3.397 -15.781 1.00 90.88 780 GLU A O 1
ATOM 6064 N N . GLY A 1 781 ? -8.581 -1.663 -15.673 1.00 79.00 781 GLY A N 1
ATOM 6065 C CA . GLY A 1 781 ? -9.029 -1.210 -14.364 1.00 79.00 781 GLY A CA 1
ATOM 6066 C C . GLY A 1 781 ? -10.516 -0.844 -14.358 1.00 79.00 781 GLY A C 1
ATOM 6067 O O . GLY A 1 781 ? -10.927 0.135 -14.987 1.00 79.00 781 GLY A O 1
ATOM 6068 N N . GLN A 1 782 ? -11.322 -1.599 -13.606 1.00 75.75 782 GLN A N 1
ATOM 6069 C CA . GLN A 1 782 ? -12.738 -1.301 -13.363 1.00 75.75 782 GLN A CA 1
ATOM 6070 C C . GLN A 1 782 ? -12.931 -0.226 -12.277 1.00 75.75 782 GLN A C 1
ATOM 6072 O O . GLN A 1 782 ? -11.969 0.331 -11.735 1.00 75.75 782 GLN A O 1
ATOM 6077 N N . GLU A 1 783 ? -14.177 0.144 -11.988 1.00 45.75 783 GLU A N 1
ATOM 6078 C CA . GLU A 1 783 ? -14.517 1.038 -10.877 1.00 45.75 783 GLU A CA 1
ATOM 6079 C C . GLU A 1 783 ? -14.020 0.423 -9.551 1.00 45.75 783 GLU A C 1
ATOM 6081 O O . GLU A 1 783 ? -14.252 -0.750 -9.284 1.00 45.75 783 GLU A O 1
ATOM 6086 N N . GLY A 1 784 ? -13.219 1.168 -8.779 1.00 50.91 784 GLY A N 1
ATOM 6087 C CA . GLY A 1 784 ? -12.506 0.650 -7.597 1.00 50.91 784 GLY A CA 1
ATOM 6088 C C . GLY A 1 784 ? -11.098 0.076 -7.843 1.00 50.91 784 GLY A C 1
ATOM 6089 O O . GLY A 1 784 ? -10.327 -0.021 -6.893 1.00 50.91 784 GLY A O 1
ATOM 6090 N N . SER A 1 785 ? -10.705 -0.226 -9.090 1.00 64.62 785 SER A N 1
ATOM 6091 C CA . SER A 1 785 ? -9.305 -0.542 -9.429 1.00 64.62 785 SER A CA 1
ATOM 6092 C C . SER A 1 785 ? -8.508 0.723 -9.757 1.00 64.62 785 SER A C 1
ATOM 6094 O O . SER A 1 785 ? -8.996 1.620 -10.464 1.00 64.62 785 SER A O 1
ATOM 6096 N N . TRP A 1 786 ? -7.265 0.761 -9.271 1.00 71.81 786 TRP A N 1
ATOM 6097 C CA . TRP A 1 786 ? -6.314 1.850 -9.493 1.00 71.81 786 TRP A CA 1
ATOM 6098 C C . TRP A 1 786 ? -5.553 1.726 -10.822 1.00 71.81 786 TRP A C 1
ATOM 6100 O O . TRP A 1 786 ? -5.191 2.758 -11.381 1.00 71.81 786 TRP A O 1
ATOM 6110 N N . ASN A 1 787 ? -5.366 0.508 -11.355 1.00 87.88 787 ASN A N 1
ATOM 6111 C CA . ASN A 1 787 ? -4.430 0.231 -12.455 1.00 87.88 787 ASN A CA 1
ATOM 6112 C C . ASN A 1 787 ? -5.009 -0.722 -13.520 1.00 87.88 787 ASN A C 1
ATOM 6114 O O . ASN A 1 787 ? -5.877 -1.548 -13.226 1.00 87.88 787 ASN A O 1
ATOM 6118 N N . ASP A 1 788 ? -4.479 -0.623 -14.741 1.00 92.75 788 ASP A N 1
ATOM 6119 C CA . ASP A 1 788 ? -4.573 -1.662 -15.777 1.00 92.75 788 ASP A CA 1
ATOM 6120 C C . ASP A 1 788 ? -3.386 -2.642 -15.616 1.00 92.75 788 ASP A C 1
ATOM 6122 O O . ASP A 1 788 ? -2.344 -2.261 -15.073 1.00 92.75 788 ASP A O 1
ATOM 6126 N N . SER A 1 789 ? -3.484 -3.889 -16.092 1.00 94.31 789 SER A N 1
ATOM 6127 C CA . SER A 1 789 ? -2.370 -4.846 -16.001 1.00 94.31 789 SER A CA 1
ATOM 6128 C C . SER A 1 789 ? -2.363 -5.946 -17.067 1.00 94.31 789 SER A C 1
ATOM 6130 O O . SER A 1 789 ? -3.399 -6.375 -17.575 1.00 94.31 789 SER A O 1
ATOM 6132 N N . LEU A 1 790 ? -1.157 -6.430 -17.374 1.00 96.31 790 LEU A N 1
ATOM 6133 C CA . LEU A 1 790 ? -0.926 -7.785 -17.878 1.00 96.31 790 LEU A CA 1
ATOM 6134 C C . LEU A 1 790 ? -0.476 -8.645 -16.694 1.00 96.31 790 LEU A C 1
ATOM 6136 O O . LEU A 1 790 ? 0.386 -8.194 -15.944 1.00 96.31 790 LEU A O 1
ATOM 6140 N N . SER A 1 791 ? -1.020 -9.842 -16.485 1.00 95.62 791 SER A N 1
ATOM 6141 C CA . SER A 1 791 ? -0.643 -10.674 -15.331 1.00 95.62 791 SER A CA 1
ATOM 6142 C C . SER A 1 791 ? -0.545 -12.161 -15.643 1.00 95.62 791 SER A C 1
ATOM 6144 O O . SER A 1 791 ? -1.181 -12.655 -16.564 1.00 95.62 791 SER A O 1
ATOM 6146 N N . ILE A 1 792 ? 0.262 -12.877 -14.865 1.00 96.25 792 ILE A N 1
ATOM 6147 C CA . ILE A 1 792 ? 0.346 -14.340 -14.859 1.00 96.25 792 ILE A CA 1
ATOM 6148 C C . ILE A 1 792 ? -0.011 -14.796 -13.453 1.00 96.25 792 ILE A C 1
ATOM 6150 O O . ILE A 1 792 ? 0.646 -14.394 -12.491 1.00 96.25 792 ILE A O 1
ATOM 6154 N N . LYS A 1 793 ? -1.046 -15.630 -13.339 1.00 93.62 793 LYS A N 1
ATOM 6155 C CA . LYS A 1 793 ? -1.451 -16.246 -12.074 1.00 93.62 793 LYS A CA 1
ATOM 6156 C C . LYS A 1 793 ? -0.784 -17.605 -11.924 1.00 93.62 793 LYS A C 1
ATOM 6158 O O . LYS A 1 793 ? -0.951 -18.457 -12.787 1.00 93.62 793 LYS A O 1
ATOM 6163 N N . LEU A 1 794 ? -0.074 -17.811 -10.822 1.00 92.81 794 LEU A N 1
ATOM 6164 C CA . LEU A 1 794 ? 0.480 -19.109 -10.453 1.00 92.81 794 LEU A CA 1
ATOM 6165 C C . LEU A 1 794 ? -0.603 -19.973 -9.781 1.00 92.81 794 LEU A C 1
ATOM 6167 O O . LEU A 1 794 ? -1.465 -19.431 -9.082 1.00 92.81 794 LEU A O 1
ATOM 6171 N N . PRO A 1 795 ? -0.559 -21.309 -9.933 1.00 88.19 795 PRO A N 1
ATOM 6172 C CA . PRO A 1 795 ? -1.561 -22.205 -9.344 1.00 88.19 795 PRO A CA 1
ATOM 6173 C C . PRO A 1 795 ? -1.535 -22.217 -7.808 1.00 88.19 795 PRO A C 1
ATOM 6175 O O . PRO A 1 795 ? -2.540 -22.510 -7.160 1.00 88.19 795 PRO A O 1
ATOM 6178 N N . GLN A 1 796 ? -0.394 -21.868 -7.209 1.00 85.62 796 GLN A N 1
ATOM 6179 C CA . GLN A 1 796 ? -0.170 -21.882 -5.767 1.00 85.62 796 GLN A CA 1
ATOM 6180 C C . GLN A 1 796 ? 0.744 -20.732 -5.321 1.00 85.62 796 GLN A C 1
ATOM 6182 O O . GLN A 1 796 ? 1.350 -20.039 -6.133 1.00 85.62 796 GLN A O 1
ATOM 6187 N N . GLY A 1 797 ? 0.815 -20.505 -4.011 1.00 86.56 797 GLY A N 1
ATOM 6188 C CA . GLY A 1 797 ? 1.683 -19.506 -3.387 1.00 86.56 797 GLY A CA 1
ATOM 6189 C C . GLY A 1 797 ? 1.552 -19.527 -1.857 1.00 86.56 797 GLY A C 1
ATOM 6190 O O . GLY A 1 797 ? 0.690 -20.250 -1.348 1.00 86.56 797 GLY A O 1
ATOM 6191 N N . PRO A 1 798 ? 2.352 -18.740 -1.112 1.00 89.81 798 PRO A N 1
ATOM 6192 C CA . PRO A 1 798 ? 3.330 -17.758 -1.590 1.00 89.81 798 PRO A CA 1
ATOM 6193 C C . PRO A 1 798 ? 4.541 -18.395 -2.286 1.00 89.81 798 PRO A C 1
ATOM 6195 O O . PRO A 1 798 ? 4.895 -19.534 -1.999 1.00 89.81 798 PRO A O 1
ATOM 6198 N N . PHE A 1 799 ? 5.183 -17.663 -3.196 1.00 92.56 799 PHE A N 1
ATOM 6199 C CA . PHE A 1 799 ? 6.358 -18.109 -3.956 1.00 92.56 799 PHE A CA 1
ATOM 6200 C C . PHE A 1 799 ? 7.548 -17.163 -3.752 1.00 92.56 799 PHE A C 1
ATOM 6202 O O . PHE A 1 799 ? 7.375 -16.030 -3.303 1.00 92.56 799 PHE A O 1
ATOM 6209 N N . SER A 1 800 ? 8.751 -17.621 -4.099 1.00 93.88 800 SER A N 1
ATOM 6210 C CA . SER A 1 800 ? 9.952 -16.786 -4.150 1.00 93.88 800 SER A CA 1
ATOM 6211 C C . SER A 1 800 ? 10.527 -16.805 -5.560 1.00 93.88 800 SER A C 1
ATOM 6213 O O . SER A 1 800 ? 10.755 -17.870 -6.123 1.00 93.88 800 SER A O 1
ATOM 6215 N N . GLY A 1 801 ? 10.779 -15.637 -6.139 1.00 93.25 801 GLY A N 1
ATOM 6216 C CA . GLY A 1 801 ? 11.241 -15.514 -7.517 1.00 93.25 801 GLY A CA 1
ATOM 6217 C C . GLY A 1 801 ? 10.955 -14.135 -8.088 1.00 93.25 801 GLY A C 1
ATOM 6218 O O . GLY A 1 801 ? 10.497 -13.241 -7.376 1.00 93.25 801 GLY A O 1
ATOM 6219 N N . HIS A 1 802 ? 11.223 -13.969 -9.377 1.00 93.94 802 HIS A N 1
ATOM 6220 C CA . HIS A 1 802 ? 10.909 -12.753 -10.119 1.00 93.94 802 HIS A CA 1
ATOM 6221 C C . HIS A 1 802 ? 10.467 -13.087 -11.547 1.00 93.94 802 HIS A C 1
ATOM 6223 O O . HIS A 1 802 ? 10.713 -14.184 -12.046 1.00 93.94 802 HIS A O 1
ATOM 6229 N N . ALA A 1 803 ? 9.831 -12.119 -12.207 1.00 94.56 803 ALA A N 1
ATOM 6230 C CA . ALA A 1 803 ? 9.451 -12.215 -13.609 1.00 94.56 803 ALA A CA 1
ATOM 6231 C C . ALA A 1 803 ? 10.053 -11.059 -14.407 1.00 94.56 803 ALA A C 1
ATOM 6233 O O . ALA A 1 803 ? 9.934 -9.890 -14.024 1.00 94.56 803 ALA A O 1
ATOM 6234 N N . VAL A 1 804 ? 10.663 -11.384 -15.542 1.00 94.12 804 VAL A N 1
ATOM 6235 C CA . VAL A 1 804 ? 11.134 -10.411 -16.528 1.00 94.12 804 VAL A CA 1
ATOM 6236 C C . VAL A 1 804 ? 10.099 -10.327 -17.641 1.00 94.12 804 VAL A C 1
ATOM 6238 O O . VAL A 1 804 ? 9.714 -11.341 -18.214 1.00 94.12 804 VAL A O 1
ATOM 6241 N N . TRP A 1 805 ? 9.642 -9.111 -17.940 1.00 94.56 805 TRP A N 1
ATOM 6242 C CA . TRP A 1 805 ? 8.608 -8.853 -18.942 1.00 94.56 805 TRP A CA 1
ATOM 6243 C C . TRP A 1 805 ? 9.208 -8.203 -20.190 1.00 94.56 805 TRP A C 1
ATOM 6245 O O . TRP A 1 805 ? 9.786 -7.116 -20.108 1.00 94.56 805 TRP A O 1
ATOM 6255 N N . GLU A 1 806 ? 8.996 -8.833 -21.342 1.00 95.06 806 GLU A N 1
ATOM 6256 C CA . GLU A 1 806 ? 9.084 -8.229 -22.669 1.00 95.06 806 GLU A CA 1
ATOM 6257 C C . GLU A 1 806 ? 7.657 -8.099 -23.211 1.00 95.06 806 GLU A C 1
ATOM 6259 O O . GLU A 1 806 ? 6.994 -9.101 -23.472 1.00 95.06 806 GLU A O 1
ATOM 6264 N N . ALA A 1 807 ? 7.167 -6.869 -23.364 1.00 95.25 807 ALA A N 1
ATOM 6265 C CA . ALA A 1 807 ? 5.809 -6.607 -23.830 1.00 95.25 807 ALA A CA 1
ATOM 6266 C C . ALA A 1 807 ? 5.789 -5.463 -24.846 1.00 95.25 807 ALA A C 1
ATOM 6268 O O . ALA A 1 807 ? 6.240 -4.352 -24.563 1.00 95.25 807 ALA A O 1
ATOM 6269 N N . HIS A 1 808 ? 5.209 -5.733 -26.012 1.00 95.50 808 HIS A N 1
ATOM 6270 C CA . HIS A 1 808 ? 5.078 -4.805 -27.130 1.00 95.50 808 HIS A CA 1
ATOM 6271 C C . HIS A 1 808 ? 3.606 -4.567 -27.430 1.00 95.50 808 HIS A C 1
ATOM 6273 O O . HIS A 1 808 ? 2.820 -5.511 -27.497 1.00 95.50 808 HIS A O 1
ATOM 6279 N N . PHE A 1 809 ? 3.227 -3.307 -27.640 1.00 96.00 809 PHE A N 1
ATOM 6280 C CA . PHE A 1 809 ? 1.827 -2.907 -27.772 1.00 96.00 809 PHE A CA 1
ATOM 6281 C C . PHE A 1 809 ? 1.540 -2.342 -29.158 1.00 96.00 809 PHE A C 1
ATOM 6283 O O . PHE A 1 809 ? 2.305 -1.541 -29.699 1.00 96.00 809 PHE A O 1
ATOM 6290 N N . PHE A 1 810 ? 0.393 -2.712 -29.717 1.00 96.31 810 PHE A N 1
ATOM 6291 C CA . PHE A 1 810 ? -0.069 -2.223 -31.009 1.00 96.31 810 PHE A CA 1
ATOM 6292 C C . PHE A 1 810 ? -1.492 -1.685 -30.883 1.00 96.31 810 PHE A C 1
ATOM 6294 O O . PHE A 1 810 ? -2.363 -2.343 -30.321 1.00 96.31 810 PHE A O 1
ATOM 6301 N N . GLY A 1 811 ? -1.724 -0.461 -31.356 1.00 96.25 811 GLY A N 1
ATOM 6302 C CA . GLY A 1 811 ? -3.054 0.145 -31.434 1.00 96.25 811 GLY A CA 1
ATOM 6303 C C . GLY A 1 811 ? -3.810 -0.320 -32.678 1.00 96.25 811 GLY A C 1
ATOM 6304 O O . GLY A 1 811 ? -3.464 -1.322 -33.288 1.00 96.25 811 GLY A O 1
ATOM 6305 N N . ARG A 1 812 ? -4.824 0.442 -33.101 1.00 93.12 812 ARG A N 1
ATOM 6306 C CA . ARG A 1 812 ? -5.615 0.096 -34.294 1.00 93.12 812 ARG A CA 1
ATOM 6307 C C . ARG A 1 812 ? -4.752 -0.054 -35.558 1.00 93.12 812 ARG A C 1
ATOM 6309 O O . ARG A 1 812 ? -4.900 -1.034 -36.273 1.00 93.12 812 ARG A O 1
ATOM 6316 N N . ASN A 1 813 ? -3.847 0.898 -35.805 1.00 93.62 813 ASN A N 1
ATOM 6317 C CA . ASN A 1 813 ? -3.065 0.964 -37.050 1.00 93.62 813 ASN A CA 1
ATOM 6318 C C . ASN A 1 813 ? -1.559 1.186 -36.815 1.00 93.62 813 ASN A C 1
ATOM 6320 O O . ASN A 1 813 ? -0.803 1.319 -37.772 1.00 93.62 813 ASN A O 1
ATOM 6324 N N . ASN A 1 814 ? -1.116 1.347 -35.565 1.00 92.06 814 ASN A N 1
ATOM 6325 C CA . ASN A 1 814 ? 0.243 1.792 -35.268 1.00 92.06 814 ASN A CA 1
ATOM 6326 C C . ASN A 1 814 ? 0.768 1.283 -33.915 1.00 92.06 814 ASN A C 1
ATOM 6328 O O . ASN A 1 814 ? -0.028 1.090 -32.989 1.00 92.06 814 ASN A O 1
ATOM 6332 N N . PRO A 1 815 ? 2.099 1.142 -33.759 1.00 92.50 815 PRO A N 1
ATOM 6333 C CA . PRO A 1 815 ? 2.723 0.783 -32.488 1.00 92.50 815 PRO A CA 1
ATOM 6334 C C . PRO A 1 815 ? 2.409 1.776 -31.364 1.00 92.50 815 PRO A C 1
ATOM 6336 O O . PRO A 1 815 ? 2.241 2.979 -31.597 1.00 92.50 815 PRO A O 1
ATOM 6339 N N . ARG A 1 816 ? 2.364 1.277 -30.126 1.00 92.62 816 ARG A N 1
ATOM 6340 C CA . ARG A 1 816 ? 2.165 2.073 -28.911 1.00 92.62 816 ARG A CA 1
ATOM 6341 C C . ARG A 1 816 ? 3.309 1.826 -27.937 1.00 92.62 816 ARG A C 1
ATOM 6343 O O . ARG A 1 816 ? 3.637 0.690 -27.625 1.00 92.62 816 ARG A O 1
ATOM 6350 N N . LEU A 1 817 ? 3.893 2.910 -27.435 1.00 90.75 817 LEU A N 1
ATOM 6351 C CA . LEU A 1 817 ? 4.883 2.867 -26.363 1.00 90.75 817 LEU A CA 1
ATOM 6352 C C . LEU A 1 817 ? 4.152 3.111 -25.044 1.00 90.75 817 LEU A C 1
ATOM 6354 O O . LEU A 1 817 ? 3.768 4.244 -24.750 1.00 90.75 817 LEU A O 1
ATOM 6358 N N . LEU A 1 818 ? 3.911 2.042 -24.287 1.00 90.75 818 LEU A N 1
ATOM 6359 C CA . LEU A 1 818 ? 3.281 2.109 -22.971 1.00 90.75 818 LEU A CA 1
ATOM 6360 C C . LEU A 1 818 ? 4.345 1.880 -21.897 1.00 90.75 818 LEU A C 1
ATOM 6362 O O . LEU A 1 818 ? 5.130 0.942 -21.998 1.00 90.75 818 LEU A O 1
ATOM 6366 N N . ASN A 1 819 ? 4.377 2.750 -20.885 1.00 86.31 819 ASN A N 1
ATOM 6367 C CA . ASN A 1 819 ? 5.260 2.587 -19.735 1.00 86.31 819 ASN A CA 1
ATOM 6368 C C . ASN A 1 819 ? 4.512 1.861 -18.619 1.00 86.31 819 ASN A C 1
ATOM 6370 O O . ASN A 1 819 ? 3.416 2.295 -18.259 1.00 86.31 819 ASN A O 1
ATOM 6374 N N . GLY A 1 820 ? 5.107 0.806 -18.076 1.00 87.88 820 GLY A N 1
ATOM 6375 C CA . GLY A 1 820 ? 4.530 0.019 -16.996 1.00 87.88 820 GLY A CA 1
ATOM 6376 C C . GLY A 1 820 ? 5.583 -0.418 -15.987 1.00 87.88 820 GLY A C 1
ATOM 6377 O O . GLY A 1 820 ? 6.786 -0.341 -16.244 1.00 87.88 820 GLY A O 1
ATOM 6378 N N . SER A 1 821 ? 5.114 -0.893 -14.839 1.00 89.19 821 SER A N 1
ATOM 6379 C CA . SER A 1 821 ? 5.957 -1.349 -13.734 1.00 89.19 821 SER A CA 1
ATOM 6380 C C . SER A 1 821 ? 5.622 -2.785 -13.369 1.00 89.19 821 SER A C 1
ATOM 6382 O O . SER A 1 821 ? 4.453 -3.145 -13.221 1.00 89.19 821 SER A O 1
ATOM 6384 N N . SER A 1 822 ? 6.650 -3.612 -13.197 1.00 89.81 822 SER A N 1
ATOM 6385 C CA . SER A 1 822 ? 6.485 -4.966 -12.675 1.00 89.81 822 SER A CA 1
ATOM 6386 C C . SER A 1 822 ? 6.089 -4.913 -11.201 1.00 89.81 822 SER A C 1
ATOM 6388 O O . SER A 1 822 ? 6.732 -4.224 -10.410 1.00 89.81 822 SER A O 1
ATOM 6390 N N . ALA A 1 823 ? 5.064 -5.667 -10.840 1.00 88.38 823 ALA A N 1
ATOM 6391 C CA . ALA A 1 823 ? 4.625 -5.910 -9.480 1.00 88.38 823 ALA A CA 1
ATOM 6392 C C . ALA A 1 823 ? 4.405 -7.415 -9.287 1.00 88.38 823 ALA A C 1
ATOM 6394 O O . ALA A 1 823 ? 4.259 -8.169 -10.249 1.00 88.38 823 ALA A O 1
ATOM 6395 N N . GLN A 1 824 ? 4.382 -7.854 -8.036 1.00 89.38 824 GLN A N 1
ATOM 6396 C CA . GLN A 1 824 ? 4.090 -9.239 -7.687 1.00 89.38 824 GLN A CA 1
ATOM 6397 C C . GLN A 1 824 ? 3.238 -9.285 -6.422 1.00 89.38 824 GLN A C 1
ATOM 6399 O O . GLN A 1 824 ? 3.411 -8.447 -5.532 1.00 89.38 824 GLN A O 1
ATOM 6404 N N . SER A 1 825 ? 2.335 -10.256 -6.341 1.00 85.81 825 SER A N 1
ATOM 6405 C CA . SER A 1 825 ? 1.632 -10.606 -5.106 1.00 85.81 825 SER A CA 1
ATOM 6406 C C . SER A 1 825 ? 2.060 -11.993 -4.620 1.00 85.81 825 SER A C 1
ATOM 6408 O O . SER A 1 825 ? 3.041 -12.565 -5.084 1.00 85.81 825 SER A O 1
ATOM 6410 N N . THR A 1 826 ? 1.314 -12.563 -3.674 1.00 84.00 826 THR A N 1
ATOM 6411 C CA . THR A 1 826 ? 1.547 -13.924 -3.186 1.00 84.00 826 THR A CA 1
ATOM 6412 C C . THR A 1 826 ? 1.315 -15.005 -4.244 1.00 84.00 826 THR A C 1
ATOM 6414 O O . THR A 1 826 ? 1.774 -16.121 -4.041 1.00 84.00 826 THR A O 1
ATOM 6417 N N . LYS A 1 827 ? 0.578 -14.730 -5.329 1.00 88.94 827 LYS A N 1
ATOM 6418 C CA . LYS A 1 827 ? 0.229 -15.738 -6.353 1.00 88.94 827 LYS A CA 1
ATOM 6419 C C . LYS A 1 827 ? 0.293 -15.228 -7.794 1.00 88.94 827 LYS A C 1
ATOM 6421 O O . LYS A 1 827 ? -0.120 -15.941 -8.703 1.00 88.94 827 LYS A O 1
ATOM 6426 N N . ASP A 1 828 ? 0.772 -14.015 -8.036 1.00 91.44 828 ASP A N 1
ATOM 6427 C CA . ASP A 1 828 ? 0.859 -13.496 -9.398 1.00 91.44 828 ASP A CA 1
ATOM 6428 C C . ASP A 1 828 ? 2.081 -12.611 -9.634 1.00 91.44 828 ASP A C 1
ATOM 6430 O O . ASP A 1 828 ? 2.645 -11.999 -8.724 1.00 91.44 828 ASP A O 1
ATOM 6434 N N . PHE A 1 829 ? 2.454 -12.542 -10.906 1.00 95.31 829 PHE A N 1
ATOM 6435 C CA . PHE A 1 829 ? 3.281 -11.480 -11.452 1.00 95.31 829 PHE A CA 1
ATOM 6436 C C . PHE A 1 829 ? 2.403 -10.595 -12.315 1.00 95.31 829 PHE A C 1
ATOM 6438 O O . PHE A 1 829 ? 1.584 -11.090 -13.088 1.00 95.31 829 PHE A O 1
ATOM 6445 N N . SER A 1 830 ? 2.595 -9.287 -12.232 1.00 94.25 830 SER A N 1
ATOM 6446 C CA . SER A 1 830 ? 1.881 -8.338 -13.072 1.00 94.25 830 SER A CA 1
ATOM 6447 C C . SER A 1 830 ? 2.808 -7.271 -13.627 1.00 94.25 830 SER A C 1
ATOM 6449 O O . SER A 1 830 ? 3.774 -6.853 -12.997 1.00 94.25 830 SER A O 1
ATOM 6451 N N . PHE A 1 831 ? 2.497 -6.810 -14.828 1.00 94.56 831 PHE A N 1
ATOM 6452 C CA . PHE A 1 831 ? 3.043 -5.608 -15.421 1.00 94.56 831 PHE A CA 1
ATOM 6453 C C . PHE A 1 831 ? 1.923 -4.569 -15.456 1.00 94.56 831 PHE A C 1
ATOM 6455 O O . PHE A 1 831 ? 0.931 -4.725 -16.169 1.00 94.56 831 PHE A O 1
ATOM 6462 N N . THR A 1 832 ? 2.041 -3.569 -14.587 1.00 93.56 832 THR A N 1
ATOM 6463 C CA . THR A 1 832 ? 0.972 -2.631 -14.226 1.00 93.56 832 THR A CA 1
ATOM 6464 C C . THR A 1 832 ? 1.130 -1.294 -14.933 1.00 93.56 832 THR A C 1
ATOM 6466 O O . THR A 1 832 ? 2.247 -0.820 -15.143 1.00 93.56 832 THR A O 1
ATOM 6469 N N . PHE A 1 833 ? 0.004 -0.674 -15.277 1.00 92.19 833 PHE A N 1
ATOM 6470 C CA . PHE A 1 833 ? -0.075 0.615 -15.959 1.00 92.19 833 PHE A CA 1
ATOM 6471 C C . PHE A 1 833 ? -1.087 1.523 -15.266 1.00 92.19 833 PHE A C 1
ATOM 6473 O O . PHE A 1 833 ? -2.041 1.041 -14.649 1.00 92.19 833 PHE A O 1
ATOM 6480 N N . ASP A 1 834 ? -0.940 2.836 -15.451 1.00 89.50 834 ASP A N 1
ATOM 6481 C CA . ASP A 1 834 ? -1.984 3.779 -15.049 1.00 89.50 834 ASP A CA 1
ATOM 6482 C C . ASP A 1 834 ? -3.323 3.397 -15.697 1.00 89.50 834 ASP A C 1
ATOM 6484 O O . ASP A 1 834 ? -3.384 2.979 -16.861 1.00 89.50 834 ASP A O 1
ATOM 6488 N N . LYS A 1 835 ? -4.411 3.597 -14.956 1.00 89.31 835 LYS A N 1
ATOM 6489 C CA . LYS A 1 835 ? -5.769 3.304 -15.417 1.00 89.31 835 LYS A CA 1
ATOM 6490 C C . LYS A 1 835 ? -6.071 3.902 -16.796 1.00 89.31 835 LYS A C 1
ATOM 6492 O O . LYS A 1 835 ? -5.903 5.100 -17.030 1.00 89.31 835 LYS A O 1
ATOM 6497 N N . GLY A 1 836 ? -6.585 3.070 -17.700 1.00 89.31 836 GLY A N 1
ATOM 6498 C CA . GLY A 1 836 ? -6.975 3.445 -19.059 1.00 89.31 836 GLY A CA 1
ATOM 6499 C C . GLY A 1 836 ? -5.830 3.509 -20.076 1.00 89.31 836 GLY A C 1
ATOM 6500 O O . GLY A 1 836 ? -6.092 3.797 -21.248 1.00 89.31 836 GLY A O 1
ATOM 6501 N N . LYS A 1 837 ? -4.576 3.243 -19.691 1.00 91.19 837 LYS A N 1
ATOM 6502 C CA . LYS A 1 837 ? -3.448 3.187 -20.636 1.00 91.19 837 LYS A CA 1
ATOM 6503 C C . LYS A 1 837 ? -3.556 2.001 -21.586 1.00 91.19 837 LYS A C 1
ATOM 6505 O O . LYS A 1 837 ? -3.311 2.184 -22.779 1.00 91.19 837 LYS A O 1
ATOM 6510 N N . LEU A 1 838 ? -3.973 0.827 -21.102 1.00 93.81 838 LEU A N 1
ATOM 6511 C CA . LEU A 1 838 ? -4.092 -0.366 -21.944 1.00 93.81 838 LEU A CA 1
ATOM 6512 C C . LEU A 1 838 ? -5.160 -0.196 -23.033 1.00 93.81 838 LEU A C 1
ATOM 6514 O O . LEU A 1 838 ? -5.005 -0.726 -24.130 1.00 93.81 838 LEU A O 1
ATOM 6518 N N . LYS A 1 839 ? -6.168 0.661 -22.822 1.00 92.31 839 LYS A N 1
ATOM 6519 C CA . LYS A 1 839 ? -7.197 0.980 -23.833 1.00 92.31 839 LYS A CA 1
ATOM 6520 C C . LYS A 1 839 ? -6.646 1.589 -25.125 1.00 92.31 839 LYS A C 1
ATOM 6522 O O . LYS A 1 839 ? -7.326 1.578 -26.147 1.00 92.31 839 LYS A O 1
ATOM 6527 N N . GLN A 1 840 ? -5.430 2.133 -25.093 1.00 93.56 840 GLN A N 1
ATOM 6528 C CA . GLN A 1 840 ? -4.761 2.688 -26.274 1.00 93.56 840 GLN A CA 1
ATOM 6529 C C . GLN A 1 840 ? -4.221 1.601 -27.212 1.00 93.56 840 GLN A C 1
ATOM 6531 O O . GLN A 1 840 ? -3.881 1.895 -28.363 1.00 93.56 840 GLN A O 1
ATOM 6536 N N . ALA A 1 841 ? -4.125 0.367 -26.721 1.00 96.25 841 ALA A N 1
ATOM 6537 C CA . ALA A 1 841 ? -3.669 -0.789 -27.459 1.00 96.25 841 ALA A CA 1
ATOM 6538 C C . ALA A 1 841 ? -4.849 -1.707 -27.822 1.00 96.25 841 ALA A C 1
ATOM 6540 O O . ALA A 1 841 ? -5.797 -1.914 -27.059 1.00 96.25 841 ALA A O 1
ATOM 6541 N N . SER A 1 842 ? -4.779 -2.235 -29.037 1.00 96.94 842 SER A N 1
ATOM 6542 C CA . SER A 1 842 ? -5.686 -3.240 -29.579 1.00 96.94 842 SER A CA 1
ATOM 6543 C C . SER A 1 842 ? -5.125 -4.654 -29.411 1.00 96.94 842 SER A C 1
ATOM 6545 O O . SER A 1 842 ? -5.903 -5.595 -29.261 1.00 96.94 842 SER A O 1
ATOM 6547 N N . ALA A 1 843 ? -3.798 -4.799 -29.390 1.00 97.56 843 ALA A N 1
ATOM 6548 C CA . ALA A 1 843 ? -3.102 -6.047 -29.095 1.00 97.56 843 ALA A CA 1
ATOM 6549 C C . ALA A 1 843 ? -1.808 -5.806 -28.305 1.00 97.56 843 ALA A C 1
ATOM 6551 O O . ALA A 1 843 ? -1.224 -4.716 -28.358 1.00 97.56 843 ALA A O 1
ATOM 6552 N N . ALA A 1 844 ? -1.346 -6.846 -27.612 1.00 97.44 844 ALA A N 1
ATOM 6553 C CA . ALA A 1 844 ? -0.004 -6.921 -27.047 1.00 97.44 844 ALA A CA 1
ATOM 6554 C C . ALA A 1 844 ? 0.609 -8.296 -27.293 1.00 97.44 844 ALA A C 1
ATOM 6556 O O . ALA A 1 844 ? -0.088 -9.303 -27.237 1.00 97.44 844 ALA A O 1
ATOM 6557 N N . PHE A 1 845 ? 1.914 -8.337 -27.528 1.00 97.06 845 PHE A N 1
ATOM 6558 C CA . PHE A 1 845 ? 2.662 -9.583 -27.657 1.00 97.06 845 PHE A CA 1
ATOM 6559 C C . PHE A 1 845 ? 4.026 -9.464 -26.995 1.00 97.06 845 PHE A C 1
ATOM 6561 O O . PHE A 1 845 ? 4.524 -8.360 -26.767 1.00 97.06 845 PHE A O 1
ATOM 6568 N N . GLY A 1 846 ? 4.645 -10.604 -26.731 1.00 95.94 846 GLY A N 1
ATOM 6569 C CA . GLY A 1 846 ? 5.985 -10.658 -26.182 1.00 95.94 846 GLY A CA 1
ATOM 6570 C C . GLY A 1 846 ? 6.227 -11.951 -25.429 1.00 95.94 846 GLY A C 1
ATOM 6571 O O . GLY A 1 846 ? 5.712 -13.006 -25.806 1.00 95.94 846 GLY A O 1
ATOM 6572 N N . LYS A 1 847 ? 7.052 -11.864 -24.389 1.00 95.69 847 LYS A N 1
ATOM 6573 C CA . LYS A 1 847 ? 7.495 -13.003 -23.591 1.00 95.69 847 LYS A CA 1
ATOM 6574 C C . LYS A 1 847 ? 7.608 -12.605 -22.129 1.00 95.69 847 LYS A C 1
ATOM 6576 O O . LYS A 1 847 ? 7.952 -11.467 -21.809 1.00 95.69 847 LYS A O 1
ATOM 6581 N N . VAL A 1 848 ? 7.361 -13.559 -21.246 1.00 96.12 848 VAL A N 1
ATOM 6582 C CA . VAL A 1 848 ? 7.618 -13.407 -19.817 1.00 96.12 848 VAL A CA 1
ATOM 6583 C C . VAL A 1 848 ? 8.523 -14.541 -19.375 1.00 96.12 848 VAL A C 1
ATOM 6585 O O . VAL A 1 848 ? 8.158 -15.700 -19.535 1.00 96.12 848 VAL A O 1
ATOM 6588 N N . GLN A 1 849 ? 9.699 -14.213 -18.850 1.00 96.19 849 GLN A N 1
ATOM 6589 C CA . GLN A 1 849 ? 10.599 -15.194 -18.248 1.00 96.19 849 GLN A CA 1
ATOM 6590 C C . GLN A 1 849 ? 10.350 -15.202 -16.744 1.00 96.19 849 GLN A C 1
ATOM 6592 O O . GLN A 1 849 ? 10.575 -14.195 -16.067 1.00 96.19 849 GLN A O 1
ATOM 6597 N N . LEU A 1 850 ? 9.848 -16.320 -16.234 1.00 95.50 850 LEU A N 1
ATOM 6598 C CA . LEU A 1 850 ? 9.709 -16.576 -14.809 1.00 95.50 850 LEU A CA 1
ATOM 6599 C C . LEU A 1 850 ? 10.991 -17.223 -14.305 1.00 95.50 850 LEU A C 1
ATOM 6601 O O . LEU A 1 850 ? 11.439 -18.197 -14.891 1.00 95.50 850 LEU A O 1
ATOM 6605 N N . ASN A 1 851 ? 11.533 -16.713 -13.202 1.00 94.62 851 ASN A N 1
ATOM 6606 C CA . ASN A 1 851 ? 12.668 -17.298 -12.496 1.00 94.62 851 ASN A CA 1
ATOM 6607 C C . ASN A 1 851 ? 12.231 -17.561 -11.050 1.00 94.62 851 ASN A C 1
ATOM 6609 O O . ASN A 1 851 ? 12.190 -16.635 -10.229 1.00 94.62 851 ASN A O 1
ATOM 6613 N N . LEU A 1 852 ? 11.837 -18.803 -10.754 1.00 95.62 852 LEU A N 1
ATOM 6614 C CA . LEU A 1 852 ? 11.293 -19.220 -9.458 1.00 95.62 852 LEU A CA 1
ATOM 6615 C C . LEU A 1 852 ? 12.302 -20.054 -8.673 1.00 95.62 852 LEU A C 1
ATOM 6617 O O . LEU A 1 852 ? 12.877 -21.000 -9.196 1.00 95.62 852 LEU A O 1
ATOM 6621 N N . HIS A 1 853 ? 12.482 -19.751 -7.395 1.00 95.19 853 HIS A N 1
ATOM 6622 C CA . HIS A 1 853 ? 13.305 -20.555 -6.496 1.00 95.19 853 HIS A CA 1
ATOM 6623 C C . HIS A 1 853 ? 12.611 -21.889 -6.183 1.00 95.19 853 HIS A C 1
ATOM 6625 O O . HIS A 1 853 ? 11.402 -21.926 -5.941 1.00 95.19 853 HIS A O 1
ATOM 6631 N N . THR A 1 854 ? 13.373 -22.983 -6.190 1.00 92.62 854 THR A N 1
ATOM 6632 C CA . THR A 1 854 ? 12.891 -24.349 -5.926 1.00 92.62 854 THR A CA 1
ATOM 6633 C C . THR A 1 854 ? 13.902 -25.127 -5.083 1.00 92.62 854 THR A C 1
ATOM 6635 O O . THR A 1 854 ? 15.046 -24.707 -4.925 1.00 92.62 854 THR A O 1
ATOM 6638 N N . ASP A 1 855 ? 13.482 -26.270 -4.535 1.00 90.75 855 ASP A N 1
ATOM 6639 C CA . ASP A 1 855 ? 14.260 -27.023 -3.539 1.00 90.75 855 ASP A CA 1
ATOM 6640 C C . ASP A 1 855 ? 14.559 -26.168 -2.289 1.00 90.75 855 ASP A C 1
ATOM 6642 O O . ASP A 1 855 ? 15.653 -26.168 -1.721 1.00 90.75 855 ASP A O 1
ATOM 6646 N N . ILE A 1 856 ? 13.555 -25.381 -1.881 1.00 92.12 856 ILE A N 1
ATOM 6647 C CA . ILE A 1 856 ? 13.648 -24.485 -0.731 1.00 92.12 856 ILE A CA 1
ATOM 6648 C C . ILE A 1 856 ? 13.661 -25.317 0.551 1.00 92.12 856 ILE A C 1
ATOM 6650 O O . ILE A 1 856 ? 12.714 -26.053 0.836 1.00 92.12 856 ILE A O 1
ATOM 6654 N N . SER A 1 857 ? 14.715 -25.149 1.344 1.00 90.06 857 SER A N 1
ATOM 6655 C CA . SER A 1 857 ? 14.908 -25.825 2.627 1.00 90.06 857 SER A CA 1
ATOM 6656 C C . SER A 1 857 ? 15.135 -24.816 3.750 1.00 90.06 857 SER A C 1
ATOM 6658 O O . SER A 1 857 ? 15.855 -23.832 3.569 1.00 90.06 857 SER A O 1
ATOM 6660 N N . ARG A 1 858 ? 14.553 -25.077 4.929 1.00 92.69 858 ARG A N 1
ATOM 6661 C CA . ARG A 1 858 ? 14.792 -24.286 6.145 1.00 92.69 858 ARG A CA 1
ATOM 6662 C C . ARG A 1 858 ? 15.902 -24.907 6.978 1.00 92.69 858 ARG A C 1
ATOM 6664 O O . ARG A 1 858 ? 15.760 -26.016 7.486 1.00 92.69 858 ARG A O 1
ATOM 6671 N N . LEU A 1 859 ? 16.968 -24.150 7.176 1.00 94.12 859 LEU A N 1
ATOM 6672 C CA . LEU A 1 859 ? 18.067 -24.489 8.069 1.00 94.12 859 LEU A CA 1
ATOM 6673 C C . LEU A 1 859 ? 17.865 -23.822 9.431 1.00 94.12 859 LEU A C 1
ATOM 6675 O O . LEU A 1 859 ? 17.394 -22.685 9.501 1.00 94.12 859 LEU A O 1
ATOM 6679 N N . VAL A 1 860 ? 18.247 -24.506 10.510 1.00 94.44 860 VAL A N 1
ATOM 6680 C CA . VAL A 1 860 ? 18.081 -24.028 11.895 1.00 94.44 860 VAL A CA 1
ATOM 6681 C C . VAL A 1 860 ? 19.411 -24.104 12.638 1.00 94.44 860 VAL A C 1
ATOM 6683 O O . VAL A 1 860 ? 20.052 -25.150 12.659 1.00 94.44 860 VAL A O 1
ATOM 6686 N N . PHE A 1 861 ? 19.810 -23.010 13.283 1.00 94.50 861 PHE A N 1
ATOM 6687 C CA . PHE A 1 861 ? 21.079 -22.869 13.993 1.00 94.50 861 PHE A CA 1
ATOM 6688 C C . PHE A 1 861 ? 20.848 -22.348 15.415 1.00 94.50 861 PHE A C 1
ATOM 6690 O O . PHE A 1 861 ? 20.139 -21.358 15.614 1.00 94.50 861 PHE A O 1
ATOM 6697 N N . ASP A 1 862 ? 21.481 -22.989 16.401 1.00 88.06 862 ASP A N 1
ATOM 6698 C CA . ASP A 1 862 ? 21.400 -22.607 17.817 1.00 88.06 862 ASP A CA 1
ATOM 6699 C C . ASP A 1 862 ? 22.803 -22.255 18.369 1.00 88.06 862 ASP A C 1
ATOM 6701 O O . ASP A 1 862 ? 23.672 -23.136 18.428 1.00 88.06 862 ASP A O 1
ATOM 6705 N N . PRO A 1 863 ? 23.046 -20.996 18.799 1.00 83.62 863 PRO A N 1
ATOM 6706 C CA . PRO A 1 863 ? 24.311 -20.552 19.385 1.00 83.62 863 PRO A CA 1
ATOM 6707 C C . PRO A 1 863 ? 24.629 -21.164 20.756 1.00 83.62 863 PRO A C 1
ATOM 6709 O O . PRO A 1 863 ? 25.764 -21.032 21.218 1.00 83.62 863 PRO A O 1
ATOM 6712 N N . LYS A 1 864 ? 23.679 -21.832 21.431 1.00 76.62 864 LYS A N 1
ATOM 6713 C CA . LYS A 1 864 ? 23.929 -22.516 22.716 1.00 76.62 864 LYS A CA 1
ATOM 6714 C C . LYS A 1 864 ? 24.995 -23.609 22.594 1.00 76.62 864 LYS A C 1
ATOM 6716 O O . LYS A 1 864 ? 25.643 -23.934 23.584 1.00 76.62 864 LYS A O 1
ATOM 6721 N N . SER A 1 865 ? 25.177 -24.156 21.391 1.00 63.03 865 SER A N 1
ATOM 6722 C CA . SER A 1 865 ? 26.169 -25.194 21.087 1.00 63.03 865 SER A CA 1
ATOM 6723 C C . SER A 1 865 ? 27.584 -24.633 20.885 1.00 63.03 865 SER A C 1
ATOM 6725 O O . SER A 1 865 ? 28.564 -25.264 21.271 1.00 63.03 865 SER A O 1
ATOM 6727 N N . SER A 1 866 ? 27.700 -23.442 20.294 1.00 77.06 866 SER A N 1
ATOM 6728 C CA . SER A 1 866 ? 28.950 -22.741 19.979 1.00 77.06 866 SER A CA 1
ATOM 6729 C C . SER A 1 866 ? 28.619 -21.381 19.353 1.00 77.06 866 SER A C 1
ATOM 6731 O O . SER A 1 866 ? 27.596 -21.232 18.686 1.00 77.06 866 SER A O 1
ATOM 6733 N N . ARG A 1 867 ? 29.525 -20.397 19.463 1.00 83.19 867 ARG A N 1
ATOM 6734 C CA . ARG A 1 867 ? 29.428 -19.147 18.675 1.00 83.19 867 ARG A CA 1
ATOM 6735 C C . ARG A 1 867 ? 29.521 -19.388 17.167 1.00 83.19 867 ARG A C 1
ATOM 6737 O O . ARG A 1 867 ? 29.017 -18.585 16.392 1.00 83.19 867 ARG A O 1
ATOM 6744 N N . GLN A 1 868 ? 30.157 -20.477 16.757 1.00 89.00 868 GLN A N 1
ATOM 6745 C CA . GLN A 1 868 ? 30.208 -20.953 15.379 1.00 89.00 868 GLN A CA 1
ATOM 6746 C C . GLN A 1 868 ? 29.656 -22.381 15.374 1.00 89.00 868 GLN A C 1
ATOM 6748 O O . GLN A 1 868 ? 30.411 -23.320 15.650 1.00 89.00 868 GLN A O 1
ATOM 6753 N N . PRO A 1 869 ? 28.340 -22.560 15.170 1.00 85.69 869 PRO A N 1
ATOM 6754 C CA . PRO A 1 869 ? 27.759 -23.887 15.026 1.00 85.69 869 PRO A CA 1
ATOM 6755 C C . PRO A 1 869 ? 28.400 -24.657 13.869 1.00 85.69 869 PRO A C 1
ATOM 6757 O O . PRO A 1 869 ? 28.932 -24.059 12.929 1.00 85.69 869 PRO A O 1
ATOM 6760 N N . ALA A 1 870 ? 28.321 -25.988 13.930 1.00 85.38 870 ALA A N 1
ATOM 6761 C CA . ALA A 1 870 ? 28.771 -26.836 12.835 1.00 85.38 870 ALA A CA 1
ATOM 6762 C C . ALA A 1 870 ? 28.058 -26.424 11.532 1.00 85.38 870 ALA A C 1
ATOM 6764 O O . ALA A 1 870 ? 26.834 -26.239 11.547 1.00 85.38 870 ALA A O 1
ATOM 6765 N N . PRO A 1 871 ? 28.787 -26.255 10.416 1.00 88.06 871 PRO A N 1
ATOM 6766 C CA . PRO A 1 871 ? 28.148 -25.905 9.160 1.00 88.06 871 PRO A CA 1
ATOM 6767 C C . PRO A 1 871 ? 27.194 -27.013 8.699 1.00 88.06 871 PRO A C 1
ATOM 6769 O O . PRO A 1 871 ? 27.488 -28.196 8.871 1.00 88.06 871 PRO A O 1
ATOM 6772 N N . GLN A 1 872 ? 26.080 -26.634 8.081 1.00 91.56 872 GLN A N 1
ATOM 6773 C CA . GLN A 1 872 ? 25.098 -27.576 7.539 1.00 91.56 872 GLN A CA 1
ATOM 6774 C C . GLN A 1 872 ? 25.331 -27.762 6.038 1.00 91.56 872 GLN A C 1
ATOM 6776 O O . GLN A 1 872 ? 25.573 -26.787 5.325 1.00 91.56 872 GLN A O 1
ATOM 6781 N N . LEU A 1 873 ? 25.298 -29.011 5.571 1.00 88.00 873 LEU A N 1
ATOM 6782 C CA . LEU A 1 873 ? 25.482 -29.363 4.162 1.00 88.00 873 LEU A CA 1
ATOM 6783 C C . LEU A 1 873 ? 24.125 -29.377 3.454 1.00 88.00 873 LEU A C 1
ATOM 6785 O O . LEU A 1 873 ? 23.183 -30.002 3.939 1.00 88.00 873 LEU A O 1
ATOM 6789 N N . LEU A 1 874 ? 24.035 -28.701 2.314 1.00 87.31 874 LEU A N 1
ATOM 6790 C CA . LEU A 1 874 ? 22.852 -28.711 1.463 1.00 87.31 874 LEU A CA 1
ATOM 6791 C C . LEU A 1 874 ? 22.845 -29.922 0.525 1.00 87.31 874 LEU A C 1
ATOM 6793 O O . LEU A 1 874 ? 23.912 -30.453 0.212 1.00 87.31 874 LEU A O 1
ATOM 6797 N N . PRO A 1 875 ? 21.671 -30.324 -0.001 1.00 79.69 875 PRO A N 1
ATOM 6798 C CA . PRO A 1 875 ? 21.585 -31.357 -1.034 1.00 79.69 875 PRO A CA 1
ATOM 6799 C C . PRO A 1 875 ? 22.442 -31.069 -2.279 1.00 79.69 875 PRO A C 1
ATOM 6801 O O . PRO A 1 875 ? 22.872 -32.004 -2.949 1.00 79.69 875 PRO A O 1
ATOM 6804 N N . SER A 1 876 ? 22.736 -29.794 -2.575 1.00 79.00 876 SER A N 1
ATOM 6805 C CA . SER A 1 876 ? 23.646 -29.385 -3.658 1.00 79.00 876 SER A CA 1
ATOM 6806 C C . SER A 1 876 ? 25.126 -29.685 -3.387 1.00 79.00 876 SER A C 1
ATOM 6808 O O . SER A 1 876 ? 25.944 -29.576 -4.296 1.00 79.00 876 SER A O 1
ATOM 6810 N N . GLY A 1 877 ? 25.489 -30.033 -2.149 1.00 81.94 877 GLY A N 1
ATOM 6811 C CA . GLY A 1 877 ? 26.873 -30.122 -1.682 1.00 81.94 877 GLY A CA 1
ATOM 6812 C C . GLY A 1 877 ? 27.450 -28.791 -1.183 1.00 81.94 877 GLY A C 1
ATOM 6813 O O . GLY A 1 877 ? 28.559 -28.778 -0.650 1.00 81.94 877 GLY A O 1
ATOM 6814 N N . ASP A 1 878 ? 26.713 -27.680 -1.300 1.00 84.44 878 ASP A N 1
ATOM 6815 C CA . ASP A 1 878 ? 27.119 -26.401 -0.714 1.00 84.44 878 ASP A CA 1
ATOM 6816 C C . ASP A 1 878 ? 27.068 -26.456 0.818 1.00 84.44 878 ASP A C 1
ATOM 6818 O O . ASP A 1 878 ? 26.180 -27.062 1.421 1.00 84.44 878 ASP A O 1
ATOM 6822 N N . GLN A 1 879 ? 28.014 -25.779 1.464 1.00 89.56 879 GLN A N 1
ATOM 6823 C CA . GLN A 1 879 ? 28.103 -25.718 2.918 1.00 89.56 879 GLN A CA 1
ATOM 6824 C C . GLN A 1 879 ? 27.629 -24.356 3.433 1.00 89.56 879 GLN A C 1
ATOM 6826 O O . GLN A 1 879 ? 28.199 -23.314 3.095 1.00 89.56 879 GLN A O 1
ATOM 6831 N N . VAL A 1 880 ? 26.624 -24.365 4.310 1.00 92.62 880 VAL A N 1
ATOM 6832 C CA . VAL A 1 880 ? 26.131 -23.165 4.991 1.00 92.62 880 VAL A CA 1
ATOM 6833 C C . VAL A 1 880 ? 26.801 -23.038 6.351 1.00 92.62 880 VAL A C 1
ATOM 6835 O O . VAL A 1 880 ? 26.660 -23.900 7.217 1.00 92.62 880 VAL A O 1
ATOM 6838 N N . SER A 1 881 ? 27.532 -21.942 6.549 1.00 92.56 881 SER A N 1
ATOM 6839 C CA . SER A 1 881 ? 28.240 -21.646 7.803 1.00 92.56 881 SER A CA 1
ATOM 6840 C C . SER A 1 881 ? 27.744 -20.339 8.406 1.00 92.56 881 SER A C 1
ATOM 6842 O O . SER A 1 881 ? 27.539 -19.369 7.673 1.00 92.56 881 SER A O 1
ATOM 6844 N N . ILE A 1 882 ? 27.594 -20.303 9.731 1.00 95.00 882 ILE A N 1
ATOM 6845 C CA . ILE A 1 882 ? 27.147 -19.130 10.489 1.00 95.00 882 ILE A CA 1
ATOM 6846 C C . ILE A 1 882 ? 28.065 -18.887 11.686 1.00 95.00 882 ILE A C 1
ATOM 6848 O O . ILE A 1 882 ? 28.557 -19.815 12.322 1.00 95.00 882 ILE A O 1
ATOM 6852 N N . GLU A 1 883 ? 28.254 -17.615 12.009 1.00 94.81 883 GLU A N 1
ATOM 6853 C CA . GLU A 1 883 ? 28.894 -17.128 13.218 1.00 94.81 883 GLU A CA 1
ATOM 6854 C C . GLU A 1 883 ? 27.970 -16.135 13.927 1.00 94.81 883 GLU A C 1
ATOM 6856 O O . GLU A 1 883 ? 27.490 -15.170 13.326 1.00 94.81 883 GLU A O 1
ATOM 6861 N N . PHE A 1 884 ? 27.758 -16.370 15.218 1.00 95.31 884 PHE A N 1
ATOM 6862 C CA . PHE A 1 884 ? 27.024 -15.500 16.122 1.00 95.31 884 PHE A CA 1
ATOM 6863 C C . PHE A 1 884 ? 27.997 -14.631 16.914 1.00 95.31 884 PHE A C 1
ATOM 6865 O O . PHE A 1 884 ? 28.855 -15.130 17.650 1.00 95.31 884 PHE A O 1
ATOM 6872 N N . ASN A 1 885 ? 27.807 -13.317 16.840 1.00 94.12 885 ASN A N 1
ATOM 6873 C CA . ASN A 1 885 ? 28.541 -12.357 17.647 1.00 94.12 885 ASN A CA 1
ATOM 6874 C C . ASN A 1 885 ? 27.582 -11.304 18.211 1.00 94.12 885 ASN A C 1
ATOM 6876 O O . ASN A 1 885 ? 27.342 -10.262 17.605 1.00 94.12 885 ASN A O 1
ATOM 6880 N N . LYS A 1 886 ? 27.035 -11.582 19.400 1.00 93.88 886 LYS A N 1
ATOM 6881 C CA . LYS A 1 886 ? 25.987 -10.766 20.036 1.00 93.88 886 LYS A CA 1
ATOM 6882 C C . LYS A 1 886 ? 24.788 -10.598 19.086 1.00 93.88 886 LYS A C 1
ATOM 6884 O O . LYS A 1 886 ? 24.171 -11.604 18.769 1.00 93.88 886 LYS A O 1
ATOM 6889 N N . ASN A 1 887 ? 24.452 -9.383 18.648 1.00 94.94 887 ASN A N 1
ATOM 6890 C CA . ASN A 1 887 ? 23.382 -9.113 17.684 1.00 94.94 887 ASN A CA 1
ATOM 6891 C C . ASN A 1 887 ? 23.782 -9.243 16.203 1.00 94.94 887 ASN A C 1
ATOM 6893 O O . ASN A 1 887 ? 22.920 -9.118 15.332 1.00 94.94 887 ASN A O 1
ATOM 6897 N N . GLU A 1 888 ? 25.066 -9.447 15.914 1.00 95.69 888 GLU A N 1
ATOM 6898 C CA . GLU A 1 888 ? 25.585 -9.644 14.563 1.00 95.69 888 GLU A CA 1
ATOM 6899 C C . GLU A 1 888 ? 25.541 -11.135 14.207 1.00 95.69 888 GLU A C 1
ATOM 6901 O O . GLU A 1 888 ? 26.017 -11.986 14.966 1.00 95.69 888 GLU A O 1
ATOM 6906 N N . ILE A 1 889 ? 25.010 -11.444 13.024 1.00 95.75 889 ILE A N 1
ATOM 6907 C CA . ILE A 1 889 ? 25.121 -12.762 12.400 1.00 95.75 889 ILE A CA 1
ATOM 6908 C C . ILE A 1 889 ? 25.928 -12.614 11.118 1.00 95.75 889 ILE A C 1
ATOM 6910 O O . ILE A 1 889 ? 25.568 -11.851 10.220 1.00 95.75 889 ILE A O 1
ATOM 6914 N N . THR A 1 890 ? 27.018 -13.371 11.027 1.00 95.69 890 THR A N 1
ATOM 6915 C CA . THR A 1 890 ? 27.812 -13.505 9.803 1.00 95.69 890 THR A CA 1
ATOM 6916 C C . THR A 1 890 ? 27.568 -14.880 9.207 1.00 95.69 890 THR A C 1
ATOM 6918 O O . THR A 1 890 ? 27.723 -15.876 9.905 1.00 95.69 890 THR A O 1
ATOM 6921 N N . PHE A 1 891 ? 27.226 -14.967 7.925 1.00 95.19 891 PHE A N 1
ATOM 6922 C CA . PHE A 1 891 ? 26.949 -16.245 7.277 1.00 95.19 891 PHE A CA 1
ATOM 6923 C C . PHE A 1 891 ? 27.477 -16.332 5.843 1.00 95.19 891 PHE A C 1
ATOM 6925 O O . PHE A 1 891 ? 27.707 -15.327 5.169 1.00 95.19 891 PHE A O 1
ATOM 6932 N N . SER A 1 892 ? 27.670 -17.564 5.382 1.00 93.38 892 SER A N 1
ATOM 6933 C CA . SER A 1 892 ? 27.970 -17.924 3.994 1.00 93.38 892 SER A CA 1
ATOM 6934 C C . SER A 1 892 ? 27.036 -19.048 3.579 1.00 93.38 892 SER A C 1
ATOM 6936 O O . SER A 1 892 ? 26.878 -19.990 4.354 1.00 93.38 892 SER A O 1
ATOM 6938 N N . ALA A 1 893 ? 26.459 -18.951 2.382 1.00 90.94 893 ALA A N 1
ATOM 6939 C CA . ALA A 1 893 ? 25.557 -19.956 1.818 1.00 90.94 893 ALA A CA 1
ATOM 6940 C C . ALA A 1 893 ? 26.103 -20.604 0.527 1.00 90.94 893 ALA A C 1
ATOM 6942 O O . ALA A 1 893 ? 25.362 -21.263 -0.191 1.00 90.94 893 ALA A O 1
ATOM 6943 N N . GLY A 1 894 ? 27.393 -20.418 0.215 1.00 87.06 894 GLY A N 1
ATOM 6944 C CA . GLY A 1 894 ? 27.973 -20.923 -1.034 1.00 87.06 894 GLY A CA 1
ATOM 6945 C C . GLY A 1 894 ? 27.290 -20.303 -2.255 1.00 87.06 894 GLY A C 1
ATOM 6946 O O . GLY A 1 894 ? 27.158 -19.078 -2.316 1.00 87.06 894 GLY A O 1
ATOM 6947 N N . ASN A 1 895 ? 26.857 -21.149 -3.193 1.00 88.62 895 ASN A N 1
ATOM 6948 C CA . ASN A 1 895 ? 26.082 -20.738 -4.368 1.00 88.62 895 ASN A CA 1
ATOM 6949 C C . ASN A 1 895 ? 24.561 -20.761 -4.144 1.00 88.62 895 ASN A C 1
ATOM 6951 O O . ASN A 1 895 ? 23.823 -20.403 -5.056 1.00 88.62 895 ASN A O 1
ATOM 6955 N N . ALA A 1 896 ? 24.086 -21.181 -2.966 1.00 91.75 896 ALA A N 1
ATOM 6956 C CA . ALA A 1 896 ? 22.659 -21.221 -2.677 1.00 91.75 896 ALA A CA 1
ATOM 6957 C C . ALA A 1 896 ? 22.086 -19.809 -2.487 1.00 91.75 896 ALA A C 1
ATOM 6959 O O . ALA A 1 896 ? 22.679 -18.946 -1.825 1.00 91.75 896 ALA A O 1
ATOM 6960 N N . ASP A 1 897 ? 20.886 -19.598 -3.017 1.00 92.50 897 ASP A N 1
ATOM 6961 C CA . ASP A 1 897 ? 20.162 -18.345 -2.874 1.00 92.50 897 ASP A CA 1
ATOM 6962 C C . ASP A 1 897 ? 19.487 -18.277 -1.507 1.00 92.50 897 ASP A C 1
ATOM 6964 O O . ASP A 1 897 ? 18.675 -19.124 -1.136 1.00 92.50 897 ASP A O 1
ATOM 6968 N N . VAL A 1 898 ? 19.817 -17.243 -0.734 1.00 93.94 898 VAL A N 1
ATOM 6969 C CA . VAL A 1 898 ? 19.197 -16.999 0.573 1.00 93.94 898 VAL A CA 1
ATOM 6970 C C . VAL A 1 898 ? 17.885 -16.254 0.378 1.00 93.94 898 VAL A C 1
ATOM 6972 O O . VAL A 1 898 ? 17.891 -15.081 0.001 1.00 93.94 898 VAL A O 1
ATOM 6975 N N . ILE A 1 899 ? 16.779 -16.937 0.668 1.00 94.00 899 ILE A N 1
ATOM 6976 C CA . ILE A 1 899 ? 15.415 -16.456 0.436 1.00 94.00 899 ILE A CA 1
ATOM 6977 C C . ILE A 1 899 ? 14.945 -15.558 1.578 1.00 94.00 899 ILE A C 1
ATOM 6979 O O . ILE A 1 899 ? 14.441 -14.461 1.348 1.00 94.00 899 ILE A O 1
ATOM 6983 N N . GLN A 1 900 ? 15.112 -16.014 2.820 1.00 94.19 900 GLN A N 1
ATOM 6984 C CA . GLN A 1 900 ? 14.790 -15.228 4.010 1.00 94.19 900 GLN A CA 1
ATOM 6985 C C . GLN A 1 900 ? 15.601 -15.677 5.224 1.00 94.19 900 GLN A C 1
ATOM 6987 O O . GLN A 1 900 ? 16.087 -16.806 5.294 1.00 94.19 900 GLN A O 1
ATOM 6992 N N . THR A 1 901 ? 15.727 -14.772 6.191 1.00 95.81 901 THR A N 1
ATOM 6993 C CA . THR A 1 901 ? 16.459 -14.971 7.443 1.00 95.81 901 THR A CA 1
ATOM 6994 C C . THR A 1 901 ? 15.600 -14.550 8.628 1.00 95.81 901 THR A C 1
ATOM 6996 O O . THR A 1 901 ? 15.000 -13.474 8.623 1.00 95.81 901 THR A O 1
ATOM 6999 N N . MET A 1 902 ? 15.563 -15.373 9.674 1.00 96.00 902 MET A N 1
ATOM 7000 C CA . MET A 1 902 ? 14.840 -15.087 10.911 1.00 96.00 902 MET A CA 1
ATOM 7001 C C . MET A 1 902 ? 15.737 -15.339 12.118 1.00 96.00 902 MET A C 1
ATOM 7003 O O . MET A 1 902 ? 16.366 -16.385 12.226 1.00 96.00 902 MET A O 1
ATOM 7007 N N . ALA A 1 903 ? 15.751 -14.414 13.071 1.00 95.69 903 ALA A N 1
ATOM 7008 C CA . ALA A 1 903 ? 16.385 -14.616 14.368 1.00 95.69 903 ALA A CA 1
ATOM 7009 C C . ALA A 1 903 ? 15.340 -14.546 15.477 1.00 95.69 903 ALA A C 1
ATOM 7011 O O . ALA A 1 903 ? 14.390 -13.771 15.386 1.00 95.69 903 ALA A O 1
ATOM 7012 N N . TYR A 1 904 ? 15.535 -15.314 16.542 1.00 95.25 904 TYR A N 1
ATOM 7013 C CA . TYR A 1 904 ? 14.641 -15.347 17.695 1.00 95.25 904 TYR A CA 1
ATOM 7014 C C . TYR A 1 904 ? 15.430 -15.110 18.973 1.00 95.25 904 TYR A C 1
ATOM 7016 O O . TYR A 1 904 ? 16.571 -15.555 19.084 1.00 95.25 904 TYR A O 1
ATOM 7024 N N . ASP A 1 905 ? 14.825 -14.419 19.934 1.00 93.06 905 ASP A N 1
ATOM 7025 C CA . ASP A 1 905 ? 15.385 -14.262 21.272 1.00 93.06 905 ASP A CA 1
ATOM 7026 C C . ASP A 1 905 ? 15.277 -15.568 22.085 1.00 93.06 905 ASP A C 1
ATOM 7028 O O . ASP A 1 905 ? 14.719 -16.575 21.640 1.00 93.06 905 ASP A O 1
ATOM 7032 N N . ALA A 1 906 ? 15.807 -15.563 23.310 1.00 90.94 906 ALA A N 1
ATOM 7033 C CA . ALA A 1 906 ? 15.783 -16.732 24.193 1.00 90.94 906 ALA A CA 1
ATOM 7034 C C . ALA A 1 906 ? 14.368 -17.176 24.619 1.00 90.94 906 ALA A C 1
ATOM 7036 O O . ALA A 1 906 ? 14.213 -18.284 25.127 1.00 90.94 906 ALA A O 1
ATOM 7037 N N . ARG A 1 907 ? 13.349 -16.329 24.417 1.00 89.56 907 ARG A N 1
ATOM 7038 C CA . ARG A 1 907 ? 11.934 -16.614 24.698 1.00 89.56 907 ARG A CA 1
ATOM 7039 C C . ARG A 1 907 ? 11.185 -17.085 23.449 1.00 89.56 907 ARG A C 1
ATOM 7041 O O . ARG A 1 907 ? 9.981 -17.300 23.516 1.00 89.56 907 ARG A O 1
ATOM 7048 N N . GLY A 1 908 ? 11.871 -17.216 22.312 1.00 89.06 908 GLY A N 1
ATOM 7049 C CA . GLY A 1 908 ? 11.266 -17.599 21.040 1.00 89.06 908 GLY A CA 1
ATOM 7050 C C . GLY A 1 908 ? 10.566 -16.453 20.304 1.00 89.06 908 GLY A C 1
ATOM 7051 O O . GLY A 1 908 ? 9.900 -16.711 19.305 1.00 89.06 908 GLY A O 1
ATOM 7052 N N . LYS A 1 909 ? 10.722 -15.191 20.732 1.00 88.38 909 LYS A N 1
ATOM 7053 C CA . LYS A 1 909 ? 10.167 -14.034 20.013 1.00 88.38 909 LYS A CA 1
ATOM 7054 C C . LYS A 1 909 ? 11.074 -13.646 18.854 1.00 88.38 909 LYS A C 1
ATOM 7056 O O . LYS A 1 909 ? 12.281 -13.485 19.030 1.00 88.38 909 LYS A O 1
ATOM 7061 N N . ARG A 1 910 ? 10.500 -13.463 17.663 1.00 92.75 910 ARG A N 1
ATOM 7062 C CA . ARG A 1 910 ? 11.274 -13.139 16.460 1.00 92.75 910 ARG A CA 1
ATOM 7063 C C . ARG A 1 910 ? 11.769 -11.694 16.495 1.00 92.75 910 ARG A C 1
ATOM 7065 O O . ARG A 1 910 ? 10.979 -10.756 16.595 1.00 92.75 910 ARG A O 1
ATOM 7072 N N . LEU A 1 911 ? 13.077 -11.524 16.381 1.00 94.00 911 LEU A N 1
ATOM 7073 C CA . LEU A 1 911 ? 13.762 -10.238 16.380 1.00 94.00 911 LEU A CA 1
ATOM 7074 C C . LEU A 1 911 ? 13.585 -9.528 15.035 1.00 94.00 911 LEU A C 1
ATOM 7076 O O . LEU A 1 911 ? 13.581 -10.156 13.974 1.00 94.00 911 LEU A O 1
ATOM 7080 N N . LYS A 1 912 ? 13.473 -8.199 15.071 1.00 92.69 912 LYS A N 1
ATOM 7081 C CA . LYS A 1 912 ? 13.497 -7.365 13.867 1.00 92.69 912 LYS A CA 1
ATOM 7082 C C . LYS A 1 912 ? 14.925 -7.324 13.321 1.00 92.69 912 LYS A C 1
ATOM 7084 O O . LYS A 1 912 ? 15.861 -7.022 14.062 1.00 92.69 912 LYS A O 1
ATOM 7089 N N . GLN A 1 913 ? 15.091 -7.639 12.041 1.00 93.44 913 GLN A N 1
ATOM 7090 C CA . GLN A 1 913 ? 16.364 -7.473 11.341 1.00 93.44 913 GLN A CA 1
ATOM 7091 C C . GLN A 1 913 ? 16.562 -5.997 10.985 1.00 93.44 913 GLN A C 1
ATOM 7093 O O . GLN A 1 913 ? 15.603 -5.315 10.618 1.00 93.44 913 GLN A O 1
ATOM 7098 N N . ASP A 1 914 ? 17.792 -5.506 11.090 1.00 90.81 914 ASP A N 1
ATOM 7099 C CA . ASP A 1 914 ? 18.155 -4.198 10.562 1.00 90.81 914 ASP A CA 1
ATOM 7100 C C . ASP A 1 914 ? 18.179 -4.204 9.023 1.00 90.81 914 ASP A C 1
ATOM 7102 O O . ASP A 1 914 ? 18.413 -5.234 8.385 1.00 90.81 914 ASP A O 1
ATOM 7106 N N . GLN A 1 915 ? 17.940 -3.046 8.408 1.00 87.19 915 GLN A N 1
ATOM 7107 C CA . GLN A 1 915 ? 17.951 -2.933 6.945 1.00 87.19 915 GLN A CA 1
ATOM 7108 C C . GLN A 1 915 ? 19.374 -2.972 6.366 1.00 87.19 915 GLN A C 1
ATOM 7110 O O . GLN A 1 915 ? 19.554 -3.183 5.165 1.00 87.19 915 GLN A O 1
ATOM 7115 N N . TYR A 1 916 ? 20.404 -2.787 7.197 1.00 87.69 916 TYR A N 1
ATOM 7116 C CA . TYR A 1 916 ? 21.788 -2.823 6.756 1.00 87.69 916 TYR A CA 1
ATOM 7117 C C . TYR A 1 916 ? 22.321 -4.256 6.639 1.00 87.69 916 TYR A C 1
ATOM 7119 O O . TYR A 1 916 ? 22.367 -5.020 7.602 1.00 87.69 916 TYR A O 1
ATOM 7127 N N . THR A 1 917 ? 22.813 -4.592 5.447 1.00 88.44 917 THR A N 1
ATOM 7128 C CA . THR A 1 917 ? 23.596 -5.805 5.183 1.00 88.44 917 THR A CA 1
ATOM 7129 C C . THR A 1 917 ? 24.950 -5.402 4.610 1.00 88.44 917 THR A C 1
ATOM 7131 O O . THR A 1 917 ? 25.021 -4.545 3.726 1.00 88.44 917 THR A O 1
ATOM 7134 N N . ARG A 1 918 ? 26.040 -6.021 5.078 1.00 91.50 918 ARG A N 1
ATOM 7135 C CA . ARG A 1 918 ? 27.388 -5.818 4.513 1.00 91.50 918 ARG A CA 1
ATOM 7136 C C . ARG A 1 918 ? 28.027 -7.132 4.089 1.00 91.50 918 ARG A C 1
ATOM 7138 O O . ARG A 1 918 ? 27.788 -8.167 4.700 1.00 91.50 918 ARG A O 1
ATOM 7145 N N . ASN A 1 919 ? 28.904 -7.065 3.091 1.00 90.12 919 ASN A N 1
ATOM 7146 C CA . ASN A 1 919 ? 29.734 -8.194 2.677 1.00 90.12 919 ASN A CA 1
ATOM 7147 C C . ASN A 1 919 ? 31.134 -8.070 3.295 1.00 90.12 919 ASN A C 1
ATOM 7149 O O . ASN A 1 919 ? 31.780 -7.029 3.168 1.00 90.12 919 ASN A O 1
ATOM 7153 N N . LYS A 1 920 ? 31.617 -9.129 3.948 1.00 84.12 920 LYS A N 1
ATOM 7154 C CA . LYS A 1 920 ? 32.942 -9.204 4.580 1.00 84.12 920 LYS A CA 1
ATOM 7155 C C . LYS A 1 920 ? 33.611 -10.523 4.200 1.00 84.12 920 LYS A C 1
ATOM 7157 O O . LYS A 1 920 ? 33.231 -11.578 4.693 1.00 84.12 920 LYS A O 1
ATOM 7162 N N . GLY A 1 921 ? 34.603 -10.464 3.307 1.00 83.31 921 GLY A N 1
ATOM 7163 C CA . GLY A 1 921 ? 35.354 -11.650 2.869 1.00 83.31 921 GLY A CA 1
ATOM 7164 C C . GLY A 1 921 ? 34.476 -12.735 2.233 1.00 83.31 921 GLY A C 1
ATOM 7165 O O . GLY A 1 921 ? 34.624 -13.903 2.568 1.00 83.31 921 GLY A O 1
ATOM 7166 N N . GLY A 1 922 ? 33.511 -12.345 1.390 1.00 84.50 922 GLY A N 1
ATOM 7167 C CA . GLY A 1 922 ? 32.553 -13.267 0.759 1.00 84.50 922 GLY A CA 1
ATOM 7168 C C . GLY A 1 922 ? 31.387 -13.705 1.655 1.00 84.50 922 GLY A C 1
ATOM 7169 O O . GLY A 1 922 ? 30.453 -14.324 1.163 1.00 84.50 922 GLY A O 1
ATOM 7170 N N . LYS A 1 923 ? 31.396 -13.347 2.945 1.00 92.06 923 LYS A N 1
ATOM 7171 C CA . LYS A 1 923 ? 30.298 -13.619 3.881 1.00 92.06 923 LYS A CA 1
ATOM 7172 C C . LYS A 1 923 ? 29.354 -12.427 3.982 1.00 92.06 923 LYS A C 1
ATOM 7174 O O . LYS A 1 923 ? 29.804 -11.278 3.950 1.00 92.06 923 LYS A O 1
ATOM 7179 N N . ARG A 1 924 ? 28.063 -12.694 4.157 1.00 94.69 924 ARG A N 1
ATOM 7180 C CA . ARG A 1 924 ? 27.053 -11.679 4.468 1.00 94.69 924 ARG A CA 1
ATOM 7181 C C . ARG A 1 924 ? 27.010 -11.460 5.973 1.00 94.69 924 ARG A C 1
ATOM 7183 O O . ARG A 1 924 ? 27.107 -12.408 6.744 1.00 94.69 924 ARG A O 1
ATOM 7190 N N . VAL A 1 925 ? 26.874 -10.209 6.382 1.00 95.56 925 VAL A N 1
ATOM 7191 C CA . VAL A 1 925 ? 26.766 -9.803 7.782 1.00 95.56 925 VAL A CA 1
ATOM 7192 C C . VAL A 1 925 ? 25.488 -8.998 7.942 1.00 95.56 925 VAL A C 1
ATOM 7194 O O . VAL A 1 925 ? 25.298 -8.003 7.236 1.00 95.56 925 VAL A O 1
ATOM 7197 N N . ILE A 1 926 ? 24.643 -9.438 8.865 1.00 96.00 926 ILE A N 1
ATOM 7198 C CA . ILE A 1 926 ? 23.354 -8.833 9.194 1.00 96.00 926 ILE A CA 1
ATOM 7199 C C . ILE A 1 926 ? 23.259 -8.594 10.700 1.00 96.00 926 ILE A C 1
ATOM 7201 O O . ILE A 1 926 ? 23.943 -9.249 11.489 1.00 96.00 926 ILE A O 1
ATOM 7205 N N . TYR A 1 927 ? 22.398 -7.660 11.091 1.00 95.31 927 TYR A N 1
ATOM 7206 C CA . TYR A 1 927 ? 22.218 -7.256 12.481 1.00 95.31 927 TYR A CA 1
ATOM 7207 C C . TYR A 1 927 ? 20.759 -7.376 12.897 1.00 95.31 927 TYR A C 1
ATOM 7209 O O . TYR A 1 927 ? 19.851 -7.191 12.085 1.00 95.31 927 TYR A O 1
ATOM 7217 N N . PHE A 1 928 ? 20.537 -7.659 14.177 1.00 95.12 928 PHE A N 1
ATOM 7218 C CA . PHE A 1 928 ? 19.205 -7.775 14.757 1.00 95.12 928 PHE A CA 1
ATOM 7219 C C . PHE A 1 928 ? 19.019 -6.820 15.935 1.00 95.12 928 PHE A C 1
ATOM 7221 O O . PHE A 1 928 ? 19.949 -6.518 16.682 1.00 95.12 928 PHE A O 1
ATOM 7228 N N . TRP A 1 929 ? 17.783 -6.378 16.144 1.00 94.12 929 TRP A N 1
ATOM 7229 C CA . TRP A 1 929 ? 17.376 -5.584 17.303 1.00 94.12 929 TRP A CA 1
ATOM 7230 C C . TRP A 1 929 ? 17.170 -6.470 18.542 1.00 94.12 929 TRP A C 1
ATOM 7232 O O . TRP A 1 929 ? 16.086 -6.540 19.116 1.00 94.12 929 TRP A O 1
ATOM 7242 N N . GLY A 1 930 ? 18.216 -7.200 18.921 1.00 93.62 930 GLY A N 1
ATOM 7243 C CA . GLY A 1 930 ? 18.283 -8.111 20.061 1.00 93.62 930 GLY A CA 1
ATOM 7244 C C . GLY A 1 930 ? 19.420 -9.117 19.882 1.00 93.62 930 GLY A C 1
ATOM 7245 O O . GLY A 1 930 ? 20.105 -9.104 18.862 1.00 93.62 930 GLY A O 1
ATOM 7246 N N . VAL A 1 931 ? 19.631 -9.990 20.868 1.00 94.44 931 VAL A N 1
ATOM 7247 C CA . VAL A 1 931 ? 20.630 -11.069 20.781 1.00 94.44 931 VAL A CA 1
ATOM 7248 C C . VAL A 1 931 ? 19.936 -12.357 20.320 1.00 94.44 931 VAL A C 1
ATOM 7250 O O . VAL A 1 931 ? 19.103 -12.880 21.067 1.00 94.44 931 VAL A O 1
ATOM 7253 N N . PRO A 1 932 ? 20.251 -12.880 19.121 1.00 95.31 932 PRO A N 1
ATOM 7254 C CA . PRO A 1 932 ? 19.707 -14.140 18.637 1.00 95.31 932 PRO A CA 1
ATOM 7255 C C . PRO A 1 932 ? 20.103 -15.311 19.541 1.00 95.31 932 PRO A C 1
ATOM 7257 O O . PRO A 1 932 ? 21.283 -15.547 19.788 1.00 95.31 932 PRO A O 1
ATOM 7260 N N . ALA A 1 933 ? 19.110 -16.066 19.999 1.00 94.50 933 ALA A N 1
ATOM 7261 C CA . ALA A 1 933 ? 19.258 -17.367 20.648 1.00 94.50 933 ALA A CA 1
ATOM 7262 C C . ALA A 1 933 ? 18.873 -18.531 19.722 1.00 94.50 933 ALA A C 1
ATOM 7264 O O . ALA A 1 933 ? 19.084 -19.683 20.074 1.00 94.50 933 ALA A O 1
ATOM 7265 N N . LYS A 1 934 ? 18.292 -18.237 18.556 1.00 95.31 934 LYS A N 1
ATOM 7266 C CA . LYS A 1 934 ? 18.047 -19.173 17.455 1.00 95.31 934 LYS A CA 1
ATOM 7267 C C . LYS A 1 934 ? 18.072 -18.385 16.152 1.00 95.31 934 LYS A C 1
ATOM 7269 O O . LYS A 1 934 ? 17.571 -17.260 16.112 1.00 95.31 934 LYS A O 1
ATOM 7274 N N . PHE A 1 935 ? 18.626 -18.969 15.100 1.00 96.38 935 PHE A N 1
ATOM 7275 C CA . PHE A 1 935 ? 18.605 -18.403 13.758 1.00 96.38 935 PHE A CA 1
ATOM 7276 C C . PHE A 1 935 ? 18.103 -19.436 12.759 1.00 96.38 935 PHE A C 1
ATOM 7278 O O . PHE A 1 935 ? 18.511 -20.593 12.794 1.00 96.38 935 PHE A O 1
ATOM 7285 N N . GLU A 1 936 ? 17.216 -19.011 11.877 1.00 96.00 936 GLU A N 1
ATOM 7286 C CA . GLU A 1 936 ? 16.641 -19.820 10.814 1.00 96.00 936 GLU A CA 1
ATOM 7287 C C . GLU A 1 936 ? 16.892 -19.127 9.476 1.00 96.00 936 GLU A C 1
ATOM 7289 O O . GLU A 1 936 ? 16.848 -17.896 9.381 1.00 96.00 936 GLU A O 1
ATOM 7294 N N . MET A 1 937 ? 17.169 -19.916 8.445 1.00 94.94 937 MET A N 1
ATOM 7295 C CA . MET A 1 937 ? 17.437 -19.423 7.099 1.00 94.94 937 MET A CA 1
ATOM 7296 C C . MET A 1 937 ? 16.752 -20.330 6.090 1.00 94.94 937 MET A C 1
ATOM 7298 O O . MET A 1 937 ? 16.978 -21.538 6.111 1.00 94.94 937 MET A O 1
ATOM 7302 N N . ASP A 1 938 ? 15.967 -19.741 5.193 1.00 94.94 938 ASP A N 1
ATOM 7303 C CA . ASP A 1 938 ? 15.453 -20.460 4.032 1.00 94.94 938 ASP A CA 1
ATOM 7304 C C . ASP A 1 938 ? 16.398 -20.235 2.863 1.00 94.94 938 ASP A C 1
ATOM 7306 O O . ASP A 1 938 ? 16.718 -19.091 2.518 1.00 94.94 938 ASP A O 1
ATOM 7310 N N . VAL A 1 939 ? 16.840 -21.332 2.262 1.00 94.62 939 VAL A N 1
ATOM 7311 C CA . VAL A 1 939 ? 17.774 -21.329 1.138 1.00 94.62 939 VAL A CA 1
ATOM 7312 C C . VAL A 1 939 ? 17.222 -22.145 -0.015 1.00 94.62 939 VAL A C 1
ATOM 7314 O O . VAL A 1 939 ? 16.522 -23.131 0.202 1.00 94.62 939 VAL A O 1
ATOM 7317 N N . SER A 1 940 ? 17.556 -21.726 -1.228 1.00 94.50 940 SER A N 1
ATOM 7318 C CA . SER A 1 940 ? 17.212 -22.391 -2.478 1.00 94.50 940 SER A CA 1
ATOM 7319 C C . SER A 1 940 ? 18.488 -22.847 -3.168 1.00 94.50 940 SER A C 1
ATOM 7321 O O . SER A 1 940 ? 19.420 -22.063 -3.336 1.00 94.50 940 SER A O 1
ATOM 7323 N N . THR A 1 941 ? 18.540 -24.110 -3.572 1.00 91.38 941 THR A N 1
ATOM 7324 C CA . THR A 1 941 ? 19.685 -24.689 -4.301 1.00 91.38 941 THR A CA 1
ATOM 7325 C C . THR A 1 941 ? 19.467 -24.687 -5.813 1.00 91.38 941 THR A C 1
ATOM 7327 O O . THR A 1 941 ? 20.410 -24.914 -6.572 1.00 91.38 941 THR A O 1
ATOM 7330 N N . LYS A 1 942 ? 18.226 -24.461 -6.262 1.00 91.88 942 LYS A N 1
ATOM 7331 C CA . LYS A 1 942 ? 17.829 -24.475 -7.670 1.00 91.88 942 LYS A CA 1
ATOM 7332 C C . LYS A 1 942 ? 16.913 -23.304 -7.999 1.00 91.88 942 LYS A C 1
ATOM 7334 O O . LYS A 1 942 ? 16.194 -22.792 -7.142 1.00 91.88 942 LYS A O 1
ATOM 7339 N N . ALA A 1 943 ? 16.897 -22.940 -9.273 1.00 93.06 943 ALA A N 1
ATOM 7340 C CA . ALA A 1 943 ? 15.881 -22.085 -9.859 1.00 93.06 943 ALA A CA 1
ATOM 7341 C C . ALA A 1 943 ? 15.210 -22.835 -11.015 1.00 93.06 943 ALA A C 1
ATOM 7343 O O . ALA A 1 943 ? 15.856 -23.597 -11.734 1.00 93.06 943 ALA A O 1
ATOM 7344 N N . LEU A 1 944 ? 13.906 -22.638 -11.153 1.00 94.69 944 LEU A N 1
ATOM 7345 C CA . LEU A 1 944 ? 13.107 -23.077 -12.280 1.00 94.69 944 LEU A CA 1
ATOM 7346 C C . LEU A 1 944 ? 12.862 -21.859 -13.167 1.00 94.69 944 LEU A C 1
ATOM 7348 O O . LEU A 1 944 ? 12.265 -20.875 -12.722 1.00 94.69 944 LEU A O 1
ATOM 7352 N N . GLU A 1 945 ? 13.347 -21.939 -14.401 1.00 94.69 945 GLU A N 1
ATOM 7353 C CA . GLU A 1 945 ? 13.123 -20.923 -15.421 1.00 94.69 945 GLU A CA 1
ATOM 7354 C C . GLU A 1 945 ? 12.033 -21.394 -16.384 1.00 94.69 945 GLU A C 1
ATOM 7356 O O . GLU A 1 945 ? 12.098 -22.517 -16.878 1.00 94.69 945 GLU A O 1
ATOM 7361 N N . GLU A 1 946 ? 11.046 -20.542 -16.658 1.00 94.94 946 GLU A N 1
ATOM 7362 C CA . GLU A 1 946 ? 9.980 -20.822 -17.625 1.00 94.94 946 GLU A CA 1
ATOM 7363 C C . GLU A 1 946 ? 9.744 -19.598 -18.511 1.00 94.94 946 GLU A C 1
ATOM 7365 O O . GLU A 1 946 ? 9.603 -18.475 -18.017 1.00 94.94 946 GLU A O 1
ATOM 7370 N N . LEU A 1 947 ? 9.684 -19.809 -19.826 1.00 95.50 947 LEU A N 1
ATOM 7371 C CA . LEU A 1 947 ? 9.486 -18.746 -20.807 1.00 95.50 947 LEU A CA 1
ATOM 7372 C C . LEU A 1 947 ? 8.082 -18.829 -21.404 1.00 95.50 947 LEU A C 1
ATOM 7374 O O . LEU A 1 947 ? 7.783 -19.712 -22.201 1.00 95.50 947 LEU A O 1
ATOM 7378 N N . ILE A 1 948 ? 7.244 -17.848 -21.083 1.00 95.62 948 ILE A N 1
ATOM 7379 C CA . ILE A 1 948 ? 5.840 -17.806 -21.492 1.00 95.62 948 ILE A CA 1
ATOM 7380 C C . ILE A 1 948 ? 5.680 -16.795 -22.634 1.00 95.62 948 ILE A C 1
ATOM 7382 O O . ILE A 1 948 ? 5.663 -15.583 -22.384 1.00 95.62 948 ILE A O 1
ATOM 7386 N N . PRO A 1 949 ? 5.576 -17.240 -23.901 1.00 95.88 949 PRO A N 1
ATOM 7387 C CA . PRO A 1 949 ? 5.230 -16.355 -25.002 1.00 95.88 949 PRO A CA 1
ATOM 7388 C C . PRO A 1 949 ? 3.747 -15.979 -24.937 1.00 95.88 949 PRO A C 1
ATOM 7390 O O . PRO A 1 949 ? 2.901 -16.780 -24.543 1.00 95.88 949 PRO A O 1
ATOM 7393 N N . PHE A 1 950 ? 3.406 -14.771 -25.378 1.00 96.94 950 PHE A N 1
ATOM 7394 C CA . PHE A 1 950 ? 2.012 -14.356 -25.506 1.00 96.94 950 PHE A CA 1
ATOM 7395 C C . PHE A 1 950 ? 1.786 -13.465 -26.729 1.00 96.94 950 PHE A C 1
ATOM 7397 O O . PHE A 1 950 ? 2.667 -12.716 -27.153 1.00 96.94 950 PHE A O 1
ATOM 7404 N N . ASP A 1 951 ? 0.576 -13.541 -27.278 1.00 97.31 951 ASP A N 1
ATOM 7405 C CA . ASP A 1 951 ? 0.043 -12.682 -28.338 1.00 97.31 951 ASP A CA 1
ATOM 7406 C C . ASP A 1 951 ? -1.466 -12.553 -28.083 1.00 97.31 951 ASP A C 1
ATOM 7408 O O . ASP A 1 951 ? -2.239 -13.484 -28.304 1.00 97.31 951 ASP A O 1
ATOM 7412 N N . ILE A 1 952 ? -1.869 -11.432 -27.487 1.00 96.88 952 ILE A N 1
ATOM 7413 C CA . ILE A 1 952 ? -3.228 -11.177 -27.009 1.00 96.88 952 ILE A CA 1
ATOM 7414 C C . ILE A 1 952 ? -3.853 -10.092 -27.876 1.00 96.88 952 ILE A C 1
ATOM 7416 O O . ILE A 1 952 ? -3.310 -8.993 -28.008 1.00 96.88 952 ILE A O 1
ATOM 7420 N N . ARG A 1 953 ? -5.051 -10.372 -28.393 1.00 95.56 953 ARG A N 1
ATOM 7421 C CA . ARG A 1 953 ? -5.852 -9.453 -29.209 1.00 95.56 953 ARG A CA 1
ATOM 7422 C C . ARG A 1 953 ? -7.128 -9.096 -28.457 1.00 95.56 953 ARG A C 1
ATOM 7424 O O . ARG A 1 953 ? -7.930 -9.973 -28.163 1.00 95.56 953 ARG A O 1
ATOM 7431 N N . GLN A 1 954 ? -7.309 -7.816 -28.150 1.00 94.31 954 GLN A N 1
ATOM 7432 C CA . GLN A 1 954 ? -8.473 -7.318 -27.406 1.00 94.31 954 GLN A CA 1
ATOM 7433 C C . GLN A 1 954 ? -9.428 -6.502 -28.275 1.00 94.31 954 GLN A C 1
ATOM 7435 O O . GLN A 1 954 ? -10.611 -6.383 -27.967 1.00 94.31 954 GLN A O 1
ATOM 7440 N N . ARG A 1 955 ? -8.924 -5.889 -29.351 1.00 94.88 955 ARG A N 1
ATOM 7441 C CA . ARG A 1 955 ? -9.702 -5.001 -30.223 1.00 94.88 955 ARG A CA 1
ATOM 7442 C C . ARG A 1 955 ? -9.290 -5.183 -31.685 1.00 94.88 955 ARG A C 1
ATOM 7444 O O . ARG A 1 955 ? -8.185 -5.661 -31.942 1.00 94.88 955 ARG A O 1
ATOM 7451 N N . PRO A 1 956 ? -10.122 -4.746 -32.648 1.00 95.62 956 PRO A N 1
ATOM 7452 C CA . PRO A 1 956 ? -9.751 -4.748 -34.059 1.00 95.62 956 PRO A CA 1
ATOM 7453 C C . PRO A 1 956 ? -8.453 -3.967 -34.332 1.00 95.62 956 PRO A C 1
ATOM 7455 O O . PRO A 1 956 ? -8.204 -2.912 -33.729 1.00 95.62 956 PRO A O 1
ATOM 7458 N N . LEU A 1 957 ? -7.649 -4.482 -35.264 1.00 96.25 957 LEU A N 1
ATOM 7459 C CA . LEU A 1 957 ? -6.381 -3.900 -35.708 1.00 96.25 957 LEU A CA 1
ATOM 7460 C C . LEU A 1 957 ? -6.098 -4.212 -37.187 1.00 96.25 957 LEU A C 1
ATOM 7462 O O . LEU A 1 957 ? -6.714 -5.108 -37.762 1.00 96.25 957 LEU A O 1
ATOM 7466 N N . ASP A 1 958 ? -5.169 -3.473 -37.792 1.00 96.75 958 ASP A N 1
ATOM 7467 C CA . ASP A 1 958 ? -4.595 -3.781 -39.107 1.00 96.75 958 ASP A CA 1
ATOM 7468 C C . ASP A 1 958 ? -3.580 -4.930 -38.991 1.00 96.75 958 ASP A C 1
ATOM 7470 O O . ASP A 1 958 ? -2.467 -4.747 -38.490 1.00 96.75 958 ASP A O 1
ATOM 7474 N N . GLU A 1 959 ? -3.965 -6.117 -39.465 1.00 95.06 959 GLU A N 1
ATOM 7475 C CA . GLU A 1 959 ? -3.149 -7.332 -39.367 1.00 95.06 959 GLU A CA 1
ATOM 7476 C C . GLU A 1 959 ? -1.824 -7.207 -40.129 1.00 95.06 959 GLU A C 1
ATOM 7478 O O . GLU A 1 959 ? -0.786 -7.650 -39.642 1.00 95.06 959 GLU A O 1
ATOM 7483 N N . LYS A 1 960 ? -1.820 -6.560 -41.302 1.00 95.94 960 LYS A N 1
ATOM 7484 C CA . LYS A 1 960 ? -0.602 -6.420 -42.109 1.00 95.94 960 LYS A CA 1
ATOM 7485 C C . LYS A 1 960 ? 0.402 -5.520 -41.397 1.00 95.94 960 LYS A C 1
ATOM 7487 O O . LYS A 1 960 ? 1.585 -5.855 -41.314 1.00 95.94 960 LYS A O 1
ATOM 7492 N N . ALA A 1 961 ? -0.071 -4.396 -40.862 1.00 94.62 961 ALA A N 1
ATOM 7493 C CA . ALA A 1 961 ? 0.766 -3.485 -40.092 1.00 94.62 961 ALA A CA 1
ATOM 7494 C C . ALA A 1 961 ? 1.254 -4.128 -38.781 1.00 94.62 961 ALA A C 1
ATOM 7496 O O . ALA A 1 961 ? 2.400 -3.915 -38.382 1.00 94.62 961 ALA A O 1
ATOM 7497 N N . TYR A 1 962 ? 0.425 -4.956 -38.142 1.00 95.31 962 TYR A N 1
ATOM 7498 C CA . TYR A 1 962 ? 0.795 -5.678 -36.928 1.00 95.31 962 TYR A CA 1
ATOM 7499 C C . TYR A 1 962 ? 1.893 -6.721 -37.171 1.00 95.31 962 TYR A C 1
ATOM 7501 O O . TYR A 1 962 ? 2.892 -6.730 -36.452 1.00 95.31 962 TYR A O 1
ATOM 7509 N N . GLN A 1 963 ? 1.785 -7.536 -38.226 1.00 94.69 963 GLN A N 1
ATOM 7510 C CA . GLN A 1 963 ? 2.837 -8.499 -38.582 1.00 94.69 963 GLN A CA 1
ATOM 7511 C C . GLN A 1 963 ? 4.149 -7.802 -38.971 1.00 94.69 963 GLN A C 1
ATOM 7513 O O . GLN A 1 963 ? 5.226 -8.219 -38.542 1.00 94.69 963 GLN A O 1
ATOM 7518 N N . ALA A 1 964 ? 4.075 -6.690 -39.712 1.00 93.06 964 ALA A N 1
ATOM 7519 C CA . ALA A 1 964 ? 5.251 -5.872 -40.011 1.00 93.06 964 ALA A CA 1
ATOM 7520 C C . ALA A 1 964 ? 5.904 -5.326 -38.728 1.00 93.06 964 ALA A C 1
ATOM 7522 O O . ALA A 1 964 ? 7.128 -5.348 -38.588 1.00 93.06 964 ALA A O 1
ATOM 7523 N N . PHE A 1 965 ? 5.099 -4.893 -37.755 1.00 93.62 965 PHE A N 1
ATOM 7524 C CA . PHE A 1 965 ? 5.603 -4.442 -36.463 1.00 93.62 965 PHE A CA 1
ATOM 7525 C C . PHE A 1 965 ? 6.317 -5.563 -35.688 1.00 93.62 965 PHE A C 1
ATOM 7527 O O . PHE A 1 965 ? 7.413 -5.323 -35.184 1.00 93.62 965 PHE A O 1
ATOM 7534 N N . LYS A 1 966 ? 5.784 -6.795 -35.667 1.00 93.31 966 LYS A N 1
ATOM 7535 C CA . LYS A 1 966 ? 6.460 -7.953 -35.043 1.00 93.31 966 LYS A CA 1
ATOM 7536 C C . LYS A 1 966 ? 7.848 -8.210 -35.641 1.00 93.31 966 LYS A C 1
ATOM 7538 O O . LYS A 1 966 ? 8.800 -8.409 -34.895 1.00 93.31 966 LYS A O 1
ATOM 7543 N N . LEU A 1 967 ? 7.994 -8.120 -36.965 1.00 90.69 967 LEU A N 1
ATOM 7544 C CA . LEU A 1 967 ? 9.304 -8.224 -37.631 1.00 90.69 967 LEU A CA 1
ATOM 7545 C C . LEU A 1 967 ? 10.247 -7.075 -37.247 1.00 90.69 967 LEU A C 1
ATOM 7547 O O . LEU A 1 967 ? 11.456 -7.260 -37.126 1.00 90.69 967 LEU A O 1
ATOM 7551 N N . THR A 1 968 ? 9.690 -5.884 -37.028 1.00 91.06 968 THR A N 1
ATOM 7552 C CA . THR A 1 968 ? 10.461 -4.707 -36.617 1.00 91.06 968 THR A CA 1
ATOM 7553 C C . THR A 1 968 ? 11.057 -4.887 -35.217 1.00 91.06 968 THR A C 1
ATOM 7555 O O . THR A 1 968 ? 12.195 -4.483 -34.981 1.00 91.06 968 THR A O 1
ATOM 7558 N N . ILE A 1 969 ? 10.323 -5.530 -34.302 1.00 92.44 969 ILE A N 1
ATOM 7559 C CA . ILE A 1 969 ? 10.777 -5.824 -32.934 1.00 92.44 969 ILE A CA 1
ATOM 7560 C C . ILE A 1 969 ? 12.036 -6.700 -32.918 1.00 92.44 969 ILE A C 1
ATOM 7562 O O . ILE A 1 969 ? 12.942 -6.429 -32.134 1.00 92.44 969 ILE A O 1
ATOM 7566 N N . GLU A 1 970 ? 12.157 -7.678 -33.819 1.00 89.50 970 GLU A N 1
ATOM 7567 C CA . GLU A 1 970 ? 13.375 -8.497 -33.926 1.00 89.50 970 GLU A CA 1
ATOM 7568 C C . GLU A 1 970 ? 14.603 -7.654 -34.311 1.00 89.50 970 GLU A C 1
ATOM 7570 O O . GLU A 1 970 ? 15.679 -7.807 -33.731 1.00 89.50 970 GLU A O 1
ATOM 7575 N N . ASN A 1 971 ? 14.447 -6.684 -35.222 1.00 90.56 971 ASN A N 1
ATOM 7576 C CA . ASN A 1 971 ? 15.532 -5.751 -35.541 1.00 90.56 971 ASN A CA 1
ATOM 7577 C C . ASN A 1 971 ? 15.874 -4.841 -34.349 1.00 90.56 971 ASN A C 1
ATOM 7579 O O . ASN A 1 971 ? 17.045 -4.587 -34.072 1.00 90.56 971 ASN A O 1
ATOM 7583 N N . GLN A 1 972 ? 14.863 -4.367 -33.616 1.00 93.06 972 GLN A N 1
ATOM 7584 C CA . GLN A 1 972 ? 15.074 -3.54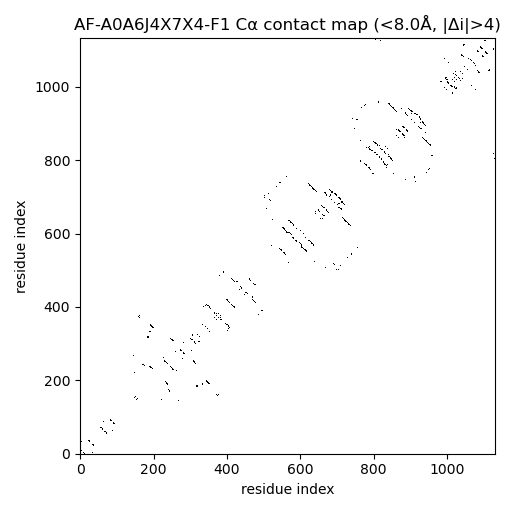6 -32.422 1.00 93.06 972 GLN A CA 1
ATOM 7585 C C . GLN A 1 972 ? 15.796 -4.323 -31.307 1.00 93.06 972 GLN A C 1
ATOM 7587 O O . GLN A 1 972 ? 16.670 -3.752 -30.649 1.00 93.06 972 GLN A O 1
ATOM 7592 N N . ARG A 1 973 ? 15.515 -5.624 -31.140 1.00 93.19 973 ARG A N 1
ATOM 7593 C CA . ARG A 1 973 ? 16.236 -6.514 -30.214 1.00 93.19 973 ARG A CA 1
ATOM 7594 C C . ARG A 1 973 ? 17.734 -6.552 -30.533 1.00 93.19 973 ARG A C 1
ATOM 7596 O O . ARG A 1 973 ? 18.556 -6.332 -29.643 1.00 93.19 973 ARG A O 1
ATOM 7603 N N . GLU A 1 974 ? 18.094 -6.732 -31.803 1.00 92.81 974 GLU A N 1
ATOM 7604 C CA . GLU A 1 974 ? 19.495 -6.712 -32.254 1.00 92.81 974 GLU A CA 1
ATOM 7605 C C . GLU A 1 974 ? 20.179 -5.355 -32.016 1.00 92.81 974 GLU A C 1
ATOM 7607 O O . GLU A 1 974 ? 21.346 -5.299 -31.617 1.00 92.81 974 GLU A O 1
ATOM 7612 N N . VAL A 1 975 ? 19.457 -4.244 -32.186 1.00 94.56 975 VAL A N 1
ATOM 7613 C CA . VAL A 1 975 ? 19.974 -2.896 -31.888 1.00 94.56 975 VAL A CA 1
ATOM 7614 C C . VAL A 1 975 ? 20.261 -2.735 -30.396 1.00 94.56 975 VAL A C 1
ATOM 7616 O O . VAL A 1 975 ? 21.343 -2.273 -30.030 1.00 94.56 975 VAL A O 1
ATOM 7619 N N . VAL A 1 976 ? 19.344 -3.157 -29.519 1.00 94.94 976 VAL A N 1
ATOM 7620 C CA . VAL A 1 976 ? 19.546 -3.097 -28.061 1.00 94.94 976 VAL A CA 1
ATOM 7621 C C . VAL A 1 976 ? 20.705 -3.984 -27.614 1.00 94.94 976 VAL A C 1
ATOM 7623 O O . VAL A 1 976 ? 21.543 -3.537 -26.824 1.00 94.94 976 VAL A O 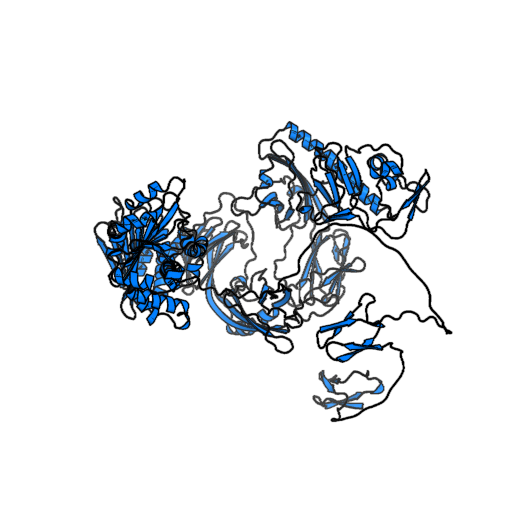1
ATOM 7626 N N . LYS A 1 977 ? 20.809 -5.201 -28.156 1.00 94.50 977 LYS A N 1
ATOM 7627 C CA . LYS A 1 977 ? 21.952 -6.095 -27.929 1.00 94.50 977 LYS A CA 1
ATOM 7628 C C . LYS A 1 977 ? 23.263 -5.423 -28.335 1.00 94.50 977 LYS A C 1
ATOM 7630 O O . LYS A 1 977 ? 24.197 -5.374 -27.540 1.00 94.50 977 LYS A O 1
ATOM 7635 N N . THR A 1 978 ? 23.294 -4.805 -29.515 1.00 95.38 978 THR A N 1
ATOM 7636 C CA . THR A 1 978 ? 24.466 -4.082 -30.031 1.00 95.38 978 THR A CA 1
ATOM 7637 C C . THR A 1 978 ? 24.866 -2.912 -29.127 1.00 95.38 978 THR A C 1
ATOM 7639 O O . THR A 1 978 ? 26.041 -2.783 -28.784 1.00 95.38 978 THR A O 1
ATOM 7642 N N . ILE A 1 979 ? 23.910 -2.094 -28.666 1.00 95.12 979 ILE A N 1
ATOM 7643 C CA . ILE A 1 979 ? 24.171 -1.014 -27.696 1.00 95.12 979 ILE A CA 1
ATOM 7644 C C . ILE A 1 979 ? 24.822 -1.567 -26.419 1.00 95.12 979 ILE A C 1
ATOM 7646 O O . ILE A 1 979 ? 25.811 -1.004 -25.942 1.00 95.12 979 ILE A O 1
ATOM 7650 N N . LYS A 1 980 ? 24.293 -2.665 -25.862 1.00 93.56 980 LYS A N 1
ATOM 7651 C CA . LYS A 1 980 ? 24.844 -3.299 -24.653 1.00 93.56 980 LYS A CA 1
ATOM 7652 C C . LYS A 1 980 ? 26.248 -3.865 -24.894 1.00 93.56 980 LYS A C 1
ATOM 7654 O O . LYS A 1 980 ? 27.117 -3.703 -24.038 1.00 93.56 980 LYS A O 1
ATOM 7659 N N . THR A 1 981 ? 26.505 -4.462 -26.060 1.00 93.69 981 THR A N 1
ATOM 7660 C CA . THR A 1 981 ? 27.845 -4.923 -26.460 1.00 93.69 981 THR A CA 1
ATOM 7661 C C . THR A 1 981 ? 28.837 -3.764 -26.536 1.00 93.69 981 THR A C 1
ATOM 7663 O O . THR A 1 981 ? 29.944 -3.879 -26.010 1.00 93.69 981 THR A O 1
ATOM 7666 N N . ILE A 1 982 ? 28.445 -2.625 -27.121 1.00 93.62 982 ILE A N 1
ATOM 7667 C CA . ILE A 1 982 ? 29.280 -1.416 -27.157 1.00 93.62 982 ILE A CA 1
ATOM 7668 C C . ILE A 1 982 ? 29.568 -0.928 -25.732 1.00 93.62 982 ILE A C 1
ATOM 7670 O O . ILE A 1 982 ? 30.718 -0.634 -25.413 1.00 93.62 982 ILE A O 1
ATOM 7674 N N . ASP A 1 983 ? 28.564 -0.859 -24.853 1.00 91.44 983 ASP A N 1
ATOM 7675 C CA . ASP A 1 983 ? 28.770 -0.457 -23.454 1.00 91.44 983 ASP A CA 1
ATOM 7676 C C . ASP A 1 983 ? 29.752 -1.392 -22.729 1.00 91.44 983 ASP A C 1
ATOM 7678 O O . ASP A 1 983 ? 30.684 -0.929 -22.068 1.00 91.44 983 ASP A O 1
ATOM 7682 N N . HIS A 1 984 ? 29.615 -2.708 -22.917 1.00 90.56 984 HIS A N 1
ATOM 7683 C CA . HIS A 1 984 ? 30.541 -3.688 -22.353 1.00 90.56 984 HIS A CA 1
ATOM 7684 C C . HIS A 1 984 ? 31.973 -3.499 -22.876 1.00 90.56 984 HIS A C 1
ATOM 7686 O O . HIS A 1 984 ? 32.915 -3.427 -22.082 1.00 90.56 984 HIS A O 1
ATOM 7692 N N . ALA A 1 985 ? 32.141 -3.332 -24.192 1.00 90.94 985 ALA A N 1
ATOM 7693 C CA . ALA A 1 985 ? 33.431 -3.055 -24.822 1.00 90.94 985 ALA A CA 1
ATOM 7694 C C . ALA A 1 985 ? 34.089 -1.786 -24.254 1.00 90.94 985 ALA A C 1
ATOM 7696 O O . ALA A 1 985 ? 35.288 -1.768 -23.978 1.00 90.94 985 ALA A O 1
ATOM 7697 N N . ARG A 1 986 ? 33.302 -0.736 -23.998 1.00 88.06 986 ARG A N 1
ATOM 7698 C CA . ARG A 1 986 ? 33.794 0.517 -23.402 1.00 88.06 986 ARG A CA 1
ATOM 7699 C C . ARG A 1 986 ? 34.239 0.354 -21.959 1.00 88.06 986 ARG A C 1
ATOM 7701 O O . ARG A 1 986 ? 35.236 0.953 -21.580 1.00 88.06 986 ARG A O 1
ATOM 7708 N N . ARG A 1 987 ? 33.530 -0.451 -21.164 1.00 85.38 987 ARG A N 1
ATOM 7709 C CA . ARG A 1 987 ? 33.936 -0.768 -19.783 1.00 85.38 987 ARG A CA 1
ATOM 7710 C C . ARG A 1 987 ? 35.191 -1.642 -19.744 1.00 85.38 987 ARG A C 1
ATOM 7712 O O . ARG A 1 987 ? 35.996 -1.507 -18.823 1.00 85.38 987 ARG A O 1
ATOM 7719 N N . ALA A 1 988 ? 35.363 -2.525 -20.729 1.00 83.88 988 ALA A N 1
ATOM 7720 C CA . ALA A 1 988 ? 36.586 -3.304 -20.898 1.00 83.88 988 ALA A CA 1
ATOM 7721 C C . ALA A 1 988 ? 37.778 -2.413 -21.301 1.00 83.88 988 ALA A C 1
ATOM 7723 O O . ALA A 1 988 ? 38.903 -2.639 -20.841 1.00 83.88 988 ALA A O 1
ATOM 7724 N N . ASP A 1 989 ? 37.536 -1.367 -22.099 1.00 79.81 989 ASP A N 1
ATOM 7725 C CA . ASP A 1 989 ? 38.549 -0.376 -22.454 1.00 79.81 989 ASP A CA 1
ATOM 7726 C C . ASP A 1 989 ? 38.905 0.561 -21.283 1.00 79.81 989 ASP A C 1
ATOM 7728 O O . ASP A 1 989 ? 38.215 1.523 -20.948 1.00 79.81 989 ASP A O 1
ATOM 7732 N N . ARG A 1 990 ? 40.082 0.338 -20.693 1.00 72.69 990 ARG A N 1
ATOM 7733 C CA . ARG A 1 990 ? 40.621 1.171 -19.603 1.00 72.69 990 ARG A CA 1
ATOM 7734 C C . ARG A 1 990 ? 41.281 2.471 -20.082 1.00 72.69 990 ARG A C 1
ATOM 7736 O O . ARG A 1 990 ? 41.905 3.161 -19.274 1.00 72.69 990 ARG A O 1
ATOM 7743 N N . SER A 1 991 ? 41.204 2.802 -21.374 1.00 70.81 991 SER A N 1
ATOM 7744 C CA . SER A 1 991 ? 41.839 3.997 -21.942 1.00 70.81 991 SER A CA 1
ATOM 7745 C C . SER A 1 991 ? 41.108 5.306 -21.596 1.00 70.81 991 SER A C 1
ATOM 7747 O O . SER A 1 991 ? 41.705 6.385 -21.668 1.00 70.81 991 SER A O 1
ATOM 7749 N N . TYR A 1 992 ? 39.835 5.221 -21.178 1.00 72.94 992 TYR A N 1
ATOM 7750 C CA . TYR A 1 992 ? 38.931 6.363 -20.962 1.00 72.94 992 TYR A CA 1
ATOM 7751 C C . TYR A 1 992 ? 38.780 7.270 -22.198 1.00 72.94 992 TYR A C 1
ATOM 7753 O O . TYR A 1 992 ? 38.435 8.452 -22.075 1.00 72.94 992 TYR A O 1
ATOM 7761 N N . TYR A 1 993 ? 39.061 6.744 -23.392 1.00 83.62 993 TYR A N 1
ATOM 7762 C CA . TYR A 1 993 ? 38.687 7.392 -24.638 1.00 83.62 993 TYR A CA 1
ATOM 7763 C C . TYR A 1 993 ? 37.157 7.427 -24.752 1.00 83.62 993 TYR A C 1
ATOM 7765 O O . TYR A 1 993 ? 36.464 6.470 -24.409 1.00 83.62 993 TYR A O 1
ATOM 7773 N N . GLY A 1 994 ? 36.607 8.560 -25.178 1.00 81.44 994 GLY A N 1
ATOM 7774 C CA . GLY A 1 994 ? 35.156 8.733 -25.226 1.00 81.44 994 GLY A CA 1
ATOM 7775 C C . GLY A 1 994 ? 34.689 9.832 -26.164 1.00 81.44 994 GLY A C 1
ATOM 7776 O O . GLY A 1 994 ? 33.591 10.337 -25.973 1.00 81.44 994 GLY A O 1
ATOM 7777 N N . ASP A 1 995 ? 35.528 10.217 -27.127 1.00 86.38 995 ASP A N 1
ATOM 7778 C CA . ASP A 1 995 ? 35.166 11.208 -28.145 1.00 86.38 995 ASP A CA 1
ATOM 7779 C C . ASP A 1 995 ? 34.245 10.616 -29.221 1.00 86.38 995 ASP A C 1
ATOM 7781 O O . ASP A 1 995 ? 33.424 11.342 -29.772 1.00 86.38 995 ASP A O 1
ATOM 7785 N N . ASP A 1 996 ? 34.387 9.318 -29.497 1.00 92.00 996 ASP A N 1
ATOM 7786 C CA . ASP A 1 996 ? 33.614 8.557 -30.475 1.00 92.00 996 ASP A CA 1
ATOM 7787 C C . ASP A 1 996 ? 33.702 7.046 -30.158 1.00 92.00 996 ASP A C 1
ATOM 7789 O O . ASP A 1 996 ? 34.432 6.625 -29.250 1.00 92.00 996 ASP A O 1
ATOM 7793 N N . LEU A 1 997 ? 32.913 6.235 -30.862 1.00 93.06 997 LEU A N 1
ATOM 7794 C CA . LEU A 1 997 ? 32.874 4.775 -30.741 1.00 93.06 997 LEU A CA 1
ATOM 7795 C C . LEU A 1 997 ? 33.878 4.084 -31.663 1.00 93.06 997 LEU A C 1
ATOM 7797 O O . LEU A 1 997 ? 34.376 3.010 -31.321 1.00 93.06 997 LEU A O 1
ATOM 7801 N N . ALA A 1 998 ? 34.210 4.691 -32.804 1.00 93.19 998 ALA A N 1
ATOM 7802 C CA . ALA A 1 998 ? 35.155 4.127 -33.766 1.00 93.19 998 ALA A CA 1
ATOM 7803 C C . ALA A 1 998 ? 36.550 3.885 -33.166 1.00 93.19 998 ALA A C 1
ATOM 7805 O O . ALA A 1 998 ? 37.257 2.955 -33.575 1.00 93.19 998 ALA A O 1
ATOM 7806 N N . GLY A 1 999 ? 36.928 4.657 -32.144 1.00 91.69 999 GLY A N 1
ATOM 7807 C CA . GLY A 1 999 ? 38.150 4.434 -31.385 1.00 91.69 999 GLY A CA 1
ATOM 7808 C C . GLY A 1 999 ? 38.265 3.036 -30.763 1.00 91.69 999 GLY A C 1
ATOM 7809 O O . GLY A 1 999 ? 39.376 2.517 -30.685 1.00 91.69 999 GLY A O 1
ATOM 7810 N N . LEU A 1 1000 ? 37.152 2.377 -30.411 1.00 92.75 1000 LEU A N 1
ATOM 7811 C CA . LEU A 1 1000 ? 37.139 1.007 -29.862 1.00 92.75 1000 LEU A CA 1
ATOM 7812 C C . LEU A 1 1000 ? 37.598 -0.056 -30.870 1.00 92.75 1000 LEU A C 1
ATOM 7814 O O . LEU A 1 1000 ? 37.966 -1.163 -30.477 1.00 92.75 1000 LEU A O 1
ATOM 7818 N N . TYR A 1 1001 ? 37.576 0.271 -32.161 1.00 93.94 1001 TYR A N 1
ATOM 7819 C CA . TYR A 1 1001 ? 38.115 -0.569 -33.225 1.00 93.94 1001 TYR A CA 1
ATOM 7820 C C . TYR A 1 1001 ? 39.532 -0.126 -33.602 1.00 93.94 1001 TYR A C 1
ATOM 7822 O O . TYR A 1 1001 ? 40.466 -0.925 -33.597 1.00 93.94 1001 TYR A O 1
ATOM 7830 N N . TYR A 1 1002 ? 39.710 1.166 -33.893 1.00 93.06 1002 TYR A N 1
ATOM 7831 C CA . TYR A 1 1002 ? 40.919 1.676 -34.540 1.00 93.06 1002 TYR A CA 1
ATOM 7832 C C . TYR A 1 1002 ? 42.091 1.993 -33.610 1.00 93.06 1002 TYR A C 1
ATOM 7834 O O . TYR A 1 1002 ? 43.240 1.899 -34.053 1.00 93.06 1002 TYR A O 1
ATOM 7842 N N . LEU A 1 1003 ? 41.840 2.420 -32.368 1.00 91.62 1003 LEU A N 1
ATOM 7843 C CA . LEU A 1 1003 ? 42.922 2.799 -31.458 1.00 91.62 1003 LEU A CA 1
ATOM 7844 C C . LEU A 1 1003 ? 43.741 1.580 -31.058 1.00 91.62 1003 LEU A C 1
ATOM 7846 O O . LEU A 1 1003 ? 43.255 0.456 -31.069 1.00 91.62 1003 LEU A O 1
ATOM 7850 N N . TYR A 1 1004 ? 45.003 1.800 -30.709 1.00 90.50 1004 TYR A N 1
ATOM 7851 C CA . TYR A 1 1004 ? 45.888 0.730 -30.276 1.00 90.50 1004 TYR A CA 1
ATOM 7852 C C . TYR A 1 1004 ? 45.844 0.528 -28.764 1.00 90.50 1004 TYR A C 1
ATOM 7854 O O . TYR A 1 1004 ? 45.795 1.488 -27.991 1.00 90.50 1004 TYR A O 1
ATOM 7862 N N . HIS A 1 1005 ? 45.997 -0.725 -28.330 1.00 79.25 1005 HIS A N 1
ATOM 7863 C CA . HIS A 1 1005 ? 46.325 -1.033 -26.943 1.00 79.25 1005 HIS A CA 1
ATOM 7864 C C . HIS A 1 1005 ? 47.616 -0.313 -26.538 1.00 79.25 1005 HIS A C 1
ATOM 7866 O O . HIS A 1 1005 ? 48.658 -0.472 -27.184 1.00 79.25 1005 HIS A O 1
ATOM 7872 N N . SER A 1 1006 ? 47.571 0.401 -25.410 1.00 70.69 1006 SER A N 1
ATOM 7873 C CA . SER A 1 1006 ? 48.691 1.203 -24.895 1.00 70.69 1006 SER A CA 1
ATOM 7874 C C . SER A 1 1006 ? 49.999 0.420 -24.731 1.00 70.69 1006 SER A C 1
ATOM 7876 O O . SER A 1 1006 ? 51.073 1.007 -24.827 1.00 70.69 1006 SER A O 1
ATOM 7878 N N . LYS A 1 1007 ? 49.918 -0.901 -24.520 1.00 71.50 1007 LYS A N 1
ATOM 7879 C CA . LYS A 1 1007 ? 51.076 -1.790 -24.330 1.00 71.50 1007 LYS A CA 1
ATOM 7880 C C . LYS A 1 1007 ? 51.472 -2.607 -25.563 1.00 71.50 1007 LYS A C 1
ATOM 7882 O O . LYS A 1 1007 ? 52.626 -2.994 -25.666 1.00 71.50 1007 LYS A O 1
ATOM 7887 N N . GLN A 1 1008 ? 50.537 -2.904 -26.467 1.00 73.25 1008 GLN A N 1
ATOM 7888 C CA . GLN A 1 1008 ? 50.730 -3.947 -27.489 1.00 73.25 1008 GLN A CA 1
ATOM 7889 C C . GLN A 1 1008 ? 50.840 -3.406 -28.921 1.00 73.25 1008 GLN A C 1
ATOM 7891 O O . GLN A 1 1008 ? 51.134 -4.182 -29.823 1.00 73.25 1008 GLN A O 1
ATOM 7896 N N . LYS A 1 1009 ? 50.610 -2.099 -29.146 1.00 79.12 1009 LYS A N 1
ATOM 7897 C CA . LYS A 1 1009 ? 50.612 -1.460 -30.484 1.00 79.12 1009 LYS A CA 1
ATOM 7898 C C . LYS A 1 1009 ? 49.758 -2.206 -31.534 1.00 79.12 1009 LYS A C 1
ATOM 7900 O O . LYS A 1 1009 ? 50.027 -2.119 -32.727 1.00 79.12 1009 LYS A O 1
ATOM 7905 N N . LYS A 1 1010 ? 48.734 -2.933 -31.082 1.00 85.88 1010 LYS A N 1
ATOM 7906 C CA . LYS A 1 1010 ? 47.733 -3.615 -31.911 1.00 85.88 1010 LYS A CA 1
ATOM 7907 C C . LYS A 1 1010 ? 46.387 -2.905 -31.765 1.00 85.88 1010 LYS A C 1
ATOM 7909 O O . LYS A 1 1010 ? 46.129 -2.424 -30.656 1.00 85.88 1010 LYS A O 1
ATOM 7914 N N . PRO A 1 1011 ? 45.559 -2.847 -32.827 1.00 86.50 1011 PRO A N 1
ATOM 7915 C CA . PRO A 1 1011 ? 44.189 -2.345 -32.744 1.00 86.50 1011 PRO A CA 1
ATOM 7916 C C . PRO A 1 1011 ? 43.407 -2.986 -31.594 1.00 86.50 1011 PRO A C 1
ATOM 7918 O O . PRO A 1 1011 ? 43.601 -4.167 -31.312 1.00 86.50 1011 PRO A O 1
ATOM 7921 N N . LEU A 1 1012 ? 42.546 -2.200 -30.948 1.00 87.56 1012 LEU A N 1
ATOM 7922 C CA . LEU A 1 1012 ? 41.667 -2.636 -29.867 1.00 87.56 1012 LEU A CA 1
ATOM 7923 C C . LEU A 1 1012 ? 40.687 -3.710 -30.359 1.00 87.56 1012 LEU A C 1
ATOM 7925 O O . LEU A 1 1012 ? 40.511 -4.716 -29.680 1.00 87.56 1012 LEU A O 1
ATOM 7929 N N . ASN A 1 1013 ? 40.075 -3.505 -31.536 1.00 91.62 1013 ASN A N 1
ATOM 7930 C CA . ASN A 1 1013 ? 39.096 -4.419 -32.143 1.00 91.62 1013 ASN A CA 1
ATOM 7931 C C . ASN A 1 1013 ? 38.018 -4.926 -31.158 1.00 91.62 1013 ASN A C 1
ATOM 7933 O O . ASN A 1 1013 ? 37.596 -6.077 -31.233 1.00 91.62 1013 ASN A O 1
ATOM 7937 N N . LEU A 1 1014 ? 37.572 -4.081 -30.220 1.00 91.81 1014 LEU A N 1
ATOM 7938 C CA . LEU A 1 1014 ? 36.612 -4.476 -29.178 1.00 91.81 1014 LEU A CA 1
ATOM 7939 C C . LEU A 1 1014 ? 35.160 -4.521 -29.680 1.00 91.81 1014 LEU A C 1
ATOM 7941 O O . LEU A 1 1014 ? 34.282 -5.028 -28.988 1.00 91.81 1014 LEU A O 1
ATOM 7945 N N . ILE A 1 1015 ? 34.907 -3.978 -30.871 1.00 94.50 1015 ILE A N 1
ATOM 7946 C CA . ILE A 1 1015 ? 33.623 -4.011 -31.579 1.00 94.50 1015 ILE A CA 1
ATOM 7947 C C . ILE A 1 1015 ? 33.860 -4.380 -33.049 1.00 94.50 1015 ILE A C 1
ATOM 7949 O O . ILE A 1 1015 ? 34.975 -4.234 -33.545 1.00 94.50 1015 ILE A O 1
ATOM 7953 N N . GLY A 1 1016 ? 32.820 -4.831 -33.754 1.00 94.88 1016 GLY A N 1
ATOM 7954 C CA . GLY A 1 1016 ? 32.881 -5.106 -35.194 1.00 94.88 1016 GLY A CA 1
ATOM 7955 C C . GLY A 1 1016 ? 33.139 -3.848 -36.033 1.00 94.88 1016 GLY A C 1
ATOM 7956 O O . GLY A 1 1016 ? 32.805 -2.728 -35.630 1.00 94.88 1016 GLY A O 1
ATOM 7957 N N . ARG A 1 1017 ? 33.729 -4.020 -37.222 1.00 95.19 1017 ARG A N 1
ATOM 7958 C CA . ARG A 1 1017 ? 34.083 -2.903 -38.117 1.00 95.19 1017 ARG A CA 1
ATOM 7959 C C . ARG A 1 1017 ? 32.839 -2.156 -38.591 1.00 95.19 1017 ARG A C 1
ATOM 7961 O O . ARG A 1 1017 ? 32.831 -0.934 -38.633 1.00 95.19 1017 ARG A O 1
ATOM 7968 N N . GLU A 1 1018 ? 31.796 -2.892 -38.932 1.00 96.00 1018 GLU A N 1
ATOM 7969 C CA . GLU A 1 1018 ? 30.490 -2.389 -39.344 1.00 96.00 1018 GLU A CA 1
ATOM 7970 C C . GLU A 1 1018 ? 29.812 -1.551 -38.252 1.00 96.00 1018 GLU A C 1
ATOM 7972 O O . GLU A 1 1018 ? 29.228 -0.516 -38.560 1.00 96.00 1018 GLU A O 1
ATOM 7977 N N . ILE A 1 1019 ? 29.974 -1.919 -36.976 1.00 95.88 1019 ILE A N 1
ATOM 7978 C CA . ILE A 1 1019 ? 29.492 -1.117 -35.843 1.00 95.88 1019 ILE A CA 1
ATOM 7979 C C . ILE A 1 1019 ? 30.336 0.154 -35.711 1.00 95.88 1019 ILE A C 1
ATOM 7981 O O . ILE A 1 1019 ? 29.787 1.246 -35.594 1.00 95.88 1019 ILE A O 1
ATOM 7985 N N . ALA A 1 1020 ? 31.665 0.046 -35.796 1.00 95.38 1020 ALA A N 1
ATOM 7986 C CA . ALA A 1 1020 ? 32.548 1.213 -35.769 1.00 95.38 1020 ALA A CA 1
ATOM 7987 C C . ALA A 1 1020 ? 32.265 2.191 -36.925 1.00 95.38 1020 ALA A C 1
ATOM 7989 O O . ALA A 1 1020 ? 32.386 3.397 -36.744 1.00 95.38 1020 ALA A O 1
ATOM 7990 N N . HIS A 1 1021 ? 31.875 1.684 -38.099 1.00 96.88 1021 HIS A N 1
ATOM 7991 C CA . HIS A 1 1021 ? 31.537 2.483 -39.287 1.00 96.88 1021 HIS A CA 1
ATOM 7992 C C . HIS A 1 1021 ? 30.130 3.081 -39.235 1.00 96.88 1021 HIS A C 1
ATOM 7994 O O . HIS A 1 1021 ? 29.793 3.912 -40.075 1.00 96.88 1021 HIS A O 1
ATOM 8000 N N . SER A 1 1022 ? 29.325 2.706 -38.242 1.00 96.69 1022 SER A N 1
ATOM 8001 C CA . SER A 1 1022 ? 28.011 3.303 -38.002 1.00 96.69 1022 SER A CA 1
ATOM 8002 C C . SER A 1 1022 ? 28.052 4.590 -37.186 1.00 96.69 1022 SER A C 1
ATOM 8004 O O . SER A 1 1022 ? 27.012 5.222 -37.022 1.00 96.69 1022 SER A O 1
ATOM 8006 N N . ASP A 1 1023 ? 29.224 4.992 -36.691 1.00 96.06 1023 ASP A N 1
ATOM 8007 C CA . ASP A 1 1023 ? 29.377 6.167 -35.842 1.00 96.06 1023 ASP A CA 1
ATOM 8008 C C . ASP A 1 1023 ? 29.675 7.441 -36.642 1.00 96.06 1023 ASP A C 1
ATOM 8010 O O . ASP A 1 1023 ? 30.776 7.616 -37.156 1.00 96.06 1023 ASP A O 1
ATOM 8014 N N . PRO A 1 1024 ? 28.754 8.413 -36.717 1.00 93.12 1024 PRO A N 1
ATOM 8015 C CA . PRO A 1 1024 ? 29.028 9.641 -37.448 1.00 93.12 1024 PRO A CA 1
ATOM 8016 C C . PRO A 1 1024 ? 30.160 10.477 -36.828 1.00 93.12 1024 PRO A C 1
ATOM 8018 O O . PRO A 1 1024 ? 30.809 11.236 -37.538 1.00 93.12 1024 PRO A O 1
ATOM 8021 N N . ALA A 1 1025 ? 30.418 10.359 -35.518 1.00 90.81 1025 ALA A N 1
ATOM 8022 C CA . ALA A 1 1025 ? 31.419 11.179 -34.827 1.00 90.81 1025 ALA A CA 1
ATOM 8023 C C . ALA A 1 1025 ? 32.868 10.760 -35.136 1.00 90.81 1025 ALA A C 1
ATOM 8025 O O . ALA A 1 1025 ? 33.783 11.586 -35.070 1.00 90.81 1025 ALA A O 1
ATOM 8026 N N . GLY A 1 1026 ? 33.082 9.487 -35.484 1.00 91.31 1026 GLY A N 1
ATOM 8027 C CA . GLY A 1 1026 ? 34.399 8.946 -35.816 1.00 91.31 1026 GLY A CA 1
ATOM 8028 C C . GLY A 1 1026 ? 34.805 9.145 -37.280 1.00 91.31 1026 GLY A C 1
ATOM 8029 O O . GLY A 1 1026 ? 35.985 8.983 -37.601 1.00 91.31 1026 GLY A O 1
ATOM 8030 N N . GLN A 1 1027 ? 33.865 9.511 -38.158 1.00 93.56 1027 GLN A N 1
ATOM 8031 C CA . GLN A 1 1027 ? 34.089 9.652 -39.600 1.00 93.56 1027 GLN A CA 1
ATOM 8032 C C . GLN A 1 1027 ? 35.305 10.522 -39.920 1.00 93.56 1027 GLN A C 1
ATOM 8034 O O . GLN A 1 1027 ? 36.249 10.055 -40.557 1.00 93.56 1027 GLN A O 1
ATOM 8039 N N . ASP A 1 1028 ? 35.308 11.762 -39.433 1.00 88.81 1028 ASP A N 1
ATOM 8040 C CA . ASP A 1 1028 ? 36.349 12.742 -39.752 1.00 88.81 1028 ASP A CA 1
ATOM 8041 C C . ASP A 1 1028 ? 37.714 12.339 -39.182 1.00 88.81 1028 ASP A C 1
ATOM 8043 O O . ASP A 1 1028 ? 38.758 12.641 -39.758 1.00 88.81 1028 ASP A O 1
ATOM 8047 N N . ARG A 1 1029 ? 37.724 11.622 -38.050 1.00 90.31 1029 ARG A N 1
ATOM 8048 C CA . ARG A 1 1029 ? 38.965 11.215 -37.373 1.00 90.31 1029 ARG A CA 1
ATOM 8049 C C . ARG A 1 1029 ? 39.610 9.999 -38.014 1.00 90.31 1029 ARG A C 1
ATOM 8051 O O . ARG A 1 1029 ? 40.836 9.930 -38.084 1.00 90.31 1029 ARG A O 1
ATOM 8058 N N . PHE A 1 1030 ? 38.798 9.036 -38.446 1.00 92.81 1030 PHE A N 1
ATOM 8059 C CA . PHE A 1 1030 ? 39.280 7.739 -38.915 1.00 92.81 1030 PHE A CA 1
ATOM 8060 C C . PHE A 1 1030 ? 39.166 7.552 -40.441 1.00 92.81 1030 PHE A C 1
ATOM 8062 O O . PHE A 1 1030 ? 39.782 6.637 -40.998 1.00 92.81 1030 PHE A O 1
ATOM 8069 N N . GLY A 1 1031 ? 38.458 8.449 -41.135 1.00 91.50 1031 GLY A N 1
ATOM 8070 C CA . GLY A 1 1031 ? 38.403 8.546 -42.595 1.00 91.50 1031 GLY A CA 1
ATOM 8071 C C . GLY A 1 1031 ? 37.649 7.407 -43.286 1.00 91.50 1031 GLY A C 1
ATOM 8072 O O . GLY A 1 1031 ? 38.028 7.020 -44.391 1.00 91.50 1031 GLY A O 1
ATOM 8073 N N . TYR A 1 1032 ? 36.640 6.822 -42.634 1.00 94.44 1032 TYR A N 1
ATOM 8074 C CA . TYR A 1 1032 ? 35.727 5.849 -43.250 1.00 94.44 1032 TYR A CA 1
ATOM 8075 C C . TYR A 1 1032 ? 34.444 6.531 -43.748 1.00 94.44 1032 TYR A C 1
ATOM 8077 O O . TYR A 1 1032 ? 34.130 7.642 -43.342 1.00 94.44 1032 TYR A O 1
ATOM 8085 N N . GLN A 1 1033 ? 33.682 5.870 -44.621 1.00 95.50 1033 GLN A N 1
ATOM 8086 C CA . GLN A 1 1033 ? 32.344 6.329 -45.005 1.00 95.50 1033 GLN A CA 1
ATOM 8087 C C . GLN A 1 1033 ? 31.319 5.769 -44.015 1.00 95.50 1033 GLN A C 1
ATOM 8089 O O . GLN A 1 1033 ? 31.252 4.551 -43.846 1.00 95.50 1033 GLN A O 1
ATOM 8094 N N . VAL A 1 1034 ? 30.539 6.640 -43.371 1.00 95.38 1034 VAL A N 1
ATOM 8095 C CA . VAL A 1 1034 ? 29.537 6.218 -42.382 1.00 95.38 1034 VAL A CA 1
ATOM 8096 C C . VAL A 1 1034 ? 28.442 5.404 -43.064 1.00 95.38 1034 VAL A C 1
ATOM 8098 O O . VAL A 1 1034 ? 27.949 5.794 -44.125 1.00 95.38 1034 VAL A O 1
ATOM 8101 N N . ARG A 1 1035 ? 28.065 4.273 -42.464 1.00 95.94 1035 ARG A N 1
ATOM 8102 C CA . ARG A 1 1035 ? 26.965 3.417 -42.928 1.00 95.94 1035 ARG A CA 1
ATOM 8103 C C . ARG A 1 1035 ? 26.155 2.909 -41.740 1.00 95.94 1035 ARG A C 1
ATOM 8105 O O . ARG A 1 1035 ? 26.761 2.456 -40.773 1.00 95.94 1035 ARG A O 1
ATOM 8112 N N . PRO A 1 1036 ? 24.817 2.938 -41.798 1.00 95.56 1036 PRO A N 1
ATOM 8113 C CA . PRO A 1 1036 ? 24.002 2.472 -40.690 1.00 95.56 1036 PRO A CA 1
ATOM 8114 C C . PRO A 1 1036 ? 24.180 0.961 -40.499 1.00 95.56 1036 PRO A C 1
ATOM 8116 O O . PRO A 1 1036 ? 24.118 0.182 -41.452 1.00 95.56 1036 PRO A O 1
ATOM 8119 N N . TYR A 1 1037 ? 24.366 0.531 -39.254 1.00 95.56 1037 TYR A N 1
ATOM 8120 C CA . TYR A 1 1037 ? 24.350 -0.879 -38.884 1.00 95.56 1037 TYR A CA 1
ATOM 8121 C C . TYR A 1 1037 ? 22.919 -1.261 -38.512 1.00 95.56 1037 TYR A C 1
ATOM 8123 O O . TYR A 1 1037 ? 22.330 -0.661 -37.615 1.00 95.56 1037 TYR A O 1
ATOM 8131 N N . LYS A 1 1038 ? 22.326 -2.220 -39.236 1.00 93.81 1038 LYS A N 1
ATOM 8132 C CA . LYS A 1 1038 ? 20.919 -2.638 -39.048 1.00 93.81 1038 LYS A CA 1
ATOM 8133 C C . LYS A 1 1038 ? 19.907 -1.475 -39.127 1.00 93.81 1038 LYS A C 1
ATOM 8135 O O . LYS A 1 1038 ? 18.864 -1.502 -38.478 1.00 93.81 1038 LYS A O 1
ATOM 8140 N N . GLY A 1 1039 ? 20.219 -0.453 -39.930 1.00 94.19 1039 GLY A N 1
ATOM 8141 C CA . GLY A 1 1039 ? 19.399 0.755 -40.077 1.00 94.19 1039 GLY A CA 1
ATOM 8142 C C . GLY A 1 1039 ? 19.618 1.814 -38.988 1.00 94.19 1039 GLY A C 1
ATOM 8143 O O . GLY A 1 1039 ? 18.824 2.745 -38.897 1.00 94.19 1039 GLY A O 1
ATOM 8144 N N . TYR A 1 1040 ? 20.670 1.693 -38.167 1.00 96.00 1040 TYR A N 1
ATOM 8145 C CA . TYR A 1 1040 ? 20.973 2.615 -37.071 1.00 96.00 1040 TYR A CA 1
ATOM 8146 C C . TYR A 1 1040 ? 22.401 3.160 -37.118 1.00 96.00 1040 TYR A C 1
ATOM 8148 O O . TYR A 1 1040 ? 23.357 2.451 -37.432 1.00 96.00 1040 TYR A O 1
ATOM 8156 N N . TYR A 1 1041 ? 22.538 4.424 -36.728 1.00 95.81 1041 TYR A N 1
ATOM 8157 C CA . TYR A 1 1041 ? 23.808 5.080 -36.444 1.00 95.81 1041 TYR A CA 1
ATOM 8158 C C . TYR A 1 1041 ? 24.043 5.092 -34.932 1.00 95.81 1041 TYR A C 1
ATOM 8160 O O . TYR A 1 1041 ? 23.209 5.606 -34.181 1.00 95.81 1041 TYR A O 1
ATOM 8168 N N . PHE A 1 1042 ? 25.165 4.539 -34.475 1.00 95.94 1042 PHE A N 1
ATOM 8169 C CA . PHE A 1 1042 ? 25.497 4.436 -33.052 1.00 95.94 1042 PHE A CA 1
ATOM 8170 C C . PHE A 1 1042 ? 26.520 5.503 -32.690 1.00 95.94 1042 PHE A C 1
ATOM 8172 O O . PHE A 1 1042 ? 27.551 5.609 -33.339 1.00 95.94 1042 PHE A O 1
ATOM 8179 N N . THR A 1 1043 ? 26.272 6.294 -31.651 1.00 93.94 1043 THR A N 1
ATOM 8180 C CA . THR A 1 1043 ? 27.209 7.350 -31.245 1.00 93.94 1043 THR A CA 1
ATOM 8181 C C . THR A 1 1043 ? 27.100 7.666 -29.751 1.00 93.94 1043 THR A C 1
ATOM 8183 O O . THR A 1 1043 ? 26.324 7.044 -29.020 1.00 93.94 1043 THR A O 1
ATOM 8186 N N . VAL A 1 1044 ? 27.907 8.611 -29.270 1.00 92.69 1044 VAL A N 1
ATOM 8187 C CA . VAL A 1 1044 ? 27.890 9.089 -27.878 1.00 92.69 1044 VAL A CA 1
ATOM 8188 C C . VAL A 1 1044 ? 27.129 10.409 -27.764 1.00 92.69 1044 VAL A C 1
ATOM 8190 O O . VAL A 1 1044 ? 27.192 11.255 -28.655 1.00 92.69 1044 VAL A O 1
ATOM 8193 N N . LEU A 1 1045 ? 26.425 10.611 -26.650 1.00 92.56 1045 LEU A N 1
ATOM 8194 C CA . LEU A 1 1045 ? 25.819 11.904 -26.335 1.00 92.56 1045 LEU A CA 1
ATOM 8195 C C . LEU A 1 1045 ? 26.889 12.926 -25.927 1.00 92.56 1045 LEU A C 1
ATOM 8197 O O . LEU A 1 1045 ? 27.941 12.582 -25.384 1.00 92.56 1045 LEU A O 1
ATOM 8201 N N . SER A 1 1046 ? 26.611 14.208 -26.164 1.00 91.00 1046 SER A N 1
ATOM 8202 C CA . SER A 1 1046 ? 27.523 15.304 -25.811 1.00 91.00 1046 SER A CA 1
ATOM 8203 C C . SER A 1 1046 ? 27.416 15.701 -24.335 1.00 91.00 1046 SER A C 1
ATOM 8205 O O . SER A 1 1046 ? 28.395 16.162 -23.743 1.00 91.00 1046 SER A O 1
ATOM 8207 N N . GLY A 1 1047 ? 26.253 15.483 -23.713 1.00 92.19 1047 GLY A N 1
ATOM 8208 C CA . GLY A 1 1047 ? 26.003 15.857 -22.326 1.00 92.19 1047 GLY A CA 1
ATOM 8209 C C . GLY A 1 1047 ? 24.564 15.629 -21.868 1.00 92.19 1047 GLY A C 1
ATOM 8210 O O . GLY A 1 1047 ? 23.818 14.851 -22.459 1.00 92.19 1047 GLY A O 1
ATOM 8211 N N . VAL A 1 1048 ? 24.174 16.349 -20.818 1.00 91.44 1048 VAL A N 1
ATOM 8212 C CA . VAL A 1 1048 ? 22.826 16.340 -20.225 1.00 91.44 1048 VAL A CA 1
ATOM 8213 C C . VAL A 1 1048 ? 22.158 17.708 -20.366 1.00 91.44 1048 VAL A C 1
ATOM 8215 O O . VAL A 1 1048 ? 22.831 18.737 -20.354 1.00 91.44 1048 VAL A O 1
ATOM 8218 N N . GLU A 1 1049 ? 20.834 17.726 -20.494 1.00 92.12 1049 GLU A N 1
ATOM 8219 C CA . GLU A 1 1049 ? 20.020 18.940 -20.569 1.00 92.12 1049 GLU A CA 1
ATOM 8220 C C . GLU A 1 1049 ? 19.084 19.047 -19.359 1.00 92.12 1049 GLU A C 1
ATOM 8222 O O . GLU A 1 1049 ? 18.125 18.283 -19.238 1.00 92.12 1049 GLU A O 1
ATOM 8227 N N . THR A 1 1050 ? 19.320 20.029 -18.487 1.00 89.06 1050 THR A N 1
ATOM 8228 C CA . THR A 1 1050 ? 18.499 20.290 -17.292 1.00 89.06 1050 THR A CA 1
ATOM 8229 C C . THR A 1 1050 ? 17.821 21.649 -17.436 1.00 89.06 1050 THR A C 1
ATOM 8231 O O . THR A 1 1050 ? 18.493 22.659 -17.625 1.00 89.06 1050 THR A O 1
ATOM 8234 N N . ASN A 1 1051 ? 16.487 21.692 -17.348 1.00 84.50 1051 ASN A N 1
ATOM 8235 C CA . ASN A 1 1051 ? 15.686 22.921 -17.480 1.00 84.50 1051 ASN A CA 1
ATOM 8236 C C . ASN A 1 1051 ? 16.001 23.748 -18.748 1.00 84.50 1051 ASN A C 1
ATOM 8238 O O . ASN A 1 1051 ? 16.068 24.973 -18.692 1.00 84.50 1051 ASN A O 1
ATOM 8242 N N . GLY A 1 1052 ? 16.236 23.080 -19.885 1.00 87.12 1052 GLY A N 1
ATOM 8243 C CA . GLY A 1 1052 ? 16.589 23.724 -21.159 1.00 87.12 1052 GLY A CA 1
ATOM 8244 C C . GLY A 1 1052 ? 18.065 24.118 -21.295 1.00 87.12 1052 GLY A C 1
ATOM 8245 O O . GLY A 1 1052 ? 18.494 24.555 -22.361 1.00 87.12 1052 GLY A O 1
ATOM 8246 N N . VAL A 1 1053 ? 18.868 23.955 -20.239 1.00 92.25 1053 VAL A N 1
ATOM 8247 C CA . VAL A 1 1053 ? 20.301 24.265 -20.249 1.00 92.25 1053 VAL A CA 1
ATOM 8248 C C . VAL A 1 1053 ? 21.095 23.013 -20.599 1.00 92.25 1053 VAL A C 1
ATOM 8250 O O . VAL A 1 1053 ? 21.080 22.025 -19.864 1.00 92.25 1053 VAL A O 1
ATOM 8253 N N . LYS A 1 1054 ? 21.824 23.073 -21.715 1.00 95.06 1054 LYS A N 1
ATOM 8254 C CA . LYS A 1 1054 ? 22.709 22.004 -22.190 1.00 95.06 1054 LYS A CA 1
ATOM 8255 C C . LYS A 1 1054 ? 24.059 22.084 -21.485 1.00 95.06 1054 LYS A C 1
ATOM 8257 O O . LYS A 1 1054 ? 24.705 23.130 -21.492 1.00 95.06 1054 LYS A O 1
ATOM 8262 N N . LYS A 1 1055 ? 24.484 20.977 -20.879 1.00 93.38 1055 LYS A N 1
ATOM 8263 C CA . LYS A 1 1055 ? 25.759 20.856 -20.173 1.00 93.38 1055 LYS A CA 1
ATOM 8264 C C . LYS A 1 1055 ? 26.528 19.643 -20.676 1.00 93.38 1055 LYS A C 1
ATOM 8266 O O . LYS A 1 1055 ? 26.104 18.506 -20.468 1.00 93.38 1055 LYS A O 1
ATOM 8271 N N . ASP A 1 1056 ? 27.678 19.900 -21.284 1.00 92.81 1056 ASP A N 1
ATOM 8272 C CA . ASP A 1 1056 ? 28.579 18.861 -21.776 1.00 92.81 1056 ASP A CA 1
ATOM 8273 C C . ASP A 1 1056 ? 29.126 17.987 -20.639 1.00 92.81 1056 ASP A C 1
ATOM 8275 O O . ASP A 1 1056 ? 29.229 18.406 -19.479 1.00 92.81 1056 ASP A O 1
ATOM 8279 N N . TYR A 1 1057 ? 29.518 16.756 -20.967 1.00 89.94 1057 TYR A N 1
ATOM 8280 C CA . TYR A 1 1057 ? 30.184 15.892 -19.998 1.00 89.94 1057 TYR A CA 1
ATOM 8281 C C . TYR A 1 1057 ? 31.553 16.443 -19.576 1.00 89.94 1057 TYR A C 1
ATOM 8283 O O . TYR A 1 1057 ? 32.377 16.859 -20.390 1.00 89.94 1057 TYR A O 1
ATOM 8291 N N . ASN A 1 1058 ? 31.833 16.364 -18.273 1.00 89.31 1058 ASN A N 1
ATOM 8292 C CA . ASN A 1 1058 ? 33.095 16.829 -17.706 1.00 89.31 1058 ASN A CA 1
ATOM 8293 C C . ASN A 1 1058 ? 34.289 16.028 -18.252 1.00 89.31 1058 ASN A C 1
ATOM 8295 O O . ASN A 1 1058 ? 34.323 14.793 -18.171 1.00 89.31 1058 ASN A O 1
ATOM 8299 N N . ARG A 1 1059 ? 35.316 16.746 -18.713 1.00 88.31 1059 ARG A N 1
ATOM 8300 C CA . ARG A 1 1059 ? 36.600 16.198 -19.173 1.00 88.31 1059 ARG A CA 1
ATOM 8301 C C . ARG A 1 1059 ? 37.689 16.356 -18.110 1.00 88.31 1059 ARG A C 1
ATOM 8303 O O . ARG A 1 1059 ? 37.638 17.257 -17.276 1.00 88.31 1059 ARG A O 1
ATOM 8310 N N . ARG A 1 1060 ? 38.681 15.466 -18.132 1.00 85.38 1060 ARG A N 1
ATOM 8311 C CA . ARG A 1 1060 ? 39.892 15.559 -17.305 1.00 85.38 1060 ARG A CA 1
ATOM 8312 C C . ARG A 1 1060 ? 40.779 16.698 -17.816 1.00 85.38 1060 ARG A C 1
ATOM 8314 O O . ARG A 1 1060 ? 40.821 16.966 -19.012 1.00 85.38 1060 ARG A O 1
ATOM 8321 N N . SER A 1 1061 ? 41.535 17.332 -16.922 1.00 84.88 1061 SER A N 1
ATOM 8322 C CA . SER A 1 1061 ? 42.454 18.426 -17.280 1.00 84.88 1061 SER A CA 1
ATOM 8323 C C . SER A 1 1061 ? 43.661 17.960 -18.105 1.00 84.88 1061 SER A C 1
ATOM 8325 O O . SER A 1 1061 ? 44.189 18.712 -18.921 1.00 84.88 1061 SER A O 1
ATOM 8327 N N . LYS A 1 1062 ? 44.101 16.710 -17.917 1.00 86.31 1062 LYS A N 1
ATOM 8328 C CA . LYS A 1 1062 ? 45.263 16.144 -18.611 1.00 86.31 1062 LYS A CA 1
ATOM 8329 C C . LYS A 1 1062 ? 44.885 15.643 -20.010 1.00 86.31 1062 LYS A C 1
ATOM 8331 O O . LYS A 1 1062 ? 43.966 14.838 -20.156 1.00 86.31 1062 LYS A O 1
ATOM 8336 N N . LYS A 1 1063 ? 45.639 16.079 -21.024 1.00 87.56 1063 LYS A N 1
ATOM 8337 C CA . LYS A 1 1063 ? 45.570 15.537 -22.390 1.00 87.56 1063 LYS A CA 1
ATOM 8338 C C . LYS A 1 1063 ? 46.227 14.155 -22.443 1.00 87.56 1063 LYS A C 1
ATOM 8340 O O . LYS A 1 1063 ? 47.321 13.964 -21.913 1.00 87.56 1063 LYS A O 1
ATOM 8345 N N . SER A 1 1064 ? 45.567 13.221 -23.114 1.00 86.94 1064 SER A N 1
ATOM 8346 C CA . SER A 1 1064 ? 46.037 11.862 -23.379 1.00 86.94 1064 SER A CA 1
ATOM 8347 C C . SER A 1 1064 ? 46.317 11.707 -24.873 1.00 86.94 1064 SER A C 1
ATOM 8349 O O . SER A 1 1064 ? 45.598 12.270 -25.701 1.00 86.94 1064 SER A O 1
ATOM 8351 N N . ARG A 1 1065 ? 47.361 10.947 -25.220 1.00 88.69 1065 ARG A N 1
ATOM 8352 C CA . ARG A 1 1065 ? 47.732 10.640 -26.607 1.00 88.69 1065 ARG A CA 1
ATOM 8353 C C . ARG A 1 1065 ? 47.395 9.184 -26.913 1.00 88.69 1065 ARG A C 1
ATOM 8355 O O . ARG A 1 1065 ? 47.829 8.292 -26.190 1.00 88.69 1065 ARG A O 1
ATOM 8362 N N . PHE A 1 1066 ? 46.661 8.961 -27.993 1.00 89.19 1066 PHE A N 1
ATOM 8363 C CA . PHE A 1 1066 ? 46.224 7.653 -28.469 1.00 89.19 1066 PHE A CA 1
ATOM 8364 C C . PHE A 1 1066 ? 46.818 7.406 -29.855 1.00 89.19 1066 PHE A C 1
ATOM 8366 O O . PHE A 1 1066 ? 46.833 8.312 -30.686 1.00 89.19 1066 PHE A O 1
ATOM 8373 N N . ALA A 1 1067 ? 47.346 6.212 -30.105 1.00 89.94 1067 ALA A N 1
ATOM 8374 C CA . ALA A 1 1067 ? 47.947 5.851 -31.388 1.00 89.94 1067 ALA A CA 1
ATOM 8375 C C . ALA A 1 1067 ? 47.013 4.948 -32.197 1.00 89.94 1067 ALA A C 1
ATOM 8377 O O . ALA A 1 1067 ? 46.247 4.181 -31.617 1.00 89.94 1067 ALA A O 1
ATOM 8378 N N . TRP A 1 1068 ? 47.103 5.035 -33.521 1.00 91.94 1068 TRP A N 1
ATOM 8379 C CA . TRP A 1 1068 ? 46.433 4.152 -34.473 1.00 91.94 1068 TRP A CA 1
ATOM 8380 C C . TRP A 1 1068 ? 47.203 4.136 -35.804 1.00 91.94 1068 TRP A C 1
ATOM 8382 O O . TRP A 1 1068 ? 48.185 4.862 -35.964 1.00 91.94 1068 TRP A O 1
ATOM 8392 N N . HIS A 1 1069 ? 46.782 3.321 -36.774 1.00 86.25 1069 HIS A N 1
ATOM 8393 C CA . HIS A 1 1069 ? 47.587 3.052 -37.975 1.00 86.25 1069 HIS A CA 1
ATOM 8394 C C . HIS A 1 1069 ? 47.935 4.282 -38.840 1.00 86.25 1069 HIS A C 1
ATOM 8396 O O . HIS A 1 1069 ? 48.971 4.258 -39.497 1.00 86.25 1069 HIS A O 1
ATOM 8402 N N . LYS A 1 1070 ? 47.127 5.357 -38.827 1.00 89.06 1070 LYS A N 1
ATOM 8403 C CA . LYS A 1 1070 ? 47.407 6.602 -39.580 1.00 89.06 1070 LYS A CA 1
ATOM 8404 C C . LYS A 1 1070 ? 47.976 7.744 -38.730 1.00 89.06 1070 LYS A C 1
ATOM 8406 O O . LYS A 1 1070 ? 48.072 8.865 -39.219 1.00 89.06 1070 LYS A O 1
ATOM 8411 N N . GLY A 1 1071 ? 48.334 7.508 -37.465 1.00 88.56 1071 GLY A N 1
ATOM 8412 C CA . GLY A 1 1071 ? 48.992 8.524 -36.637 1.00 88.56 1071 GLY A CA 1
ATOM 8413 C C . GLY A 1 1071 ? 48.573 8.517 -35.172 1.00 88.56 1071 GLY A C 1
ATOM 8414 O O . GLY A 1 1071 ? 48.320 7.473 -34.573 1.00 88.56 1071 GLY A O 1
ATOM 8415 N N . THR A 1 1072 ? 48.531 9.701 -34.556 1.00 89.31 1072 THR A N 1
ATOM 8416 C CA . THR A 1 1072 ? 48.180 9.847 -33.136 1.00 89.31 1072 THR A CA 1
ATOM 8417 C C . THR A 1 1072 ? 47.131 10.922 -32.905 1.00 89.31 1072 THR A C 1
ATOM 8419 O O . THR A 1 1072 ? 47.265 12.025 -33.422 1.00 89.31 1072 THR A O 1
ATOM 8422 N N . ILE A 1 1073 ? 46.149 10.623 -32.059 1.00 89.12 1073 ILE A N 1
ATOM 8423 C CA . ILE A 1 1073 ? 45.076 11.521 -31.632 1.00 89.12 1073 ILE A CA 1
ATOM 8424 C C . ILE A 1 1073 ? 45.400 12.022 -30.223 1.00 89.12 1073 ILE A C 1
ATOM 8426 O O . ILE A 1 1073 ? 45.751 11.231 -29.349 1.00 89.12 1073 ILE A O 1
ATOM 8430 N N . THR A 1 1074 ? 45.279 13.327 -29.983 1.00 89.00 1074 THR A N 1
ATOM 8431 C CA . THR A 1 1074 ? 45.454 13.915 -28.645 1.00 89.00 1074 THR A CA 1
ATOM 8432 C C . THR A 1 1074 ? 44.147 14.550 -28.193 1.00 89.00 1074 THR A C 1
ATOM 8434 O O . THR A 1 1074 ? 43.657 15.463 -28.848 1.00 89.00 1074 THR A O 1
ATOM 8437 N N . THR A 1 1075 ? 43.585 14.086 -27.076 1.00 87.94 1075 THR A N 1
ATOM 8438 C CA . THR A 1 1075 ? 42.310 14.588 -26.533 1.00 87.94 1075 THR A CA 1
ATOM 8439 C C . THR A 1 1075 ? 42.303 14.545 -25.004 1.00 87.94 1075 THR A C 1
ATOM 8441 O O . THR A 1 1075 ? 43.114 13.851 -24.385 1.00 87.94 1075 THR A O 1
ATOM 8444 N N . THR A 1 1076 ? 41.419 15.309 -24.368 1.00 85.19 1076 THR A N 1
ATOM 8445 C CA . THR A 1 1076 ? 41.171 15.215 -22.925 1.00 85.19 1076 THR A CA 1
ATOM 8446 C C . THR A 1 1076 ? 40.112 14.152 -22.657 1.00 85.19 1076 THR A C 1
ATOM 8448 O O . THR A 1 1076 ? 38.959 14.292 -23.064 1.00 85.19 1076 THR A O 1
ATOM 8451 N N . SER A 1 1077 ? 40.498 13.079 -21.962 1.00 81.69 1077 SER A N 1
ATOM 8452 C CA . SER A 1 1077 ? 39.595 11.974 -21.619 1.00 81.69 1077 SER A CA 1
ATOM 8453 C C . SER A 1 1077 ? 38.412 12.450 -20.778 1.00 81.69 1077 SER A C 1
ATOM 8455 O O . SER A 1 1077 ? 38.550 13.348 -19.943 1.00 81.69 1077 SER A O 1
ATOM 8457 N N . LEU A 1 1078 ? 37.255 11.815 -20.945 1.00 83.19 1078 LEU A N 1
ATOM 8458 C CA . LEU A 1 1078 ? 36.088 12.103 -20.117 1.00 83.19 1078 LEU A CA 1
ATOM 8459 C C . LEU A 1 1078 ? 36.290 11.579 -18.687 1.00 83.19 1078 LEU A C 1
ATOM 8461 O O . LEU A 1 1078 ? 37.052 10.645 -18.426 1.00 83.19 1078 LEU A O 1
ATOM 8465 N N . THR A 1 1079 ? 35.640 12.228 -17.722 1.00 83.06 1079 THR A N 1
ATOM 8466 C CA . THR A 1 1079 ? 35.676 11.796 -16.311 1.00 83.06 1079 THR A CA 1
ATOM 8467 C C . THR A 1 1079 ? 34.882 10.511 -16.076 1.00 83.06 1079 THR A C 1
ATOM 8469 O O . THR A 1 1079 ? 35.218 9.748 -15.174 1.00 83.06 1079 THR A O 1
ATOM 8472 N N . ARG A 1 1080 ? 33.885 10.253 -16.928 1.00 81.69 1080 ARG A N 1
ATOM 8473 C CA . ARG A 1 1080 ? 33.033 9.059 -16.983 1.00 81.69 1080 ARG A CA 1
ATOM 8474 C C . ARG A 1 1080 ? 32.721 8.722 -18.442 1.00 81.69 1080 ARG A C 1
ATOM 8476 O O . ARG A 1 1080 ? 32.829 9.604 -19.292 1.00 81.69 1080 ARG A O 1
ATOM 8483 N N . HIS A 1 1081 ? 32.322 7.487 -18.736 1.00 83.19 1081 HIS A N 1
ATOM 8484 C CA . HIS A 1 1081 ? 31.850 7.151 -20.081 1.00 83.19 1081 HIS A CA 1
ATOM 8485 C C . HIS A 1 1081 ? 30.563 7.944 -20.395 1.00 83.19 1081 HIS A C 1
ATOM 8487 O O . HIS A 1 1081 ? 29.670 7.971 -19.547 1.00 83.19 1081 HIS A O 1
ATOM 8493 N N . PRO A 1 1082 ? 30.466 8.632 -21.548 1.00 87.19 1082 PRO A N 1
ATOM 8494 C CA . PRO A 1 1082 ? 29.240 9.309 -21.970 1.00 87.19 1082 PRO A CA 1
ATOM 8495 C C . PRO A 1 1082 ? 28.152 8.295 -22.316 1.00 87.19 1082 PRO A C 1
ATOM 8497 O O . PRO A 1 1082 ? 28.470 7.181 -22.740 1.00 87.19 1082 PRO A O 1
ATOM 8500 N N . ASP A 1 1083 ? 26.892 8.696 -22.165 1.00 90.62 1083 ASP A N 1
ATOM 8501 C CA . ASP A 1 1083 ? 25.741 7.852 -22.490 1.00 90.62 1083 ASP A CA 1
ATOM 8502 C C . ASP A 1 1083 ? 25.704 7.560 -24.007 1.00 90.62 1083 ASP A C 1
ATOM 8504 O O . ASP A 1 1083 ? 26.141 8.376 -24.827 1.00 90.62 1083 ASP A O 1
ATOM 8508 N N . LEU A 1 1084 ? 25.236 6.366 -24.380 1.00 93.50 1084 LEU A N 1
ATOM 8509 C CA . LEU A 1 1084 ? 25.172 5.908 -25.776 1.00 93.50 1084 LEU A CA 1
ATOM 8510 C C . LEU A 1 1084 ? 23.809 6.219 -26.380 1.00 93.50 1084 LEU A C 1
ATOM 8512 O O . LEU A 1 1084 ? 22.801 6.133 -25.685 1.00 93.50 1084 LEU A O 1
ATOM 8516 N N . VAL A 1 1085 ? 23.772 6.483 -27.684 1.00 95.56 1085 VAL A N 1
ATOM 8517 C CA . VAL A 1 1085 ? 22.533 6.636 -28.450 1.00 95.56 1085 VAL A CA 1
ATOM 8518 C C . VAL A 1 1085 ? 22.620 5.863 -29.767 1.00 95.56 1085 VAL A C 1
ATOM 8520 O O . VAL A 1 1085 ? 23.653 5.888 -30.435 1.00 95.56 1085 VAL A O 1
ATOM 8523 N N . ALA A 1 1086 ? 21.535 5.191 -30.151 1.00 96.12 1086 ALA A N 1
ATOM 8524 C CA . ALA A 1 1086 ? 21.336 4.679 -31.502 1.00 96.12 1086 ALA A CA 1
ATOM 8525 C C . ALA A 1 1086 ? 20.205 5.456 -32.176 1.00 96.12 1086 ALA A C 1
ATOM 8527 O O . ALA A 1 1086 ? 19.071 5.494 -31.688 1.00 96.12 1086 ALA A O 1
ATOM 8528 N N . ILE A 1 1087 ? 20.535 6.088 -33.296 1.00 94.81 1087 ILE A N 1
ATOM 8529 C CA . ILE A 1 1087 ? 19.644 6.954 -34.064 1.00 94.81 1087 ILE A CA 1
ATOM 8530 C C . ILE A 1 1087 ? 19.249 6.202 -35.338 1.00 94.81 1087 ILE A C 1
ATOM 8532 O O . ILE A 1 1087 ? 20.145 5.791 -36.079 1.00 94.81 1087 ILE A O 1
ATOM 8536 N N . PRO A 1 1088 ? 17.952 6.004 -35.610 1.00 94.88 1088 PRO A N 1
ATOM 8537 C CA . PRO A 1 1088 ? 17.529 5.281 -36.798 1.00 94.88 1088 PRO A CA 1
ATOM 8538 C C . PRO A 1 1088 ? 17.722 6.112 -38.069 1.00 94.88 1088 PRO A C 1
ATOM 8540 O O . PRO A 1 1088 ? 17.557 7.333 -38.064 1.00 94.88 1088 PRO A O 1
ATOM 8543 N N . GLU A 1 1089 ? 18.021 5.434 -39.173 1.00 93.81 1089 GLU A N 1
ATOM 8544 C CA . GLU A 1 1089 ? 17.954 6.003 -40.521 1.00 93.81 1089 GLU A CA 1
ATOM 8545 C C . GLU A 1 1089 ? 16.495 6.210 -40.958 1.00 93.81 1089 GLU A C 1
ATOM 8547 O O . GLU A 1 1089 ? 16.130 7.286 -41.439 1.00 93.81 1089 GLU A O 1
ATOM 8552 N N . ASP A 1 1090 ? 15.637 5.211 -40.723 1.00 90.88 1090 ASP A N 1
ATOM 8553 C CA . ASP A 1 1090 ? 14.192 5.338 -40.906 1.00 90.88 1090 ASP A CA 1
ATOM 8554 C C . ASP A 1 1090 ? 13.568 6.114 -39.736 1.00 90.88 1090 ASP A C 1
ATOM 8556 O O . ASP A 1 1090 ? 13.472 5.632 -38.609 1.00 90.88 1090 ASP A O 1
ATOM 8560 N N . LYS A 1 1091 ? 13.065 7.317 -40.021 1.00 89.31 1091 LYS A N 1
ATOM 8561 C CA . LYS A 1 1091 ? 12.453 8.221 -39.034 1.00 89.31 1091 LYS A CA 1
ATOM 8562 C C . LYS A 1 1091 ? 11.191 7.658 -38.367 1.00 89.31 1091 LYS A C 1
ATOM 8564 O O . LYS A 1 1091 ? 10.744 8.231 -37.370 1.00 89.31 1091 LYS A O 1
ATOM 8569 N N . SER A 1 1092 ? 10.596 6.596 -38.916 1.00 85.25 1092 SER A N 1
ATOM 8570 C CA . SER A 1 1092 ? 9.461 5.897 -38.307 1.00 85.25 1092 SER A CA 1
ATOM 8571 C C . SER A 1 1092 ? 9.876 5.043 -37.100 1.00 85.25 1092 SER A C 1
ATOM 8573 O O . SER A 1 1092 ? 9.074 4.826 -36.187 1.00 85.25 1092 SER A O 1
ATOM 8575 N N . GLN A 1 1093 ? 11.141 4.621 -37.061 1.00 89.62 1093 GLN A N 1
ATOM 8576 C CA . GLN A 1 1093 ? 11.701 3.797 -36.002 1.00 89.62 1093 GLN A CA 1
ATOM 8577 C C . GLN A 1 1093 ? 12.018 4.616 -34.738 1.00 89.62 1093 GLN A C 1
ATOM 8579 O O . GLN A 1 1093 ? 12.198 5.839 -34.796 1.00 89.62 1093 GLN A O 1
ATOM 8584 N N . PRO A 1 1094 ? 12.078 3.975 -33.558 1.00 93.44 1094 PRO A N 1
ATOM 8585 C CA . PRO A 1 1094 ? 12.440 4.661 -32.327 1.00 93.44 1094 PRO A CA 1
ATOM 8586 C C . PRO A 1 1094 ? 13.946 4.932 -32.247 1.00 93.44 1094 PRO A C 1
ATOM 8588 O O . PRO A 1 1094 ? 14.761 4.149 -32.732 1.00 93.44 1094 PRO A O 1
ATOM 8591 N N . THR A 1 1095 ? 14.302 6.019 -31.565 1.00 95.19 1095 THR A N 1
ATOM 8592 C CA . THR A 1 1095 ? 15.661 6.287 -31.082 1.00 95.19 1095 THR A CA 1
ATOM 8593 C C . THR A 1 1095 ? 15.868 5.551 -29.766 1.00 95.19 1095 THR A C 1
ATOM 8595 O O . THR A 1 1095 ? 14.977 5.572 -28.913 1.00 95.19 1095 THR A O 1
ATOM 8598 N N . PHE A 1 1096 ? 17.048 4.961 -29.581 1.00 95.88 1096 PHE A N 1
ATOM 8599 C CA . PHE A 1 1096 ? 17.441 4.292 -28.342 1.00 95.88 1096 PHE A CA 1
ATOM 8600 C C . PHE A 1 1096 ? 18.554 5.055 -27.636 1.00 95.88 1096 PHE A C 1
ATOM 8602 O O . PHE A 1 1096 ? 19.438 5.591 -28.298 1.00 95.88 1096 PHE A O 1
ATOM 8609 N N . PHE A 1 1097 ? 18.575 5.046 -26.307 1.00 95.12 1097 PHE A N 1
ATOM 8610 C CA . PHE A 1 1097 ? 19.764 5.431 -25.547 1.00 95.12 1097 PHE A CA 1
ATOM 8611 C C . PHE A 1 1097 ? 20.017 4.467 -24.389 1.00 95.12 1097 PHE A C 1
ATOM 8613 O O . PHE A 1 1097 ? 19.082 3.843 -23.893 1.00 95.12 1097 PHE A O 1
ATOM 8620 N N . LEU A 1 1098 ? 21.273 4.353 -23.951 1.00 93.56 1098 LEU A N 1
ATOM 8621 C CA . LEU A 1 1098 ? 21.662 3.557 -22.785 1.00 93.56 1098 LEU A CA 1
ATOM 8622 C C . LEU A 1 1098 ? 22.064 4.456 -21.627 1.00 93.56 1098 LEU A C 1
ATOM 8624 O O . LEU A 1 1098 ? 22.908 5.335 -21.789 1.00 93.56 1098 LEU A O 1
ATOM 8628 N N . GLN A 1 1099 ? 21.512 4.168 -20.452 1.00 88.06 1099 GLN A N 1
ATOM 8629 C CA . GLN A 1 1099 ? 21.943 4.748 -19.192 1.00 88.06 1099 GLN A CA 1
ATOM 8630 C C . GLN A 1 1099 ? 21.897 3.686 -18.090 1.00 88.06 1099 GLN A C 1
ATOM 8632 O O . GLN A 1 1099 ? 20.941 2.926 -17.984 1.00 88.06 1099 GLN A O 1
ATOM 8637 N N . TRP A 1 1100 ? 22.957 3.611 -17.280 1.00 83.19 1100 TRP A N 1
ATOM 8638 C CA . TRP A 1 1100 ? 23.079 2.663 -16.158 1.00 83.19 1100 TRP A CA 1
ATOM 8639 C C . TRP A 1 1100 ? 22.845 1.183 -16.527 1.00 83.19 1100 TRP A C 1
ATOM 8641 O O . TRP A 1 1100 ? 22.425 0.388 -15.696 1.00 83.19 1100 TRP A O 1
ATOM 8651 N N . GLY A 1 1101 ? 23.158 0.793 -17.768 1.00 86.06 1101 GLY A N 1
ATOM 8652 C CA . GLY A 1 1101 ? 22.955 -0.573 -18.273 1.00 86.06 1101 GLY A CA 1
ATOM 8653 C C . GLY A 1 1101 ? 21.530 -0.872 -18.756 1.00 86.06 1101 GLY A C 1
ATOM 8654 O O . GLY A 1 1101 ? 21.295 -1.945 -19.309 1.00 86.06 1101 GLY A O 1
ATOM 8655 N N . GLN A 1 1102 ? 20.606 0.077 -18.609 1.00 91.12 1102 GLN A N 1
ATOM 8656 C CA . GLN A 1 1102 ? 19.254 0.009 -19.154 1.00 91.12 1102 GLN A CA 1
ATOM 8657 C C . GLN A 1 1102 ? 19.189 0.758 -20.482 1.00 91.12 1102 GLN A C 1
ATOM 8659 O O . GLN A 1 1102 ? 19.882 1.760 -20.676 1.00 91.12 1102 GLN A O 1
ATOM 8664 N N . VAL A 1 1103 ? 18.361 0.267 -21.401 1.00 93.94 1103 VAL A N 1
ATOM 8665 C CA . VAL A 1 1103 ? 18.145 0.896 -22.706 1.00 93.94 1103 VAL A CA 1
ATOM 8666 C C . VAL A 1 1103 ? 16.732 1.449 -22.748 1.00 93.94 1103 VAL A C 1
ATOM 8668 O O . VAL A 1 1103 ? 15.781 0.757 -22.403 1.00 93.94 1103 VAL A O 1
ATOM 8671 N N . PHE A 1 1104 ? 16.596 2.696 -23.174 1.00 94.44 1104 PHE A N 1
ATOM 8672 C CA . PHE A 1 1104 ? 15.327 3.400 -23.280 1.00 94.44 1104 PHE A CA 1
ATOM 8673 C C . PHE A 1 1104 ? 15.048 3.749 -24.730 1.00 94.44 1104 PHE A C 1
ATOM 8675 O O . PHE A 1 1104 ? 15.976 4.012 -25.494 1.00 94.44 1104 PHE A O 1
ATOM 8682 N N . MET A 1 1105 ? 13.772 3.791 -25.100 1.00 94.44 1105 MET A N 1
ATOM 8683 C CA . MET A 1 1105 ? 13.334 4.107 -26.451 1.00 94.44 1105 MET A CA 1
ATOM 8684 C C . MET A 1 1105 ? 12.245 5.173 -26.490 1.00 94.44 1105 MET A C 1
ATOM 8686 O O . MET A 1 1105 ? 11.397 5.269 -25.599 1.00 94.44 1105 MET A O 1
ATOM 8690 N N . LYS A 1 1106 ? 12.274 5.979 -27.553 1.00 93.44 1106 LYS A N 1
ATOM 8691 C CA . LYS A 1 1106 ? 11.240 6.962 -27.883 1.00 93.44 1106 LYS A CA 1
ATOM 8692 C C . LYS A 1 1106 ? 11.274 7.265 -29.376 1.00 93.44 1106 LYS A C 1
ATOM 8694 O O . LYS A 1 1106 ? 12.341 7.398 -29.968 1.00 93.44 1106 LYS A O 1
ATOM 8699 N N . SER A 1 1107 ? 10.106 7.434 -29.991 1.00 90.75 1107 SER A N 1
ATOM 8700 C CA . SER A 1 1107 ? 10.043 7.980 -31.350 1.00 90.75 1107 SER A CA 1
ATOM 8701 C C . SER A 1 1107 ? 10.341 9.479 -31.321 1.00 90.75 1107 SER A C 1
ATOM 8703 O O . SER A 1 1107 ? 9.608 10.251 -30.699 1.00 90.75 1107 SER A O 1
ATOM 8705 N N . LEU A 1 1108 ? 11.418 9.881 -31.998 1.00 90.69 1108 LEU A N 1
ATOM 8706 C CA . LEU A 1 1108 ? 11.803 11.285 -32.176 1.00 90.69 1108 LEU A CA 1
ATOM 8707 C C . LEU A 1 1108 ? 11.440 11.828 -33.565 1.00 90.69 1108 LEU A C 1
ATOM 8709 O O . LEU A 1 1108 ? 11.729 12.980 -33.864 1.00 90.69 1108 LEU A O 1
ATOM 8713 N N . ARG A 1 1109 ? 10.813 11.014 -34.428 1.00 86.00 1109 ARG A N 1
ATOM 8714 C CA . ARG A 1 1109 ? 10.373 11.401 -35.785 1.00 86.00 1109 ARG A CA 1
ATOM 8715 C C . ARG A 1 1109 ? 11.475 12.069 -36.625 1.00 86.00 1109 ARG A C 1
ATOM 8717 O O . ARG A 1 1109 ? 11.211 12.958 -37.431 1.00 86.00 1109 ARG A O 1
ATOM 8724 N N . GLY A 1 1110 ? 12.717 11.626 -36.438 1.00 75.44 1110 GLY A N 1
ATOM 8725 C CA . GLY A 1 1110 ? 13.895 12.157 -37.122 1.00 75.44 1110 GLY A CA 1
ATOM 8726 C C . GLY A 1 1110 ? 14.616 13.308 -36.414 1.00 75.44 1110 GLY A C 1
ATOM 8727 O O . GLY A 1 1110 ? 15.631 13.763 -36.936 1.00 75.44 1110 GLY A O 1
ATOM 8728 N N . GLU A 1 1111 ? 14.158 13.769 -35.246 1.00 86.19 1111 GLU A N 1
ATOM 8729 C CA . GLU A 1 1111 ? 14.961 14.658 -34.400 1.00 86.19 1111 GLU A CA 1
ATOM 8730 C C . GLU A 1 1111 ? 16.156 13.903 -33.800 1.00 86.19 1111 GLU A C 1
ATOM 8732 O O . GLU A 1 1111 ? 16.039 12.771 -33.318 1.00 86.19 1111 GLU A O 1
ATOM 8737 N N . ARG A 1 1112 ? 17.331 14.542 -33.815 1.00 86.44 1112 ARG A N 1
ATOM 8738 C CA . ARG A 1 1112 ? 18.566 13.962 -33.281 1.00 86.44 1112 ARG A CA 1
ATOM 8739 C C . ARG A 1 1112 ? 18.672 14.218 -31.780 1.00 86.44 1112 ARG A C 1
ATOM 8741 O O . ARG A 1 1112 ? 18.632 15.363 -31.335 1.00 86.44 1112 ARG A O 1
ATOM 8748 N N . LEU A 1 1113 ? 18.893 13.157 -31.009 1.00 91.81 1113 LEU A N 1
ATOM 8749 C CA . LEU A 1 1113 ? 19.221 13.270 -29.591 1.00 91.81 1113 LEU A CA 1
ATOM 8750 C C . LEU A 1 1113 ? 20.725 13.531 -29.426 1.00 91.81 1113 LEU A C 1
ATOM 8752 O O . LEU A 1 1113 ? 21.536 12.642 -29.670 1.00 91.81 1113 LEU A O 1
ATOM 8756 N N . THR A 1 1114 ? 21.085 14.747 -29.015 1.00 91.75 1114 THR A N 1
ATOM 8757 C CA . THR A 1 1114 ? 22.488 15.144 -28.761 1.00 91.75 1114 THR A CA 1
ATOM 8758 C C . THR A 1 1114 ? 22.791 15.293 -27.267 1.00 91.75 1114 THR A C 1
ATOM 8760 O O . THR A 1 1114 ? 23.901 15.002 -26.826 1.00 91.75 1114 THR A O 1
ATOM 8763 N N . TYR A 1 1115 ? 21.796 15.708 -26.476 1.00 93.62 1115 TYR A N 1
ATOM 8764 C CA . TYR A 1 1115 ? 21.876 15.841 -25.020 1.00 93.62 1115 TYR A CA 1
ATOM 8765 C C . TYR A 1 1115 ? 20.767 15.016 -24.377 1.00 93.62 1115 TYR A C 1
ATOM 8767 O O . TYR A 1 1115 ? 19.630 15.042 -24.848 1.00 93.62 1115 TYR A O 1
ATOM 8775 N N . LEU A 1 1116 ? 21.086 14.295 -23.304 1.00 91.25 1116 LEU A N 1
ATOM 8776 C CA . LEU A 1 1116 ? 20.094 13.519 -22.569 1.00 91.25 1116 LEU A CA 1
ATOM 8777 C C . LEU A 1 1116 ? 19.229 14.463 -21.716 1.00 91.25 1116 LEU A C 1
ATOM 8779 O O . LEU A 1 1116 ? 19.778 15.143 -20.846 1.00 91.25 1116 LEU A O 1
ATOM 8783 N N . PRO A 1 1117 ? 17.900 14.520 -21.909 1.00 89.25 1117 PRO A N 1
ATOM 8784 C CA . PRO A 1 1117 ? 17.049 15.370 -21.095 1.00 89.25 1117 PRO A CA 1
ATOM 8785 C C . PRO A 1 1117 ? 16.953 14.838 -19.664 1.00 89.25 1117 PRO A C 1
ATOM 8787 O O . PRO A 1 1117 ? 16.658 13.665 -19.439 1.00 89.25 1117 PRO A O 1
ATOM 8790 N N . ASP A 1 1118 ? 17.107 15.730 -18.694 1.00 86.00 1118 ASP A N 1
ATOM 8791 C CA . ASP A 1 1118 ? 16.858 15.419 -17.293 1.00 86.00 1118 ASP A CA 1
ATOM 8792 C C . ASP A 1 1118 ? 15.380 15.049 -17.079 1.00 86.00 1118 ASP A C 1
ATOM 8794 O O . ASP A 1 1118 ? 14.486 15.567 -17.771 1.00 86.00 1118 ASP A O 1
ATOM 8798 N N . GLY A 1 1119 ? 15.130 14.111 -16.164 1.00 82.06 1119 GLY A N 1
ATOM 8799 C CA . GLY A 1 1119 ? 13.803 13.544 -15.915 1.00 82.06 1119 GLY A CA 1
ATOM 8800 C C . GLY A 1 1119 ? 13.172 12.842 -17.127 1.00 82.06 1119 GLY A C 1
ATOM 8801 O O . GLY A 1 1119 ? 11.957 12.924 -17.309 1.00 82.06 1119 GLY A O 1
ATOM 8802 N N . TYR A 1 1120 ? 13.965 12.181 -17.981 1.00 85.31 1120 TYR A N 1
ATOM 8803 C CA . TYR A 1 1120 ? 13.486 11.522 -19.209 1.00 85.31 1120 TYR A CA 1
ATOM 8804 C C . TYR A 1 1120 ? 12.324 10.535 -18.987 1.00 85.31 1120 TYR A C 1
ATOM 8806 O O . TYR A 1 1120 ? 11.462 10.438 -19.862 1.00 85.31 1120 TYR A O 1
ATOM 8814 N N . TYR A 1 1121 ? 12.231 9.889 -17.818 1.00 79.06 1121 TYR A N 1
ATOM 8815 C CA . TYR A 1 1121 ? 11.092 9.043 -17.428 1.00 79.06 1121 TYR A CA 1
ATOM 8816 C C . TYR A 1 1121 ? 9.739 9.757 -17.582 1.00 79.06 1121 TYR A C 1
ATOM 8818 O O . TYR A 1 1121 ? 8.777 9.183 -18.084 1.00 79.06 1121 TYR A O 1
ATOM 8826 N N . ASN A 1 1122 ? 9.681 11.051 -17.255 1.00 80.00 1122 ASN A N 1
ATOM 8827 C CA . ASN A 1 1122 ? 8.459 11.856 -17.349 1.00 80.00 1122 ASN A CA 1
ATOM 8828 C C . ASN A 1 1122 ? 8.247 12.467 -18.745 1.00 80.00 1122 ASN A C 1
ATOM 8830 O O . ASN A 1 1122 ? 7.256 13.152 -18.984 1.00 80.00 1122 ASN A O 1
ATOM 8834 N N . LYS A 1 1123 ? 9.174 12.242 -19.683 1.00 84.69 1123 LYS A N 1
ATOM 8835 C CA . LYS A 1 1123 ? 9.161 12.810 -21.042 1.00 84.69 1123 LYS A CA 1
ATOM 8836 C C . LYS A 1 1123 ? 8.810 11.770 -22.111 1.00 84.69 1123 LYS A C 1
ATOM 8838 O O . LYS A 1 1123 ? 9.132 11.971 -23.285 1.00 84.69 1123 LYS A O 1
ATOM 8843 N N . GLY A 1 1124 ? 8.146 10.680 -21.724 1.00 85.56 1124 GLY A N 1
ATOM 8844 C CA . GLY A 1 1124 ? 7.634 9.655 -22.640 1.00 85.56 1124 GLY A CA 1
ATOM 8845 C C . GLY A 1 1124 ? 8.695 8.700 -23.189 1.00 85.56 1124 GLY A C 1
ATOM 8846 O O . GLY A 1 1124 ? 8.481 8.111 -24.244 1.00 85.56 1124 GLY A O 1
ATOM 8847 N N . TRP A 1 1125 ? 9.840 8.581 -22.513 1.00 91.12 1125 TRP A N 1
ATOM 8848 C CA . TRP A 1 1125 ? 10.794 7.502 -22.754 1.00 91.12 1125 TRP A CA 1
ATOM 8849 C C . TRP A 1 1125 ? 10.331 6.245 -22.022 1.00 91.12 1125 TRP A C 1
ATOM 8851 O O . TRP A 1 1125 ? 9.929 6.328 -20.863 1.00 91.12 1125 TRP A O 1
ATOM 8861 N N . VAL A 1 1126 ? 10.392 5.098 -22.695 1.00 91.50 1126 VAL A N 1
ATOM 8862 C CA . VAL A 1 1126 ? 10.029 3.796 -22.117 1.00 91.50 1126 VAL A CA 1
ATOM 8863 C C . VAL A 1 1126 ? 11.237 2.873 -22.128 1.00 91.50 1126 VAL A C 1
ATOM 8865 O O . VAL A 1 1126 ? 12.070 2.962 -23.030 1.00 91.50 1126 VAL A O 1
ATOM 8868 N N . GLU A 1 1127 ? 11.367 2.007 -21.127 1.00 91.62 1127 GLU A N 1
ATOM 8869 C CA . GLU A 1 1127 ? 12.450 1.022 -21.105 1.00 91.62 1127 GLU A CA 1
ATOM 8870 C C . GLU A 1 1127 ? 12.231 -0.022 -22.210 1.00 91.62 1127 GLU A C 1
ATOM 8872 O O . GLU A 1 1127 ? 11.149 -0.589 -22.352 1.00 91.62 1127 GLU A O 1
ATOM 8877 N N . ALA A 1 1128 ? 13.266 -0.265 -23.007 1.00 92.19 1128 ALA A N 1
ATOM 8878 C CA . ALA A 1 1128 ? 13.267 -1.223 -24.098 1.00 92.19 1128 ALA A CA 1
ATOM 8879 C C . ALA A 1 1128 ? 13.777 -2.576 -23.572 1.00 92.19 1128 ALA A C 1
ATOM 8881 O O . ALA A 1 1128 ? 14.974 -2.875 -23.620 1.00 92.19 1128 ALA A O 1
ATOM 8882 N N . ARG A 1 1129 ? 12.859 -3.364 -23.001 1.00 90.50 1129 ARG A N 1
ATOM 8883 C CA . ARG A 1 1129 ? 13.150 -4.682 -22.422 1.00 90.50 1129 ARG A CA 1
ATOM 8884 C C . ARG A 1 1129 ? 12.998 -5.768 -23.479 1.00 90.50 1129 ARG A C 1
ATOM 8886 O O . ARG A 1 1129 ? 11.930 -5.906 -24.064 1.00 90.50 1129 ARG A O 1
ATOM 8893 N N . TYR A 1 1130 ? 14.060 -6.539 -23.671 1.00 90.88 1130 TYR A N 1
ATOM 8894 C CA . TYR A 1 1130 ? 14.077 -7.715 -24.532 1.00 90.88 1130 TYR A CA 1
ATOM 8895 C C . TYR A 1 1130 ? 14.675 -8.876 -23.748 1.00 90.88 1130 TYR A C 1
ATOM 8897 O O . TYR A 1 1130 ? 15.694 -8.692 -23.077 1.00 90.88 1130 TYR A O 1
ATOM 8905 N N . ILE A 1 1131 ? 14.025 -10.030 -23.823 1.00 88.44 1131 ILE A N 1
ATOM 8906 C CA . ILE A 1 1131 ? 14.486 -11.292 -23.254 1.00 88.44 1131 ILE A CA 1
ATOM 8907 C C . ILE A 1 1131 ? 15.286 -11.999 -24.350 1.00 88.44 1131 ILE A C 1
ATOM 8909 O O . ILE A 1 1131 ? 14.814 -12.130 -25.484 1.00 88.44 1131 ILE A O 1
ATOM 8913 N N . ASP A 1 1132 ? 16.522 -12.384 -24.030 1.00 76.62 1132 ASP A N 1
ATOM 8914 C CA . ASP A 1 1132 ? 17.379 -13.118 -24.960 1.00 76.62 1132 ASP A CA 1
ATOM 8915 C C . ASP A 1 1132 ? 16.803 -14.529 -25.192 1.00 76.62 1132 ASP A C 1
ATOM 8917 O O . ASP A 1 1132 ? 16.184 -15.109 -24.300 1.00 76.62 1132 ASP A O 1
ATOM 8921 N N . ASN A 1 1133 ? 16.951 -15.041 -26.418 1.00 56.56 1133 ASN A N 1
ATOM 8922 C CA . ASN A 1 1133 ? 16.509 -16.391 -26.787 1.00 56.56 1133 ASN A CA 1
ATOM 8923 C C . ASN A 1 1133 ? 17.476 -17.468 -26.310 1.00 56.56 1133 ASN A C 1
ATOM 8925 O O . ASN A 1 1133 ? 18.703 -17.213 -26.376 1.00 56.56 1133 ASN A O 1
#

Solvent-accessible surface area (backbone atoms only — not comparable to full-atom values): 64357 Å² total; per-residue (Å²): 84,79,49,61,35,89,86,78,66,51,74,47,80,47,70,66,92,76,57,63,98,80,69,57,60,44,64,34,89,90,77,62,51,78,37,72,73,67,88,85,82,83,91,85,88,84,90,89,84,92,89,88,93,75,97,70,67,60,50,77,48,66,33,88,82,75,67,56,72,44,80,43,55,58,91,77,54,61,96,83,68,62,59,48,62,36,92,89,77,61,43,79,38,76,65,90,79,92,74,86,86,79,90,81,83,86,82,81,87,84,83,89,88,81,88,82,88,85,87,90,88,89,84,92,84,90,86,90,86,87,83,89,84,89,76,85,83,77,82,82,78,90,86,85,46,62,46,57,31,56,62,40,40,53,42,36,50,27,44,75,48,22,55,55,77,67,67,71,56,57,74,74,51,78,70,67,93,79,67,86,77,60,58,63,64,49,75,82,47,70,49,42,33,29,39,40,34,27,40,59,58,45,54,49,46,52,71,76,68,52,57,76,89,74,60,41,73,68,56,52,54,49,52,52,55,52,58,73,50,52,40,57,33,37,37,42,34,33,30,83,43,76,63,14,38,65,47,64,34,36,42,39,28,36,44,52,44,67,58,50,51,48,51,54,70,66,40,67,54,34,56,75,28,36,45,80,45,85,91,63,28,31,35,52,36,73,82,57,43,64,68,38,64,80,45,73,55,75,89,65,56,40,23,39,37,61,37,83,62,16,38,35,40,22,42,54,74,48,39,58,56,46,67,76,44,61,61,61,68,64,64,28,71,35,37,44,48,21,54,74,56,30,53,97,71,26,38,36,18,35,11,37,44,52,65,87,76,68,71,89,72,61,40,60,59,56,56,70,28,72,59,19,71,71,37,71,78,12,32,44,52,35,34,49,56,38,45,57,55,47,69,26,48,82,68,33,64,46,31,38,37,38,29,42,18,37,31,62,54,70,96,52,29,38,33,42,34,39,36,37,32,43,31,92,95,48,73,46,63,60,56,51,49,63,60,66,62,80,55,68,81,43,88,89,50,58,72,54,58,25,36,49,37,54,53,63,67,36,86,76,39,50,72,47,80,50,78,58,94,54,25,45,36,38,39,40,36,37,45,61,90,40,48,67,58,52,50,49,50,54,39,46,30,51,55,52,50,56,47,61,69,71,43,66,69,73,55,74,80,79,84,68,67,73,41,73,39,83,74,77,74,80,56,50,69,52,68,59,72,67,45,63,76,42,48,62,57,51,53,53,63,29,52,40,33,26,58,58,44,83,50,72,78,57,24,34,39,34,29,38,41,50,58,36,95,50,79,30,18,78,74,20,43,31,34,51,45,81,75,45,26,28,20,82,89,66,50,81,40,51,44,87,69,100,81,69,81,72,54,78,34,38,45,34,31,90,74,40,50,66,50,80,44,50,34,36,59,87,63,58,46,73,48,29,33,36,32,36,36,38,36,42,37,38,32,49,31,28,43,46,79,48,77,44,53,54,83,53,53,62,69,42,72,49,74,57,99,75,28,40,38,33,32,63,37,57,45,59,25,22,40,26,38,34,46,47,70,46,69,34,71,49,80,48,38,19,31,88,87,68,49,34,38,24,76,75,48,74,46,77,54,60,44,33,41,24,37,34,38,26,23,55,47,41,33,36,39,38,40,31,28,67,37,68,48,78,49,74,50,71,46,80,42,72,29,60,35,32,39,53,74,71,82,74,99,57,74,41,78,53,93,60,60,41,65,48,84,67,82,79,84,69,64,51,69,71,54,76,72,69,60,55,89,61,57,80,42,85,45,77,41,52,96,94,50,76,42,13,34,41,31,37,69,51,91,63,58,37,64,50,67,54,73,50,71,21,79,47,36,28,18,51,79,48,80,45,92,77,69,65,46,81,48,70,62,57,40,35,44,32,42,33,28,60,56,67,54,63,74,64,37,14,30,40,35,42,39,34,41,37,42,31,45,15,72,69,45,80,47,80,47,51,50,89,82,28,53,58,44,84,61,48,74,43,97,82,70,39,54,35,40,49,36,57,42,60,17,28,40,38,34,37,45,66,88,38,48,76,75,48,78,47,36,17,31,88,86,69,50,35,37,25,69,52,92,63,71,47,80,58,94,89,22,45,34,39,38,39,29,29,52,58,46,31,38,38,38,34,33,20,74,43,70,50,75,48,78,42,75,46,76,48,77,81,48,78,56,44,65,70,58,49,55,54,46,58,60,48,50,58,55,50,46,54,49,53,50,49,54,51,49,52,54,51,35,52,71,69,46,84,80,43,75,60,87,39,56,23,52,44,31,50,30,34,39,94,87,70,80,40,60,50,58,59,50,58,69,59,58,31,32,10,10,73,71,26,24,85,79,72,70,57,75,68,43,58,44,96,49,24,31,42,40,62,37,57,28,40,23,53,96,88,44,78,43,65,65,62,57,44,93,61,74,44,80,46,44,38,97,93,48,73,52,76,46,54,32,40,74,60,86,60,45,40,35,36,42,44,71,54,40,88,45,55,32,36,36,40,56,99,91,44,41,32,34,36,74,51,71,66,60,82,82,49,50,50,56,63,69,40,72,82,69,68,44,29,76,61,58,71,78,84,132

Sequence (1133 aa):
MKITCPNCQKKYVINEAKLPSRVKNANCRACGHLIPLKEAPAKASAKLAVPPTGKNDLIRIGCAGCGKKYKISQNKIPPDIRAVRCKACGYKIQLPREEAIKTADGPTQPDVHQEKQPVSKRDKMSQETPPPDTRPRKKKWPFAAAACLLLAVILGTLAHLNVVKMDWLNQYLPGSAEKAAELSQLLDKEPFLVLNLNVPLILDAFKNRLEPDKKTARLQMIMAMVKSMELSQLELYLYAAPNSQVLPLVLAHGSNRQQLENVFNSQESFKAYFTRKPGGTYRLKKEAISDAEKYQLLREPYQVTLIDIGAALAPVSFSAAVKENPHLISNSMVAKFAKTTGKRQDLAAIAIRVPENIIPGWEKKIQNHPAVQANPQTAMIAGMGSTIVSQLAGSLKPVDVLALGFRFTGQKGRALSYAQQFRPGVDGEKVYRQLAAANPADSEIKGIIRNLIELFQDQRYQHRLDFKNNRLALDFSWSKKEDEAFLTALTAATIGQLFAGSMDLSPTPGQVETRYATEPDIVTAVDTDQLKTKIPQMVKDSLFPGHYWDREDKPQMTLDLDTIDLPNAALAEMTYEAKSITSPDGREVLRVEESKFKPRIQPGSLFPGNISLNVKAGTPPDDLAKASIYFHLTVPVALEVLDFAAENQPGSVKEAAGIRVTLGRLEKDVAQVSSSGGESMRLLAYDQTGKALASRESMSTPSSVSTRFEGIISSLKVVVTREILDYPFEIEVDLNQGNELVLSREPEIPVRMRFNLHPIPTYVNFTPEDLKNLAVVWTEGQEGSWNDSLSIKLPQGPFSGHAVWEAHFFGRNNPRLLNGSSAQSTKDFSFTFDKGKLKQASAAFGKVQLNLHTDISRLVFDPKSSRQPAPQLLPSGDQVSIEFNKNEITFSAGNADVIQTMAYDARGKRLKQDQYTRNKGGKRVIYFWGVPAKFEMDVSTKALEELIPFDIRQRPLDEKAYQAFKLTIENQREVVKTIKTIDHARRADRSYYGDDLAGLYYLYHSKQKKPLNLIGREIAHSDPAGQDRFGYQVRPYKGYYFTVLSGVETNGVKKDYNRRSKKSRFAWHKGTITTTSLTRHPDLVAIPEDKSQPTFFLQWGQVFMKSLRGERLTYLPDGYYNKGWVEARYIDN

Radius of gyration: 41.79 Å; Cα contacts (8 Å, |Δi|>4): 2148; chains: 1; bounding box: 124×101×100 Å

Secondary structure (DSSP, 8-state):
-EEE-TTT--EEE--GGGS-TT--EEE-TTT--EEESSPPPPP--------------EEEEE-TTT--EEEEEGGGS-TT--EEE-TTT--EEEPPP-PPP----------------------------PPPP----PPPP----TTHHHHHHHHHHHHHTT---STTGGGSS------TTSGGGGGGSPPSEEEEE-HHHHHHHHHHHS-GGG--HHHHHHHHHHHHTT-SEEEEEEEE-TTS-EEEEEEEE-S-HHHHHHHHHH-HHHHTTEEEETTTEEEEPHHHHTTTGGGT--SSPEEEEEETTEEEEEEHHHHHHHHH-THHHHTSHHHHHHHHH--TTEEEEEEEEPPSSPPTTHHHHHHT-TTGGG-HHHHHHHHHHHHHHHHTTTT-TTEEEEEEEEEEETTTEEEEEEEEEEPTT--HHHHHHHHHS--TT-TT--THHHHHHHHHH-TT-EEEEEEETTEEEEEEEEEGGGHHHHHHHHHHHHHHHHHHHH---PPPSSPPPP-B-PPP---SB--HHHHHHHHHHHHHHTEEEEEEE--TTS-EEEEEEPPP--TTGGG-EEEEEEEEEE-TT--B-B---SS-PPPEE-TT-SS--EEEEEB-TT--GGG--EEEEEEEEEEEEEEEEEEEETT--TT-EEEETTEEEEEEEEETTEEEEEEES-SEEEEEEE-TTSPBBPEEEEEEETTEEEEEESS--SEEEEEEEEEEEEEEEEEEEE-GGG------SS----SS--B--SPPP-PPPP-GGGGTT---EEE---TT--EEEEEEE-SS-S--EEEEEEEEEE-SSSEE----EEEE-SSEEEEEEETTSGGG-SEEEEEEEEEEEEEEEEEEE-TTS-SSPPPEEPTTS-EEEEEEETTEEEEE-TTSEEEEEEEE-TTSPBBPEEEEEEEETTEEEEEESS--SEEEEEEEEEEEEEEEEEEEE-S---HHHHHHHHHHHHHHHHHHHHHHHHHHHHHH-TT---S-STHHHHSBPTTT-SB---S-HHHHTT-TTTHHHH-PPP--BTTEEEEE--EEEETTEEEEPPEEEEEEEEEETTEEEEEEEESSPPPEEEEESSTTSPEEEEETTEEEEE--TT----EEETTGGGGT-EE------

Nearest PDB structures (foldseek):
  8iff-assembly1_B  TM=5.288E-01  e=9.876E-01  Arabidopsis thaliana
  2mvb-assembly1_A  TM=5.066E-01  e=6.560E+00  Streptococcus pneumoniae TIGR4
  8isj-assembly1_B  TM=2.175E-01  e=1.088E+00  Arabidopsis thaliana
  8isi-assembly1_A  TM=1.893E-01  e=1.259E+00  Arabidopsis thaliana

Foldseek 3Di:
DWDADPPPRDIDDDDPVPDDPPDQWDADPVPRDIDGPDDDDDDDDDDDDDDDDDDFPWDWFAQPVPRDIDTDGPVPDDPPDQWDADPVPRGITGDDDDDDDDDDDDDDDDDDDDDDDDDDDYYDDDDDDDDDDDDDDDDDDDPQAQPVLVVCVVVVLCLLLVQDQFQLQLPPDAADDDDPPCLLVQLVPAFQKKKKAQLVLSLVCCVPPDDPVSCDPVNVVSSVLSVQQQFRMKMWTWTQDRGRHIWIKIDTFGDFLVSLLCSCVPDVSNVVFWDDDPPQKTKGDPVSCVVVVVRPDDPAIWMWHAEGRGIMIGRPSCNVVCRVPVCSNCPGPQNVQQVVQEDSQFRMKMKGFQDLDDDAPSLVCQLPPVSLVPDVSNNLVNNCVSLVNRLCNVVCNQFGMKMWTWHAPPPWKIKIKIKTATDPPDPLVVLLCLLVVLDLPPPVRDALSSLSSVLPPPPQKDKDWDDDPRMTMMMIMHTNVCPVVNSVSNCCSRVVVVCVVVLPDDADPDDFAFDFDDDDDADQAADLVVQLVCVQVQFQLQWFWAAWDCPQQWTKTKIGGAQGPDHQLQVKKKFKDWPFWFFPVGDTFFDDDPDDDGDMFRSRDLPRDIDITIGGHPQALLRGFKIKMKMKMKGQRHKDKDKDFLPDDQQDWDDDPQKIKGWRDQFFQKTKIFIDQFQAKDKWFADPVRTTFAWPDWDDDRGMIMTGTRGGGRMMIIITRNDMDTDMDMDMHTNVSSDGDDDDPDQDAFPRFDFNPDDDFDADADDPVQCPPWAWDWAAADVVGFWTKTKTFGPDFQFFWDKFDDKWFAAAEGTDQFAWDWDDDGTMIITIHGHPRNVRGQKMWAKMKIKTFHPKDKDKDFCVVPQKDDWDADPLRFTWTWGFRFQKIKIAGDPWDWRDKWFADPVRTTWDWHPDWDDDPRIIMTGTSHGGRMMMIIIGPDIDIDMHTDMDGRHHHDPVSVVVVVVVLVLVVVVLVLLLLLVVLVVVDPQLDAQWSLQCAFWADPPPRDGNNSDDPLLSLLEPRCCVVPVHHRDHDSQKRKIFAQEAAEPNDGDGAAFDPDWDWIAGDVGIDIDTRGPDHGKMKIDGNPLSAWIWIDDPSWIKTDRPSRDDRRHHYPPVVVVSIHTNDHDDD

pLDDT: mean 78.12, std 18.98, range [25.33, 97.56]

Mean predicted aligned error: 20.28 Å